Protein AF-A0A1I0X326-F1 (afdb_monomer_lite)

Organism: NCBI:txid1120918

pLDDT: mean 77.6, std 15.36, range [25.84, 96.75]

Secondary structure (DSSP, 8-state):
---TTSEEEEEEE--TT----SSSS-HHHHHHHHHHHHHHHHTT--SEEEEEE-S--TT-S--HHHHHHHHHHHTT-EEEEEES-GGGT-S-HHHHHHHHHHHHHTT-EEEETTTTEETTSGGGTTTHHHHHHHHHHHHHHHHHHHHHHHHHHHHTT----SSPPTTEEE-SS-TTSEEE-HHHHHHHHHHHHHHHTT--HHHHHHHHHHTTPPPHHHHHHHTT-STTTTS---GGGTT---HHHHHHHHT-GGGGT-EEE--EEE-TT-SSEEE--GGG-EEE-S-S--SS-HHHHHHHHHHHHHS-S--TTTTPPPPTTTTTEEETTT-PBEEEEEEEETTEEEEEEEETTGGG---SS-S--S--EEEHHHHHHHHHHHHHHHHHHHHH-HHHHHHHHHHHHHHT--HHHHHHHHHHHHHHHHHHHHHHHHHHHHHHHHTT-S-HHHHHHHHHHHHHHHHHHHHHHHHHHHHHHHHHTHHHHHHHHHHHHHH--S-SS--HHHHHHHEEEEEEEEESSTT-SS--EEEEEEETTTEE---GGGPPPPPPHHHHHHHHHHHHHHHHHHHHHHHHHHHHHHHHHHHTTSSSTTPPPGGG--EEEEEEEETTEEEEEEE-SS--EEEE--TTS-IIIIIIHHHHHHHHHHT-EEEEEESSSHHHHHHHHHHHHHH--EEEEEESSSGGGS----TTHHHHHHHHHHHH-TT-HHHHHHHHHHHHHHHHHHHT-S---GGGTHHHHHHHHHHHHHHHHHHHHH-PPEEETTEEE---SHHHHHHHHHHHHSPPSSTT--HHHHHHHTS-TT-HHHHHTHHHHTS-HHHHHHHHHHHHHHHGGG--HHHHHHHTS--S--HHHHHHS-EEEEEE--TT-GGGHHHHHHHHHHHHHHHHHHHHHTTSS-SS-EEEEETTGGGSPP-TTHHHHHHHHGGGTEEEEEEES-HHHHHHHHHHHHHHHHHHT-SEEEE----TT-HHHHHHHHHH-EEEEEEEEEEE-SS-EEEEEEEEEEESS-HHHHHTPPTTEEEEEETTS--EEEEPPPGGGGT----SPP-----TTPPP----HHHHHHHHHHHH-S-----TTT----PPPP-------------------------

Structure (mmCIF, N/CA/C/O backbone):
data_AF-A0A1I0X326-F1
#
_entry.id   AF-A0A1I0X326-F1
#
loop_
_atom_site.group_PDB
_atom_site.id
_atom_site.type_symbol
_atom_site.label_atom_id
_atom_site.label_alt_id
_atom_site.label_comp_id
_atom_site.label_asym_id
_atom_site.label_entity_id
_atom_site.label_seq_id
_atom_site.pdbx_PDB_ins_code
_atom_site.Cartn_x
_atom_site.Cartn_y
_atom_site.Cartn_z
_atom_site.occupancy
_atom_site.B_iso_or_equiv
_atom_site.auth_seq_id
_atom_site.auth_comp_id
_atom_site.auth_asym_id
_atom_site.auth_atom_id
_atom_site.pdbx_PDB_model_num
ATOM 1 N N . MET A 1 1 ? 82.361 0.884 -19.776 1.00 36.78 1 MET A N 1
ATOM 2 C CA . MET A 1 1 ? 82.632 -0.419 -19.132 1.00 36.78 1 MET A CA 1
ATOM 3 C C . MET A 1 1 ? 81.420 -1.298 -19.372 1.00 36.78 1 MET A C 1
ATOM 5 O O . MET A 1 1 ? 80.363 -1.007 -18.834 1.00 36.78 1 MET A O 1
ATOM 9 N N . THR A 1 2 ? 81.538 -2.273 -20.271 1.00 43.03 2 THR A N 1
ATOM 10 C CA . THR A 1 2 ? 80.467 -3.207 -20.634 1.00 43.03 2 THR A CA 1
ATOM 11 C C . THR A 1 2 ? 80.210 -4.143 -19.460 1.00 43.03 2 THR A C 1
ATOM 13 O O . THR A 1 2 ? 81.100 -4.872 -19.031 1.00 43.03 2 THR A O 1
ATOM 16 N N . ASP A 1 3 ? 79.006 -4.078 -18.906 1.00 50.25 3 ASP A N 1
ATOM 17 C CA . ASP A 1 3 ? 78.553 -4.979 -17.856 1.00 50.25 3 ASP A CA 1
ATOM 18 C C . ASP A 1 3 ? 78.318 -6.365 -18.479 1.00 50.25 3 ASP A C 1
ATOM 20 O O . ASP A 1 3 ? 77.284 -6.616 -19.099 1.00 50.25 3 ASP A O 1
ATOM 24 N N . TYR A 1 4 ? 79.314 -7.251 -18.374 1.00 53.97 4 TYR A N 1
ATOM 25 C CA . TYR A 1 4 ? 79.309 -8.607 -18.946 1.00 53.97 4 TYR A CA 1
ATOM 26 C C . TYR A 1 4 ? 78.201 -9.518 -18.373 1.00 53.97 4 TYR A C 1
ATOM 28 O O . TYR A 1 4 ? 78.057 -10.662 -18.803 1.00 53.97 4 TYR A O 1
ATOM 36 N N . SER A 1 5 ? 77.403 -9.026 -17.419 1.00 63.00 5 SER A N 1
ATOM 37 C CA . SER A 1 5 ? 76.226 -9.717 -16.889 1.00 63.00 5 SER A CA 1
ATOM 38 C C . SER A 1 5 ? 74.963 -9.542 -17.752 1.00 63.00 5 SER A C 1
ATOM 40 O O . SER A 1 5 ? 74.049 -10.367 -17.670 1.00 63.00 5 SER A O 1
ATOM 42 N N . LYS A 1 6 ? 74.897 -8.510 -18.608 1.00 78.38 6 LYS A N 1
ATOM 43 C CA . LYS A 1 6 ? 73.678 -8.144 -19.354 1.00 78.38 6 LYS A CA 1
ATOM 44 C C . LYS A 1 6 ? 73.535 -8.881 -20.686 1.00 78.38 6 LYS A C 1
ATOM 46 O O . LYS A 1 6 ? 74.512 -9.281 -21.309 1.00 78.38 6 LYS A O 1
ATOM 51 N N . ILE A 1 7 ? 72.290 -9.069 -21.123 1.00 87.81 7 ILE A N 1
ATOM 52 C CA . ILE A 1 7 ? 71.940 -9.835 -22.327 1.00 87.81 7 ILE A CA 1
ATOM 53 C C . ILE A 1 7 ? 72.279 -9.042 -23.598 1.00 87.81 7 ILE A C 1
ATOM 55 O O . ILE A 1 7 ? 71.947 -7.857 -23.707 1.00 87.81 7 ILE A O 1
ATOM 59 N N . THR A 1 8 ? 72.863 -9.729 -24.583 1.00 89.50 8 THR A N 1
ATOM 60 C CA . THR A 1 8 ? 72.956 -9.286 -25.981 1.00 89.50 8 THR A CA 1
ATOM 61 C C . THR A 1 8 ? 71.781 -9.876 -26.765 1.00 89.50 8 THR A C 1
ATOM 63 O O . THR A 1 8 ? 71.771 -11.063 -27.096 1.00 89.50 8 THR A O 1
ATOM 66 N N . ALA A 1 9 ? 70.762 -9.065 -27.041 1.00 89.88 9 ALA A N 1
ATOM 67 C CA . ALA A 1 9 ? 69.547 -9.475 -27.737 1.00 89.88 9 ALA A CA 1
ATOM 68 C C . ALA A 1 9 ? 69.731 -9.418 -29.263 1.00 89.88 9 ALA A C 1
ATOM 70 O O . ALA A 1 9 ? 70.051 -8.366 -29.814 1.00 89.88 9 ALA A O 1
ATOM 71 N N . LEU A 1 10 ? 69.503 -10.536 -29.956 1.00 90.62 10 LEU A N 1
ATOM 72 C CA . LEU A 1 10 ? 69.490 -10.621 -31.419 1.00 90.62 10 LEU A CA 1
ATOM 73 C C . LEU A 1 10 ? 68.046 -10.744 -31.904 1.00 90.62 10 LEU A C 1
ATOM 75 O O . LEU A 1 10 ? 67.382 -11.742 -31.617 1.00 90.62 10 LEU A O 1
ATOM 79 N N . TYR A 1 11 ? 67.559 -9.743 -32.638 1.00 86.88 11 TYR A N 1
ATOM 80 C CA . TYR A 1 11 ? 66.182 -9.721 -33.136 1.00 86.88 11 TYR A CA 1
ATOM 81 C C . TYR A 1 11 ? 66.104 -10.115 -34.615 1.00 86.88 11 TYR A C 1
ATOM 83 O O . TYR A 1 11 ? 66.736 -9.490 -35.472 1.00 86.88 11 TYR A O 1
ATOM 91 N N . SER A 1 12 ? 65.298 -11.138 -34.922 1.00 83.25 12 SER A N 1
ATOM 92 C CA . SER A 1 12 ? 65.099 -11.666 -36.282 1.00 83.25 12 SER A CA 1
ATOM 93 C C . SER A 1 12 ? 63.618 -11.749 -36.654 1.00 83.25 12 SER A C 1
ATOM 95 O O . SER A 1 12 ? 62.780 -12.103 -35.825 1.00 83.25 12 SER A O 1
ATOM 97 N N . ARG A 1 13 ? 63.292 -11.454 -37.924 1.00 76.25 13 ARG A N 1
ATOM 98 C CA . ARG A 1 13 ? 61.908 -11.494 -38.435 1.00 76.25 13 ARG A CA 1
ATOM 99 C C . ARG A 1 13 ? 61.830 -11.883 -39.910 1.00 76.25 13 ARG A C 1
ATOM 101 O O . ARG A 1 13 ? 62.612 -11.394 -40.735 1.00 76.25 13 ARG A O 1
ATOM 108 N N . LEU A 1 14 ? 60.803 -12.658 -40.264 1.00 66.12 14 LEU A N 1
ATOM 109 C CA . LEU A 1 14 ? 60.465 -12.967 -41.655 1.00 66.12 14 LEU A CA 1
ATOM 110 C C . LEU A 1 14 ? 59.907 -11.737 -42.409 1.00 66.12 14 LEU A C 1
ATOM 112 O O . LEU A 1 14 ? 59.060 -10.979 -41.912 1.00 66.12 14 LEU A O 1
ATOM 116 N N . SER A 1 15 ? 60.379 -11.514 -43.635 1.00 54.72 15 SER A N 1
ATOM 117 C CA . SER A 1 15 ? 59.809 -10.522 -44.561 1.00 54.72 15 SER A CA 1
ATOM 118 C C . SER A 1 15 ? 58.549 -11.092 -45.219 1.00 54.72 15 SER A C 1
ATOM 120 O O . SER A 1 15 ? 58.527 -12.254 -45.598 1.00 54.72 15 SER A O 1
ATOM 122 N N . VAL A 1 16 ? 57.497 -10.281 -45.381 1.00 48.09 16 VAL A N 1
ATOM 123 C CA . VAL A 1 16 ? 56.296 -10.706 -46.124 1.00 48.09 16 VAL A CA 1
ATOM 124 C C . VAL A 1 16 ? 56.674 -10.809 -47.605 1.00 48.09 16 VAL A C 1
ATOM 126 O O . VAL A 1 16 ? 56.856 -9.767 -48.239 1.00 48.09 16 VAL A O 1
ATOM 129 N N . GLY A 1 17 ? 56.834 -12.031 -48.118 1.00 45.66 17 GLY A N 1
ATOM 130 C CA . GLY A 1 17 ? 57.225 -12.298 -49.508 1.00 45.66 17 GLY A CA 1
ATOM 131 C C . GLY A 1 17 ? 57.889 -13.656 -49.772 1.00 45.66 17 GLY A C 1
ATOM 132 O O . GLY A 1 17 ? 57.870 -14.082 -50.919 1.00 45.66 17 GLY A O 1
ATOM 133 N N . ASP A 1 18 ? 58.409 -14.343 -48.751 1.00 41.31 18 ASP A N 1
ATOM 134 C CA . ASP A 1 18 ? 59.034 -15.665 -48.917 1.00 41.31 18 ASP A CA 1
ATOM 135 C C . ASP A 1 18 ? 58.025 -16.762 -48.515 1.00 41.31 18 ASP A C 1
ATOM 137 O O . ASP A 1 18 ? 57.882 -17.082 -47.335 1.00 41.31 18 ASP A O 1
ATOM 141 N N . GLU A 1 19 ? 57.272 -17.291 -49.485 1.00 41.19 19 GLU A N 1
ATOM 142 C CA . GLU A 1 19 ? 56.301 -18.394 -49.313 1.00 41.19 19 GLU A CA 1
ATOM 143 C C . GLU A 1 19 ? 56.924 -19.788 -49.544 1.00 41.19 19 GLU A C 1
ATOM 145 O O . GLU A 1 19 ? 56.236 -20.710 -49.969 1.00 41.19 19 GLU A O 1
ATOM 150 N N . ASP A 1 20 ? 58.204 -19.991 -49.229 1.00 41.31 20 ASP A N 1
ATOM 151 C CA . ASP A 1 20 ? 58.789 -21.339 -49.240 1.00 41.31 20 ASP A CA 1
ATOM 152 C C . ASP A 1 20 ? 58.601 -21.987 -47.859 1.00 41.31 20 ASP A C 1
ATOM 154 O O . ASP A 1 20 ? 59.402 -21.797 -46.937 1.00 41.31 20 ASP A O 1
ATOM 158 N N . ARG A 1 21 ? 57.493 -22.724 -47.695 1.00 44.50 21 ARG A N 1
ATOM 159 C CA . ARG A 1 21 ? 57.202 -23.544 -46.507 1.00 44.50 21 ARG A CA 1
ATOM 160 C C . ARG A 1 21 ? 57.093 -25.024 -46.857 1.00 44.50 21 ARG A C 1
ATOM 162 O O . ARG A 1 21 ? 55.999 -25.509 -47.127 1.00 44.50 21 ARG A O 1
ATOM 169 N N . ASP A 1 22 ? 58.197 -25.739 -46.677 1.00 40.81 22 ASP A N 1
ATOM 170 C CA . ASP A 1 22 ? 58.198 -27.181 -46.422 1.00 40.81 22 ASP A CA 1
ATOM 171 C C . ASP A 1 22 ? 58.458 -27.421 -44.926 1.00 40.81 22 ASP A C 1
ATOM 173 O O . ASP A 1 22 ? 59.591 -27.582 -44.489 1.00 40.81 22 ASP A O 1
ATOM 177 N N . GLY A 1 23 ? 57.399 -27.381 -44.111 1.00 46.28 23 GLY A N 1
ATOM 178 C CA . GLY A 1 23 ? 57.314 -28.084 -42.817 1.00 46.28 23 GLY A CA 1
ATOM 179 C C . GLY A 1 23 ? 58.351 -27.834 -41.697 1.00 46.28 23 GLY A C 1
ATOM 180 O O . GLY A 1 23 ? 58.271 -28.539 -40.693 1.00 46.28 23 GLY A O 1
ATOM 181 N N . GLY A 1 24 ? 59.278 -26.870 -41.804 1.00 49.47 24 GLY A N 1
ATOM 182 C CA . GLY A 1 24 ? 60.291 -26.526 -40.782 1.00 49.47 24 GLY A CA 1
ATOM 183 C C . GLY A 1 24 ? 60.597 -25.016 -40.673 1.00 49.47 24 GLY A C 1
ATOM 184 O O . GLY A 1 24 ? 60.049 -24.229 -41.445 1.00 49.47 24 GLY A O 1
ATOM 185 N N . GLU A 1 25 ? 61.443 -24.597 -39.706 1.00 47.72 25 GLU A N 1
ATOM 186 C CA . GLU A 1 25 ? 61.897 -23.189 -39.553 1.00 47.72 25 GLU A CA 1
ATOM 187 C C . GLU A 1 25 ? 62.391 -22.645 -40.909 1.00 47.72 25 GLU A C 1
ATOM 189 O O . GLU A 1 25 ? 63.242 -23.261 -41.546 1.00 47.72 25 GLU A O 1
ATOM 194 N N . SER A 1 26 ? 61.891 -21.483 -41.353 1.00 57.56 26 SER A N 1
ATOM 195 C CA . SER A 1 26 ? 62.271 -20.914 -42.655 1.00 57.56 26 SER A CA 1
ATOM 196 C C . SER A 1 26 ? 63.789 -20.699 -42.762 1.00 57.56 26 SER A C 1
ATOM 198 O O . SER A 1 26 ? 64.387 -20.023 -41.915 1.00 57.56 26 SER A O 1
ATOM 200 N N . ASN A 1 27 ? 64.402 -21.181 -43.853 1.00 57.19 27 ASN A N 1
ATOM 201 C CA . ASN A 1 27 ? 65.829 -20.996 -44.175 1.00 57.19 27 ASN A CA 1
ATOM 202 C C . ASN A 1 27 ? 66.277 -19.519 -44.069 1.00 57.19 27 ASN A C 1
ATOM 204 O O . ASN A 1 27 ? 67.419 -19.220 -43.718 1.00 57.19 27 ASN A O 1
ATOM 208 N N . SER A 1 28 ? 65.365 -18.569 -44.314 1.00 62.12 28 SER A N 1
ATOM 209 C CA . SER A 1 28 ? 65.616 -17.123 -44.222 1.00 62.12 28 SER A CA 1
ATOM 210 C C . SER A 1 28 ? 65.823 -16.628 -42.779 1.00 62.12 28 SER A C 1
ATOM 212 O O . SER A 1 28 ? 66.631 -15.723 -42.551 1.00 62.12 28 SER A O 1
ATOM 214 N N . ILE A 1 29 ? 65.149 -17.220 -41.782 1.00 71.19 29 ILE A N 1
ATOM 215 C CA . ILE A 1 29 ? 65.366 -16.909 -40.356 1.00 71.19 29 ILE A CA 1
ATOM 216 C C . ILE A 1 29 ? 66.651 -17.564 -39.852 1.00 71.19 29 ILE A C 1
ATOM 218 O O . ILE A 1 29 ? 67.417 -16.908 -39.148 1.00 71.19 29 ILE A O 1
ATOM 222 N N . GLN A 1 30 ? 66.934 -18.810 -40.243 1.00 72.50 30 GLN A N 1
ATOM 223 C CA . GLN A 1 30 ? 68.184 -19.479 -39.864 1.00 72.50 30 GLN A CA 1
ATOM 224 C C . GLN A 1 30 ? 69.412 -18.706 -40.361 1.00 72.50 30 GLN A C 1
ATOM 226 O O . GLN A 1 30 ? 70.320 -18.421 -39.579 1.00 72.50 30 GLN A O 1
ATOM 231 N N . ASN A 1 31 ? 69.389 -18.240 -41.612 1.00 76.06 31 ASN A N 1
ATOM 232 C CA . ASN A 1 31 ? 70.455 -17.399 -42.159 1.00 76.06 31 ASN A CA 1
ATOM 233 C C . ASN A 1 31 ? 70.602 -16.060 -41.412 1.00 76.06 31 ASN A C 1
ATOM 235 O O . ASN A 1 31 ? 71.717 -15.573 -41.231 1.00 76.06 31 ASN A O 1
ATOM 239 N N . GLN A 1 32 ? 69.500 -15.462 -40.946 1.00 73.75 32 GLN A N 1
ATOM 240 C CA . GLN A 1 32 ? 69.538 -14.239 -40.134 1.00 73.75 32 GLN A CA 1
ATOM 241 C C . GLN A 1 32 ? 70.131 -14.479 -38.742 1.00 73.75 32 GLN A C 1
ATOM 243 O O . GLN A 1 32 ? 70.965 -13.685 -38.307 1.00 73.75 32 GLN A O 1
ATOM 248 N N . LYS A 1 33 ? 69.761 -15.578 -38.071 1.00 80.75 33 LYS A N 1
ATOM 249 C CA . LYS A 1 33 ? 70.334 -15.962 -36.772 1.00 80.75 33 LYS A CA 1
ATOM 250 C C . LYS A 1 33 ? 71.849 -16.124 -36.878 1.00 80.75 33 LYS A C 1
ATOM 252 O O . LYS A 1 33 ? 72.575 -15.510 -36.103 1.00 80.75 33 LYS A O 1
ATOM 257 N N . ILE A 1 34 ? 72.316 -16.881 -37.875 1.00 82.94 34 ILE A N 1
ATOM 258 C CA . ILE A 1 34 ? 73.748 -17.121 -38.114 1.00 82.94 34 ILE A CA 1
ATOM 259 C C . ILE A 1 34 ? 74.474 -15.801 -38.403 1.00 82.94 34 ILE A C 1
ATOM 261 O O . ILE A 1 34 ? 75.522 -15.528 -37.821 1.00 82.94 34 ILE A O 1
ATOM 265 N N . PHE A 1 35 ? 73.901 -14.949 -39.258 1.00 84.69 35 PHE A N 1
ATOM 266 C CA . PHE A 1 35 ? 74.476 -13.645 -39.594 1.00 84.69 35 PHE A CA 1
ATOM 267 C C . PHE A 1 35 ? 74.655 -12.743 -38.362 1.00 84.69 35 PHE A C 1
ATOM 269 O O . PHE A 1 35 ? 75.729 -12.174 -38.163 1.00 84.69 35 PHE A O 1
ATOM 276 N N . LEU A 1 36 ? 73.626 -12.637 -37.517 1.00 87.19 36 LEU A N 1
ATOM 277 C CA . LEU A 1 36 ? 73.661 -11.788 -36.325 1.00 87.19 36 LEU A CA 1
ATOM 278 C C . LEU A 1 36 ? 74.536 -12.371 -35.212 1.00 87.19 36 LEU A C 1
ATOM 280 O O . LEU A 1 36 ? 75.233 -11.611 -34.542 1.00 87.19 36 LEU A O 1
ATOM 284 N N . GLU A 1 37 ? 74.557 -13.695 -35.037 1.00 85.62 37 GLU A N 1
ATOM 285 C CA . GLU A 1 37 ? 75.471 -14.348 -34.093 1.00 85.62 37 GLU A CA 1
ATOM 286 C C . GLU A 1 37 ? 76.933 -14.137 -34.478 1.00 85.62 37 GLU A C 1
ATOM 288 O O . GLU A 1 37 ? 77.745 -13.793 -33.619 1.00 85.62 37 GLU A O 1
ATOM 293 N N . ASN A 1 38 ? 77.269 -14.316 -35.759 1.00 85.69 38 ASN A N 1
ATOM 294 C CA . ASN A 1 38 ? 78.629 -14.114 -36.252 1.00 85.69 38 ASN A CA 1
ATOM 295 C C . ASN A 1 38 ? 79.082 -12.668 -36.033 1.00 85.69 38 ASN A C 1
ATOM 297 O O . ASN A 1 38 ? 80.202 -12.438 -35.578 1.00 85.69 38 ASN A O 1
ATOM 301 N N . TYR A 1 39 ? 78.197 -11.698 -36.281 1.00 85.75 39 TYR A N 1
ATOM 302 C CA . TYR A 1 39 ? 78.474 -10.291 -36.007 1.00 85.75 39 TYR A CA 1
ATOM 303 C C . TYR A 1 39 ? 78.679 -10.022 -34.506 1.00 85.75 39 TYR A C 1
ATOM 305 O O . TYR A 1 39 ? 79.666 -9.397 -34.121 1.00 85.75 39 TYR A O 1
ATOM 313 N N . ALA A 1 40 ? 77.790 -10.528 -33.644 1.00 85.00 40 ALA A N 1
ATOM 314 C CA . ALA A 1 40 ? 77.873 -10.332 -32.196 1.00 85.00 40 ALA A CA 1
ATOM 315 C C . ALA A 1 40 ? 79.155 -10.934 -31.597 1.00 85.00 40 ALA A C 1
ATOM 317 O O . ALA A 1 40 ? 79.862 -10.263 -30.842 1.00 85.00 40 ALA A O 1
ATOM 318 N N . ARG A 1 41 ? 79.500 -12.171 -31.984 1.00 84.12 41 ARG A N 1
ATOM 319 C CA . ARG A 1 41 ? 80.738 -12.839 -31.549 1.00 84.12 41 ARG A CA 1
ATOM 320 C C . ARG A 1 41 ? 81.984 -12.136 -32.089 1.00 84.12 41 ARG A C 1
ATOM 322 O O . ARG A 1 41 ? 82.956 -12.001 -31.352 1.00 84.12 41 ARG A O 1
ATOM 329 N N . GLY A 1 42 ? 81.940 -11.642 -33.329 1.00 82.38 42 GLY A N 1
ATOM 330 C CA . GLY A 1 42 ? 83.019 -10.853 -33.933 1.00 82.38 42 GLY A CA 1
ATOM 331 C C . GLY A 1 42 ? 83.286 -9.515 -33.232 1.00 82.38 42 GLY A C 1
ATOM 332 O O . GLY A 1 42 ? 84.398 -9.009 -33.302 1.00 82.38 42 GLY A O 1
ATOM 333 N N . GLN A 1 43 ? 82.298 -8.964 -32.518 1.00 81.00 43 GLN A N 1
ATOM 334 C CA . GLN A 1 43 ? 82.427 -7.761 -31.681 1.00 81.00 43 GLN A CA 1
ATOM 335 C C . GLN A 1 43 ? 82.683 -8.083 -30.194 1.00 81.00 43 GLN A C 1
ATOM 337 O O . GLN A 1 43 ? 82.553 -7.208 -29.341 1.00 81.00 43 GLN A O 1
ATOM 342 N N . HIS A 1 44 ? 83.024 -9.337 -29.867 1.00 80.06 44 HIS A N 1
ATOM 343 C CA . HIS A 1 44 ? 83.250 -9.830 -28.501 1.00 80.06 44 HIS A CA 1
ATOM 344 C C . HIS A 1 44 ? 82.059 -9.637 -27.537 1.00 80.06 44 HIS A C 1
ATOM 346 O O . HIS A 1 44 ? 82.240 -9.553 -26.321 1.00 80.06 44 HIS A O 1
ATOM 352 N N . LEU A 1 45 ? 80.827 -9.600 -28.057 1.00 83.19 45 LEU A N 1
ATOM 353 C CA . LEU A 1 45 ? 79.616 -9.505 -27.241 1.00 83.19 45 LEU A CA 1
ATOM 354 C C . LEU A 1 45 ? 79.227 -10.886 -26.695 1.00 83.19 45 LEU A C 1
ATOM 356 O O . LEU A 1 45 ? 79.173 -11.875 -27.429 1.00 83.19 45 LEU A O 1
ATOM 360 N N . THR A 1 46 ? 78.959 -10.955 -25.391 1.00 75.94 46 THR A N 1
ATOM 361 C CA . THR A 1 46 ? 78.663 -12.197 -24.657 1.00 75.94 46 THR A CA 1
ATOM 362 C C . THR A 1 46 ? 77.199 -12.225 -24.186 1.00 75.94 46 THR A C 1
ATOM 364 O O . THR A 1 46 ? 76.474 -11.243 -24.344 1.00 75.94 46 THR A O 1
ATOM 367 N N . ASN A 1 47 ? 76.725 -13.369 -23.671 1.00 83.62 47 ASN A N 1
ATOM 368 C CA . ASN A 1 47 ? 75.335 -13.569 -23.217 1.00 83.62 47 ASN A CA 1
ATOM 369 C C . ASN A 1 47 ? 74.273 -13.325 -24.320 1.00 83.62 47 ASN A C 1
ATOM 371 O O . ASN A 1 47 ? 73.364 -12.506 -24.177 1.00 83.62 47 ASN A O 1
ATOM 375 N N . ILE A 1 48 ? 74.418 -14.025 -25.453 1.00 86.00 48 ILE A N 1
ATOM 376 C CA . ILE A 1 48 ? 73.554 -13.889 -26.637 1.00 86.00 48 ILE A CA 1
ATOM 377 C C . ILE A 1 48 ? 72.191 -14.563 -26.412 1.00 86.00 48 ILE A C 1
ATOM 379 O O . ILE A 1 48 ? 72.131 -15.740 -26.054 1.00 86.00 48 ILE A O 1
ATOM 383 N N . ARG A 1 49 ? 71.092 -13.850 -26.697 1.00 87.81 49 ARG A N 1
ATOM 384 C CA . ARG A 1 49 ? 69.730 -14.411 -26.751 1.00 87.81 49 ARG A CA 1
ATOM 385 C C . ARG A 1 49 ? 69.000 -14.007 -28.024 1.00 87.81 49 ARG A C 1
ATOM 387 O O . ARG A 1 49 ? 69.040 -12.847 -28.420 1.00 87.81 49 ARG A O 1
ATOM 394 N N . HIS A 1 50 ? 68.280 -14.953 -28.622 1.00 86.12 50 HIS A N 1
ATOM 395 C CA . HIS A 1 50 ? 67.475 -14.714 -29.821 1.00 86.12 50 HIS A CA 1
ATOM 396 C C . HIS A 1 50 ? 66.029 -14.381 -29.483 1.00 86.12 50 HIS A C 1
ATOM 398 O O . HIS A 1 50 ? 65.362 -15.129 -28.768 1.00 86.12 50 HIS A O 1
ATOM 404 N N . TYR A 1 51 ? 65.534 -13.300 -30.074 1.00 85.56 51 TYR A N 1
ATOM 405 C CA . TYR A 1 51 ? 64.132 -12.901 -30.061 1.00 85.56 51 TYR A CA 1
ATOM 406 C C . TYR A 1 51 ? 63.615 -12.979 -31.503 1.00 85.56 51 TYR A C 1
ATOM 408 O O . TYR A 1 51 ? 64.080 -12.252 -32.381 1.00 85.56 51 TYR A O 1
ATOM 416 N N . ILE A 1 52 ? 62.706 -13.919 -31.770 1.00 79.81 52 ILE A N 1
ATOM 417 C CA . ILE A 1 52 ? 62.282 -14.285 -33.129 1.00 79.81 52 ILE A CA 1
ATOM 418 C C . ILE A 1 52 ? 60.766 -14.152 -33.226 1.00 79.81 52 ILE A C 1
ATOM 420 O O .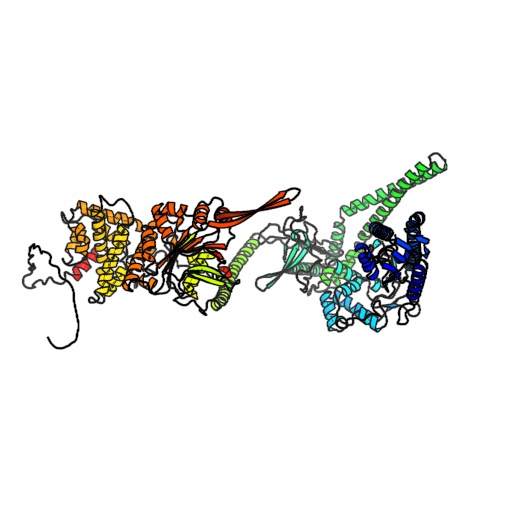 ILE A 1 52 ? 60.054 -14.819 -32.478 1.00 79.81 52 ILE A O 1
ATOM 424 N N . ASP A 1 53 ? 60.294 -13.332 -34.162 1.00 74.69 53 ASP A N 1
ATOM 425 C CA . ASP A 1 53 ? 58.879 -13.274 -34.541 1.00 74.69 53 ASP A CA 1
ATOM 426 C C . ASP A 1 53 ? 58.696 -13.994 -35.888 1.00 74.69 53 ASP A C 1
ATOM 428 O O . ASP A 1 53 ? 59.091 -13.477 -36.943 1.00 74.69 53 ASP A O 1
ATOM 432 N N . ASP A 1 54 ? 58.114 -15.195 -35.840 1.00 61.28 54 ASP A N 1
ATOM 433 C CA . ASP A 1 54 ? 57.710 -15.968 -37.017 1.00 61.28 54 ASP A CA 1
ATOM 434 C C . ASP A 1 54 ? 56.224 -15.705 -37.322 1.00 61.28 54 ASP A C 1
ATOM 436 O O . ASP A 1 54 ? 55.391 -15.639 -36.423 1.00 61.28 54 ASP A O 1
ATOM 440 N N . ASP A 1 55 ? 55.895 -15.511 -38.596 1.00 53.88 55 ASP A N 1
ATOM 441 C CA . ASP A 1 55 ? 54.528 -15.313 -39.112 1.00 53.88 55 ASP A CA 1
ATOM 442 C C . ASP A 1 55 ? 53.724 -14.049 -38.702 1.00 53.88 55 ASP A C 1
ATOM 444 O O . ASP A 1 55 ? 52.535 -13.932 -39.016 1.00 53.88 55 ASP A O 1
ATOM 448 N N . GLU A 1 56 ? 54.340 -13.033 -38.086 1.00 52.31 56 GLU A N 1
ATOM 449 C CA . GLU A 1 56 ? 53.639 -11.793 -37.702 1.00 52.31 56 GLU A CA 1
ATOM 450 C C . GLU A 1 56 ? 53.877 -10.615 -38.681 1.00 52.31 56 GLU A C 1
ATOM 452 O O . GLU A 1 56 ? 55.001 -10.171 -38.957 1.00 52.31 56 GLU A O 1
ATOM 457 N N . SER A 1 57 ? 52.782 -10.074 -39.247 1.00 47.59 57 SER A N 1
ATOM 458 C CA . SER A 1 57 ? 52.835 -9.035 -40.291 1.00 47.59 57 SER A CA 1
ATOM 459 C C . SER A 1 57 ? 53.461 -7.724 -39.779 1.00 47.59 57 SER A C 1
ATOM 461 O O . SER A 1 57 ? 52.935 -7.096 -38.862 1.00 47.59 57 SER A O 1
ATOM 463 N N . GLY A 1 58 ? 54.530 -7.246 -40.431 1.00 49.91 58 GLY A N 1
ATOM 464 C CA . GLY A 1 58 ? 55.333 -6.076 -40.023 1.00 49.91 58 GLY A CA 1
ATOM 465 C C . GLY A 1 58 ? 54.674 -4.686 -40.108 1.00 49.91 58 GLY A C 1
ATOM 466 O O . GLY A 1 58 ? 55.371 -3.696 -40.324 1.00 49.91 58 GLY A O 1
ATOM 467 N N . ARG A 1 59 ? 53.341 -4.590 -40.009 1.00 47.94 59 ARG A N 1
ATOM 468 C CA . ARG A 1 59 ? 52.594 -3.316 -40.028 1.00 47.94 59 ARG A CA 1
ATOM 469 C C . ARG A 1 59 ? 52.178 -2.809 -38.640 1.00 47.94 59 ARG A C 1
ATOM 471 O O . ARG A 1 59 ? 51.745 -1.669 -38.571 1.00 47.94 59 ARG A O 1
ATOM 478 N N . PHE A 1 60 ? 52.325 -3.605 -37.576 1.00 49.84 60 PHE A N 1
ATOM 479 C CA . PHE A 1 60 ? 52.041 -3.205 -36.186 1.00 49.84 60 PHE A CA 1
ATOM 480 C C . PHE A 1 60 ? 53.077 -3.820 -35.216 1.00 49.84 60 PHE A C 1
ATOM 482 O O . PHE A 1 60 ? 53.746 -4.793 -35.582 1.00 49.84 60 PHE A O 1
ATOM 489 N N . PHE A 1 61 ? 53.254 -3.212 -34.036 1.00 50.12 61 PHE A N 1
ATOM 490 C CA . PHE A 1 61 ? 54.293 -3.524 -33.030 1.00 50.12 61 PHE A CA 1
ATOM 491 C C . PHE A 1 61 ? 53.825 -4.451 -31.890 1.00 50.12 61 PHE A C 1
ATOM 493 O O . PHE A 1 61 ? 54.582 -4.698 -30.960 1.00 50.12 61 PHE A O 1
ATOM 500 N N . ASP A 1 62 ? 52.606 -4.986 -31.965 1.00 51.91 62 ASP A N 1
ATOM 501 C CA . ASP A 1 62 ? 52.039 -5.881 -30.948 1.00 51.91 62 ASP A CA 1
ATOM 502 C C . ASP A 1 62 ? 52.505 -7.324 -31.204 1.00 51.91 62 ASP A C 1
ATOM 504 O O . ASP A 1 62 ? 51.747 -8.158 -31.699 1.00 51.91 62 ASP A O 1
ATOM 508 N N . ARG A 1 63 ? 53.811 -7.559 -31.020 1.00 70.38 63 ARG A N 1
ATOM 509 C CA . ARG A 1 63 ? 54.485 -8.808 -31.399 1.00 70.38 63 ARG A CA 1
ATOM 510 C C . ARG A 1 63 ? 55.093 -9.507 -30.204 1.00 70.38 63 ARG A C 1
ATOM 512 O O . ARG A 1 63 ? 55.739 -8.877 -29.370 1.00 70.38 63 ARG A O 1
ATOM 519 N N . SER A 1 64 ? 54.910 -10.817 -30.130 1.00 71.31 64 SER A N 1
ATOM 520 C CA . SER A 1 64 ? 55.174 -11.568 -28.901 1.00 71.31 64 SER A CA 1
ATOM 521 C C . SER A 1 64 ? 56.660 -11.653 -28.516 1.00 71.31 64 SER A C 1
ATOM 523 O O . SER A 1 64 ? 56.981 -11.606 -27.326 1.00 71.31 64 SER A O 1
ATOM 525 N N . ALA A 1 65 ? 57.597 -11.763 -29.466 1.00 77.38 65 ALA A N 1
ATOM 526 C CA . ALA A 1 65 ? 59.028 -11.755 -29.152 1.00 77.38 65 ALA A CA 1
ATOM 527 C C . ALA A 1 65 ? 59.577 -10.335 -29.007 1.00 77.38 65 ALA A C 1
ATOM 529 O O . ALA A 1 65 ? 60.421 -10.101 -28.143 1.00 77.38 65 ALA A O 1
ATOM 530 N N . TYR A 1 66 ? 59.065 -9.387 -29.791 1.00 79.25 66 TYR A N 1
ATOM 531 C CA . TYR A 1 66 ? 59.415 -7.979 -29.649 1.00 79.25 66 TYR A CA 1
ATOM 532 C C . TYR A 1 66 ? 59.008 -7.399 -28.286 1.00 79.25 66 TYR A C 1
ATOM 534 O O . TYR A 1 66 ? 59.841 -6.798 -27.614 1.00 79.25 66 TYR A O 1
ATOM 542 N N . SER A 1 67 ? 57.766 -7.616 -27.841 1.00 80.00 67 SER A N 1
ATOM 543 C CA . SER A 1 67 ? 57.288 -7.123 -26.544 1.00 80.00 67 SER A CA 1
ATOM 544 C C . SER A 1 67 ? 58.091 -7.725 -25.392 1.00 80.00 67 SER A C 1
ATOM 546 O O . SER A 1 67 ? 58.541 -6.989 -24.524 1.00 80.00 67 SER A O 1
ATOM 548 N N . ARG A 1 68 ? 58.403 -9.030 -25.442 1.00 83.06 68 ARG A N 1
ATOM 549 C CA . ARG A 1 68 ? 59.292 -9.663 -24.450 1.00 83.06 68 ARG A CA 1
ATOM 550 C C . ARG A 1 68 ? 60.691 -9.047 -24.426 1.00 83.06 68 ARG A C 1
ATOM 552 O O . ARG A 1 68 ? 61.274 -8.904 -23.357 1.00 83.06 68 ARG A O 1
ATOM 559 N N . MET A 1 69 ? 61.236 -8.695 -25.590 1.00 86.88 69 MET A N 1
ATOM 560 C CA . MET A 1 69 ? 62.530 -8.018 -25.677 1.00 86.88 69 MET A CA 1
ATOM 561 C C . MET A 1 69 ? 62.465 -6.619 -25.052 1.00 86.88 69 MET A C 1
ATOM 563 O O . MET A 1 69 ? 63.358 -6.255 -24.296 1.00 86.88 69 MET A O 1
ATOM 567 N N . MET A 1 70 ? 61.412 -5.848 -25.334 1.00 84.00 70 MET A N 1
ATOM 568 C CA . MET A 1 70 ? 61.229 -4.513 -24.755 1.00 84.00 70 MET A CA 1
ATOM 569 C C . MET A 1 70 ? 61.014 -4.570 -23.237 1.00 84.00 70 MET A C 1
ATOM 571 O O . MET A 1 70 ? 61.637 -3.792 -22.521 1.00 84.00 70 MET A O 1
ATOM 575 N N . ASP A 1 71 ? 60.242 -5.536 -22.734 1.00 85.06 71 ASP A N 1
ATOM 576 C CA . ASP A 1 71 ? 60.069 -5.761 -21.294 1.00 85.06 71 ASP A CA 1
ATOM 577 C C . ASP A 1 71 ? 61.406 -6.096 -20.616 1.00 85.06 71 ASP A C 1
ATOM 579 O O . ASP A 1 71 ? 61.713 -5.601 -19.531 1.00 85.06 71 ASP A O 1
ATOM 583 N N . ASP A 1 72 ? 62.242 -6.933 -21.238 1.00 84.75 72 ASP A N 1
ATOM 584 C CA . ASP A 1 72 ? 63.573 -7.247 -20.710 1.00 84.75 72 ASP A CA 1
ATOM 585 C C . ASP A 1 72 ? 64.523 -6.031 -20.759 1.00 84.75 72 ASP A C 1
ATOM 587 O O . ASP A 1 72 ? 65.412 -5.920 -19.907 1.00 84.75 72 ASP A O 1
ATOM 591 N N . VAL A 1 73 ? 64.326 -5.099 -21.701 1.00 85.38 73 VAL A N 1
ATOM 592 C CA . VAL A 1 73 ? 65.034 -3.809 -21.738 1.00 85.38 73 VAL A CA 1
ATOM 593 C C . VAL A 1 73 ? 64.586 -2.894 -20.599 1.00 85.38 73 VAL A C 1
ATOM 595 O O . VAL A 1 73 ? 65.437 -2.366 -19.888 1.00 85.38 73 VAL A O 1
ATOM 598 N N . GLU A 1 74 ? 63.281 -2.730 -20.385 1.00 82.75 74 GLU A N 1
ATOM 599 C CA . GLU A 1 74 ? 62.743 -1.876 -19.315 1.00 82.75 74 GLU A CA 1
ATOM 600 C C . GLU A 1 74 ? 63.065 -2.419 -17.915 1.00 82.75 74 GLU A C 1
ATOM 602 O O . GLU A 1 74 ? 63.304 -1.654 -16.985 1.00 82.75 74 GLU A O 1
ATOM 607 N N . ASN A 1 75 ? 63.173 -3.743 -17.771 1.00 83.62 75 ASN A N 1
ATOM 608 C CA . ASN A 1 75 ? 63.646 -4.390 -16.544 1.00 83.62 75 ASN A CA 1
ATOM 609 C C . ASN A 1 75 ? 65.184 -4.372 -16.387 1.00 83.62 75 ASN A C 1
ATOM 611 O O . ASN A 1 75 ? 65.716 -5.003 -15.472 1.00 83.62 75 ASN A O 1
ATOM 615 N N . GLY A 1 76 ? 65.915 -3.698 -17.284 1.00 82.44 76 GLY A N 1
ATOM 616 C CA . GLY A 1 76 ? 67.364 -3.488 -17.196 1.00 82.44 76 GLY A CA 1
ATOM 617 C C . GLY A 1 76 ? 68.233 -4.723 -17.463 1.00 82.44 76 GLY A C 1
ATOM 618 O O . GLY A 1 76 ? 69.428 -4.703 -17.152 1.00 82.44 76 GLY A O 1
ATOM 619 N N . LYS A 1 77 ? 67.663 -5.798 -18.029 1.00 84.38 77 LYS A N 1
ATOM 620 C CA . LYS A 1 77 ? 68.350 -7.085 -18.251 1.00 84.38 77 LYS A CA 1
ATOM 621 C C . LYS A 1 77 ? 69.168 -7.119 -19.543 1.00 84.38 77 LYS A C 1
ATOM 623 O O . LYS A 1 77 ? 70.110 -7.905 -19.647 1.00 84.38 77 LYS A O 1
ATOM 628 N N . ILE A 1 78 ? 68.800 -6.310 -20.534 1.00 87.75 78 ILE A N 1
ATOM 629 C CA . ILE A 1 78 ? 69.475 -6.226 -21.837 1.00 87.75 78 ILE A CA 1
ATOM 630 C C . ILE A 1 78 ? 70.455 -5.052 -21.831 1.00 87.75 78 ILE A C 1
ATOM 632 O O . ILE A 1 78 ? 70.131 -3.970 -21.356 1.00 87.75 78 ILE A O 1
ATOM 636 N N . GLY A 1 79 ? 71.662 -5.278 -22.352 1.00 82.19 79 GLY A N 1
ATOM 637 C CA . GLY A 1 79 ? 72.694 -4.248 -22.509 1.00 82.19 79 GLY A CA 1
ATOM 638 C C . GLY A 1 79 ? 72.934 -3.854 -23.967 1.00 82.19 79 GLY A C 1
ATOM 639 O O . GLY A 1 79 ? 73.263 -2.702 -24.246 1.00 82.19 79 GLY A O 1
ATOM 640 N N . VAL A 1 80 ? 72.737 -4.788 -24.905 1.00 88.00 80 VAL A N 1
ATOM 641 C CA . VAL A 1 80 ? 72.933 -4.560 -26.346 1.00 88.00 80 VAL A CA 1
ATOM 642 C C . VAL A 1 80 ? 71.813 -5.228 -27.141 1.00 88.00 80 VAL A C 1
ATOM 644 O O . VAL A 1 80 ? 71.455 -6.368 -26.858 1.00 88.00 80 VAL A O 1
ATOM 647 N N . CYS A 1 81 ? 71.284 -4.546 -28.154 1.00 87.75 81 CYS A N 1
ATOM 648 C CA . CYS A 1 81 ? 70.284 -5.062 -29.084 1.00 87.75 81 CYS A CA 1
ATOM 649 C C . CYS A 1 81 ? 70.795 -4.959 -30.529 1.00 87.75 81 CYS A C 1
ATOM 651 O O . CYS A 1 81 ? 71.154 -3.873 -30.985 1.00 87.75 81 CYS A O 1
ATOM 653 N N . ILE A 1 82 ? 70.804 -6.075 -31.263 1.00 88.25 82 ILE A N 1
ATOM 654 C CA . ILE A 1 82 ? 71.344 -6.173 -32.627 1.00 88.25 82 ILE A CA 1
ATOM 655 C C . ILE A 1 82 ? 70.290 -6.735 -33.580 1.00 88.25 82 ILE A C 1
ATOM 657 O O . ILE A 1 82 ? 69.607 -7.716 -33.279 1.00 88.25 82 ILE A O 1
ATOM 661 N N . MET A 1 83 ? 70.192 -6.143 -34.768 1.00 85.38 83 MET A N 1
ATOM 662 C CA . MET A 1 83 ? 69.333 -6.620 -35.848 1.00 85.38 83 MET A CA 1
ATOM 663 C C . MET A 1 83 ? 69.974 -6.452 -37.225 1.00 85.38 83 MET A C 1
ATOM 665 O O . MET A 1 83 ? 70.926 -5.693 -37.411 1.00 85.38 83 MET A O 1
ATOM 669 N N . LYS A 1 84 ? 69.423 -7.158 -38.217 1.00 81.56 84 LYS A N 1
ATOM 670 C CA . LYS A 1 84 ? 69.941 -7.134 -39.591 1.00 81.56 84 LYS A CA 1
ATOM 671 C C . LYS A 1 84 ? 69.669 -5.799 -40.278 1.00 81.56 84 LYS A C 1
ATOM 673 O O . LYS A 1 84 ? 70.587 -5.217 -40.841 1.00 81.56 84 LYS A O 1
ATOM 678 N N . ASP A 1 85 ? 68.426 -5.322 -40.234 1.00 73.38 85 ASP A N 1
ATOM 679 C CA . ASP A 1 85 ? 68.001 -4.065 -40.849 1.00 73.38 85 ASP A CA 1
ATOM 680 C C . ASP A 1 85 ? 66.839 -3.409 -40.065 1.00 73.38 85 ASP A C 1
ATOM 682 O O . ASP A 1 85 ? 66.033 -4.097 -39.437 1.00 73.38 85 ASP A O 1
ATOM 686 N N . LEU A 1 86 ? 66.718 -2.075 -40.109 1.00 68.12 86 LEU A N 1
ATOM 687 C CA . LEU A 1 86 ? 65.651 -1.302 -39.446 1.00 68.12 86 LEU A CA 1
ATOM 688 C C . LEU A 1 86 ? 64.249 -1.686 -39.940 1.00 68.12 86 LEU A C 1
ATOM 690 O O . LEU A 1 86 ? 63.255 -1.518 -39.231 1.00 68.12 86 LEU A O 1
ATOM 694 N N . THR A 1 87 ? 64.153 -2.247 -41.148 1.00 62.62 87 THR A N 1
ATOM 695 C CA . THR A 1 87 ? 62.878 -2.693 -41.721 1.00 62.62 87 THR A CA 1
ATOM 696 C C . THR A 1 87 ? 62.289 -3.910 -41.000 1.00 62.62 87 THR A C 1
ATOM 698 O O . THR A 1 87 ? 61.099 -4.209 -41.168 1.00 62.62 87 THR A O 1
ATOM 701 N N . ARG A 1 88 ? 63.074 -4.595 -40.147 1.00 65.75 88 ARG A N 1
ATOM 702 C CA . ARG A 1 88 ? 62.564 -5.652 -39.257 1.00 65.75 88 ARG A CA 1
ATOM 703 C C . ARG A 1 88 ? 61.639 -5.102 -38.177 1.00 65.75 88 ARG A C 1
ATOM 705 O O . ARG A 1 88 ? 60.694 -5.796 -37.798 1.00 65.75 88 ARG A O 1
ATOM 712 N N . TRP A 1 89 ? 61.849 -3.859 -37.750 1.00 61.91 89 TRP A N 1
ATOM 713 C CA . TRP A 1 89 ? 61.118 -3.251 -36.645 1.00 61.91 89 TRP A CA 1
ATOM 714 C C . TRP A 1 89 ? 59.695 -2.843 -37.054 1.00 61.91 89 TRP A C 1
ATOM 716 O O . TRP A 1 89 ? 58.710 -3.264 -36.447 1.00 61.91 89 TRP A O 1
ATOM 726 N N . GLY A 1 90 ? 59.558 -2.149 -38.182 1.00 58.06 90 GLY A N 1
ATOM 727 C CA . GLY A 1 90 ? 58.275 -1.721 -38.737 1.00 58.06 90 GLY A CA 1
ATOM 728 C C . GLY A 1 90 ? 58.452 -0.550 -39.701 1.00 58.06 90 GLY A C 1
ATOM 729 O O . GLY A 1 90 ? 59.532 0.020 -39.795 1.00 58.06 90 GLY A O 1
ATOM 730 N N . ARG A 1 91 ? 57.392 -0.196 -40.437 1.00 57.84 91 ARG A N 1
ATOM 731 C CA . ARG A 1 91 ? 57.398 0.915 -41.418 1.00 57.84 91 ARG A CA 1
ATOM 732 C C . ARG A 1 91 ? 56.807 2.224 -40.869 1.00 57.84 91 ARG A C 1
ATOM 734 O O . ARG A 1 91 ? 56.514 3.127 -41.642 1.00 57.84 91 ARG A O 1
ATOM 741 N N . ASP A 1 92 ? 56.561 2.293 -39.560 1.00 56.41 92 ASP A N 1
ATOM 742 C CA . ASP A 1 92 ? 55.993 3.466 -38.888 1.00 56.41 92 ASP A CA 1
ATOM 743 C C . ASP A 1 92 ? 57.113 4.284 -38.236 1.00 56.41 92 ASP A C 1
ATOM 745 O O . ASP A 1 92 ? 57.775 3.832 -37.298 1.00 56.41 92 ASP A O 1
ATOM 749 N N . TYR A 1 93 ? 57.335 5.483 -38.772 1.00 58.53 93 TYR A N 1
ATOM 750 C CA . TYR A 1 93 ? 58.373 6.415 -38.339 1.00 58.53 93 TYR A CA 1
ATOM 751 C C . TYR A 1 93 ? 58.262 6.800 -36.860 1.00 58.53 93 TYR A C 1
ATOM 753 O O . TYR A 1 93 ? 59.279 6.849 -36.168 1.00 58.53 93 TYR A O 1
ATOM 761 N N . LEU A 1 94 ? 57.044 7.014 -36.354 1.00 57.72 94 LEU A N 1
ATOM 762 C CA . LEU A 1 94 ? 56.846 7.471 -34.977 1.00 57.72 94 LEU A CA 1
ATOM 763 C C . LEU A 1 94 ? 57.210 6.376 -33.964 1.00 57.72 94 LEU A C 1
ATOM 765 O O . LEU A 1 94 ? 57.771 6.649 -32.905 1.00 57.72 94 LEU A O 1
ATOM 769 N N . GLN A 1 95 ? 56.898 5.124 -34.300 1.00 59.41 95 GLN A N 1
ATOM 770 C CA . GLN A 1 95 ? 57.075 3.988 -33.394 1.00 59.41 95 GLN A CA 1
ATOM 771 C C . GLN A 1 95 ? 58.535 3.529 -33.310 1.00 59.41 95 GLN A C 1
ATOM 773 O O . GLN A 1 95 ? 59.006 3.219 -32.218 1.00 59.41 95 GLN A O 1
ATOM 778 N N . VAL A 1 96 ? 59.278 3.569 -34.424 1.00 65.94 96 VAL A N 1
ATOM 779 C CA . VAL A 1 96 ? 60.736 3.340 -34.414 1.00 65.94 96 VAL A CA 1
ATOM 780 C C . VAL A 1 96 ? 61.450 4.430 -33.604 1.00 65.94 96 VAL A C 1
ATOM 782 O O . VAL A 1 96 ? 62.345 4.119 -32.822 1.00 65.94 96 VAL A O 1
ATOM 785 N N . GLY A 1 97 ? 61.012 5.692 -33.722 1.00 65.50 97 GLY A N 1
ATOM 786 C CA . GLY A 1 97 ? 61.531 6.798 -32.910 1.00 65.50 97 GLY A CA 1
ATOM 787 C C . GLY A 1 97 ? 61.323 6.589 -31.405 1.00 65.50 97 GLY A C 1
ATOM 788 O O . GLY A 1 97 ? 62.268 6.722 -30.630 1.00 65.50 97 GLY A O 1
ATOM 789 N N . ASN A 1 98 ? 60.119 6.181 -30.989 1.00 68.94 98 ASN A N 1
ATOM 790 C CA . ASN A 1 98 ? 59.824 5.890 -29.580 1.00 68.94 98 ASN A CA 1
ATOM 791 C C . ASN A 1 98 ? 60.678 4.747 -29.018 1.00 68.94 98 ASN A C 1
ATOM 793 O O . ASN A 1 98 ? 61.158 4.832 -27.892 1.00 68.94 98 ASN A O 1
ATOM 797 N N . ALA A 1 99 ? 60.885 3.679 -29.786 1.00 69.38 99 ALA A N 1
ATOM 798 C CA . ALA A 1 99 ? 61.658 2.538 -29.313 1.00 69.38 99 ALA A CA 1
ATOM 799 C C . ALA A 1 99 ? 63.159 2.862 -29.175 1.00 69.38 99 ALA A C 1
ATOM 801 O O . ALA A 1 99 ? 63.795 2.451 -28.204 1.00 69.38 99 ALA A O 1
ATOM 802 N N . MET A 1 100 ? 63.704 3.687 -30.076 1.00 72.19 100 MET A N 1
ATOM 803 C CA . MET A 1 100 ? 65.058 4.242 -29.944 1.00 72.19 100 MET A CA 1
ATOM 804 C C . MET A 1 100 ? 65.213 5.115 -28.688 1.00 72.19 100 MET A C 1
ATOM 806 O O . MET A 1 100 ? 66.241 5.051 -28.013 1.00 72.19 100 MET A O 1
ATOM 810 N N . GLU A 1 101 ? 64.189 5.900 -28.338 1.00 72.81 101 GLU A N 1
ATOM 811 C CA . GLU A 1 101 ? 64.170 6.694 -27.102 1.00 72.81 101 GLU A CA 1
ATOM 812 C C . GLU A 1 101 ? 64.200 5.802 -25.851 1.00 72.81 101 GLU A C 1
ATOM 814 O O . GLU A 1 101 ? 64.929 6.087 -24.901 1.00 72.81 101 GLU A O 1
ATOM 819 N N . ILE A 1 102 ? 63.451 4.693 -25.863 1.00 79.50 102 ILE A N 1
ATOM 820 C CA . ILE A 1 102 ? 63.420 3.713 -24.767 1.00 79.50 102 ILE A CA 1
ATOM 821 C C . ILE A 1 102 ? 64.794 3.060 -24.580 1.00 79.50 102 ILE A C 1
ATOM 823 O O . ILE A 1 102 ? 65.261 2.943 -23.446 1.00 79.50 102 ILE A O 1
ATOM 827 N N . PHE A 1 103 ? 65.478 2.687 -25.664 1.00 81.44 103 PHE A N 1
ATOM 828 C CA . PHE A 1 103 ? 66.833 2.128 -25.590 1.00 81.44 103 PHE A CA 1
ATOM 829 C C . PHE A 1 103 ? 67.840 3.129 -25.032 1.00 81.44 103 PHE A C 1
ATOM 831 O O . PHE A 1 103 ? 68.620 2.774 -24.148 1.00 81.44 103 PHE A O 1
ATOM 838 N N . ARG A 1 104 ? 67.763 4.399 -25.449 1.00 76.81 104 ARG A N 1
ATOM 839 C CA . ARG A 1 104 ? 68.613 5.458 -24.892 1.00 76.81 104 ARG A CA 1
ATOM 840 C C . ARG A 1 104 ? 68.366 5.659 -23.395 1.00 76.81 104 ARG A C 1
ATOM 842 O O . ARG A 1 104 ? 69.321 5.694 -22.628 1.00 76.81 104 ARG A O 1
ATOM 849 N N . ARG A 1 105 ? 67.099 5.752 -22.968 1.00 79.62 105 ARG A N 1
ATOM 850 C CA . ARG A 1 105 ? 66.726 5.944 -21.551 1.00 79.62 105 ARG A CA 1
ATOM 851 C C . ARG A 1 105 ? 67.193 4.805 -20.648 1.00 79.62 105 ARG A C 1
ATOM 853 O O . ARG A 1 105 ? 67.547 5.058 -19.503 1.00 79.62 105 ARG A O 1
ATOM 860 N N . ASN A 1 106 ? 67.210 3.578 -21.163 1.00 81.31 106 ASN A N 1
ATOM 861 C CA . ASN A 1 106 ? 67.627 2.389 -20.419 1.00 81.31 106 ASN A CA 1
ATOM 862 C C . ASN A 1 106 ? 69.116 2.033 -20.613 1.00 81.31 106 ASN A C 1
ATOM 864 O O . ASN A 1 106 ? 69.543 0.962 -20.185 1.00 81.31 106 ASN A O 1
ATOM 868 N N . ASN A 1 107 ? 69.920 2.918 -21.224 1.00 81.94 107 ASN A N 1
ATOM 869 C CA . ASN A 1 107 ? 71.345 2.702 -21.516 1.00 81.94 107 ASN A CA 1
ATOM 870 C C . ASN A 1 107 ? 71.629 1.402 -22.300 1.00 81.94 107 ASN A C 1
ATOM 872 O O . ASN A 1 107 ? 72.595 0.692 -22.016 1.00 81.94 107 ASN A O 1
ATOM 876 N N . VAL A 1 108 ? 70.789 1.089 -23.290 1.00 85.38 108 VAL A N 1
ATOM 877 C CA . VAL A 1 108 ? 70.948 -0.067 -24.184 1.00 85.38 108 VAL A CA 1
ATOM 878 C C . VAL A 1 108 ? 71.578 0.373 -25.502 1.00 85.38 108 VAL A C 1
ATOM 880 O O . VAL A 1 108 ? 71.056 1.261 -26.177 1.00 85.38 108 VAL A O 1
ATOM 883 N N . ARG A 1 109 ? 72.678 -0.276 -25.907 1.00 87.06 109 ARG A N 1
ATOM 884 C CA . ARG A 1 109 ? 73.304 -0.044 -27.219 1.00 87.06 109 ARG A CA 1
ATOM 885 C C . ARG A 1 109 ? 72.499 -0.726 -28.321 1.00 87.06 109 ARG A C 1
ATOM 887 O O . ARG A 1 109 ? 72.189 -1.910 -28.220 1.00 87.06 109 ARG A O 1
ATOM 894 N N . PHE A 1 110 ? 72.211 -0.009 -29.397 1.00 84.69 110 PHE A N 1
ATOM 895 C CA . PHE A 1 110 ? 71.443 -0.491 -30.536 1.00 84.69 110 PHE A CA 1
ATOM 896 C C . PHE A 1 110 ? 72.296 -0.563 -31.804 1.00 84.69 110 PHE A C 1
ATOM 898 O O . PHE A 1 110 ? 72.952 0.413 -32.160 1.00 84.69 110 PHE A O 1
ATOM 905 N N . ILE A 1 111 ? 72.245 -1.694 -32.514 1.00 85.31 111 ILE A N 1
ATOM 906 C CA . ILE A 1 111 ? 73.008 -1.918 -33.747 1.00 85.31 111 ILE A CA 1
ATOM 907 C C . ILE A 1 111 ? 72.096 -2.483 -34.848 1.00 85.31 111 ILE A C 1
ATOM 909 O O . ILE A 1 111 ? 71.503 -3.551 -34.688 1.00 85.31 111 ILE A O 1
ATOM 913 N N . ALA A 1 112 ? 72.029 -1.807 -36.000 1.00 83.38 112 ALA A N 1
ATOM 914 C CA . ALA A 1 112 ? 71.409 -2.326 -37.222 1.00 83.38 112 ALA A CA 1
ATOM 915 C C . ALA A 1 112 ? 72.473 -2.510 -38.316 1.00 83.38 112 ALA A C 1
ATOM 917 O O . ALA A 1 112 ? 72.906 -1.549 -38.956 1.00 83.38 112 ALA A O 1
ATOM 918 N N . VAL A 1 113 ? 72.878 -3.765 -38.530 1.00 82.31 113 VAL A N 1
ATOM 919 C CA . VAL A 1 113 ? 74.113 -4.132 -39.246 1.00 82.31 113 VAL A CA 1
ATOM 920 C C . VAL A 1 113 ? 74.117 -3.657 -40.702 1.00 82.31 113 VAL A C 1
ATOM 922 O O . VAL A 1 113 ? 75.026 -2.942 -41.111 1.00 82.31 113 VAL A O 1
ATOM 925 N N . ASN A 1 114 ? 73.088 -3.984 -41.491 1.00 76.62 114 ASN A N 1
ATOM 926 C CA . ASN A 1 114 ? 73.052 -3.629 -42.917 1.00 76.62 114 ASN A CA 1
ATOM 927 C C . ASN A 1 114 ? 72.760 -2.148 -43.162 1.00 76.62 114 ASN A C 1
ATOM 929 O O . ASN A 1 114 ? 73.028 -1.641 -44.247 1.00 76.62 114 ASN A O 1
ATOM 933 N N . ASN A 1 115 ? 72.180 -1.460 -42.178 1.00 70.25 115 ASN A N 1
ATOM 934 C CA . ASN A 1 115 ? 71.963 -0.020 -42.261 1.00 70.25 115 ASN A CA 1
ATOM 935 C C . ASN A 1 115 ? 73.198 0.777 -41.824 1.00 70.25 115 ASN A C 1
ATOM 937 O O . ASN A 1 115 ? 73.182 1.995 -41.963 1.00 70.25 115 ASN A O 1
ATOM 941 N N . GLY A 1 116 ? 74.241 0.114 -41.306 1.00 71.25 116 GLY A N 1
ATOM 942 C CA . GLY A 1 116 ? 75.440 0.770 -40.789 1.00 71.25 116 GLY A CA 1
ATOM 943 C C . GLY A 1 116 ? 75.181 1.618 -39.540 1.00 71.25 116 GLY A C 1
ATOM 944 O O . GLY A 1 116 ? 75.942 2.544 -39.279 1.00 71.25 116 GLY A O 1
ATOM 945 N N . ILE A 1 117 ? 74.107 1.333 -38.793 1.00 74.00 117 ILE A N 1
ATOM 946 C CA . ILE A 1 117 ? 73.678 2.134 -37.638 1.00 74.00 117 ILE A CA 1
ATOM 947 C C . ILE A 1 117 ? 74.188 1.492 -36.358 1.00 74.00 117 ILE A C 1
ATOM 949 O O . ILE A 1 117 ? 73.937 0.312 -36.110 1.00 74.00 117 ILE A O 1
ATOM 953 N N . ASP A 1 118 ? 74.844 2.291 -35.527 1.00 79.88 118 ASP A N 1
ATOM 954 C CA . ASP A 1 118 ? 75.313 1.904 -34.201 1.00 79.88 118 ASP A CA 1
ATOM 955 C C . ASP A 1 118 ? 75.106 3.078 -33.246 1.00 79.88 118 ASP A C 1
ATOM 957 O O . ASP A 1 118 ? 75.626 4.167 -33.477 1.00 79.88 118 ASP A O 1
ATOM 961 N N . SER A 1 119 ? 74.344 2.877 -32.173 1.00 74.25 119 SER A N 1
ATOM 962 C CA . SER A 1 119 ? 73.972 3.959 -31.261 1.00 74.25 119 SER A CA 1
ATOM 963 C C . SER A 1 119 ? 75.121 4.531 -30.441 1.00 74.25 119 SER A C 1
ATOM 965 O O . SER A 1 119 ? 74.945 5.574 -29.821 1.00 74.25 119 SER A O 1
ATOM 967 N N . GLU A 1 120 ? 76.285 3.880 -30.430 1.00 75.00 120 GLU A N 1
ATOM 968 C CA . GLU A 1 120 ? 77.518 4.460 -29.885 1.00 75.00 120 GLU A CA 1
ATOM 969 C C . GLU A 1 120 ? 78.206 5.438 -30.856 1.00 75.00 120 GLU A C 1
ATOM 971 O O . GLU A 1 120 ? 79.094 6.178 -30.439 1.00 75.00 120 GLU A O 1
ATOM 976 N N . LYS A 1 121 ? 77.801 5.473 -32.134 1.00 72.94 121 LYS A N 1
ATOM 977 C CA . LYS A 1 121 ? 78.339 6.364 -33.174 1.00 72.94 121 LYS A CA 1
ATOM 978 C C . LYS A 1 121 ? 77.287 7.423 -33.553 1.00 72.94 121 LYS A C 1
ATOM 980 O O . LYS A 1 121 ? 76.390 7.110 -34.346 1.00 72.94 121 LYS A O 1
ATOM 985 N N . PRO A 1 122 ? 77.386 8.662 -33.027 1.00 57.59 122 PRO A N 1
ATOM 986 C CA . PRO A 1 122 ? 76.355 9.699 -33.166 1.00 57.59 122 PRO A CA 1
ATOM 987 C C . PRO A 1 122 ? 75.923 9.972 -34.617 1.00 57.59 122 PRO A C 1
ATOM 989 O O . PRO A 1 122 ? 74.728 10.055 -34.889 1.00 57.59 122 PRO A O 1
ATOM 992 N N . ASP A 1 123 ? 76.876 9.989 -35.553 1.00 59.31 123 ASP A N 1
ATOM 993 C CA . ASP A 1 123 ? 76.663 10.346 -36.967 1.00 59.31 123 ASP A CA 1
ATOM 994 C C . ASP A 1 123 ? 75.754 9.367 -37.736 1.00 59.31 123 ASP A C 1
ATOM 996 O O . ASP A 1 123 ? 75.208 9.698 -38.787 1.00 59.31 123 ASP A O 1
ATOM 1000 N N . THR A 1 124 ? 75.569 8.142 -37.231 1.00 63.03 124 THR A N 1
ATOM 1001 C CA . THR A 1 124 ? 74.804 7.097 -37.938 1.00 63.03 124 THR A CA 1
ATOM 1002 C C . THR A 1 124 ? 73.305 7.115 -37.622 1.00 63.03 124 THR A C 1
ATOM 1004 O O . THR A 1 124 ? 72.506 6.577 -38.391 1.00 63.03 124 THR A O 1
ATOM 1007 N N . LEU A 1 125 ? 72.887 7.759 -36.523 1.00 59.38 125 LEU A N 1
ATOM 1008 C CA . LEU A 1 125 ? 71.479 7.796 -36.108 1.00 59.38 125 LEU A CA 1
ATOM 1009 C C . LEU A 1 125 ? 70.630 8.805 -36.895 1.00 59.38 125 LEU A C 1
ATOM 1011 O O . LEU A 1 125 ? 69.423 8.596 -37.040 1.00 59.38 125 LEU A O 1
ATOM 1015 N N . GLU A 1 126 ? 71.234 9.872 -37.420 1.00 57.97 126 GLU A N 1
ATOM 1016 C CA . GLU A 1 126 ? 70.518 10.978 -38.077 1.00 57.97 126 GLU A CA 1
ATOM 1017 C C . GLU A 1 126 ? 69.868 10.580 -39.417 1.00 57.97 126 GLU A C 1
ATOM 1019 O O . GLU A 1 126 ? 68.890 11.193 -39.844 1.00 57.97 126 GLU A O 1
ATOM 1024 N N . PHE A 1 127 ? 70.348 9.507 -40.061 1.00 57.84 127 PHE A N 1
ATOM 1025 C CA . PHE A 1 127 ? 69.857 9.036 -41.367 1.00 57.84 127 PHE A CA 1
ATOM 1026 C C . PHE A 1 127 ? 68.697 8.025 -41.301 1.00 57.84 127 PHE A C 1
ATOM 1028 O O . PHE A 1 127 ? 68.029 7.778 -42.312 1.00 57.84 127 PHE A O 1
ATOM 1035 N N . ALA A 1 128 ? 68.403 7.461 -40.125 1.00 59.03 128 ALA A N 1
ATOM 1036 C CA . ALA A 1 128 ? 67.321 6.488 -39.934 1.00 59.03 128 ALA A CA 1
ATOM 1037 C C . ALA A 1 128 ? 65.914 6.979 -40.376 1.00 59.03 128 ALA A C 1
ATOM 1039 O O . ALA A 1 128 ? 65.172 6.187 -40.972 1.00 59.03 128 ALA A O 1
ATOM 1040 N N . PRO A 1 129 ? 65.528 8.260 -40.175 1.00 58.34 129 PRO A N 1
ATOM 1041 C CA . PRO A 1 129 ? 64.260 8.815 -40.664 1.00 58.34 129 PRO A CA 1
ATOM 1042 C C . PRO A 1 129 ? 64.073 8.718 -42.187 1.00 58.34 129 PRO A C 1
ATOM 1044 O O . PRO A 1 129 ? 62.993 8.358 -42.662 1.00 58.34 129 PRO A O 1
ATOM 1047 N N . PHE A 1 130 ? 65.123 8.995 -42.966 1.00 59.31 130 PHE A N 1
ATOM 1048 C CA . PHE A 1 130 ? 65.052 9.083 -44.430 1.00 59.31 130 PHE A CA 1
ATOM 1049 C C . PHE A 1 130 ? 64.819 7.722 -45.094 1.00 59.31 130 PHE A C 1
ATOM 1051 O O . PHE A 1 130 ? 64.011 7.604 -46.020 1.00 59.31 130 PHE A O 1
ATOM 1058 N N . ILE A 1 131 ? 65.462 6.670 -44.580 1.00 60.66 131 ILE A N 1
ATOM 1059 C CA . ILE A 1 131 ? 65.295 5.291 -45.071 1.00 60.66 131 ILE A CA 1
ATOM 1060 C C . ILE A 1 131 ? 63.843 4.813 -44.886 1.00 60.66 131 ILE A C 1
ATOM 1062 O O . ILE A 1 131 ? 63.285 4.108 -45.738 1.00 60.66 131 ILE A O 1
ATOM 1066 N N . ASN A 1 132 ? 63.196 5.238 -43.798 1.00 57.38 132 ASN A N 1
ATOM 1067 C CA . ASN A 1 132 ? 61.817 4.862 -43.501 1.00 57.38 132 ASN A CA 1
ATOM 1068 C C . ASN A 1 132 ? 60.809 5.583 -44.423 1.00 57.38 132 ASN A C 1
ATOM 1070 O O . ASN A 1 132 ? 59.882 4.957 -44.940 1.00 57.38 132 ASN A O 1
ATOM 1074 N N . ILE A 1 133 ? 61.044 6.866 -44.728 1.00 62.47 133 ILE A N 1
ATOM 1075 C CA . ILE A 1 133 ? 60.222 7.657 -45.666 1.00 62.47 133 ILE A CA 1
ATOM 1076 C C . ILE A 1 133 ? 60.249 7.059 -47.081 1.00 62.47 133 ILE A C 1
ATOM 1078 O O . ILE A 1 133 ? 59.199 6.896 -47.710 1.00 62.47 133 ILE A O 1
ATOM 1082 N N . MET A 1 134 ? 61.430 6.669 -47.570 1.00 61.22 134 MET A N 1
ATOM 1083 C CA . MET A 1 134 ? 61.591 6.053 -48.896 1.00 61.22 134 MET A CA 1
ATOM 1084 C C . MET A 1 134 ? 60.806 4.739 -49.030 1.00 61.22 134 MET A C 1
ATOM 1086 O O . MET A 1 134 ? 60.175 4.470 -50.057 1.00 61.22 134 MET A O 1
ATOM 1090 N N . SER A 1 135 ? 60.780 3.945 -47.960 1.00 56.88 135 SER A N 1
ATOM 1091 C CA . SER A 1 135 ? 60.040 2.680 -47.905 1.00 56.88 135 SER A CA 1
ATOM 1092 C C . SER A 1 135 ? 58.519 2.884 -47.928 1.00 56.88 135 SER A C 1
ATOM 1094 O O . SER A 1 135 ? 57.784 2.083 -48.519 1.00 56.88 135 SER A O 1
ATOM 1096 N N . GLU A 1 136 ? 58.023 3.963 -47.317 1.00 60.91 136 GLU A N 1
ATOM 1097 C CA . GLU A 1 136 ? 56.607 4.327 -47.376 1.00 60.91 136 GLU A CA 1
ATOM 1098 C C . GLU A 1 136 ? 56.196 4.832 -48.770 1.00 60.91 136 GLU A C 1
ATOM 1100 O O . GLU A 1 136 ? 55.139 4.450 -49.289 1.00 60.91 136 GLU A O 1
ATOM 1105 N N . TRP A 1 137 ? 57.052 5.634 -49.408 1.00 64.56 137 TRP A N 1
ATOM 1106 C CA . TRP A 1 137 ? 56.844 6.120 -50.773 1.00 64.56 137 TRP A CA 1
ATOM 1107 C C . TRP A 1 137 ? 56.667 4.978 -51.778 1.00 64.56 137 TRP A C 1
ATOM 1109 O O . TRP A 1 137 ? 55.716 4.988 -52.565 1.00 64.56 137 TRP A O 1
ATOM 1119 N N . TYR A 1 138 ? 57.507 3.946 -51.696 1.00 62.00 138 TYR A N 1
ATOM 1120 C CA . TYR A 1 138 ? 57.432 2.785 -52.585 1.00 62.00 138 TYR A CA 1
ATOM 1121 C C . TYR A 1 138 ? 56.105 2.012 -52.443 1.00 62.00 138 TYR A C 1
ATOM 1123 O O . TYR A 1 138 ? 55.478 1.621 -53.430 1.00 62.00 138 TYR A O 1
ATOM 1131 N N . ALA A 1 139 ? 55.603 1.856 -51.212 1.00 59.34 139 ALA A N 1
ATOM 1132 C CA . ALA A 1 139 ? 54.313 1.209 -50.960 1.00 59.34 139 ALA A CA 1
ATOM 1133 C C . ALA A 1 139 ? 53.122 2.019 -51.514 1.00 59.34 139 ALA A C 1
ATOM 1135 O O . ALA A 1 139 ? 52.130 1.442 -51.979 1.00 59.34 139 ALA A O 1
ATOM 1136 N N . LYS A 1 140 ? 53.214 3.354 -51.480 1.00 67.94 140 LYS A N 1
ATOM 1137 C CA . LYS A 1 140 ? 52.203 4.258 -52.044 1.00 67.94 140 LYS A CA 1
ATOM 1138 C C . LYS A 1 140 ? 52.161 4.176 -53.574 1.00 67.94 140 LYS A C 1
ATOM 1140 O O . LYS A 1 140 ? 51.064 4.146 -54.136 1.00 67.94 140 LYS A O 1
ATOM 1145 N N . ASP A 1 141 ? 53.315 4.082 -54.236 1.00 71.19 141 ASP A N 1
ATOM 1146 C CA . ASP A 1 141 ? 53.401 3.983 -55.700 1.00 71.19 141 ASP A CA 1
ATOM 1147 C C . ASP A 1 141 ? 52.802 2.673 -56.244 1.00 71.19 141 ASP A C 1
ATOM 1149 O O . ASP A 1 141 ? 51.949 2.700 -57.136 1.00 71.19 141 ASP A O 1
ATOM 1153 N N . ILE A 1 142 ? 53.131 1.524 -55.637 1.00 66.62 142 ILE A N 1
ATOM 1154 C CA . ILE A 1 142 ? 52.539 0.223 -56.011 1.00 66.62 142 ILE A CA 1
ATOM 1155 C C . ILE A 1 142 ? 51.009 0.259 -55.882 1.00 66.62 142 ILE A C 1
ATOM 1157 O O . ILE A 1 142 ? 50.285 -0.169 -56.784 1.00 66.62 142 ILE A O 1
ATOM 1161 N N . SER A 1 143 ? 50.499 0.822 -54.781 1.00 67.38 143 SER A N 1
ATOM 1162 C CA . SER A 1 143 ? 49.057 0.972 -54.555 1.00 67.38 143 SER A CA 1
ATOM 1163 C C . SER A 1 143 ? 48.387 1.823 -55.642 1.00 67.38 143 SER A C 1
ATOM 1165 O O . SER A 1 143 ? 47.280 1.506 -56.082 1.00 67.38 143 SER A O 1
ATOM 1167 N N . LYS A 1 144 ? 49.064 2.876 -56.122 1.00 72.56 144 LYS A N 1
ATOM 1168 C CA . LYS A 1 144 ? 48.568 3.741 -57.201 1.00 72.56 144 LYS A CA 1
ATOM 1169 C C . LYS A 1 144 ? 48.473 2.981 -58.529 1.00 72.56 144 LYS A C 1
ATOM 1171 O O . LYS A 1 144 ? 47.422 3.025 -59.161 1.00 72.56 144 LYS A O 1
ATOM 1176 N N . LYS A 1 145 ? 49.511 2.229 -58.912 1.00 73.38 145 LYS A N 1
ATOM 1177 C CA . LYS A 1 145 ? 49.545 1.451 -60.168 1.00 73.38 145 LYS A CA 1
ATOM 1178 C C . LYS A 1 145 ? 48.451 0.381 -60.232 1.00 73.38 145 LYS A C 1
ATOM 1180 O O . LYS A 1 145 ? 47.727 0.302 -61.223 1.00 73.38 145 LYS A O 1
ATOM 1185 N N . VAL A 1 146 ? 48.259 -0.379 -59.150 1.00 73.12 146 VAL A N 1
ATOM 1186 C CA . VAL A 1 146 ? 47.200 -1.404 -59.065 1.00 73.12 146 VAL A CA 1
ATOM 1187 C C . VAL A 1 146 ? 45.804 -0.779 -59.172 1.00 73.12 146 VAL A C 1
ATOM 1189 O O . VAL A 1 146 ? 44.948 -1.289 -59.897 1.00 73.12 146 VAL A O 1
ATOM 1192 N N . LYS A 1 147 ? 45.566 0.356 -58.498 1.00 72.94 147 LYS A N 1
ATOM 1193 C CA . LYS A 1 147 ? 44.284 1.076 -58.579 1.00 72.94 147 LYS A CA 1
ATOM 1194 C C . LYS A 1 147 ? 43.977 1.565 -59.989 1.00 72.94 147 LYS A C 1
ATOM 1196 O O . LYS A 1 147 ? 42.830 1.455 -60.412 1.00 72.94 147 LYS A O 1
ATOM 1201 N N . THR A 1 148 ? 44.975 2.073 -60.711 1.00 76.38 148 THR A N 1
ATOM 1202 C CA . THR A 1 148 ? 44.797 2.527 -62.096 1.00 76.38 148 THR A CA 1
ATOM 1203 C C . THR A 1 148 ? 44.356 1.376 -63.001 1.00 76.38 148 THR A C 1
ATOM 1205 O O . THR A 1 148 ? 43.363 1.524 -63.703 1.00 76.38 148 THR A O 1
ATOM 1208 N N . GLY A 1 149 ? 44.999 0.204 -62.919 1.00 77.00 149 GLY A N 1
ATOM 1209 C CA . GLY A 1 149 ? 44.607 -0.967 -63.718 1.00 77.00 149 GLY A CA 1
ATOM 1210 C C . GLY A 1 149 ? 43.179 -1.455 -63.432 1.00 77.00 149 GLY A C 1
ATOM 1211 O O . GLY A 1 149 ? 42.413 -1.730 -64.356 1.00 77.00 149 GLY A O 1
ATOM 1212 N N . ILE A 1 150 ? 42.783 -1.489 -62.154 1.00 80.00 150 ILE A N 1
ATOM 1213 C CA . ILE A 1 150 ? 41.411 -1.833 -61.746 1.00 80.00 150 ILE A CA 1
ATOM 1214 C C . ILE A 1 150 ? 40.405 -0.796 -62.265 1.00 80.00 150 ILE A C 1
ATOM 1216 O O . ILE A 1 150 ? 39.339 -1.168 -62.757 1.00 80.00 150 ILE A O 1
ATOM 1220 N N . LYS A 1 151 ? 40.743 0.497 -62.182 1.00 81.06 151 LYS A N 1
ATOM 1221 C CA . LYS A 1 151 ? 39.883 1.587 -62.654 1.00 81.06 151 LYS A CA 1
ATOM 1222 C C . LYS A 1 151 ? 39.643 1.496 -64.161 1.00 81.06 151 LYS A C 1
ATOM 1224 O O . LYS A 1 151 ? 38.493 1.562 -64.579 1.00 81.06 151 LYS A O 1
ATOM 1229 N N . THR A 1 152 ? 40.683 1.259 -64.959 1.00 80.75 152 THR A N 1
ATOM 1230 C CA . THR A 1 152 ? 40.549 1.085 -66.414 1.00 80.75 152 THR A CA 1
ATOM 1231 C C . THR A 1 152 ? 39.629 -0.085 -66.762 1.00 80.75 152 THR A C 1
ATOM 1233 O O . THR A 1 152 ? 38.719 0.070 -67.574 1.00 80.75 152 THR A O 1
ATOM 1236 N N . LYS A 1 153 ? 39.791 -1.236 -66.092 1.00 81.38 153 LYS A N 1
ATOM 1237 C CA . LYS A 1 153 ? 38.919 -2.401 -66.308 1.00 81.38 153 LYS A CA 1
ATOM 1238 C C . LYS A 1 153 ? 37.460 -2.105 -65.943 1.00 81.38 153 LYS A C 1
ATOM 1240 O O . LYS A 1 153 ? 36.570 -2.396 -66.734 1.00 81.38 153 LYS A O 1
ATOM 1245 N N . GLY A 1 154 ? 37.207 -1.493 -64.786 1.00 81.94 154 GLY A N 1
ATOM 1246 C CA . GLY A 1 154 ? 35.841 -1.207 -64.336 1.00 81.94 154 GLY A CA 1
ATOM 1247 C C . GLY A 1 154 ? 35.098 -0.155 -65.159 1.00 81.94 154 GLY A C 1
ATOM 1248 O O . GLY A 1 154 ? 33.887 -0.271 -65.328 1.00 81.94 154 GLY A O 1
ATOM 1249 N N . MET A 1 155 ? 35.815 0.843 -65.691 1.00 81.69 155 MET A N 1
ATOM 1250 C CA . MET A 1 155 ? 35.246 1.872 -66.575 1.00 81.69 155 MET A CA 1
ATOM 1251 C C . MET A 1 155 ? 34.817 1.299 -67.933 1.00 81.69 155 MET A C 1
ATOM 1253 O O . MET A 1 155 ? 33.907 1.832 -68.551 1.00 81.69 155 MET A O 1
ATOM 1257 N N . SER A 1 156 ? 35.423 0.192 -68.376 1.00 80.25 156 SER A N 1
ATOM 1258 C CA . SER A 1 156 ? 35.054 -0.503 -69.622 1.00 80.25 156 SER A CA 1
ATOM 1259 C C . SER A 1 156 ? 33.790 -1.377 -69.518 1.00 80.25 156 SER A C 1
ATOM 1261 O O . SER A 1 156 ? 33.541 -2.195 -70.396 1.00 80.25 156 SER A O 1
ATOM 1263 N N . GLY A 1 157 ? 33.024 -1.269 -68.425 1.00 77.94 157 GLY A N 1
ATOM 1264 C CA . GLY A 1 157 ? 31.800 -2.051 -68.188 1.00 77.94 157 GLY A CA 1
ATOM 1265 C C . GLY A 1 157 ? 32.030 -3.504 -67.757 1.00 77.94 157 GLY A C 1
ATOM 1266 O O . GLY A 1 157 ? 31.084 -4.218 -67.440 1.00 77.94 157 GLY A O 1
ATOM 1267 N N . LYS A 1 158 ? 33.290 -3.946 -67.680 1.00 84.94 158 LYS A N 1
ATOM 1268 C CA . LYS A 1 158 ? 33.659 -5.305 -67.264 1.00 84.94 158 LYS A CA 1
ATOM 1269 C C . LYS A 1 158 ? 33.621 -5.466 -65.738 1.00 84.94 158 LYS A C 1
ATOM 1271 O O . LYS A 1 158 ? 34.094 -4.579 -65.019 1.00 84.94 158 LYS A O 1
ATOM 1276 N N . PRO A 1 159 ? 33.151 -6.605 -65.203 1.00 83.88 159 PRO A N 1
ATOM 1277 C CA . PRO A 1 159 ? 33.102 -6.853 -63.770 1.00 83.88 159 PRO A CA 1
ATOM 1278 C C . PRO A 1 159 ? 34.509 -6.922 -63.159 1.00 83.88 159 PRO A C 1
ATOM 1280 O O . PRO A 1 159 ? 35.372 -7.699 -63.576 1.00 83.88 159 PRO A O 1
ATOM 1283 N N . ILE A 1 160 ? 34.736 -6.130 -62.107 1.00 84.00 160 ILE A N 1
ATOM 1284 C CA . ILE A 1 160 ? 35.975 -6.175 -61.305 1.00 84.00 160 ILE A CA 1
ATOM 1285 C C . ILE A 1 160 ? 35.924 -7.306 -60.258 1.00 84.00 160 ILE A C 1
ATOM 1287 O O . ILE A 1 160 ? 36.953 -7.711 -59.712 1.00 84.00 160 ILE A O 1
ATOM 1291 N N . ALA A 1 161 ? 34.732 -7.830 -59.959 1.00 76.50 161 ALA A N 1
ATOM 1292 C CA . ALA A 1 161 ? 34.533 -8.787 -58.879 1.00 76.50 161 ALA A CA 1
ATOM 1293 C C . ALA A 1 161 ? 35.348 -10.080 -59.076 1.00 76.50 161 ALA A C 1
ATOM 1295 O O . ALA A 1 161 ? 35.357 -10.710 -60.141 1.00 76.50 161 ALA A O 1
ATOM 1296 N N . THR A 1 162 ? 36.022 -10.506 -58.005 1.00 76.88 162 THR A N 1
ATOM 1297 C CA . THR A 1 162 ? 36.819 -11.740 -57.992 1.00 76.88 162 THR A CA 1
ATOM 1298 C C . THR A 1 162 ? 35.948 -12.977 -58.231 1.00 76.88 162 THR A C 1
ATOM 1300 O O . THR A 1 162 ? 36.371 -13.873 -58.957 1.00 76.88 162 THR A O 1
ATOM 1303 N N . GLU A 1 163 ? 34.712 -12.979 -57.728 1.00 83.38 163 GLU A N 1
ATOM 1304 C CA . GLU A 1 163 ? 33.725 -14.059 -57.858 1.00 83.38 163 GLU A CA 1
ATOM 1305 C C . GLU A 1 163 ? 32.390 -13.504 -58.388 1.00 83.38 163 GLU A C 1
ATOM 1307 O O . GLU A 1 163 ? 32.047 -12.357 -58.090 1.00 83.38 163 GLU A O 1
ATOM 1312 N N . ALA A 1 164 ? 31.652 -14.302 -59.170 1.00 87.25 164 ALA A N 1
ATOM 1313 C CA . ALA A 1 164 ? 30.322 -13.926 -59.661 1.00 87.25 164 ALA A CA 1
ATOM 1314 C C . ALA A 1 164 ? 29.262 -13.964 -58.530 1.00 87.25 164 ALA A C 1
ATOM 1316 O O . ALA A 1 164 ? 29.417 -14.723 -57.567 1.00 87.25 164 ALA A O 1
ATOM 1317 N N . PRO A 1 165 ? 28.189 -13.150 -58.599 1.00 89.19 165 PRO A N 1
ATOM 1318 C CA . PRO A 1 165 ? 27.069 -13.222 -57.659 1.00 89.19 165 PRO A CA 1
ATOM 1319 C C . PRO A 1 165 ? 26.412 -14.614 -57.615 1.00 89.19 165 PRO A C 1
ATOM 1321 O O . PRO A 1 165 ? 26.452 -15.357 -58.587 1.00 89.19 165 PRO A O 1
ATOM 1324 N N . TYR A 1 166 ? 25.775 -14.962 -56.492 1.00 92.12 166 TYR A N 1
ATOM 1325 C CA . TYR A 1 166 ? 24.985 -16.197 -56.378 1.00 92.12 166 TYR A CA 1
ATOM 1326 C C . TYR A 1 166 ? 23.848 -16.197 -57.407 1.00 92.12 166 TYR A C 1
ATOM 1328 O O . TYR A 1 166 ? 23.147 -15.203 -57.483 1.00 92.12 166 TYR A O 1
ATOM 1336 N N . GLY A 1 167 ? 23.679 -17.263 -58.192 1.00 90.50 167 GLY A N 1
ATOM 1337 C CA . GLY A 1 167 ? 22.796 -17.279 -59.371 1.00 90.50 167 GLY A CA 1
ATOM 1338 C C . GLY A 1 167 ? 23.542 -17.105 -60.697 1.00 90.50 167 GLY A C 1
ATOM 1339 O O . GLY A 1 167 ? 22.990 -17.420 -61.744 1.00 90.50 167 GLY A O 1
ATOM 1340 N N . TYR A 1 168 ? 24.813 -16.691 -60.653 1.00 91.88 168 TYR A N 1
ATOM 1341 C CA . TYR A 1 168 ? 25.679 -16.587 -61.824 1.00 91.88 168 TYR A CA 1
ATOM 1342 C C . TYR A 1 168 ? 27.014 -17.328 -61.636 1.00 91.88 168 TYR A C 1
ATOM 1344 O O . TYR A 1 168 ? 27.560 -17.474 -60.530 1.00 91.88 168 TYR A O 1
ATOM 1352 N N . VAL A 1 169 ? 27.605 -17.749 -62.752 1.00 90.31 169 VAL A N 1
ATOM 1353 C CA . VAL A 1 169 ? 28.979 -18.260 -62.833 1.00 90.31 169 VAL A CA 1
ATOM 1354 C C . VAL A 1 169 ? 29.779 -17.443 -63.846 1.00 90.31 169 VAL A C 1
ATOM 1356 O O . VAL A 1 169 ? 29.217 -16.882 -64.782 1.00 90.31 169 VAL A O 1
ATOM 1359 N N . LYS A 1 170 ? 31.101 -17.337 -63.667 1.00 87.44 170 LYS A N 1
ATOM 1360 C CA . LYS A 1 170 ? 31.955 -16.750 -64.712 1.00 87.44 170 LYS A CA 1
ATOM 1361 C C . LYS A 1 170 ? 31.967 -17.681 -65.919 1.00 87.44 170 LYS A C 1
ATOM 1363 O O . LYS A 1 170 ? 32.107 -18.887 -65.729 1.00 87.44 170 LYS A O 1
ATOM 1368 N N . SER A 1 171 ? 31.850 -17.123 -67.122 1.00 83.44 171 SER A N 1
ATOM 1369 C CA . SER A 1 171 ? 31.956 -17.917 -68.346 1.00 83.44 171 SER A CA 1
ATOM 1370 C C . SER A 1 171 ? 33.322 -18.632 -68.387 1.00 83.44 171 SER A C 1
ATOM 1372 O O . SER A 1 171 ? 34.347 -17.992 -68.106 1.00 83.44 171 SER A O 1
ATOM 1374 N N . PRO A 1 172 ? 33.357 -19.942 -68.702 1.00 78.88 172 PRO A N 1
ATOM 1375 C CA . PRO A 1 172 ? 34.602 -20.683 -68.905 1.00 78.88 172 PRO A CA 1
ATOM 1376 C C . PRO A 1 172 ? 35.473 -20.081 -70.015 1.00 78.88 172 PRO A C 1
ATOM 1378 O O . PRO A 1 172 ? 36.695 -20.032 -69.868 1.00 78.88 172 PRO A O 1
ATOM 1381 N N . ASP A 1 173 ? 34.834 -19.562 -71.067 1.00 79.31 173 ASP A N 1
ATOM 1382 C CA . ASP A 1 173 ? 35.488 -19.015 -72.259 1.00 79.31 173 ASP A CA 1
ATOM 1383 C C . ASP A 1 173 ? 35.964 -17.577 -72.043 1.00 79.31 173 ASP A C 1
ATOM 1385 O O . ASP A 1 173 ? 37.011 -17.167 -72.545 1.00 79.31 173 ASP A O 1
ATOM 1389 N N . ASN A 1 174 ? 35.216 -16.795 -71.256 1.00 80.94 174 ASN A N 1
ATOM 1390 C CA . ASN A 1 174 ? 35.580 -15.422 -70.945 1.00 80.94 174 ASN A CA 1
ATOM 1391 C C . ASN A 1 174 ? 35.274 -15.047 -69.491 1.00 80.94 174 ASN A C 1
ATOM 1393 O O . ASN A 1 174 ? 34.148 -14.726 -69.113 1.00 80.94 174 ASN A O 1
ATOM 1397 N N . LYS A 1 175 ? 36.333 -14.974 -68.678 1.00 75.75 175 LYS A N 1
ATOM 1398 C CA . LYS A 1 175 ? 36.249 -14.631 -67.247 1.00 75.75 175 LYS A CA 1
ATOM 1399 C C . LYS A 1 175 ? 35.743 -13.207 -66.967 1.00 75.75 175 LYS A C 1
ATOM 1401 O O . LYS A 1 175 ? 35.491 -12.895 -65.798 1.00 75.75 175 LYS A O 1
ATOM 1406 N N . ASP A 1 176 ? 35.617 -12.362 -67.994 1.00 81.25 176 ASP A N 1
ATOM 1407 C CA . ASP A 1 176 ? 35.019 -11.027 -67.911 1.00 81.25 176 ASP A CA 1
ATOM 1408 C C . ASP A 1 176 ? 33.483 -11.033 -68.064 1.00 81.25 176 ASP A C 1
ATOM 1410 O O . ASP A 1 176 ? 32.881 -9.979 -67.909 1.00 81.25 176 ASP A O 1
ATOM 1414 N N . PHE A 1 177 ? 32.830 -12.177 -68.308 1.00 84.06 177 PHE A N 1
ATOM 1415 C CA . PHE A 1 177 ? 31.366 -12.271 -68.423 1.00 84.06 177 PHE A CA 1
ATOM 1416 C C . PHE A 1 177 ? 30.764 -13.286 -67.447 1.00 84.06 177 PHE A C 1
ATOM 1418 O O . PHE A 1 177 ? 31.432 -14.222 -66.993 1.00 84.06 177 PHE A O 1
ATOM 1425 N N . TRP A 1 178 ? 29.489 -13.087 -67.115 1.00 90.25 178 TRP A N 1
ATOM 1426 C CA . TRP A 1 178 ? 28.706 -13.962 -66.246 1.00 90.25 178 TRP A CA 1
ATOM 1427 C C . TRP A 1 178 ? 27.596 -14.652 -67.041 1.00 90.25 178 TRP A C 1
ATOM 1429 O O . TRP A 1 178 ? 26.952 -14.022 -67.872 1.00 90.25 178 TRP A O 1
ATOM 1439 N N . ILE A 1 179 ? 27.381 -15.936 -66.766 1.00 90.69 179 ILE A N 1
ATOM 1440 C CA . ILE A 1 179 ? 26.292 -16.754 -67.315 1.00 90.69 179 ILE A CA 1
ATOM 1441 C C . ILE A 1 179 ? 25.432 -17.284 -66.163 1.00 90.69 179 ILE A C 1
ATOM 1443 O O . ILE A 1 179 ? 25.906 -17.367 -65.023 1.00 90.69 179 ILE A O 1
ATOM 1447 N N . ILE A 1 180 ? 24.172 -17.610 -66.442 1.00 92.75 180 ILE A N 1
ATOM 1448 C CA . ILE A 1 180 ? 23.210 -18.061 -65.430 1.00 92.75 180 ILE A CA 1
ATOM 1449 C C . ILE A 1 180 ? 23.603 -19.448 -64.893 1.00 92.75 180 ILE A C 1
ATOM 1451 O O . ILE A 1 180 ? 23.898 -20.372 -65.647 1.00 92.75 180 ILE A O 1
ATOM 1455 N N . ASP A 1 181 ? 23.608 -19.583 -63.567 1.00 92.75 181 ASP A N 1
ATOM 1456 C CA . ASP A 1 181 ? 23.682 -20.863 -62.856 1.00 92.75 181 ASP A CA 1
ATOM 1457 C C . ASP A 1 181 ? 22.252 -21.287 -62.513 1.00 92.75 181 ASP A C 1
ATOM 1459 O O . ASP A 1 181 ? 21.711 -20.819 -61.513 1.00 92.75 181 ASP A O 1
ATOM 1463 N N . GLU A 1 182 ? 21.616 -22.107 -63.353 1.00 91.94 182 GLU A N 1
ATOM 1464 C CA . GLU A 1 182 ? 20.157 -22.307 -63.310 1.00 91.94 182 GLU A CA 1
ATOM 1465 C C . GLU A 1 182 ? 19.644 -22.822 -61.952 1.00 91.94 182 GLU A C 1
ATOM 1467 O O . GLU A 1 182 ? 18.587 -22.402 -61.481 1.00 91.94 182 GLU A O 1
ATOM 1472 N N . GLU A 1 183 ? 20.422 -23.653 -61.255 1.00 90.44 183 GLU A N 1
ATOM 1473 C CA . GLU A 1 183 ? 20.063 -24.151 -59.923 1.00 90.44 183 GLU A CA 1
ATOM 1474 C C . GLU A 1 183 ? 20.058 -23.025 -58.873 1.00 90.44 183 GLU A C 1
ATOM 1476 O O . GLU A 1 183 ? 19.089 -22.859 -58.127 1.00 90.44 183 GLU A O 1
ATOM 1481 N N . ALA A 1 184 ? 21.097 -22.185 -58.846 1.00 91.25 184 ALA A N 1
ATOM 1482 C CA . ALA A 1 184 ? 21.141 -21.034 -57.943 1.00 91.25 184 ALA A CA 1
ATOM 1483 C C . ALA A 1 184 ? 20.167 -19.922 -58.370 1.00 91.25 184 ALA A C 1
ATOM 1485 O O . ALA A 1 184 ? 19.585 -19.248 -57.516 1.00 91.25 184 ALA A O 1
ATOM 1486 N N . ALA A 1 185 ? 19.960 -19.731 -59.673 1.00 93.12 185 ALA A N 1
ATOM 1487 C CA . ALA A 1 185 ? 19.020 -18.763 -60.225 1.00 93.12 185 ALA A CA 1
ATOM 1488 C C . ALA A 1 185 ? 17.571 -19.128 -59.878 1.00 93.12 185 ALA A C 1
ATOM 1490 O O . ALA A 1 185 ? 16.796 -18.243 -59.513 1.00 93.12 185 ALA A O 1
ATOM 1491 N N . GLY A 1 186 ? 17.224 -20.421 -59.870 1.00 93.50 186 GLY A N 1
ATOM 1492 C CA . GLY A 1 186 ? 15.934 -20.914 -59.383 1.00 93.50 186 GLY A CA 1
ATOM 1493 C C . GLY A 1 186 ? 15.647 -20.495 -57.936 1.00 93.50 186 GLY A C 1
ATOM 1494 O O . GLY A 1 186 ? 14.545 -20.035 -57.626 1.00 93.50 186 GLY A O 1
ATOM 1495 N N . VAL A 1 187 ? 16.658 -20.546 -57.060 1.00 94.75 187 VAL A N 1
ATOM 1496 C CA . VAL A 1 187 ? 16.551 -20.069 -55.668 1.00 94.75 187 VAL A CA 1
ATOM 1497 C C . VAL A 1 187 ? 16.389 -18.547 -55.607 1.00 94.75 187 VAL A C 1
ATOM 1499 O O . VAL A 1 187 ? 15.582 -18.048 -54.822 1.00 94.75 187 VAL A O 1
ATOM 1502 N N . VAL A 1 188 ? 17.110 -17.790 -56.442 1.00 95.00 188 VAL A N 1
ATOM 1503 C CA . VAL A 1 188 ? 16.956 -16.326 -56.521 1.00 95.00 188 VAL A CA 1
ATOM 1504 C C . VAL A 1 188 ? 15.537 -15.953 -56.966 1.00 95.00 188 VAL A C 1
ATOM 1506 O O . VAL A 1 188 ? 14.884 -15.172 -56.275 1.00 95.00 188 VAL A O 1
ATOM 1509 N N . ARG A 1 189 ? 15.003 -16.564 -58.033 1.00 95.50 189 ARG A N 1
ATOM 1510 C CA . ARG A 1 189 ? 13.615 -16.348 -58.491 1.00 95.50 189 ARG A CA 1
ATOM 1511 C C . ARG A 1 189 ? 12.591 -16.680 -57.402 1.00 95.50 189 ARG A C 1
ATOM 1513 O O . ARG A 1 189 ? 11.653 -15.915 -57.182 1.00 95.50 189 ARG A O 1
ATOM 1520 N N . LEU A 1 190 ? 12.795 -17.776 -56.667 1.00 93.81 190 LEU A N 1
ATOM 1521 C CA . LEU A 1 190 ? 11.947 -18.156 -55.535 1.00 93.81 190 LEU A CA 1
ATOM 1522 C C . LEU A 1 190 ? 11.960 -17.104 -54.414 1.00 93.81 190 LEU A C 1
ATOM 1524 O O . LEU A 1 190 ? 10.904 -16.775 -53.876 1.00 93.81 190 LEU A O 1
ATOM 1528 N N . ILE A 1 191 ? 13.131 -16.557 -54.069 1.00 94.62 191 ILE A N 1
ATOM 1529 C CA . ILE A 1 191 ? 13.264 -15.511 -53.043 1.00 94.62 191 ILE A CA 1
ATOM 1530 C C . ILE A 1 191 ? 12.475 -14.256 -53.429 1.00 94.62 191 ILE A C 1
ATOM 1532 O O . ILE A 1 191 ? 11.768 -13.706 -52.582 1.00 94.62 191 ILE A O 1
ATOM 1536 N N . PHE A 1 192 ? 12.580 -13.814 -54.685 1.00 92.69 192 PHE A N 1
ATOM 1537 C CA . PHE A 1 192 ? 11.850 -12.645 -55.183 1.00 92.69 192 PHE A CA 1
ATOM 1538 C C . PHE A 1 192 ? 10.336 -12.883 -55.185 1.00 92.69 192 PHE A C 1
ATOM 1540 O O . PHE A 1 192 ? 9.600 -12.055 -54.652 1.00 92.69 192 PHE A O 1
ATOM 1547 N N . ARG A 1 193 ? 9.878 -14.047 -55.665 1.00 91.00 193 ARG A N 1
ATOM 1548 C CA . ARG A 1 193 ? 8.455 -14.421 -55.657 1.00 91.00 193 ARG A CA 1
ATOM 1549 C C . ARG A 1 193 ? 7.863 -14.428 -54.248 1.00 91.00 193 ARG A C 1
ATOM 1551 O O . ARG A 1 193 ? 6.897 -13.724 -53.992 1.00 91.00 193 ARG A O 1
ATOM 1558 N N . LEU A 1 194 ? 8.491 -15.138 -53.303 1.00 86.81 194 LEU A N 1
ATOM 1559 C CA . LEU A 1 194 ? 8.000 -15.205 -51.919 1.00 86.81 194 LEU A CA 1
ATOM 1560 C C . LEU A 1 194 ? 7.940 -13.824 -51.249 1.00 86.81 194 LEU A C 1
ATOM 1562 O O . LEU A 1 194 ? 7.105 -13.602 -50.374 1.00 86.81 194 LEU A O 1
ATOM 1566 N N . PHE A 1 195 ? 8.839 -12.912 -51.623 1.00 84.62 195 PHE A N 1
ATOM 1567 C CA . PHE A 1 195 ? 8.830 -11.548 -51.107 1.00 84.62 195 PHE A CA 1
ATOM 1568 C C . PHE A 1 195 ? 7.696 -10.705 -51.709 1.00 84.62 195 PHE A C 1
ATOM 1570 O O . PHE A 1 195 ? 7.052 -9.960 -50.970 1.00 84.62 195 PHE A O 1
ATOM 1577 N N . LEU A 1 196 ? 7.422 -10.850 -53.010 1.00 79.06 196 LEU A N 1
ATOM 1578 C CA . LEU A 1 196 ? 6.289 -10.210 -53.692 1.00 79.06 196 LEU A CA 1
ATOM 1579 C C . LEU A 1 196 ? 4.936 -10.732 -53.182 1.00 79.06 196 LEU A C 1
ATOM 1581 O O . LEU A 1 196 ? 4.022 -9.937 -52.984 1.00 79.06 196 LEU A O 1
ATOM 1585 N N . ASP A 1 197 ? 4.855 -12.015 -52.819 1.00 76.00 197 ASP A N 1
ATOM 1586 C CA . ASP A 1 197 ? 3.690 -12.631 -52.158 1.00 76.00 197 ASP A CA 1
ATOM 1587 C C . ASP A 1 197 ? 3.471 -12.129 -50.710 1.00 76.00 197 ASP A C 1
ATOM 1589 O O . ASP A 1 197 ? 2.596 -12.606 -49.986 1.00 76.00 197 ASP A O 1
ATOM 1593 N N . GLY A 1 198 ? 4.290 -11.184 -50.237 1.00 68.38 198 GLY A N 1
ATOM 1594 C CA . GLY A 1 198 ? 4.145 -10.545 -48.930 1.00 68.38 198 GLY A CA 1
ATOM 1595 C C . GLY A 1 198 ? 4.850 -11.264 -47.777 1.00 68.38 198 GLY A C 1
ATOM 1596 O O . GLY A 1 198 ? 4.754 -10.807 -46.631 1.00 68.38 198 GLY A O 1
ATOM 1597 N N . LYS A 1 199 ? 5.609 -12.346 -48.026 1.00 77.75 199 LYS A N 1
ATOM 1598 C CA . LYS A 1 199 ? 6.409 -12.974 -46.961 1.00 77.75 199 LYS A CA 1
ATOM 1599 C C . LYS A 1 199 ? 7.576 -12.082 -46.573 1.00 77.75 199 LYS A C 1
ATOM 1601 O O . LYS A 1 199 ? 8.306 -11.528 -47.393 1.00 77.75 199 LYS A O 1
ATOM 1606 N N . ASN A 1 200 ? 7.824 -11.987 -45.273 1.00 72.94 200 ASN A N 1
ATOM 1607 C CA . ASN A 1 200 ? 8.952 -11.216 -44.785 1.00 72.94 200 ASN A CA 1
ATOM 1608 C C . ASN A 1 200 ? 10.284 -11.983 -44.875 1.00 72.94 200 ASN A C 1
ATOM 1610 O O . ASN A 1 200 ? 10.328 -13.208 -44.871 1.00 72.94 200 ASN A O 1
ATOM 1614 N N . ARG A 1 201 ? 11.404 -11.248 -44.856 1.00 84.31 201 ARG A N 1
ATOM 1615 C CA . ARG A 1 201 ? 12.766 -11.817 -44.921 1.00 84.31 201 ARG A CA 1
ATOM 1616 C C . ARG A 1 201 ? 13.046 -12.921 -43.885 1.00 84.31 201 ARG A C 1
ATOM 1618 O O . ARG A 1 201 ? 13.802 -13.829 -44.194 1.00 84.31 201 ARG A O 1
ATOM 1625 N N . ASN A 1 202 ? 12.467 -12.873 -42.681 1.00 79.19 202 ASN A N 1
ATOM 1626 C CA . ASN A 1 202 ? 12.651 -13.945 -41.692 1.00 79.19 202 ASN A CA 1
ATOM 1627 C C . ASN A 1 202 ? 11.841 -15.191 -42.068 1.00 79.19 202 ASN A C 1
ATOM 1629 O O . ASN A 1 202 ? 12.380 -16.287 -42.019 1.00 79.19 202 ASN A O 1
ATOM 1633 N N . GLN A 1 203 ? 10.587 -15.026 -42.493 1.00 80.38 203 GLN A N 1
ATOM 1634 C CA . GLN A 1 203 ? 9.743 -16.122 -42.978 1.00 80.38 203 GLN A CA 1
ATOM 1635 C C . GLN A 1 203 ? 10.365 -16.804 -44.200 1.00 80.38 203 GLN A C 1
ATOM 1637 O O . GLN A 1 203 ? 10.368 -18.027 -44.272 1.00 80.38 203 GLN A O 1
ATOM 1642 N N . ILE A 1 204 ? 10.952 -16.031 -45.119 1.00 88.25 204 ILE A N 1
ATOM 1643 C CA . ILE A 1 204 ? 11.702 -16.567 -46.262 1.00 88.25 204 ILE A CA 1
ATOM 1644 C C . ILE A 1 204 ? 12.929 -17.347 -45.771 1.00 88.25 204 ILE A C 1
ATOM 1646 O O . ILE A 1 204 ? 13.148 -18.469 -46.209 1.00 88.25 204 ILE A O 1
ATOM 1650 N N . ALA A 1 205 ? 13.701 -16.813 -44.818 1.00 87.88 205 ALA A N 1
ATOM 1651 C CA . ALA A 1 205 ? 14.840 -17.533 -44.240 1.00 87.88 205 ALA A CA 1
ATOM 1652 C C . ALA A 1 205 ? 14.423 -18.853 -43.571 1.00 87.88 205 ALA A C 1
ATOM 1654 O O . ALA A 1 205 ? 15.075 -19.872 -43.791 1.00 87.88 205 ALA A O 1
ATOM 1655 N N . VAL A 1 206 ? 13.335 -18.854 -42.796 1.00 86.25 206 VAL A N 1
ATOM 1656 C CA . VAL A 1 206 ? 12.783 -20.066 -42.169 1.00 86.25 206 VAL A CA 1
ATOM 1657 C C . VAL A 1 206 ? 12.340 -21.064 -43.234 1.00 86.25 206 VAL A C 1
ATOM 1659 O O . VAL A 1 206 ? 12.720 -22.227 -43.152 1.00 86.25 206 VAL A O 1
ATOM 1662 N N . TYR A 1 207 ? 11.623 -20.606 -44.262 1.00 91.25 207 TYR A N 1
ATOM 1663 C CA . TYR A 1 207 ? 11.173 -21.447 -45.369 1.00 91.25 207 TYR A CA 1
ATOM 1664 C C . TYR A 1 207 ? 12.347 -22.116 -46.096 1.00 91.25 207 TYR A C 1
ATOM 1666 O O . TYR A 1 207 ? 12.359 -23.332 -46.249 1.00 91.25 207 TYR A O 1
ATOM 1674 N N . LEU A 1 208 ? 13.375 -21.350 -46.480 1.00 92.12 208 LEU A N 1
ATOM 1675 C CA . LEU A 1 208 ? 14.562 -21.889 -47.156 1.00 92.12 208 LEU A CA 1
ATOM 1676 C C . LEU A 1 208 ? 15.360 -22.847 -46.257 1.00 92.12 208 LEU A C 1
ATOM 1678 O O . LEU A 1 208 ? 15.923 -23.824 -46.745 1.00 92.12 208 LEU A O 1
ATOM 1682 N N . THR A 1 209 ? 15.385 -22.585 -44.945 1.00 89.75 209 THR A N 1
ATOM 1683 C CA . THR A 1 209 ? 16.027 -23.467 -43.957 1.00 89.75 209 THR A CA 1
ATOM 1684 C C . THR A 1 209 ? 15.269 -24.791 -43.821 1.00 89.75 209 THR A C 1
ATOM 1686 O O . THR A 1 209 ? 15.892 -25.848 -43.790 1.00 89.75 209 THR A O 1
ATOM 1689 N N . GLN A 1 210 ? 13.932 -24.754 -43.774 1.00 89.00 210 GLN A N 1
ATOM 1690 C CA . GLN A 1 210 ? 13.073 -25.944 -43.711 1.00 89.00 210 GLN A CA 1
ATOM 1691 C C . GLN A 1 210 ? 13.116 -26.760 -45.005 1.00 89.00 210 GLN A C 1
ATOM 1693 O O . GLN A 1 210 ? 13.153 -27.984 -44.950 1.00 89.00 210 GLN A O 1
ATOM 1698 N N . ALA A 1 211 ? 13.181 -26.086 -46.155 1.00 89.75 211 ALA A N 1
ATOM 1699 C CA . ALA A 1 211 ? 13.349 -26.707 -47.466 1.00 89.75 211 ALA A CA 1
ATOM 1700 C C . ALA A 1 211 ? 14.767 -27.265 -47.705 1.00 89.75 211 ALA A C 1
ATOM 1702 O O . ALA A 1 211 ? 15.044 -27.751 -48.796 1.00 89.75 211 ALA A O 1
ATOM 1703 N N . GLN A 1 212 ? 15.666 -27.171 -46.713 1.00 90.50 212 GLN A N 1
ATOM 1704 C CA . GLN A 1 212 ? 17.057 -27.633 -46.779 1.00 90.50 212 GLN A CA 1
ATOM 1705 C C . GLN A 1 212 ? 17.822 -27.100 -48.002 1.00 90.50 212 GLN A C 1
ATOM 1707 O O . GLN A 1 212 ? 18.660 -27.784 -48.584 1.00 90.50 212 GLN A O 1
ATOM 1712 N N . ILE A 1 213 ? 17.570 -25.844 -48.380 1.00 93.12 213 ILE A N 1
ATOM 1713 C CA . ILE A 1 213 ? 18.284 -25.199 -49.486 1.00 93.12 213 ILE A CA 1
ATOM 1714 C C . ILE A 1 213 ? 19.631 -24.682 -48.959 1.00 93.12 213 ILE A C 1
ATOM 1716 O O . ILE A 1 213 ? 19.642 -23.882 -48.011 1.00 93.12 213 ILE A O 1
ATOM 1720 N N . PRO A 1 214 ? 20.779 -25.101 -49.525 1.00 90.94 214 PRO A N 1
ATOM 1721 C CA . PRO A 1 214 ? 22.090 -24.687 -49.038 1.00 90.94 214 PRO A CA 1
ATOM 1722 C C . PRO A 1 214 ? 22.280 -23.175 -49.185 1.00 90.94 214 PRO A C 1
ATOM 1724 O O . PRO A 1 214 ? 21.879 -22.555 -50.170 1.00 90.94 214 PRO A O 1
ATOM 1727 N N . THR A 1 215 ? 22.907 -22.552 -48.188 1.00 91.56 215 THR A N 1
ATOM 1728 C CA . THR A 1 215 ? 23.226 -21.120 -48.242 1.00 91.56 215 THR A CA 1
ATOM 1729 C C . THR A 1 215 ? 24.264 -20.828 -49.336 1.00 91.56 215 THR A C 1
ATOM 1731 O O . THR A 1 215 ? 25.093 -21.693 -49.640 1.00 91.56 215 THR A O 1
ATOM 1734 N N . PRO A 1 216 ? 24.318 -19.595 -49.886 1.00 90.56 216 PRO A N 1
ATOM 1735 C CA . PRO A 1 216 ? 25.212 -19.264 -50.999 1.00 90.56 216 PRO A CA 1
ATOM 1736 C C . PRO A 1 216 ? 26.685 -19.606 -50.744 1.00 90.56 216 PRO A C 1
ATOM 1738 O O . PRO A 1 216 ? 27.388 -20.045 -51.648 1.00 90.56 216 PRO A O 1
ATOM 1741 N N . THR A 1 217 ? 27.153 -19.450 -49.501 1.00 88.25 217 THR A N 1
ATOM 1742 C CA . THR A 1 217 ? 28.532 -19.769 -49.104 1.00 88.25 217 THR A CA 1
ATOM 1743 C C . THR A 1 217 ? 28.840 -21.263 -49.201 1.00 88.25 217 THR A C 1
ATOM 1745 O O . THR A 1 217 ? 29.920 -21.625 -49.663 1.00 88.25 217 THR A O 1
ATOM 1748 N N . PHE A 1 218 ? 27.916 -22.125 -48.763 1.00 89.06 218 PHE A N 1
ATOM 1749 C CA . PHE A 1 218 ? 28.088 -23.579 -48.823 1.00 89.06 218 PHE A CA 1
ATOM 1750 C C . PHE A 1 218 ? 27.970 -24.086 -50.257 1.00 89.06 218 PHE A C 1
ATOM 1752 O O . PHE A 1 218 ? 28.864 -24.790 -50.718 1.00 89.06 218 PHE A O 1
ATOM 1759 N N . TYR A 1 219 ? 26.957 -23.613 -50.985 1.00 90.75 219 TYR A N 1
ATOM 1760 C CA . TYR A 1 219 ? 26.763 -23.927 -52.400 1.00 90.75 219 TYR A CA 1
ATOM 1761 C C . TYR A 1 219 ? 27.998 -23.590 -53.250 1.00 90.75 219 TYR A C 1
ATOM 1763 O O . TYR A 1 219 ? 28.461 -24.394 -54.055 1.00 90.75 219 TYR A O 1
ATOM 1771 N N . MET A 1 220 ? 28.590 -22.406 -53.045 1.00 87.94 220 MET A N 1
ATOM 1772 C CA . MET A 1 220 ? 29.814 -22.022 -53.754 1.00 87.94 220 MET A CA 1
ATOM 1773 C C . MET A 1 220 ? 31.012 -22.891 -53.349 1.00 87.94 220 MET A C 1
ATOM 1775 O O . MET A 1 220 ? 31.788 -23.284 -54.219 1.00 87.94 220 MET A O 1
ATOM 1779 N N . LYS A 1 221 ? 31.160 -23.226 -52.059 1.00 86.69 221 LYS A N 1
ATOM 1780 C CA . LYS A 1 221 ? 32.277 -24.048 -51.565 1.00 86.69 221 LYS A CA 1
ATOM 1781 C C . LYS A 1 221 ? 32.259 -25.462 -52.146 1.00 86.69 221 LYS A C 1
ATOM 1783 O O . LYS A 1 221 ? 33.312 -25.944 -52.551 1.00 86.69 221 LYS A O 1
ATOM 1788 N N . GLU A 1 222 ? 31.094 -26.100 -52.210 1.00 85.94 222 GLU A N 1
ATOM 1789 C CA . GLU A 1 222 ? 30.922 -27.447 -52.782 1.00 85.94 222 GLU A CA 1
ATOM 1790 C C . GLU A 1 222 ? 31.371 -27.519 -54.250 1.00 85.94 222 GLU A C 1
ATOM 1792 O O . GLU A 1 222 ? 31.798 -28.567 -54.722 1.00 85.94 222 GLU A O 1
ATOM 1797 N N . ARG A 1 223 ? 31.370 -26.376 -54.944 1.00 85.94 223 ARG A N 1
ATOM 1798 C CA . ARG A 1 223 ? 31.822 -26.218 -56.332 1.00 85.94 223 ARG A CA 1
ATOM 1799 C C . ARG A 1 223 ? 33.228 -25.620 -56.455 1.00 85.94 223 ARG A C 1
ATOM 1801 O O . ARG A 1 223 ? 33.597 -25.137 -57.521 1.00 85.94 223 ARG A O 1
ATOM 1808 N N . GLY A 1 224 ? 34.002 -25.580 -55.365 1.00 81.62 224 GLY A N 1
ATOM 1809 C CA . GLY A 1 224 ? 35.369 -25.041 -55.343 1.00 81.62 224 GLY A CA 1
ATOM 1810 C C . GLY A 1 224 ? 35.469 -23.516 -55.512 1.00 81.62 224 GLY A C 1
ATOM 1811 O O . GLY A 1 224 ? 36.539 -22.994 -55.837 1.00 81.62 224 GLY A O 1
ATOM 1812 N N . ARG A 1 225 ? 34.370 -22.785 -55.296 1.00 82.25 225 ARG A N 1
ATOM 1813 C CA . ARG A 1 225 ? 34.230 -21.341 -55.549 1.00 82.25 225 ARG A CA 1
ATOM 1814 C C . ARG A 1 225 ? 34.041 -20.530 -54.263 1.00 82.25 225 ARG A C 1
ATOM 1816 O O . ARG A 1 225 ? 33.756 -21.059 -53.189 1.00 82.25 225 ARG A O 1
ATOM 1823 N N . GLY A 1 226 ? 34.181 -19.207 -54.378 1.00 78.19 226 GLY A N 1
ATOM 1824 C CA . GLY A 1 226 ? 33.931 -18.270 -53.282 1.00 78.19 226 GLY A CA 1
ATOM 1825 C C . GLY A 1 226 ? 35.099 -18.076 -52.309 1.00 78.19 226 GLY A C 1
ATOM 1826 O O . GLY A 1 226 ? 36.100 -18.792 -52.300 1.00 78.19 226 GLY A O 1
ATOM 1827 N N . THR A 1 227 ? 34.972 -17.063 -51.451 1.00 74.06 227 THR A N 1
ATOM 1828 C CA . THR A 1 227 ? 36.046 -16.605 -50.546 1.00 74.06 227 THR A CA 1
ATOM 1829 C C . THR A 1 227 ? 36.378 -17.590 -49.424 1.00 74.06 227 THR A C 1
ATOM 1831 O O . THR A 1 227 ? 37.416 -17.460 -48.783 1.00 74.06 227 THR A O 1
ATOM 1834 N N . CYS A 1 228 ? 35.513 -18.577 -49.179 1.00 76.38 228 CYS A N 1
ATOM 1835 C CA . CYS A 1 228 ? 35.668 -19.580 -48.125 1.00 76.38 228 CYS A CA 1
ATOM 1836 C C . CYS A 1 228 ? 36.047 -20.976 -48.652 1.00 76.38 228 CYS A C 1
ATOM 1838 O O . CYS A 1 228 ? 35.987 -21.931 -47.880 1.00 76.38 228 CYS A O 1
ATOM 1840 N N . LYS A 1 229 ? 36.460 -21.107 -49.923 1.00 77.00 229 LYS A N 1
ATOM 1841 C CA . LYS A 1 229 ? 36.802 -22.401 -50.546 1.00 77.00 229 LYS A CA 1
ATOM 1842 C C . LYS A 1 229 ? 37.823 -23.233 -49.750 1.00 77.00 229 LYS A C 1
ATOM 1844 O O . LYS A 1 229 ? 37.631 -24.430 -49.588 1.00 77.00 229 LYS A O 1
ATOM 1849 N N . ASN A 1 230 ? 38.825 -22.580 -49.152 1.00 75.75 230 ASN A N 1
ATOM 1850 C CA . ASN A 1 230 ? 39.898 -23.232 -48.384 1.00 75.75 230 ASN A CA 1
ATOM 1851 C C . ASN A 1 230 ? 39.666 -23.199 -46.859 1.00 75.75 230 ASN A C 1
ATOM 1853 O O . ASN A 1 230 ? 40.564 -23.523 -46.090 1.00 75.75 230 ASN A O 1
ATOM 1857 N N . ARG A 1 231 ? 38.489 -22.755 -46.393 1.00 78.56 231 ARG A N 1
ATOM 1858 C CA . ARG A 1 231 ? 38.201 -22.573 -44.962 1.00 78.56 231 ARG A CA 1
ATOM 1859 C C . ARG A 1 231 ? 37.286 -23.680 -44.439 1.00 78.56 231 ARG A C 1
ATOM 1861 O O . ARG A 1 231 ? 36.273 -24.010 -45.063 1.00 78.56 231 ARG A O 1
ATOM 1868 N N . ALA A 1 232 ? 37.588 -24.208 -43.253 1.00 78.19 232 ALA A N 1
ATOM 1869 C CA . ALA A 1 232 ? 36.654 -25.053 -42.511 1.00 78.19 232 ALA A CA 1
ATOM 1870 C C . ALA A 1 232 ? 35.388 -24.242 -42.161 1.00 78.19 232 ALA A C 1
ATOM 1872 O O . ALA A 1 232 ? 35.477 -23.169 -41.560 1.00 78.19 232 ALA A O 1
ATOM 1873 N N . LEU A 1 233 ? 34.217 -24.721 -42.594 1.00 82.56 233 LEU A N 1
ATOM 1874 C CA . LEU A 1 233 ? 32.925 -24.091 -42.312 1.00 82.56 233 LEU A CA 1
ATOM 1875 C C . LEU A 1 233 ? 32.210 -24.886 -41.222 1.00 82.56 233 LEU A C 1
ATOM 1877 O O . LEU A 1 233 ? 32.352 -26.101 -41.149 1.00 82.56 233 LEU A O 1
ATOM 1881 N N . ASN A 1 234 ? 31.441 -24.196 -40.382 1.00 86.00 234 ASN A N 1
ATOM 1882 C CA . ASN A 1 234 ? 30.611 -24.854 -39.379 1.00 86.00 234 ASN A CA 1
ATOM 1883 C C . ASN A 1 234 ? 29.363 -25.440 -40.050 1.00 86.00 234 ASN A C 1
ATOM 1885 O O . ASN A 1 234 ? 28.487 -24.682 -40.472 1.00 86.00 234 ASN A O 1
ATOM 1889 N N . GLU A 1 235 ? 29.290 -26.767 -40.104 1.00 85.62 235 GLU A N 1
ATOM 1890 C CA . GLU A 1 235 ? 28.244 -27.538 -40.782 1.00 85.62 235 GLU A CA 1
ATOM 1891 C C . GLU A 1 235 ? 26.822 -27.193 -40.313 1.00 85.62 235 GLU A C 1
ATOM 1893 O O . GLU A 1 235 ? 25.888 -27.173 -41.113 1.00 85.62 235 GLU A O 1
ATOM 1898 N N . ALA A 1 236 ? 26.654 -26.777 -39.052 1.00 81.88 236 ALA A N 1
ATOM 1899 C CA . ALA A 1 236 ? 25.363 -26.344 -38.512 1.00 81.88 236 ALA A CA 1
ATOM 1900 C C . ALA A 1 236 ? 24.758 -25.124 -39.244 1.00 81.88 236 ALA A C 1
ATOM 1902 O O . ALA A 1 236 ? 23.572 -24.831 -39.096 1.00 81.88 236 ALA A O 1
ATOM 1903 N N . ASN A 1 237 ? 25.556 -24.394 -40.033 1.00 84.94 237 ASN A N 1
ATOM 1904 C CA . ASN A 1 237 ? 25.105 -23.235 -40.801 1.00 84.94 237 ASN A CA 1
ATOM 1905 C C . ASN A 1 237 ? 24.778 -23.548 -42.271 1.00 84.94 237 ASN A C 1
ATOM 1907 O O . ASN A 1 237 ? 24.417 -22.619 -42.994 1.00 84.94 237 ASN A O 1
ATOM 1911 N N . ARG A 1 238 ? 24.873 -24.810 -42.721 1.00 88.00 238 ARG A N 1
ATOM 1912 C CA . ARG A 1 238 ? 24.693 -25.191 -44.135 1.00 88.00 238 ARG A CA 1
ATOM 1913 C C . ARG A 1 238 ? 23.393 -24.665 -44.734 1.00 88.00 238 ARG A C 1
ATOM 1915 O O . ARG A 1 238 ? 23.422 -24.007 -45.774 1.00 88.00 238 ARG A O 1
ATOM 1922 N N . TYR A 1 239 ? 22.291 -24.858 -44.014 1.00 91.19 239 TYR A N 1
ATOM 1923 C CA . TYR A 1 239 ? 20.940 -24.455 -44.417 1.00 91.19 239 TYR A CA 1
ATOM 1924 C C . TYR A 1 239 ? 20.430 -23.210 -43.683 1.00 91.19 239 TYR A C 1
ATOM 1926 O O . TYR A 1 239 ? 19.284 -22.814 -43.857 1.00 91.19 239 TYR A O 1
ATOM 1934 N N . LYS A 1 240 ? 21.253 -22.570 -42.843 1.00 88.88 240 LYS A N 1
ATOM 1935 C CA . LYS A 1 240 ? 20.804 -21.485 -41.962 1.00 88.88 240 LYS A CA 1
ATOM 1936 C C . LYS A 1 240 ? 20.785 -20.142 -42.690 1.00 88.88 240 LYS A C 1
ATOM 1938 O O . LYS A 1 240 ? 21.719 -19.340 -42.588 1.00 88.88 240 LYS A O 1
ATOM 1943 N N . TRP A 1 241 ? 19.698 -19.873 -43.407 1.00 91.94 241 TRP A N 1
ATOM 1944 C CA . TRP A 1 241 ? 19.489 -18.588 -44.070 1.00 91.94 241 TRP A CA 1
ATOM 1945 C C . TRP A 1 241 ? 19.252 -17.472 -43.054 1.00 91.94 241 TRP A C 1
ATOM 1947 O O . TRP A 1 241 ? 18.559 -17.639 -42.053 1.00 91.94 241 TRP A O 1
ATOM 1957 N N . ASN A 1 242 ? 19.832 -16.301 -43.311 1.00 85.44 242 ASN A N 1
ATOM 1958 C CA . ASN A 1 242 ? 19.683 -15.141 -42.443 1.00 85.44 242 ASN A CA 1
ATOM 1959 C C . ASN A 1 242 ? 19.155 -13.926 -43.218 1.00 85.44 242 ASN A C 1
ATOM 1961 O O . ASN A 1 242 ? 19.284 -13.814 -44.440 1.00 85.44 242 ASN A O 1
ATOM 1965 N N . LYS A 1 243 ? 18.576 -12.980 -42.473 1.00 82.56 243 LYS A N 1
ATOM 1966 C CA . LYS A 1 243 ? 17.982 -11.754 -43.018 1.00 82.56 243 LYS A CA 1
ATOM 1967 C C . LYS A 1 243 ? 18.979 -10.895 -43.804 1.00 82.56 243 LYS A C 1
ATOM 1969 O O . LYS A 1 243 ? 18.568 -10.221 -44.748 1.00 82.56 243 LYS A O 1
ATOM 1974 N N . ALA A 1 244 ? 20.256 -10.880 -43.416 1.00 82.81 244 ALA A N 1
ATOM 1975 C CA . ALA A 1 244 ? 21.277 -10.070 -44.077 1.00 82.81 244 ALA A CA 1
ATOM 1976 C C . ALA A 1 244 ? 21.583 -10.607 -45.482 1.00 82.81 244 ALA A C 1
ATOM 1978 O O . ALA A 1 244 ? 21.564 -9.834 -46.436 1.00 82.81 244 ALA A O 1
ATOM 1979 N N . THR A 1 245 ? 21.746 -11.925 -45.626 1.00 88.19 245 THR A N 1
ATOM 1980 C CA . THR A 1 245 ? 21.931 -12.598 -46.918 1.00 88.19 245 THR A CA 1
ATOM 1981 C C . THR A 1 245 ? 20.746 -12.351 -47.847 1.00 88.19 245 THR A C 1
ATOM 1983 O O . THR A 1 245 ? 20.941 -11.982 -49.000 1.00 88.19 245 THR A O 1
ATOM 1986 N N . LEU A 1 246 ? 19.516 -12.472 -47.341 1.00 91.06 246 LEU A N 1
ATOM 1987 C CA . LEU A 1 246 ? 18.312 -12.217 -48.138 1.00 91.06 246 LEU A CA 1
ATOM 1988 C C . LEU A 1 246 ? 18.169 -10.749 -48.538 1.00 91.06 246 LEU A C 1
ATOM 1990 O O . LEU A 1 246 ? 17.815 -10.461 -49.674 1.00 91.06 246 LEU A O 1
ATOM 1994 N N . THR A 1 247 ? 18.480 -9.817 -47.632 1.00 87.44 247 THR A N 1
ATOM 1995 C CA . THR A 1 247 ? 18.481 -8.382 -47.961 1.00 87.44 247 THR A CA 1
ATOM 1996 C C . THR A 1 247 ? 19.477 -8.101 -49.080 1.00 87.44 247 THR A C 1
ATOM 1998 O O . THR A 1 247 ? 19.124 -7.442 -50.044 1.00 87.44 247 THR A O 1
ATOM 2001 N N . HIS A 1 248 ? 20.682 -8.666 -48.993 1.00 87.88 248 HIS A N 1
ATOM 2002 C CA . HIS A 1 248 ? 21.716 -8.499 -50.011 1.00 87.88 248 HIS A CA 1
ATOM 2003 C C . HIS A 1 248 ? 21.316 -9.058 -51.378 1.00 87.88 248 HIS A C 1
ATOM 2005 O O . HIS A 1 248 ? 21.674 -8.473 -52.393 1.00 87.88 248 HIS A O 1
ATOM 2011 N N . ILE A 1 249 ? 20.576 -10.171 -51.419 1.00 93.44 249 ILE A N 1
ATOM 2012 C CA . ILE A 1 249 ? 20.040 -10.718 -52.673 1.00 93.44 249 ILE A CA 1
ATOM 2013 C C . ILE A 1 249 ? 18.952 -9.792 -53.234 1.00 93.44 249 ILE A C 1
ATOM 2015 O O . ILE A 1 249 ? 19.034 -9.393 -54.389 1.00 93.44 249 ILE A O 1
ATOM 2019 N N . LEU A 1 250 ? 17.983 -9.381 -52.414 1.00 92.25 250 LEU A N 1
ATOM 2020 C CA . LEU A 1 250 ? 16.865 -8.545 -52.862 1.00 92.25 250 LEU A CA 1
ATOM 2021 C C . LEU A 1 250 ? 17.292 -7.136 -53.316 1.00 92.25 250 LEU A C 1
ATOM 2023 O O . LEU A 1 250 ? 16.583 -6.522 -54.100 1.00 92.25 250 LEU A O 1
ATOM 2027 N N . THR A 1 251 ? 18.428 -6.603 -52.849 1.00 90.06 251 THR A N 1
ATOM 2028 C CA . THR A 1 251 ? 18.915 -5.253 -53.214 1.00 90.06 251 THR A CA 1
ATOM 2029 C C . THR A 1 251 ? 19.955 -5.240 -54.339 1.00 90.06 251 THR A C 1
ATOM 2031 O O . THR A 1 251 ? 20.482 -4.182 -54.679 1.00 90.06 251 THR A O 1
ATOM 2034 N N . ARG A 1 252 ? 20.338 -6.399 -54.882 1.00 91.19 252 ARG A N 1
ATOM 2035 C CA . ARG A 1 252 ? 21.371 -6.489 -55.925 1.00 91.19 252 ARG A CA 1
ATOM 2036 C C . ARG A 1 252 ? 20.773 -6.256 -57.308 1.00 91.19 252 ARG A C 1
ATOM 2038 O O . ARG A 1 252 ? 20.127 -7.140 -57.857 1.00 91.19 252 ARG A O 1
ATOM 2045 N N . GLN A 1 253 ? 21.056 -5.086 -57.876 1.00 90.69 253 GLN A N 1
ATOM 2046 C CA . GLN A 1 253 ? 20.656 -4.708 -59.236 1.00 90.69 253 GLN A CA 1
ATOM 2047 C C . GLN A 1 253 ? 21.286 -5.617 -60.310 1.00 90.69 253 GLN A C 1
ATOM 2049 O O . GLN A 1 253 ? 20.737 -5.764 -61.394 1.00 90.69 253 GLN A O 1
ATOM 2054 N N . GLU A 1 254 ? 22.385 -6.314 -59.994 1.00 92.19 254 GLU A N 1
ATOM 2055 C CA . GLU A 1 254 ? 23.020 -7.266 -60.915 1.00 92.19 254 GLU A CA 1
ATOM 2056 C C . GLU A 1 254 ? 22.118 -8.447 -61.330 1.00 92.19 254 GLU A C 1
ATOM 2058 O O . GLU A 1 254 ? 22.406 -9.142 -62.304 1.00 92.19 254 GLU A O 1
ATOM 2063 N N . TYR A 1 255 ? 21.006 -8.692 -60.628 1.00 94.50 255 TYR A N 1
ATOM 2064 C CA . TYR A 1 255 ? 20.013 -9.687 -61.050 1.00 94.50 255 TYR A CA 1
ATOM 2065 C C . TYR A 1 255 ? 19.159 -9.249 -62.246 1.00 94.50 255 TYR A C 1
ATOM 2067 O O . TYR A 1 255 ? 18.583 -10.117 -62.895 1.00 94.50 255 TYR A O 1
ATOM 2075 N N . CYS A 1 256 ? 19.150 -7.956 -62.579 1.00 91.81 256 CYS A N 1
ATOM 2076 C CA . CYS A 1 256 ? 18.457 -7.387 -63.739 1.00 91.81 256 CYS A CA 1
ATOM 2077 C C . CYS A 1 256 ? 19.338 -7.317 -64.999 1.00 91.81 256 CYS A C 1
ATOM 2079 O O . CYS A 1 256 ? 18.969 -6.643 -65.955 1.00 91.81 256 CYS A O 1
ATOM 2081 N N . GLY A 1 257 ? 20.510 -7.964 -64.990 1.00 87.62 257 GLY A N 1
ATOM 2082 C CA . GLY A 1 257 ? 21.449 -7.966 -66.119 1.00 87.62 257 GLY A CA 1
ATOM 2083 C C . GLY A 1 257 ? 22.527 -6.877 -66.073 1.00 87.62 257 GLY A C 1
ATOM 2084 O O . GLY A 1 257 ? 23.311 -6.756 -67.008 1.00 87.62 257 GLY A O 1
ATOM 2085 N N . ASP A 1 258 ? 22.609 -6.090 -64.997 1.00 91.12 258 ASP A N 1
ATOM 2086 C CA . ASP A 1 258 ? 23.530 -4.947 -64.905 1.00 91.12 258 ASP A CA 1
ATOM 2087 C C . ASP A 1 258 ? 24.872 -5.308 -64.232 1.00 91.12 258 ASP A C 1
ATOM 2089 O O . ASP A 1 258 ? 24.929 -6.105 -63.293 1.00 91.12 258 ASP A O 1
ATOM 2093 N N . VAL A 1 259 ? 25.968 -4.654 -64.628 1.00 89.69 259 VAL A N 1
ATOM 2094 C CA . VAL A 1 259 ? 27.264 -4.719 -63.926 1.00 89.69 259 VAL A CA 1
ATOM 2095 C C . VAL A 1 259 ? 27.481 -3.445 -63.119 1.00 89.69 259 VAL A C 1
ATOM 2097 O O . VAL A 1 259 ? 27.468 -2.339 -63.655 1.00 89.69 259 VAL A O 1
ATOM 2100 N N . VAL A 1 260 ? 27.732 -3.600 -61.815 1.00 89.44 260 VAL A N 1
ATOM 2101 C CA . VAL A 1 260 ? 27.934 -2.475 -60.891 1.00 89.44 260 VAL A CA 1
ATOM 2102 C C . VAL A 1 260 ? 29.339 -2.502 -60.289 1.00 89.44 260 VAL A C 1
ATOM 2104 O O . VAL A 1 260 ? 29.660 -3.336 -59.437 1.00 89.44 260 VAL A O 1
ATOM 2107 N N . ASN A 1 261 ? 30.169 -1.545 -60.696 1.00 88.56 261 ASN A N 1
ATOM 2108 C CA . ASN A 1 261 ? 31.565 -1.403 -60.296 1.00 88.56 261 ASN A CA 1
ATOM 2109 C C . ASN A 1 261 ? 31.778 -0.262 -59.281 1.00 88.56 261 ASN A C 1
ATOM 2111 O O . ASN A 1 261 ? 30.952 0.632 -59.120 1.00 88.56 261 ASN A O 1
ATOM 2115 N N . PHE A 1 262 ? 32.925 -0.299 -58.591 1.00 87.25 262 PHE A N 1
ATOM 2116 C CA . PHE A 1 262 ? 33.388 0.729 -57.641 1.00 87.25 262 PHE A CA 1
ATOM 2117 C C . PHE A 1 262 ? 32.523 0.953 -56.387 1.00 87.25 262 PHE A C 1
ATOM 2119 O O . PHE A 1 262 ? 32.594 2.011 -55.778 1.00 87.25 262 PHE A O 1
ATOM 2126 N N . LYS A 1 263 ? 31.806 -0.074 -55.906 1.00 82.12 263 LYS A N 1
ATOM 2127 C CA . LYS A 1 263 ? 31.011 -0.011 -54.656 1.00 82.12 263 LYS A CA 1
ATOM 2128 C C . LYS A 1 263 ? 31.821 0.330 -53.392 1.00 82.12 263 LYS A C 1
ATOM 2130 O O . LYS A 1 263 ? 31.250 0.742 -52.384 1.00 82.12 263 LYS A O 1
ATOM 2135 N N . THR A 1 264 ? 33.141 0.127 -53.413 1.00 79.88 264 THR A N 1
ATOM 2136 C CA . THR A 1 264 ? 34.031 0.370 -52.268 1.00 79.88 264 THR A CA 1
ATOM 2137 C C . THR A 1 264 ? 35.361 0.992 -52.684 1.00 79.88 264 THR A C 1
ATOM 2139 O O . THR A 1 264 ? 35.919 0.618 -53.716 1.00 79.88 264 THR A O 1
ATOM 2142 N N . THR A 1 265 ? 35.932 1.835 -51.822 1.00 75.50 265 THR A N 1
ATOM 2143 C CA . THR A 1 265 ? 37.292 2.378 -51.921 1.00 75.50 265 THR A CA 1
ATOM 2144 C C . THR A 1 265 ? 38.184 1.861 -50.789 1.00 75.50 265 THR A C 1
ATOM 2146 O O . THR A 1 265 ? 37.712 1.533 -49.700 1.00 75.50 265 THR A O 1
ATOM 2149 N N . LYS A 1 266 ? 39.495 1.775 -51.032 1.00 68.31 266 LYS A N 1
ATOM 2150 C CA . LYS A 1 266 ? 40.483 1.307 -50.048 1.00 68.31 266 LYS A CA 1
ATOM 2151 C C . LYS A 1 266 ? 41.634 2.298 -49.922 1.00 68.31 266 LYS A C 1
ATOM 2153 O O . LYS A 1 266 ? 42.266 2.657 -50.922 1.00 68.31 266 LYS A O 1
ATOM 2158 N N . HIS A 1 267 ? 41.944 2.720 -48.699 1.00 66.75 267 HIS A N 1
ATOM 2159 C CA . HIS A 1 267 ? 43.113 3.555 -48.422 1.00 66.75 267 HIS A CA 1
ATOM 2160 C C . HIS A 1 267 ? 44.387 2.693 -48.335 1.00 66.75 267 HIS A C 1
ATOM 2162 O O . HIS A 1 267 ? 44.331 1.554 -47.887 1.00 66.75 267 HIS A O 1
ATOM 2168 N N . PHE A 1 268 ? 45.555 3.202 -48.754 1.00 60.84 268 PHE A N 1
ATOM 2169 C CA . PHE A 1 268 ? 46.788 2.388 -48.781 1.00 60.84 268 PHE A CA 1
ATOM 2170 C C . PHE A 1 268 ? 47.286 1.993 -47.376 1.00 60.84 268 PHE A C 1
ATOM 2172 O O . PHE A 1 268 ? 47.926 0.953 -47.225 1.00 60.84 268 PHE A O 1
ATOM 2179 N N . ARG A 1 269 ? 46.943 2.798 -46.358 1.00 53.84 269 ARG A N 1
ATOM 2180 C CA . ARG A 1 269 ? 47.237 2.543 -44.935 1.00 53.84 269 ARG A CA 1
ATOM 2181 C C . ARG A 1 269 ? 46.151 1.744 -44.198 1.00 53.84 269 ARG A C 1
ATOM 2183 O O . ARG A 1 269 ? 46.422 1.238 -43.119 1.00 53.84 269 ARG A O 1
ATOM 2190 N N . ASP A 1 270 ? 44.949 1.603 -44.763 1.00 59.22 270 ASP A N 1
ATOM 2191 C CA . ASP A 1 270 ? 43.825 0.932 -44.096 1.00 59.22 270 ASP A CA 1
ATOM 2192 C C . ASP A 1 270 ? 43.583 -0.466 -44.691 1.00 59.22 270 ASP A C 1
ATOM 2194 O O . ASP A 1 270 ? 43.614 -0.676 -45.908 1.00 59.22 270 ASP A O 1
ATOM 2198 N N . LYS A 1 271 ? 43.350 -1.458 -43.826 1.00 52.22 271 LYS A N 1
ATOM 2199 C CA . LYS A 1 271 ? 42.986 -2.818 -44.251 1.00 52.22 271 LYS A CA 1
ATOM 2200 C C . LYS A 1 271 ? 41.500 -2.924 -44.607 1.00 52.22 271 LYS A C 1
ATOM 2202 O O . LYS A 1 271 ? 41.136 -3.869 -45.307 1.00 52.22 271 LYS A O 1
ATOM 2207 N N . ARG A 1 272 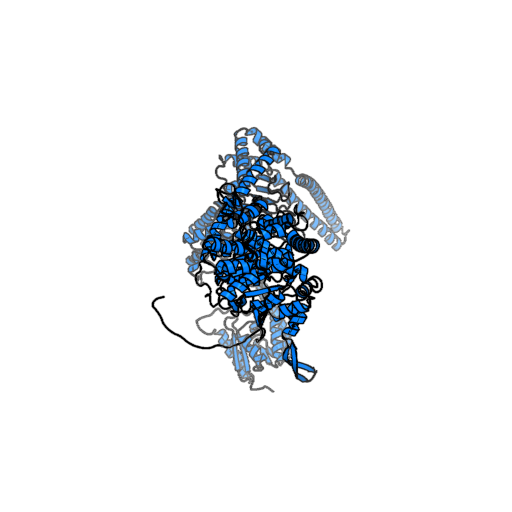? 40.661 -1.987 -44.155 1.00 56.47 272 ARG A N 1
ATOM 2208 C CA . ARG A 1 272 ? 39.208 -2.010 -44.343 1.00 56.47 272 ARG A CA 1
ATOM 2209 C C . ARG A 1 272 ? 38.806 -1.356 -45.667 1.00 56.47 272 ARG A C 1
ATOM 2211 O O . ARG A 1 272 ? 39.402 -0.376 -46.110 1.00 56.47 272 ARG A O 1
ATOM 2218 N N . ASN A 1 273 ? 37.790 -1.933 -46.303 1.00 69.19 273 ASN A N 1
ATOM 2219 C CA . ASN A 1 273 ? 37.124 -1.330 -47.452 1.00 69.19 273 ASN A CA 1
ATOM 2220 C C . ASN A 1 273 ? 36.054 -0.363 -46.940 1.00 69.19 273 ASN A C 1
ATOM 2222 O O . ASN A 1 273 ? 35.293 -0.713 -46.038 1.00 69.19 273 ASN A O 1
ATOM 2226 N N . HIS A 1 274 ? 35.978 0.816 -47.546 1.00 72.88 274 HIS A N 1
ATOM 2227 C CA . HIS A 1 274 ? 34.964 1.826 -47.259 1.00 72.88 274 HIS A CA 1
ATOM 2228 C C . HIS A 1 274 ? 33.950 1.836 -48.394 1.00 72.88 274 HIS A C 1
ATOM 2230 O O . HIS A 1 274 ? 34.340 1.949 -49.555 1.00 72.88 274 HIS A O 1
ATOM 2236 N N . TYR A 1 275 ? 32.663 1.685 -48.086 1.00 77.31 275 TYR A N 1
ATOM 2237 C CA . TYR A 1 275 ? 31.609 1.829 -49.091 1.00 77.31 275 TYR A CA 1
ATOM 2238 C C . TYR A 1 275 ? 31.499 3.290 -49.525 1.00 77.31 275 TYR A C 1
ATOM 2240 O O . TYR A 1 275 ? 31.612 4.190 -48.694 1.00 77.31 275 TYR A O 1
ATOM 2248 N N . VAL A 1 276 ? 31.303 3.509 -50.824 1.00 79.38 276 VAL A N 1
ATOM 2249 C CA . VAL A 1 276 ? 31.127 4.848 -51.400 1.00 79.38 276 VAL A CA 1
ATOM 2250 C C . VAL A 1 276 ? 29.675 5.073 -51.795 1.00 79.38 276 VAL A C 1
ATOM 2252 O O . VAL A 1 276 ? 28.934 4.116 -52.043 1.00 79.38 276 VAL A O 1
ATOM 2255 N N . ASP A 1 277 ? 29.287 6.345 -51.834 1.00 76.00 277 ASP A N 1
ATOM 2256 C CA . ASP A 1 277 ? 27.949 6.769 -52.232 1.00 76.00 277 ASP A CA 1
ATOM 2257 C C . ASP A 1 277 ? 27.573 6.244 -53.629 1.00 76.00 277 ASP A C 1
ATOM 2259 O O . ASP A 1 277 ? 28.440 6.070 -54.492 1.00 76.00 277 ASP A O 1
ATOM 2263 N N . ARG A 1 278 ? 26.277 5.992 -53.856 1.00 76.69 278 ARG A N 1
ATOM 2264 C CA . ARG A 1 278 ? 25.768 5.421 -55.113 1.00 76.69 278 ARG A CA 1
ATOM 2265 C C . ARG A 1 278 ? 26.071 6.305 -56.329 1.00 76.69 278 ARG A C 1
ATOM 2267 O O . ARG A 1 278 ? 26.258 5.763 -57.411 1.00 76.69 278 ARG A O 1
ATOM 2274 N N . SER A 1 279 ? 26.202 7.624 -56.152 1.00 75.69 279 SER A N 1
ATOM 2275 C CA . SER A 1 279 ? 26.623 8.568 -57.207 1.00 75.69 279 SER A CA 1
ATOM 2276 C C . SER A 1 279 ? 28.021 8.287 -57.774 1.00 75.69 279 SER A C 1
ATOM 2278 O O . SER A 1 279 ? 28.335 8.711 -58.880 1.00 75.69 279 SER A O 1
ATOM 2280 N N . GLN A 1 280 ? 28.865 7.560 -57.034 1.00 76.62 280 GLN A N 1
ATOM 2281 C CA . GLN A 1 280 ? 30.218 7.189 -57.456 1.00 76.62 280 GLN A CA 1
ATOM 2282 C C . GLN A 1 280 ? 30.292 5.779 -58.058 1.00 76.62 280 GLN A C 1
ATOM 2284 O O . GLN A 1 280 ? 31.382 5.306 -58.388 1.00 76.62 280 GLN A O 1
ATOM 2289 N N . TRP A 1 281 ? 29.163 5.070 -58.156 1.00 86.00 281 TRP A N 1
ATOM 2290 C CA . TRP A 1 281 ? 29.123 3.733 -58.739 1.00 86.00 281 TRP A CA 1
ATOM 2291 C C . TRP A 1 281 ? 29.112 3.836 -60.258 1.00 86.00 281 TRP A C 1
ATOM 2293 O O . TRP A 1 281 ? 28.356 4.614 -60.831 1.00 86.00 281 TRP A O 1
ATOM 2303 N N . GLN A 1 282 ? 29.902 2.991 -60.914 1.00 86.00 282 GLN A N 1
ATOM 2304 C CA . GLN A 1 282 ? 29.801 2.827 -62.359 1.00 86.00 282 GLN A CA 1
ATOM 2305 C C . GLN A 1 282 ? 28.825 1.687 -62.634 1.00 86.00 282 GLN A C 1
ATOM 2307 O O . GLN A 1 282 ? 29.143 0.529 -62.350 1.00 86.00 282 GLN A O 1
ATOM 2312 N N . ILE A 1 283 ? 27.649 2.015 -63.163 1.00 87.69 283 ILE A N 1
ATOM 2313 C CA . ILE A 1 283 ? 26.619 1.046 -63.545 1.00 87.69 283 ILE A CA 1
ATOM 2314 C C . ILE A 1 283 ? 26.638 0.928 -65.066 1.00 87.69 283 ILE A C 1
ATOM 2316 O O . ILE A 1 283 ? 26.570 1.929 -65.770 1.00 87.69 283 IL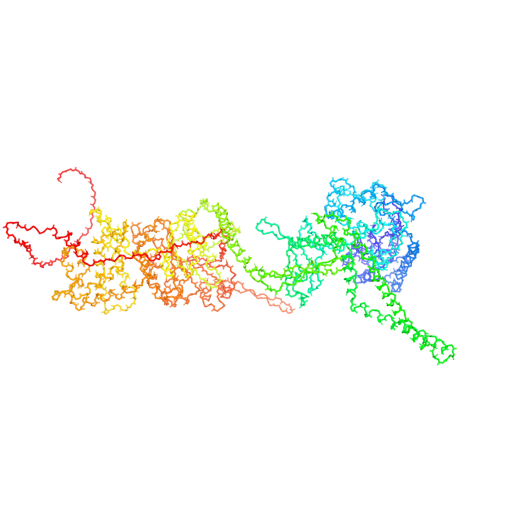E A O 1
ATOM 2320 N N . THR A 1 284 ? 26.789 -0.291 -65.572 1.00 87.00 284 THR A N 1
ATOM 2321 C CA . THR A 1 284 ? 26.644 -0.607 -66.997 1.00 87.00 284 THR A CA 1
ATOM 2322 C C . THR A 1 284 ? 25.451 -1.533 -67.133 1.00 87.00 284 THR A C 1
ATOM 2324 O O . THR A 1 284 ? 25.450 -2.610 -66.538 1.00 87.00 284 THR A O 1
ATOM 2327 N N . GLU A 1 285 ? 24.419 -1.083 -67.837 1.00 86.44 285 GLU A N 1
ATOM 2328 C CA . GLU A 1 285 ? 23.153 -1.809 -67.914 1.00 86.44 285 GLU A CA 1
ATOM 2329 C C . GLU A 1 285 ? 23.187 -2.926 -68.964 1.00 86.44 285 GLU A C 1
ATOM 2331 O O . GLU A 1 285 ? 23.865 -2.793 -69.982 1.00 86.44 285 GLU A O 1
ATOM 2336 N N . ASN A 1 286 ? 22.426 -3.998 -68.726 1.00 85.69 286 ASN A N 1
ATOM 2337 C CA . ASN A 1 286 ? 22.165 -5.082 -69.689 1.00 85.69 286 ASN A CA 1
ATOM 2338 C C . ASN A 1 286 ? 23.432 -5.746 -70.282 1.00 85.69 286 ASN A C 1
ATOM 2340 O O . ASN A 1 286 ? 23.537 -5.964 -71.488 1.00 85.69 286 ASN A O 1
ATOM 2344 N N . VAL A 1 287 ? 24.409 -6.064 -69.432 1.00 84.88 287 VAL A N 1
ATOM 2345 C CA . VAL A 1 287 ? 25.678 -6.717 -69.804 1.00 84.88 287 VAL A CA 1
ATOM 2346 C C . VAL A 1 287 ? 25.558 -8.246 -69.838 1.00 84.88 287 VAL A C 1
ATOM 2348 O O . VAL A 1 287 ? 26.263 -8.900 -70.607 1.00 84.88 287 VAL A O 1
ATOM 2351 N N . HIS A 1 288 ? 24.685 -8.828 -69.014 1.00 87.38 288 HIS A N 1
ATOM 2352 C CA . HIS A 1 288 ? 24.430 -10.272 -68.961 1.00 87.38 288 HIS A CA 1
ATOM 2353 C C . HIS A 1 288 ? 22.932 -10.570 -68.860 1.00 87.38 288 HIS A C 1
ATOM 2355 O O . HIS A 1 288 ? 22.124 -9.682 -68.601 1.00 87.38 288 HIS A O 1
ATOM 2361 N N . GLU A 1 289 ? 22.562 -11.830 -69.081 1.00 90.12 289 GLU A N 1
ATOM 2362 C CA . GLU A 1 289 ? 21.163 -12.264 -69.081 1.00 90.12 289 GLU A CA 1
ATOM 2363 C C . GLU A 1 289 ? 20.507 -12.074 -67.694 1.00 90.12 289 GLU A C 1
ATOM 2365 O O . GLU A 1 289 ? 21.085 -12.503 -66.690 1.00 90.12 289 GLU A O 1
ATOM 2370 N N . PRO A 1 290 ? 19.329 -11.426 -67.600 1.00 92.44 290 PRO A N 1
ATOM 2371 C CA . PRO A 1 290 ? 18.670 -11.149 -66.326 1.00 92.44 290 PRO A CA 1
ATOM 2372 C C . PRO A 1 290 ? 18.038 -12.404 -65.700 1.00 92.44 290 PRO A C 1
ATOM 2374 O O . PRO A 1 290 ? 17.376 -13.195 -66.367 1.00 92.44 290 PRO A O 1
ATOM 2377 N N . ILE A 1 291 ? 18.168 -12.553 -64.377 1.00 94.06 291 ILE A N 1
ATOM 2378 C CA . ILE A 1 291 ? 17.469 -13.593 -63.595 1.00 94.06 291 ILE A CA 1
ATOM 2379 C C . ILE A 1 291 ? 16.066 -13.126 -63.180 1.00 94.06 291 ILE A C 1
ATOM 2381 O O . ILE A 1 291 ? 15.161 -13.956 -63.066 1.00 94.06 291 ILE A O 1
ATOM 2385 N N . ILE A 1 292 ? 15.906 -11.820 -62.930 1.00 93.25 292 ILE A N 1
ATOM 2386 C CA . ILE A 1 292 ? 14.675 -11.165 -62.462 1.00 93.25 292 ILE A CA 1
ATOM 2387 C C . ILE A 1 292 ? 14.325 -10.019 -63.413 1.00 93.25 292 ILE A C 1
ATOM 2389 O O . ILE A 1 292 ? 15.221 -9.300 -63.859 1.00 93.25 292 ILE A O 1
ATOM 2393 N N . ASP A 1 293 ? 13.034 -9.827 -63.684 1.00 89.31 293 ASP A N 1
ATOM 2394 C CA . ASP A 1 293 ? 12.571 -8.702 -64.492 1.00 89.31 293 ASP A CA 1
ATOM 2395 C C . ASP A 1 293 ? 12.771 -7.354 -63.778 1.00 89.31 293 ASP A C 1
ATOM 2397 O O . ASP A 1 293 ? 12.671 -7.237 -62.550 1.00 89.31 293 ASP A O 1
ATOM 2401 N N . ARG A 1 294 ? 13.029 -6.299 -64.557 1.00 85.12 294 ARG A N 1
ATOM 2402 C CA . ARG A 1 294 ? 13.283 -4.956 -64.023 1.00 85.12 294 ARG A CA 1
ATOM 2403 C C . ARG A 1 294 ? 12.070 -4.432 -63.245 1.00 85.12 294 ARG A C 1
ATOM 2405 O O . ARG A 1 294 ? 12.253 -3.822 -62.191 1.00 85.12 294 ARG A O 1
ATOM 2412 N N . THR A 1 295 ? 10.846 -4.734 -63.690 1.00 81.25 295 THR A N 1
ATOM 2413 C CA . THR A 1 295 ? 9.617 -4.273 -63.017 1.00 81.25 295 THR A CA 1
ATOM 2414 C C . THR A 1 295 ? 9.405 -4.934 -61.649 1.00 81.25 295 THR A C 1
ATOM 2416 O O . THR A 1 295 ? 9.058 -4.257 -60.671 1.00 81.25 295 THR A O 1
ATOM 2419 N N . ASP A 1 296 ? 9.702 -6.231 -61.540 1.00 84.81 296 ASP A N 1
ATOM 2420 C CA . ASP A 1 296 ? 9.670 -6.976 -60.280 1.00 84.81 296 ASP A CA 1
ATOM 2421 C C . ASP A 1 296 ? 10.717 -6.434 -59.303 1.00 84.81 296 ASP A C 1
ATOM 2423 O O . ASP A 1 296 ? 10.414 -6.163 -58.137 1.00 84.81 296 ASP A O 1
ATOM 2427 N N . PHE A 1 297 ? 11.944 -6.199 -59.779 1.00 89.25 297 PHE A N 1
ATOM 2428 C CA . PHE A 1 297 ? 13.017 -5.647 -58.954 1.00 89.25 297 PHE A CA 1
ATOM 2429 C C . PHE A 1 297 ? 12.677 -4.257 -58.399 1.00 89.25 297 PHE A C 1
ATOM 2431 O O . PHE A 1 297 ? 12.870 -4.007 -57.206 1.00 89.25 297 PHE A O 1
ATOM 2438 N N . GLU A 1 298 ? 12.138 -3.361 -59.228 1.00 83.38 298 GLU A N 1
ATOM 2439 C CA . GLU A 1 298 ? 11.712 -2.017 -58.815 1.00 83.38 298 GLU A CA 1
ATOM 2440 C C . GLU A 1 298 ? 10.565 -2.053 -57.799 1.00 83.38 298 GLU A C 1
ATOM 2442 O O . GLU A 1 298 ? 10.530 -1.259 -56.854 1.00 83.38 298 GLU A O 1
ATOM 2447 N N . THR A 1 299 ? 9.629 -2.990 -57.953 1.00 75.88 299 THR A N 1
ATOM 2448 C CA . THR A 1 299 ? 8.543 -3.211 -56.988 1.00 75.88 299 THR A CA 1
ATOM 2449 C C . THR A 1 299 ? 9.098 -3.689 -55.647 1.00 75.88 299 THR A C 1
ATOM 2451 O O . THR A 1 299 ? 8.748 -3.139 -54.600 1.00 75.88 299 THR A O 1
ATOM 2454 N N . VAL A 1 300 ? 10.053 -4.623 -55.664 1.00 83.19 300 VAL A N 1
ATOM 2455 C CA . VAL A 1 300 ? 10.774 -5.065 -54.463 1.00 83.19 300 VAL A CA 1
ATOM 2456 C C . VAL A 1 300 ? 11.542 -3.913 -53.802 1.00 83.19 300 VAL A C 1
ATOM 2458 O O . VAL A 1 300 ? 11.462 -3.776 -52.578 1.00 83.19 300 VAL A O 1
ATOM 2461 N N . GLN A 1 301 ? 12.235 -3.053 -54.563 1.00 83.44 301 GLN A N 1
ATOM 2462 C CA . GLN A 1 301 ? 12.931 -1.888 -53.994 1.00 83.44 301 GLN A CA 1
ATOM 2463 C C . GLN A 1 301 ? 11.950 -0.921 -53.324 1.00 83.44 301 GLN A C 1
ATOM 2465 O O . GLN A 1 301 ? 12.180 -0.530 -52.179 1.00 83.44 301 GLN A O 1
ATOM 2470 N N . ARG A 1 302 ? 10.812 -0.614 -53.964 1.00 74.12 302 ARG A N 1
ATOM 2471 C CA . ARG A 1 302 ? 9.757 0.231 -53.373 1.00 74.12 302 ARG A CA 1
ATOM 2472 C C . ARG A 1 302 ? 9.219 -0.352 -52.067 1.00 74.12 302 ARG A C 1
ATOM 2474 O O . ARG A 1 302 ? 9.073 0.375 -51.084 1.00 74.12 302 ARG A O 1
ATOM 2481 N N . ILE A 1 303 ? 8.969 -1.663 -52.017 1.00 74.06 303 ILE A N 1
ATOM 2482 C CA . ILE A 1 303 ? 8.530 -2.350 -50.790 1.00 74.06 303 ILE A CA 1
ATOM 2483 C C . ILE A 1 303 ? 9.613 -2.266 -49.700 1.00 74.06 303 ILE A C 1
ATOM 2485 O O . ILE A 1 303 ? 9.295 -2.048 -48.529 1.00 74.06 303 ILE A O 1
ATOM 2489 N N . LEU A 1 304 ? 10.895 -2.411 -50.052 1.00 76.56 304 LEU A N 1
ATOM 2490 C CA . LEU A 1 304 ? 12.013 -2.326 -49.105 1.00 76.56 304 LEU A CA 1
ATOM 2491 C C . LEU A 1 304 ? 12.245 -0.905 -48.569 1.00 76.56 304 LEU A C 1
ATOM 2493 O O . LEU A 1 304 ? 12.513 -0.761 -47.376 1.00 76.56 304 LEU A O 1
ATOM 2497 N N . GLU A 1 305 ? 12.108 0.125 -49.405 1.00 69.69 305 GLU A N 1
ATOM 2498 C CA . GLU A 1 305 ? 12.195 1.541 -49.015 1.00 69.69 305 GLU A CA 1
ATOM 2499 C C . GLU A 1 305 ? 11.007 1.977 -48.144 1.00 69.69 305 GLU A C 1
ATOM 2501 O O . GLU A 1 305 ? 11.153 2.771 -47.206 1.00 69.69 305 GLU A O 1
ATOM 2506 N N . ASN A 1 306 ? 9.821 1.422 -48.412 1.00 62.00 306 ASN A N 1
ATOM 2507 C CA . ASN A 1 306 ? 8.613 1.691 -47.637 1.00 62.00 306 ASN A CA 1
ATOM 2508 C C . ASN A 1 306 ? 8.452 0.800 -46.398 1.00 62.00 306 ASN A C 1
ATOM 2510 O O . ASN A 1 306 ? 7.592 1.079 -45.556 1.00 62.00 306 ASN A O 1
ATOM 2514 N N . ALA A 1 307 ? 9.311 -0.208 -46.220 1.00 59.22 307 ALA A N 1
ATOM 2515 C CA . ALA A 1 307 ? 9.287 -1.085 -45.058 1.00 59.22 307 ALA A CA 1
ATOM 2516 C C . ALA A 1 307 ? 9.614 -0.322 -43.751 1.00 59.22 307 ALA A C 1
ATOM 2518 O O . ALA A 1 307 ? 10.566 0.461 -43.693 1.00 59.22 307 ALA A O 1
ATOM 2519 N N . PRO A 1 308 ? 8.883 -0.567 -42.647 1.00 54.00 308 PRO A N 1
ATOM 2520 C CA . PRO A 1 308 ? 9.106 0.136 -41.385 1.00 54.00 308 PRO A CA 1
ATOM 2521 C C . PRO A 1 308 ? 10.494 -0.155 -40.777 1.00 54.00 308 PRO A C 1
ATOM 2523 O O . PRO A 1 308 ? 10.934 -1.305 -40.700 1.00 54.00 308 PRO A O 1
ATOM 2526 N N . VAL A 1 309 ? 11.155 0.902 -40.277 1.00 51.06 309 VAL A N 1
ATOM 2527 C CA . VAL A 1 309 ? 12.547 0.901 -39.766 1.00 51.06 309 VAL A CA 1
ATOM 2528 C C . VAL A 1 309 ? 12.737 0.037 -38.505 1.00 51.06 309 VAL A C 1
ATOM 2530 O O . VAL A 1 309 ? 13.826 -0.492 -38.282 1.00 51.06 309 VAL A O 1
ATOM 2533 N N . LYS A 1 310 ? 11.696 -0.176 -37.687 1.00 50.28 310 LYS A N 1
ATOM 2534 C CA . LYS A 1 310 ? 11.727 -1.088 -36.527 1.00 50.28 310 LYS A CA 1
ATOM 2535 C C . LYS A 1 310 ? 10.389 -1.807 -36.354 1.00 50.28 310 LYS A C 1
ATOM 2537 O O . LYS A 1 310 ? 9.341 -1.172 -36.338 1.00 50.28 310 LYS A O 1
ATOM 2542 N N . ARG A 1 311 ? 10.446 -3.134 -36.193 1.00 53.28 311 ARG A N 1
ATOM 2543 C CA . ARG A 1 311 ? 9.294 -3.982 -35.846 1.00 53.28 311 ARG A CA 1
ATOM 2544 C C . ARG A 1 311 ? 9.158 -4.025 -34.323 1.00 53.28 311 ARG A C 1
ATOM 2546 O O . ARG A 1 311 ? 10.146 -4.380 -33.683 1.00 53.28 311 ARG A O 1
ATOM 2553 N N . PRO A 1 312 ? 7.992 -3.708 -33.739 1.00 43.88 312 PRO A N 1
ATOM 2554 C CA . PRO A 1 312 ? 7.826 -3.731 -32.288 1.00 43.88 312 PRO A CA 1
ATOM 2555 C C . PRO A 1 312 ? 8.055 -5.115 -31.665 1.00 43.88 312 PRO A C 1
ATOM 2557 O O . PRO A 1 312 ? 8.631 -5.171 -30.592 1.00 43.88 312 PRO A O 1
ATOM 2560 N N . ASN A 1 313 ? 7.695 -6.215 -32.346 1.00 43.84 313 ASN A N 1
ATOM 2561 C CA . ASN A 1 313 ? 7.743 -7.573 -31.782 1.00 43.84 313 ASN A CA 1
ATOM 2562 C C . ASN A 1 313 ? 8.133 -8.648 -32.822 1.00 43.84 313 ASN A C 1
ATOM 2564 O O . ASN A 1 313 ? 7.306 -9.506 -33.098 1.00 43.84 313 ASN A O 1
ATOM 2568 N N . GLY A 1 314 ? 9.332 -8.594 -33.421 1.00 43.75 314 GLY A N 1
ATOM 2569 C CA . GLY A 1 314 ? 9.990 -9.734 -34.111 1.00 43.75 314 GLY A CA 1
ATOM 2570 C C . GLY A 1 314 ? 9.299 -10.368 -35.337 1.00 43.75 314 GLY A C 1
ATOM 2571 O O . GLY A 1 314 ? 9.856 -10.319 -36.437 1.00 43.75 314 GLY A O 1
ATOM 2572 N N . ASP A 1 315 ? 8.085 -10.898 -35.169 1.00 46.38 315 ASP A N 1
ATOM 2573 C CA . ASP A 1 315 ? 7.496 -11.992 -35.950 1.00 46.38 315 ASP A CA 1
ATOM 2574 C C . ASP A 1 315 ? 5.999 -11.796 -36.301 1.00 46.38 315 ASP A C 1
ATOM 2576 O O . ASP A 1 315 ? 5.396 -12.676 -36.907 1.00 46.38 315 ASP A O 1
ATOM 2580 N N . GLY A 1 316 ? 5.380 -10.661 -35.948 1.00 52.28 316 GLY A N 1
ATOM 2581 C CA . GLY A 1 316 ? 3.950 -10.409 -36.212 1.00 52.28 316 GLY A CA 1
ATOM 2582 C C . GLY A 1 316 ? 3.592 -10.134 -37.683 1.00 52.28 316 GLY A C 1
ATOM 2583 O O . GLY A 1 316 ? 4.406 -9.588 -38.435 1.00 52.28 316 GLY A O 1
ATOM 2584 N N . GLU A 1 317 ? 2.354 -10.481 -38.063 1.00 55.88 317 GLU A N 1
ATOM 2585 C CA . GLU A 1 317 ? 1.722 -10.114 -39.340 1.00 55.88 317 GLU A CA 1
ATOM 2586 C C . GLU A 1 317 ? 1.777 -8.595 -39.563 1.00 55.88 317 GLU A C 1
ATOM 2588 O O . GLU A 1 317 ? 1.593 -7.795 -38.641 1.00 55.88 317 GLU A O 1
ATOM 2593 N N . ILE A 1 318 ? 2.094 -8.192 -40.794 1.00 63.03 318 ILE A N 1
ATOM 2594 C CA . ILE A 1 318 ? 2.163 -6.784 -41.179 1.00 63.03 318 ILE A CA 1
ATOM 2595 C C . ILE A 1 318 ? 0.773 -6.380 -41.644 1.00 63.03 318 ILE A C 1
ATOM 2597 O O . ILE A 1 318 ? 0.257 -6.946 -42.602 1.00 63.03 318 ILE A O 1
ATOM 2601 N N . HIS A 1 319 ? 0.192 -5.377 -40.989 1.00 74.12 319 HIS A N 1
ATOM 2602 C CA . HIS A 1 319 ? -1.066 -4.810 -41.452 1.00 74.12 319 HIS A CA 1
ATOM 2603 C C . HIS A 1 319 ? -0.884 -4.233 -42.876 1.00 74.12 319 HIS A C 1
ATOM 2605 O O . HIS A 1 319 ? 0.094 -3.505 -43.082 1.00 74.12 319 HIS A O 1
ATOM 2611 N N . PRO A 1 320 ? -1.790 -4.488 -43.842 1.00 74.81 320 PRO A N 1
ATOM 2612 C CA . PRO A 1 320 ? -1.618 -4.091 -45.248 1.00 74.81 320 PRO A CA 1
ATOM 2613 C C . PRO A 1 320 ? -1.354 -2.593 -45.477 1.00 74.81 320 PRO A C 1
ATOM 2615 O O . PRO A 1 320 ? -0.616 -2.220 -46.382 1.00 74.81 320 PRO A O 1
ATOM 2618 N N . LEU A 1 321 ? -1.880 -1.731 -44.599 1.00 78.06 321 LEU A N 1
ATOM 2619 C CA . LEU A 1 321 ? -1.652 -0.274 -44.622 1.00 78.06 321 LEU A CA 1
ATOM 2620 C C . LEU A 1 321 ? -0.260 0.172 -44.122 1.00 78.06 321 LEU A C 1
ATOM 2622 O O . LEU A 1 321 ? 0.054 1.365 -44.101 1.00 78.06 321 LEU A O 1
ATOM 2626 N N . SER A 1 322 ? 0.588 -0.751 -43.667 1.00 75.38 322 SER A N 1
ATOM 2627 C CA . SER A 1 322 ? 1.910 -0.421 -43.134 1.00 75.38 322 SER A CA 1
ATOM 2628 C C . SER A 1 322 ? 2.812 0.172 -44.218 1.00 75.38 322 SER A C 1
ATOM 2630 O O . SER A 1 322 ? 3.129 -0.487 -45.200 1.00 75.38 322 SER A O 1
ATOM 2632 N N . GLY A 1 323 ? 3.308 1.391 -43.989 1.00 72.50 323 GLY A N 1
ATOM 2633 C CA . GLY A 1 323 ? 4.169 2.113 -44.935 1.00 72.50 323 GLY A CA 1
ATOM 2634 C C . GLY A 1 323 ? 3.423 3.107 -45.830 1.00 72.50 323 GLY A C 1
ATOM 2635 O O . GLY A 1 323 ? 4.076 3.978 -46.399 1.00 72.50 323 GLY A O 1
ATOM 2636 N N . LEU A 1 324 ? 2.085 3.041 -45.869 1.00 80.25 324 LEU A N 1
ATOM 2637 C CA . LEU A 1 324 ? 1.222 3.936 -46.652 1.00 80.25 324 LEU A CA 1
ATOM 2638 C C . LEU A 1 324 ? 0.661 5.117 -45.840 1.00 80.25 324 LEU A C 1
ATOM 2640 O O . LEU A 1 324 ? 0.197 6.088 -46.428 1.00 80.25 324 LEU A O 1
ATOM 2644 N N . LEU A 1 325 ? 0.699 5.059 -44.504 1.00 85.25 325 LEU A N 1
ATOM 2645 C CA . LEU A 1 325 ? 0.111 6.072 -43.617 1.00 85.25 325 LEU A CA 1
ATOM 2646 C C . LEU A 1 325 ? 1.094 7.204 -43.278 1.00 85.25 325 LEU A C 1
ATOM 2648 O O . LEU A 1 325 ? 2.223 6.952 -42.846 1.00 85.25 325 LEU A O 1
ATOM 2652 N N . PHE A 1 326 ? 0.637 8.452 -43.379 1.00 86.62 326 PHE A N 1
ATOM 2653 C CA . PHE A 1 326 ? 1.394 9.668 -43.079 1.00 86.62 326 PHE A CA 1
ATOM 2654 C C . PHE A 1 326 ? 0.573 10.622 -42.207 1.00 86.62 326 PHE A C 1
ATOM 2656 O O . PHE A 1 326 ? -0.628 10.786 -42.389 1.00 86.62 326 PHE A O 1
ATOM 2663 N N . CYS A 1 327 ? 1.235 11.282 -41.262 1.00 85.31 327 CYS A N 1
ATOM 2664 C CA . CYS A 1 327 ? 0.642 12.352 -40.469 1.00 85.31 327 CYS A CA 1
ATOM 2665 C C . CYS A 1 327 ? 0.541 13.620 -41.321 1.00 85.31 327 CYS A C 1
ATOM 2667 O O . CYS A 1 327 ? 1.560 14.062 -41.860 1.00 85.31 327 CYS A O 1
ATOM 2669 N N . LYS A 1 328 ? -0.650 14.224 -41.418 1.00 84.62 328 LYS A N 1
ATOM 2670 C CA . LYS A 1 328 ? -0.831 15.457 -42.193 1.00 84.62 328 LYS A CA 1
ATOM 2671 C C . LYS A 1 328 ? -0.035 16.627 -41.616 1.00 84.62 328 LYS A C 1
ATOM 2673 O O . LYS A 1 328 ? 0.647 17.321 -42.366 1.00 84.62 328 LYS A O 1
ATOM 2678 N N . ASP A 1 329 ? -0.084 16.805 -40.299 1.00 79.88 329 ASP A N 1
ATOM 2679 C CA . ASP A 1 329 ? 0.458 17.992 -39.633 1.00 79.88 329 ASP A CA 1
ATOM 2680 C C . ASP A 1 329 ? 1.988 18.047 -39.662 1.00 79.88 329 ASP A C 1
ATOM 2682 O O . ASP A 1 329 ? 2.574 19.115 -39.817 1.00 79.88 329 ASP A O 1
ATOM 2686 N N . CYS A 1 330 ? 2.660 16.898 -39.526 1.00 77.12 330 CYS A N 1
ATOM 2687 C CA . CYS A 1 330 ? 4.125 16.849 -39.464 1.00 77.12 330 CYS A CA 1
ATOM 2688 C C . CYS A 1 330 ? 4.790 16.168 -40.667 1.00 77.12 330 CYS A C 1
ATOM 2690 O O . CYS A 1 330 ? 6.020 16.100 -40.721 1.00 77.12 330 CYS A O 1
ATOM 2692 N N . GLY A 1 331 ? 4.005 15.610 -41.595 1.00 77.44 331 GLY A N 1
ATOM 2693 C CA . GLY A 1 331 ? 4.480 14.903 -42.790 1.00 77.44 331 GLY A CA 1
ATOM 2694 C C . GLY A 1 331 ? 5.219 13.585 -42.521 1.00 77.44 331 GLY A C 1
ATOM 2695 O O . GLY A 1 331 ? 5.726 12.960 -43.450 1.00 77.44 331 GLY A O 1
ATOM 2696 N N . ALA A 1 332 ? 5.322 13.150 -41.262 1.00 79.06 332 ALA A N 1
ATOM 2697 C CA . ALA A 1 332 ? 6.054 11.941 -40.892 1.00 79.06 332 ALA A CA 1
ATOM 2698 C C . ALA A 1 332 ? 5.217 10.675 -41.140 1.00 79.06 332 ALA A C 1
ATOM 2700 O O . ALA A 1 332 ? 4.000 10.683 -40.956 1.00 79.06 332 ALA A O 1
ATOM 2701 N N . LYS A 1 333 ? 5.877 9.559 -41.482 1.00 80.00 333 LYS A N 1
ATOM 2702 C CA . LYS A 1 333 ? 5.229 8.238 -41.597 1.00 80.00 333 LYS A CA 1
ATOM 2703 C C . LYS A 1 333 ? 4.569 7.840 -40.271 1.00 80.00 333 LYS A C 1
ATOM 2705 O O . LYS A 1 333 ? 5.121 8.103 -39.199 1.00 80.00 333 LYS A O 1
ATOM 2710 N N . MET A 1 334 ? 3.419 7.182 -40.326 1.00 82.75 334 MET A N 1
ATOM 2711 C CA . MET A 1 334 ? 2.769 6.588 -39.158 1.00 82.75 334 MET A CA 1
ATOM 2712 C C . MET A 1 334 ? 3.142 5.108 -39.035 1.00 82.75 334 MET A C 1
ATOM 2714 O O . MET A 1 334 ? 3.318 4.404 -40.028 1.00 82.75 334 MET A O 1
ATOM 2718 N N . HIS A 1 335 ? 3.288 4.631 -37.804 1.00 78.88 335 HIS A N 1
ATOM 2719 C CA . HIS A 1 335 ? 3.595 3.237 -37.499 1.00 78.88 335 HIS A CA 1
ATOM 2720 C C . HIS A 1 335 ? 2.358 2.530 -36.958 1.00 78.88 335 HIS A C 1
ATOM 2722 O O . HIS A 1 335 ? 1.620 3.112 -36.172 1.00 78.88 335 HIS A O 1
ATOM 2728 N N . ILE A 1 336 ? 2.147 1.275 -37.355 1.00 78.69 336 ILE A N 1
ATOM 2729 C CA . ILE A 1 336 ? 1.035 0.449 -36.876 1.00 78.69 336 ILE A CA 1
ATOM 2730 C C . ILE A 1 336 ? 1.552 -0.479 -35.777 1.00 78.69 336 ILE A C 1
ATOM 2732 O O . ILE A 1 336 ? 2.571 -1.152 -35.945 1.00 78.69 336 ILE A O 1
ATOM 2736 N N . ARG A 1 337 ? 0.855 -0.514 -34.643 1.00 74.75 337 ARG A N 1
ATOM 2737 C CA . ARG A 1 337 ? 1.120 -1.420 -33.522 1.00 74.75 337 ARG A CA 1
ATOM 2738 C C . ARG A 1 337 ? -0.120 -2.249 -33.219 1.00 74.75 337 ARG A C 1
ATOM 2740 O O . ARG A 1 337 ? -1.235 -1.745 -33.292 1.00 74.75 337 ARG A O 1
ATOM 2747 N N . ILE A 1 338 ? 0.106 -3.499 -32.825 1.00 73.25 338 ILE A N 1
ATOM 2748 C CA . ILE A 1 338 ? -0.937 -4.370 -32.284 1.00 73.25 338 ILE A CA 1
ATOM 2749 C C . ILE A 1 338 ? -1.113 -4.038 -30.799 1.00 73.25 338 ILE A C 1
ATOM 2751 O O . ILE A 1 338 ? -0.156 -4.143 -30.023 1.00 73.25 338 ILE A O 1
ATOM 2755 N N . ASP A 1 339 ? -2.314 -3.616 -30.417 1.00 70.19 339 ASP A N 1
ATOM 2756 C CA . ASP A 1 339 ? -2.731 -3.472 -29.025 1.00 70.19 339 ASP A CA 1
ATOM 2757 C C . ASP A 1 339 ? -3.498 -4.738 -28.610 1.00 70.19 339 ASP A C 1
ATOM 2759 O O . ASP A 1 339 ? -4.460 -5.144 -29.267 1.00 70.19 339 ASP A O 1
ATOM 2763 N N . TYR A 1 340 ? -3.036 -5.379 -27.536 1.00 66.19 340 TYR A N 1
ATOM 2764 C CA . TYR A 1 340 ? -3.632 -6.591 -26.975 1.00 66.19 340 TYR A CA 1
ATOM 2765 C C . TYR A 1 340 ? -4.395 -6.193 -25.713 1.00 66.19 340 TYR A C 1
ATOM 2767 O O . TYR A 1 340 ? -3.822 -6.122 -24.625 1.00 66.19 340 TYR A O 1
ATOM 2775 N N . ARG A 1 341 ? -5.690 -5.900 -25.852 1.00 57.19 341 ARG A N 1
ATOM 2776 C CA . ARG A 1 341 ? -6.574 -5.576 -24.720 1.00 57.19 341 ARG A CA 1
ATOM 2777 C C . ARG A 1 341 ? -7.779 -6.507 -24.717 1.00 57.19 341 ARG A C 1
ATOM 2779 O O . ARG A 1 341 ? -8.363 -6.764 -25.763 1.00 57.19 341 ARG A O 1
ATOM 2786 N N . ASN A 1 342 ? -8.166 -6.984 -23.533 1.00 45.41 342 ASN A N 1
ATOM 2787 C CA . ASN A 1 342 ? -9.370 -7.797 -23.301 1.00 45.41 342 ASN A CA 1
ATOM 2788 C C . ASN A 1 342 ? -9.491 -9.048 -24.199 1.00 45.41 342 ASN A C 1
ATOM 2790 O O . ASN A 1 342 ? -10.585 -9.378 -24.645 1.00 45.41 342 ASN A O 1
ATOM 2794 N N . GLY A 1 343 ? -8.377 -9.722 -24.504 1.00 53.41 343 GLY A N 1
ATOM 2795 C CA . GLY A 1 343 ? -8.372 -10.938 -25.333 1.00 53.41 343 GLY A CA 1
ATOM 2796 C C . GLY A 1 343 ? -8.563 -10.712 -26.841 1.00 53.41 343 GLY A C 1
ATOM 2797 O O . GLY A 1 343 ? -8.484 -11.675 -27.597 1.00 53.41 343 GLY A O 1
ATOM 2798 N N . GLY A 1 344 ? -8.759 -9.465 -27.292 1.00 59.03 344 GLY A N 1
ATOM 2799 C CA . GLY A 1 344 ? -8.842 -9.091 -28.707 1.00 59.03 344 GLY A CA 1
ATOM 2800 C C . GLY A 1 344 ? -7.539 -8.487 -29.243 1.00 59.03 344 GLY A C 1
ATOM 2801 O O . GLY A 1 344 ? -6.783 -7.851 -28.502 1.00 59.03 344 GLY A O 1
ATOM 2802 N N . LYS A 1 345 ? -7.282 -8.676 -30.542 1.00 71.44 345 LYS A N 1
ATOM 2803 C CA . LYS A 1 345 ? -6.188 -8.026 -31.282 1.00 71.44 345 LYS A CA 1
ATOM 2804 C C . LYS A 1 345 ? -6.753 -6.808 -32.019 1.00 71.44 345 LYS A C 1
ATOM 2806 O O . LYS A 1 345 ? -7.733 -6.958 -32.738 1.00 71.44 345 LYS A O 1
ATOM 2811 N N . ARG A 1 346 ? -6.151 -5.628 -31.840 1.00 76.31 346 ARG A N 1
ATOM 2812 C CA . ARG A 1 346 ? -6.515 -4.395 -32.564 1.00 76.31 346 ARG A CA 1
ATOM 2813 C C . ARG A 1 346 ? -5.278 -3.738 -33.165 1.00 76.31 346 ARG A C 1
ATOM 2815 O O . ARG A 1 346 ? -4.271 -3.607 -32.464 1.00 76.31 346 ARG A O 1
ATOM 2822 N N . HIS A 1 347 ? -5.356 -3.265 -34.406 1.00 81.25 347 HIS A N 1
ATOM 2823 C CA . HIS A 1 347 ? -4.273 -2.533 -35.060 1.00 81.25 347 HIS A CA 1
ATOM 2824 C C . HIS A 1 347 ? -4.466 -1.019 -34.929 1.00 81.25 347 HIS A C 1
ATOM 2826 O O . HIS A 1 347 ? -5.480 -0.455 -35.329 1.00 81.25 347 HIS A O 1
ATOM 2832 N N . VAL A 1 348 ? -3.474 -0.329 -34.366 1.00 82.75 348 VAL A N 1
ATOM 2833 C CA . VAL A 1 348 ? -3.529 1.119 -34.126 1.00 82.75 348 VAL A CA 1
ATOM 2834 C C . VAL A 1 348 ? -2.343 1.804 -34.793 1.00 82.75 348 VAL A C 1
ATOM 2836 O O . VAL A 1 348 ? -1.190 1.465 -34.518 1.00 82.75 348 VAL A O 1
ATOM 2839 N N . ALA A 1 349 ? -2.620 2.791 -35.644 1.00 84.75 349 ALA A N 1
ATOM 2840 C CA . ALA A 1 349 ? -1.617 3.620 -36.299 1.00 84.75 349 ALA A CA 1
ATOM 2841 C C . ALA A 1 349 ? -1.316 4.881 -35.477 1.00 84.75 349 ALA A C 1
ATOM 2843 O O . ALA A 1 349 ? -2.233 5.560 -35.023 1.00 84.75 349 ALA A O 1
ATOM 2844 N N . TYR A 1 350 ? -0.037 5.221 -35.309 1.00 83.50 350 TYR A N 1
ATOM 2845 C CA . TYR A 1 350 ? 0.423 6.386 -34.547 1.00 83.50 350 TYR A CA 1
ATOM 2846 C C . TYR A 1 350 ? 1.514 7.170 -35.282 1.00 83.50 350 TYR A C 1
ATOM 2848 O O . TYR A 1 350 ? 2.347 6.601 -35.990 1.00 83.50 350 TYR A O 1
ATOM 2856 N N . CYS A 1 351 ? 1.553 8.489 -35.079 1.00 83.88 351 CYS A N 1
ATOM 2857 C CA . CYS A 1 351 ? 2.602 9.346 -35.632 1.00 83.88 351 CYS A CA 1
ATOM 2858 C C . CYS A 1 351 ? 3.993 9.000 -35.068 1.00 83.88 351 CYS A C 1
ATOM 2860 O O . CYS A 1 351 ? 4.220 9.022 -33.853 1.00 83.88 351 CYS A O 1
ATOM 2862 N N . SER A 1 352 ? 4.946 8.712 -35.963 1.00 75.00 352 SER A N 1
ATOM 2863 C CA . SER A 1 352 ? 6.312 8.319 -35.594 1.00 75.00 352 SER A CA 1
ATOM 2864 C C . SER A 1 352 ? 7.100 9.424 -34.890 1.00 75.00 352 SER A C 1
ATOM 2866 O O . SER A 1 352 ? 7.908 9.121 -34.016 1.00 75.00 352 SER A O 1
ATOM 2868 N N . GLU A 1 353 ? 6.867 10.692 -35.231 1.00 71.50 353 GLU A N 1
ATOM 2869 C CA . GLU A 1 353 ? 7.606 11.824 -34.663 1.00 71.50 353 GLU A CA 1
ATOM 2870 C C . GLU A 1 353 ? 7.116 12.178 -33.254 1.00 71.50 353 GLU A C 1
ATOM 2872 O O . GLU A 1 353 ? 7.925 12.408 -32.359 1.00 71.50 353 GLU A O 1
ATOM 2877 N N . TYR A 1 354 ? 5.801 12.117 -33.021 1.00 70.44 354 TYR A N 1
ATOM 2878 C CA . TYR A 1 354 ? 5.218 12.294 -31.688 1.00 70.44 354 TYR A CA 1
ATOM 2879 C C . TYR A 1 354 ? 5.705 11.210 -30.709 1.00 70.44 354 TYR A C 1
ATOM 2881 O O . TYR A 1 354 ? 6.082 11.496 -29.573 1.00 70.44 354 TYR A O 1
ATOM 2889 N N . HIS A 1 355 ? 5.770 9.955 -31.166 1.00 64.31 355 HIS A N 1
ATOM 2890 C CA . HIS A 1 355 ? 6.163 8.818 -30.329 1.00 64.31 355 HIS A CA 1
ATOM 2891 C C . HIS A 1 355 ? 7.668 8.793 -29.981 1.00 64.31 355 HIS A C 1
ATOM 2893 O O . HIS A 1 355 ? 8.078 8.056 -29.081 1.00 64.31 355 HIS A O 1
ATOM 2899 N N . LYS A 1 356 ? 8.518 9.589 -30.647 1.00 64.44 356 LYS A N 1
ATOM 2900 C CA . LYS A 1 356 ? 9.951 9.664 -30.308 1.00 64.44 356 LYS A CA 1
ATOM 2901 C C . LYS A 1 356 ? 10.219 10.326 -28.956 1.00 64.44 356 LYS A C 1
ATOM 2903 O O . LYS A 1 356 ? 11.248 10.010 -28.377 1.00 64.44 356 LYS A O 1
ATOM 2908 N N . GLY A 1 357 ? 9.292 11.145 -28.442 1.00 52.94 357 GLY A N 1
ATOM 2909 C CA . GLY A 1 357 ? 9.331 11.734 -27.098 1.00 52.94 357 GLY A CA 1
ATOM 2910 C C . GLY A 1 357 ? 10.532 12.660 -26.823 1.00 52.94 357 GLY A C 1
ATOM 2911 O O . GLY A 1 357 ? 11.683 12.310 -27.042 1.00 52.94 357 GLY A O 1
ATOM 2912 N N . LYS A 1 358 ? 10.282 13.846 -26.252 1.00 51.59 358 LYS A N 1
ATOM 2913 C CA . LYS A 1 358 ? 11.319 14.780 -25.748 1.00 51.59 358 LYS A CA 1
ATOM 2914 C C . LYS A 1 358 ? 12.300 15.359 -26.790 1.00 51.59 358 LYS A C 1
ATOM 2916 O O . LYS A 1 358 ? 13.455 15.626 -26.463 1.00 51.59 358 LYS A O 1
ATOM 2921 N N . ALA A 1 359 ? 11.862 15.635 -28.017 1.00 54.34 359 ALA A N 1
ATOM 2922 C CA . ALA A 1 359 ? 12.595 16.580 -28.865 1.00 54.34 359 ALA A CA 1
ATOM 2923 C C . ALA A 1 359 ? 12.362 18.014 -28.350 1.00 54.34 359 ALA A C 1
ATOM 2925 O O . ALA A 1 359 ? 11.231 18.358 -28.018 1.00 54.34 359 ALA A O 1
ATOM 2926 N N . LYS A 1 360 ? 13.410 18.854 -28.300 1.00 50.62 360 LYS A N 1
ATOM 2927 C CA . LYS A 1 360 ? 13.323 20.267 -27.860 1.00 50.62 360 LYS A CA 1
ATOM 2928 C C . LYS A 1 360 ? 12.279 21.076 -28.653 1.00 50.62 360 LYS A C 1
ATOM 2930 O O . LYS A 1 360 ? 11.703 21.993 -28.092 1.00 50.62 360 LYS A O 1
ATOM 2935 N N . ASN A 1 361 ? 12.018 20.680 -29.906 1.00 58.53 361 ASN A N 1
ATOM 2936 C CA . ASN A 1 361 ? 10.976 21.204 -30.795 1.00 58.53 361 ASN A CA 1
ATOM 2937 C C . ASN A 1 361 ? 10.264 20.029 -31.501 1.00 58.53 361 ASN A C 1
ATOM 2939 O O . ASN A 1 361 ? 10.749 19.568 -32.539 1.00 58.53 361 ASN A O 1
ATOM 2943 N N . PRO A 1 362 ? 9.166 19.478 -30.959 1.00 63.72 362 PRO A N 1
ATOM 2944 C CA . PRO A 1 362 ? 8.436 18.413 -31.638 1.00 63.72 362 PRO A CA 1
ATOM 2945 C C . PRO A 1 362 ? 7.745 18.969 -32.891 1.00 63.72 362 PRO A C 1
ATOM 2947 O O . PRO A 1 362 ? 7.030 19.962 -32.824 1.00 63.72 362 PRO A O 1
ATOM 2950 N N . LYS A 1 363 ? 7.915 18.314 -34.049 1.00 68.69 363 LYS A N 1
ATOM 2951 C CA . LYS A 1 363 ? 7.201 18.695 -35.288 1.00 68.69 363 LYS A CA 1
ATOM 2952 C C . LYS A 1 363 ? 5.693 18.401 -35.231 1.00 68.69 363 LYS A C 1
ATOM 2954 O O . LYS A 1 363 ? 4.971 18.753 -36.153 1.00 68.69 363 LYS A O 1
ATOM 2959 N N . CYS A 1 364 ? 5.227 17.707 -34.191 1.00 71.12 364 CYS A N 1
ATOM 2960 C CA . CYS A 1 364 ? 3.836 17.318 -33.995 1.00 71.12 364 CYS A CA 1
ATOM 2961 C C . CYS A 1 364 ? 3.466 17.478 -32.514 1.00 71.12 364 CYS A C 1
ATOM 2963 O O . CYS A 1 364 ? 4.108 16.876 -31.652 1.00 71.12 364 CYS A O 1
ATOM 2965 N N . ASN A 1 365 ? 2.436 18.275 -32.223 1.00 68.88 365 ASN A N 1
ATOM 2966 C CA . ASN A 1 365 ? 2.078 18.675 -30.854 1.00 68.88 365 ASN A CA 1
ATOM 2967 C C . ASN A 1 365 ? 0.997 17.793 -30.211 1.00 68.88 365 ASN A C 1
ATOM 2969 O O . ASN A 1 365 ? 0.645 17.989 -29.046 1.00 68.88 365 ASN A O 1
ATOM 2973 N N . SER A 1 366 ? 0.464 16.821 -30.948 1.00 71.69 366 SER A N 1
ATOM 2974 C CA . SER A 1 366 ? -0.666 16.003 -30.517 1.00 71.69 366 SER A CA 1
ATOM 2975 C C . SER A 1 366 ? -0.582 14.568 -31.053 1.00 71.69 366 SER A C 1
ATOM 2977 O O . SER A 1 366 ? 0.039 14.317 -32.092 1.00 71.69 366 SER A O 1
ATOM 2979 N N . PRO A 1 367 ? -1.150 13.594 -30.314 1.00 69.31 367 PRO A N 1
ATOM 2980 C CA . PRO A 1 367 ? -1.093 12.187 -30.675 1.00 69.31 367 PRO A CA 1
ATOM 2981 C C . PRO A 1 367 ? -2.047 11.891 -31.840 1.00 69.31 367 PRO A C 1
ATOM 2983 O O . PRO A 1 367 ? -3.164 11.421 -31.627 1.00 69.31 367 PRO A O 1
ATOM 2986 N N . HIS A 1 368 ? -1.584 12.104 -33.073 1.00 80.19 368 HIS A N 1
ATOM 2987 C CA . HIS A 1 368 ? -2.266 11.605 -34.268 1.00 80.19 368 HIS A CA 1
ATOM 2988 C C . HIS A 1 368 ? -2.331 10.077 -34.198 1.00 80.19 368 HIS A C 1
ATOM 2990 O O . HIS A 1 368 ? -1.308 9.394 -34.341 1.00 80.19 368 HIS A O 1
ATOM 2996 N N . ILE A 1 369 ? -3.529 9.557 -33.922 1.00 81.69 369 ILE A N 1
ATOM 2997 C CA . ILE A 1 369 ? -3.797 8.133 -33.726 1.00 81.69 369 ILE A CA 1
ATOM 2998 C C . ILE A 1 369 ? -5.107 7.762 -34.418 1.00 81.69 369 ILE A C 1
ATOM 3000 O O . ILE A 1 369 ? -6.142 8.375 -34.134 1.00 81.69 369 ILE A O 1
ATOM 3004 N N . ILE A 1 370 ? -5.071 6.712 -35.238 1.00 85.25 370 ILE A N 1
ATOM 3005 C CA . ILE A 1 370 ? -6.240 6.152 -35.926 1.00 85.25 370 ILE A CA 1
ATOM 3006 C C . ILE A 1 370 ? -6.250 4.620 -35.829 1.00 85.25 370 ILE A C 1
ATOM 3008 O O . ILE A 1 370 ? -5.203 3.983 -35.696 1.00 85.25 370 ILE A O 1
ATOM 3012 N N . ASP A 1 371 ? -7.444 4.036 -35.842 1.00 84.19 371 ASP A N 1
ATOM 3013 C CA . ASP A 1 371 ? -7.642 2.589 -35.930 1.00 84.19 371 ASP A CA 1
ATOM 3014 C C . ASP A 1 371 ? -7.345 2.119 -37.360 1.00 84.19 371 ASP A C 1
ATOM 3016 O O . ASP A 1 371 ? -7.949 2.616 -38.309 1.00 84.19 371 ASP A O 1
ATOM 3020 N N . ALA A 1 372 ? -6.382 1.211 -37.516 1.00 83.06 372 ALA A N 1
ATOM 3021 C CA . ALA A 1 372 ? -5.946 0.755 -38.831 1.00 83.06 372 ALA A CA 1
ATOM 3022 C C . ALA A 1 372 ? -6.918 -0.260 -39.453 1.00 83.06 372 ALA A C 1
ATOM 3024 O O . ALA A 1 372 ? -7.044 -0.270 -40.676 1.00 83.06 372 ALA A O 1
ATOM 3025 N N . ASP A 1 373 ? -7.619 -1.052 -38.634 1.00 81.62 373 ASP A N 1
ATOM 3026 C CA . ASP A 1 373 ? -8.605 -2.032 -39.099 1.00 81.62 373 ASP A CA 1
ATOM 3027 C C . ASP A 1 373 ? -9.851 -1.305 -39.634 1.00 81.62 373 ASP A C 1
ATOM 3029 O O . ASP A 1 373 ? -10.328 -1.591 -40.731 1.00 81.62 373 ASP A O 1
ATOM 3033 N N . LEU A 1 374 ? -10.324 -0.285 -38.906 1.00 81.62 374 LEU A N 1
ATOM 3034 C CA . LEU A 1 374 ? -11.426 0.576 -39.354 1.00 81.62 374 LEU A CA 1
ATOM 3035 C C . LEU A 1 374 ? -11.060 1.343 -40.632 1.00 81.62 374 LEU A C 1
ATOM 3037 O O . LEU A 1 374 ? -11.845 1.403 -41.572 1.00 81.62 374 LEU A O 1
ATOM 3041 N N . LEU A 1 375 ? -9.848 1.904 -40.686 1.00 83.00 375 LEU A N 1
ATOM 3042 C CA . LEU A 1 375 ? -9.370 2.628 -41.863 1.00 83.00 375 LEU A CA 1
ATOM 3043 C C . LEU A 1 375 ? -9.304 1.723 -43.103 1.00 83.00 375 LEU A C 1
ATOM 3045 O O . LEU A 1 375 ? -9.617 2.168 -44.204 1.00 83.00 375 LEU A O 1
ATOM 3049 N N . MET A 1 376 ? -8.924 0.456 -42.928 1.00 80.94 376 MET A N 1
ATOM 3050 C CA . MET A 1 376 ? -8.895 -0.536 -44.002 1.00 80.94 376 MET A CA 1
ATOM 3051 C C . MET A 1 376 ? -10.294 -0.804 -44.569 1.00 80.94 376 MET A C 1
ATOM 3053 O O . MET A 1 376 ? -10.456 -0.852 -45.787 1.00 80.94 376 MET A O 1
ATOM 3057 N N . GLN A 1 377 ? -11.305 -0.916 -43.701 1.00 79.62 377 GLN A N 1
ATOM 3058 C CA . GLN A 1 377 ? -12.706 -1.064 -44.114 1.00 79.62 377 GLN A CA 1
ATOM 3059 C C . GLN A 1 377 ? -13.187 0.159 -44.902 1.00 79.62 377 GLN A C 1
ATOM 3061 O O . GLN A 1 377 ? -13.745 0.010 -45.985 1.00 79.62 377 GLN A O 1
ATOM 3066 N N . THR A 1 378 ? -12.885 1.371 -44.428 1.00 78.69 378 THR A N 1
ATOM 3067 C CA . THR A 1 378 ? -13.242 2.605 -45.145 1.00 78.69 378 THR A CA 1
ATOM 3068 C C . THR A 1 378 ? -12.575 2.685 -46.521 1.00 78.69 378 THR A C 1
ATOM 3070 O O . THR A 1 378 ? -13.204 3.096 -47.491 1.00 78.69 378 THR A O 1
ATOM 3073 N N . ILE A 1 379 ? -11.309 2.271 -46.639 1.00 78.50 379 ILE A N 1
ATOM 3074 C CA . ILE A 1 379 ? -10.602 2.240 -47.928 1.00 78.50 379 ILE A CA 1
ATOM 3075 C C . ILE A 1 379 ? -11.247 1.229 -48.879 1.00 78.50 379 ILE A C 1
ATOM 3077 O O . ILE A 1 379 ? -11.423 1.546 -50.052 1.00 78.50 379 ILE A O 1
ATOM 3081 N N . ALA A 1 380 ? -11.632 0.050 -48.383 1.00 76.19 380 ALA A N 1
ATOM 3082 C CA . ALA A 1 380 ? -12.350 -0.943 -49.177 1.00 76.19 380 ALA A CA 1
ATOM 3083 C C . ALA A 1 380 ? -13.671 -0.395 -49.726 1.00 76.19 380 ALA A C 1
ATOM 3085 O O . ALA A 1 380 ? -13.949 -0.534 -50.915 1.00 76.19 380 ALA A O 1
ATOM 3086 N N . GLU A 1 381 ? -14.452 0.287 -48.890 1.00 75.31 381 GLU A N 1
ATOM 3087 C CA . GLU A 1 381 ? -15.705 0.920 -49.307 1.00 75.31 381 GLU A CA 1
ATOM 3088 C C . GLU A 1 381 ? -15.484 2.017 -50.354 1.00 75.31 381 GLU A C 1
ATOM 3090 O O . GLU A 1 381 ? -16.230 2.095 -51.329 1.00 75.31 381 GLU A O 1
ATOM 3095 N N . VAL A 1 382 ? -14.454 2.854 -50.191 1.00 75.81 382 VAL A N 1
ATOM 3096 C CA . VAL A 1 382 ? -14.121 3.907 -51.164 1.00 75.81 382 VAL A CA 1
ATOM 3097 C C . VAL A 1 382 ? -13.678 3.308 -52.498 1.00 75.81 382 VAL A C 1
ATOM 3099 O O . VAL A 1 382 ? -14.139 3.763 -53.542 1.00 75.81 382 VAL A O 1
ATOM 3102 N N . LEU A 1 383 ? -12.824 2.281 -52.483 1.00 75.25 383 LEU A N 1
ATOM 3103 C CA . LEU A 1 383 ? -12.389 1.588 -53.700 1.00 75.25 383 LEU A CA 1
ATOM 3104 C C . LEU A 1 383 ? -13.567 0.932 -54.423 1.00 75.25 383 LEU A C 1
ATOM 3106 O O . LEU A 1 383 ? -13.685 1.078 -55.635 1.00 75.25 383 LEU A O 1
ATOM 3110 N N . LYS A 1 384 ? -14.483 0.306 -53.677 1.00 74.25 384 LYS A N 1
ATOM 3111 C CA . LYS A 1 384 ? -15.708 -0.274 -54.234 1.00 74.25 384 LYS A CA 1
ATOM 3112 C C . LYS A 1 384 ? -16.619 0.785 -54.857 1.00 74.25 384 LYS A C 1
ATOM 3114 O O . LYS A 1 384 ? -17.103 0.596 -55.962 1.00 74.25 384 LYS A O 1
ATOM 3119 N N . LYS A 1 385 ? -16.791 1.943 -54.211 1.00 73.56 385 LYS A N 1
ATOM 3120 C CA . LYS A 1 385 ? -17.549 3.067 -54.792 1.00 73.56 385 LYS A CA 1
ATOM 3121 C C . LYS A 1 385 ? -16.912 3.602 -56.077 1.00 73.56 385 LYS A C 1
ATOM 3123 O O . LYS A 1 385 ? -17.631 3.995 -56.990 1.00 73.56 385 LYS A O 1
ATOM 3128 N N . ILE A 1 386 ? -15.579 3.636 -56.153 1.00 72.44 386 ILE A N 1
ATOM 3129 C CA . ILE A 1 386 ? -14.856 4.025 -57.374 1.00 72.44 386 ILE A CA 1
ATOM 3130 C C . ILE A 1 386 ? -15.076 2.983 -58.479 1.00 72.44 386 ILE A C 1
ATOM 3132 O O . ILE A 1 386 ? -15.307 3.368 -59.623 1.00 72.44 386 ILE A O 1
ATOM 3136 N N . GLU A 1 387 ? -15.053 1.692 -58.140 1.00 69.12 387 GLU A N 1
ATOM 3137 C CA . GLU A 1 387 ? -15.348 0.587 -59.060 1.00 69.12 387 GLU A CA 1
ATOM 3138 C C . GLU A 1 387 ? -16.778 0.690 -59.608 1.00 69.12 387 GLU A C 1
ATOM 3140 O O . GLU A 1 387 ? -16.962 0.808 -60.820 1.00 69.12 387 GLU A O 1
ATOM 3145 N N . ASP A 1 388 ? -17.774 0.762 -58.722 1.00 69.94 388 ASP A N 1
ATOM 3146 C CA . ASP A 1 388 ? -19.194 0.874 -59.068 1.00 69.94 388 ASP A CA 1
ATOM 3147 C C . ASP A 1 388 ? -19.456 2.097 -59.969 1.00 69.94 388 ASP A C 1
ATOM 3149 O O . ASP A 1 388 ? -20.203 2.022 -60.950 1.00 69.94 388 ASP A O 1
ATOM 3153 N N . TYR A 1 389 ? -18.797 3.229 -59.688 1.00 70.00 389 TYR A N 1
ATOM 3154 C CA . TYR A 1 389 ? -18.901 4.441 -60.503 1.00 70.00 389 TYR A CA 1
ATOM 3155 C C . TYR A 1 389 ? -18.202 4.309 -61.866 1.00 70.00 389 TYR A C 1
ATOM 3157 O O . TYR A 1 389 ? -18.716 4.785 -62.878 1.00 70.00 389 TYR A O 1
ATOM 3165 N N . SER A 1 390 ? -17.049 3.636 -61.916 1.00 67.00 390 SER A N 1
ATOM 3166 C CA . SER A 1 390 ? -16.324 3.393 -63.168 1.00 67.00 390 SER A CA 1
ATOM 3167 C C . SER A 1 390 ? -17.124 2.505 -64.127 1.00 67.00 390 SER A C 1
ATOM 3169 O O . SER A 1 390 ? -17.174 2.784 -65.323 1.00 67.00 390 SER A O 1
ATOM 3171 N N . ILE A 1 391 ? -17.816 1.491 -63.598 1.00 66.12 391 ILE A N 1
ATOM 3172 C CA . ILE A 1 391 ? -18.625 0.551 -64.382 1.00 66.12 391 ILE A CA 1
ATOM 3173 C C . ILE A 1 391 ? -19.919 1.218 -64.867 1.00 66.12 391 ILE A C 1
ATOM 3175 O O . ILE A 1 391 ? -20.341 0.986 -65.998 1.00 66.12 391 ILE A O 1
ATOM 3179 N N . SER A 1 392 ? -20.547 2.052 -64.032 1.00 66.50 392 SER A N 1
ATOM 3180 C CA . SER A 1 392 ? -21.841 2.670 -64.352 1.00 66.50 392 SER A CA 1
ATOM 3181 C C . SER A 1 392 ? -21.751 3.861 -65.313 1.00 66.50 392 SER A C 1
ATOM 3183 O O . SER A 1 392 ? -22.646 3.997 -66.142 1.00 66.50 392 SER A O 1
ATOM 3185 N N . ASN A 1 393 ? -20.689 4.683 -65.266 1.00 67.50 393 ASN A N 1
ATOM 3186 C CA . ASN A 1 393 ? -20.534 5.884 -66.108 1.00 67.50 393 ASN A CA 1
ATOM 3187 C C . ASN A 1 393 ? -19.071 6.108 -66.569 1.00 67.50 393 ASN A C 1
ATOM 3189 O O . ASN A 1 393 ? -18.411 7.090 -66.216 1.00 67.50 393 ASN A O 1
ATOM 3193 N N . TRP A 1 394 ? -18.555 5.213 -67.419 1.00 66.12 394 TRP A N 1
ATOM 3194 C CA . TRP A 1 394 ? -17.149 5.213 -67.864 1.00 66.12 394 TRP A CA 1
ATOM 3195 C C . TRP A 1 394 ? -16.672 6.524 -68.525 1.00 66.12 394 TRP A C 1
ATOM 3197 O O . TRP A 1 394 ? -15.607 7.043 -68.189 1.00 66.12 394 TRP A O 1
ATOM 3207 N N . ALA A 1 395 ? -17.464 7.100 -69.439 1.00 66.19 395 ALA A N 1
ATOM 3208 C CA . ALA A 1 395 ? -17.083 8.318 -70.167 1.00 66.19 395 ALA A CA 1
ATOM 3209 C C . ALA A 1 395 ? -16.990 9.556 -69.252 1.00 66.19 395 ALA A C 1
ATOM 3211 O O . ALA A 1 395 ? -16.120 10.414 -69.422 1.00 66.19 395 ALA A O 1
ATOM 3212 N N . GLU A 1 396 ? -17.868 9.633 -68.253 1.00 67.75 396 GLU A N 1
ATOM 3213 C CA . GLU A 1 396 ? -17.890 10.711 -67.265 1.00 67.75 396 GLU A CA 1
ATOM 3214 C C . GLU A 1 396 ? -16.753 10.552 -66.245 1.00 67.75 396 GLU A C 1
ATOM 3216 O O . GLU A 1 396 ? -16.094 11.530 -65.886 1.00 67.75 396 GLU A O 1
ATOM 3221 N N . PHE A 1 397 ? -16.450 9.312 -65.848 1.00 66.50 397 PHE A N 1
ATOM 3222 C CA . PHE A 1 397 ? -15.302 8.987 -65.004 1.00 66.50 397 PHE A CA 1
ATOM 3223 C C . PHE A 1 397 ? -13.967 9.343 -65.675 1.00 66.50 397 PHE A C 1
ATOM 3225 O O . PHE A 1 397 ? -13.119 9.987 -65.054 1.00 66.50 397 PHE A O 1
ATOM 3232 N N . GLU A 1 398 ? -13.786 9.017 -66.958 1.00 67.12 398 GLU A N 1
ATOM 3233 C CA . GLU A 1 398 ? -12.581 9.386 -67.708 1.00 67.12 398 GLU A CA 1
ATOM 3234 C C . GLU A 1 398 ? -12.409 10.915 -67.800 1.00 67.12 398 GLU A C 1
ATOM 3236 O O . GLU A 1 398 ? -11.308 11.440 -67.584 1.00 67.12 398 GLU A O 1
ATOM 3241 N N . ALA A 1 399 ? -13.491 11.649 -68.075 1.00 67.56 399 ALA A N 1
ATOM 3242 C CA . ALA A 1 399 ? -13.477 13.111 -68.113 1.00 67.56 399 ALA A CA 1
ATOM 3243 C C . ALA A 1 399 ? -13.131 13.719 -66.743 1.00 67.56 399 ALA A C 1
ATOM 3245 O O . ALA A 1 399 ? -12.337 14.661 -66.654 1.00 67.56 399 ALA A O 1
ATOM 3246 N N . LEU A 1 400 ? -13.668 13.148 -65.665 1.00 68.12 400 LEU A N 1
ATOM 3247 C CA . LEU A 1 400 ? -13.408 13.563 -64.291 1.00 68.12 400 LEU A CA 1
ATOM 3248 C C . LEU A 1 400 ? -11.951 13.314 -63.875 1.00 68.12 400 LEU A C 1
ATOM 3250 O O . LEU A 1 400 ? -11.326 14.200 -63.291 1.00 68.12 400 LEU A O 1
ATOM 3254 N N . VAL A 1 401 ? -11.385 12.151 -64.211 1.00 66.56 401 VAL A N 1
ATOM 3255 C CA . VAL A 1 401 ? -9.971 11.828 -63.961 1.00 66.56 401 VAL A CA 1
ATOM 3256 C C . VAL A 1 401 ? -9.060 12.817 -64.694 1.00 66.56 401 VAL A C 1
ATOM 3258 O O . VAL A 1 401 ? -8.134 13.366 -64.091 1.00 66.56 401 VAL A O 1
ATOM 3261 N N . LYS A 1 402 ? -9.360 13.129 -65.964 1.00 67.50 402 LYS A N 1
ATOM 3262 C CA . LYS A 1 402 ? -8.628 14.143 -66.744 1.00 67.50 402 LYS A CA 1
ATOM 3263 C C . LYS A 1 402 ? -8.756 15.549 -66.139 1.00 67.50 402 LYS A C 1
ATOM 3265 O O . LYS A 1 402 ? -7.759 16.268 -66.064 1.00 67.50 402 LYS A O 1
ATOM 3270 N N . LYS A 1 403 ? -9.943 15.932 -65.655 1.00 68.06 403 LYS A N 1
ATOM 3271 C CA . LYS A 1 403 ? -10.200 17.229 -65.003 1.00 68.06 403 LYS A CA 1
ATOM 3272 C C . LYS A 1 403 ? -9.449 17.375 -63.672 1.00 68.06 403 LYS A C 1
ATOM 3274 O O . LYS A 1 403 ? -8.833 18.413 -63.439 1.00 68.06 403 LYS A O 1
ATOM 3279 N N . ASN A 1 404 ? -9.444 16.341 -62.828 1.00 65.12 404 ASN A N 1
ATOM 3280 C CA . ASN A 1 404 ? -8.722 16.340 -61.547 1.00 65.12 404 ASN A CA 1
ATOM 3281 C C . ASN A 1 404 ? -7.195 16.424 -61.751 1.00 65.12 404 ASN A C 1
ATOM 3283 O O . ASN A 1 404 ? -6.514 17.194 -61.073 1.00 65.12 404 ASN A O 1
ATOM 3287 N N . LEU A 1 405 ? -6.661 15.707 -62.748 1.00 63.34 405 LEU A N 1
ATOM 3288 C CA . LEU A 1 405 ? -5.255 15.808 -63.166 1.00 63.34 405 LEU A CA 1
ATOM 3289 C C . LEU A 1 405 ? -4.880 17.221 -63.646 1.00 63.34 405 LEU A C 1
ATOM 3291 O O . LEU A 1 405 ? -3.783 17.693 -63.346 1.00 63.34 405 LEU A O 1
ATOM 3295 N N . ALA A 1 406 ? -5.781 17.907 -64.359 1.00 60.09 406 ALA A N 1
ATOM 3296 C CA . ALA A 1 406 ? -5.574 19.286 -64.802 1.00 60.09 406 ALA A CA 1
ATOM 3297 C C . ALA A 1 406 ? -5.610 20.295 -63.635 1.00 60.09 406 ALA A C 1
ATOM 3299 O O . ALA A 1 406 ? -4.810 21.230 -63.605 1.00 60.09 406 ALA A O 1
ATOM 3300 N N . MET A 1 407 ? -6.491 20.089 -62.648 1.00 56.34 407 MET A N 1
ATOM 3301 C CA . MET A 1 407 ? -6.599 20.940 -61.452 1.00 56.34 407 MET A CA 1
ATOM 3302 C C . MET A 1 407 ? -5.413 20.802 -60.481 1.00 56.34 407 MET A C 1
ATOM 3304 O O . MET A 1 407 ? -5.107 21.752 -59.765 1.00 56.34 407 MET A O 1
ATOM 3308 N N . GLN A 1 408 ? -4.699 19.671 -60.472 1.00 53.97 408 GLN A N 1
ATOM 3309 C CA . GLN A 1 408 ? -3.528 19.443 -59.607 1.00 53.97 408 GLN A CA 1
ATOM 3310 C C . GLN A 1 408 ? -2.226 20.143 -60.059 1.00 53.97 408 GLN A C 1
ATOM 3312 O O . GLN A 1 408 ? -1.169 19.915 -59.460 1.00 53.97 408 GLN A O 1
ATOM 3317 N N . GLN A 1 409 ? -2.250 21.018 -61.072 1.00 55.88 409 GLN A N 1
ATOM 3318 C CA . GLN A 1 409 ? -1.090 21.857 -61.402 1.00 55.88 409 GLN A CA 1
ATOM 3319 C C . GLN A 1 409 ? -0.768 22.822 -60.248 1.00 55.88 409 GLN A C 1
ATOM 3321 O O . GLN A 1 409 ? -1.364 23.887 -60.102 1.00 55.88 409 GLN A O 1
ATOM 3326 N N . THR A 1 410 ? 0.197 22.441 -59.412 1.00 57.59 410 THR A N 1
ATOM 3327 C CA . THR A 1 410 ? 0.619 23.234 -58.251 1.00 57.59 410 THR A CA 1
ATOM 3328 C C . THR A 1 410 ? 1.258 24.572 -58.649 1.00 57.59 410 THR A C 1
ATOM 3330 O O . THR A 1 410 ? 1.932 24.677 -59.676 1.00 57.59 410 THR A O 1
ATOM 3333 N N . ASP A 1 411 ? 1.165 25.584 -57.775 1.00 55.84 411 ASP A N 1
ATOM 3334 C CA . ASP A 1 411 ? 1.911 26.856 -57.887 1.00 55.84 411 ASP A CA 1
ATOM 3335 C C . ASP A 1 411 ? 3.422 26.656 -58.101 1.00 55.84 411 ASP A C 1
ATOM 3337 O O . ASP A 1 411 ? 4.106 27.500 -58.684 1.00 55.84 411 ASP A O 1
ATOM 3341 N N . LYS A 1 412 ? 3.952 25.517 -57.640 1.00 58.47 412 LYS A N 1
ATOM 3342 C CA . LYS A 1 412 ? 5.350 25.116 -57.806 1.00 58.47 412 LYS A CA 1
ATOM 3343 C C . LYS A 1 412 ? 5.693 24.864 -59.280 1.00 58.47 412 LYS A C 1
ATOM 3345 O O . LYS A 1 412 ? 6.702 25.382 -59.749 1.00 58.47 412 LYS A O 1
ATOM 3350 N N . THR A 1 413 ? 4.818 24.186 -60.023 1.00 62.91 413 THR A N 1
ATOM 3351 C CA . THR A 1 413 ? 4.977 23.917 -61.464 1.00 62.91 413 THR A CA 1
ATOM 3352 C C . THR A 1 413 ? 4.911 25.213 -62.283 1.00 62.91 413 THR A C 1
ATOM 3354 O O . THR A 1 413 ? 5.750 25.439 -63.153 1.00 62.91 413 THR A O 1
ATOM 3357 N N . LYS A 1 414 ? 3.999 26.138 -61.935 1.00 66.44 414 LYS A N 1
ATOM 3358 C CA . LYS A 1 414 ? 3.929 27.479 -62.555 1.00 66.44 414 LYS A CA 1
ATOM 3359 C C . LYS A 1 414 ? 5.177 28.326 -62.279 1.00 66.44 414 LYS A C 1
ATOM 3361 O O . LYS A 1 414 ? 5.634 29.058 -63.157 1.00 66.44 414 LYS A O 1
ATOM 3366 N N . LYS A 1 415 ? 5.754 28.238 -61.073 1.00 67.69 415 LYS A N 1
ATOM 3367 C CA . LYS A 1 415 ? 7.027 28.903 -60.735 1.00 67.69 415 LYS A CA 1
ATOM 3368 C C . LYS A 1 415 ? 8.203 28.324 -61.524 1.00 67.69 415 LYS A C 1
ATOM 3370 O O . LYS A 1 415 ? 9.015 29.099 -62.020 1.00 67.69 415 LYS A O 1
ATOM 3375 N N . GLN A 1 416 ? 8.267 27.001 -61.681 1.00 71.44 416 GLN A N 1
ATOM 3376 C CA . GLN A 1 416 ? 9.306 26.328 -62.470 1.00 71.44 416 GLN A CA 1
ATOM 3377 C C . GLN A 1 416 ? 9.222 26.702 -63.960 1.00 71.44 416 GLN A C 1
ATOM 3379 O O . GLN A 1 416 ? 10.234 27.087 -64.540 1.00 71.44 416 GLN A O 1
ATOM 3384 N N . GLN A 1 417 ? 8.018 26.740 -64.547 1.00 70.81 417 GLN A N 1
ATOM 3385 C CA . GLN A 1 417 ? 7.811 27.204 -65.929 1.00 70.81 417 GLN A CA 1
ATOM 3386 C C . GLN A 1 417 ? 8.228 28.665 -66.155 1.00 70.81 417 GLN A C 1
ATOM 3388 O O . GLN A 1 417 ? 8.735 28.994 -67.221 1.00 70.81 417 GLN A O 1
ATOM 3393 N N . LYS A 1 418 ? 8.068 29.548 -65.158 1.00 78.69 418 LYS A N 1
ATOM 3394 C CA . LYS A 1 418 ? 8.567 30.936 -65.234 1.00 78.69 418 LYS A CA 1
ATOM 3395 C C . LYS A 1 418 ? 10.083 31.050 -65.047 1.00 78.69 418 LYS A C 1
ATOM 3397 O O . LYS A 1 418 ? 10.671 32.020 -65.518 1.00 78.69 418 LYS A O 1
ATOM 3402 N N . ARG A 1 419 ? 10.714 30.102 -64.346 1.00 83.06 419 ARG A N 1
ATOM 3403 C CA . ARG A 1 419 ? 12.149 30.130 -64.025 1.00 83.06 419 ARG A CA 1
ATOM 3404 C C . ARG A 1 419 ? 13.024 29.710 -65.206 1.00 83.06 419 ARG A C 1
ATOM 3406 O O . ARG A 1 419 ? 14.067 30.321 -65.403 1.00 83.06 419 ARG A O 1
ATOM 3413 N N . ILE A 1 420 ? 12.577 28.747 -66.013 1.00 83.31 420 ILE A N 1
ATOM 3414 C CA . ILE A 1 420 ? 13.291 28.289 -67.219 1.00 83.31 420 ILE A CA 1
ATOM 3415 C C . ILE A 1 420 ? 13.676 29.452 -68.149 1.00 83.31 420 ILE A C 1
ATOM 3417 O O . ILE A 1 420 ? 14.872 29.642 -68.352 1.00 83.31 420 ILE A O 1
ATOM 3421 N N . PRO A 1 421 ? 12.745 30.297 -68.639 1.00 85.19 421 PRO A N 1
ATOM 3422 C CA . PRO A 1 421 ? 13.108 31.387 -69.543 1.00 85.19 421 PRO A CA 1
ATOM 3423 C C . PRO A 1 421 ? 14.038 32.422 -68.892 1.00 85.19 421 PRO A C 1
ATOM 3425 O O . PRO A 1 421 ? 14.858 33.013 -69.581 1.00 85.19 421 PRO A O 1
ATOM 3428 N N . GLN A 1 422 ? 13.987 32.619 -67.567 1.00 86.00 422 GLN A N 1
ATOM 3429 C CA . GLN A 1 422 ? 14.931 33.506 -66.869 1.00 86.00 422 GLN A CA 1
ATOM 3430 C C . GLN A 1 422 ? 16.362 32.956 -66.892 1.00 86.00 422 GLN A C 1
ATOM 3432 O O . GLN A 1 422 ? 17.306 33.715 -67.107 1.00 86.00 422 GLN A O 1
ATOM 3437 N N . ILE A 1 423 ? 16.516 31.646 -66.666 1.00 87.12 423 ILE A N 1
ATOM 3438 C CA . ILE A 1 423 ? 17.814 30.965 -66.709 1.00 87.12 423 ILE A CA 1
ATOM 3439 C C . ILE A 1 423 ? 18.349 30.955 -68.143 1.00 87.12 423 ILE A C 1
ATOM 3441 O O . ILE A 1 423 ? 19.511 31.292 -68.351 1.00 87.12 423 ILE A O 1
ATOM 3445 N N . THR A 1 424 ? 17.507 30.652 -69.136 1.00 86.31 424 THR A N 1
ATOM 3446 C CA . THR A 1 424 ? 17.899 30.654 -70.553 1.00 86.31 424 THR A CA 1
ATOM 3447 C C . THR A 1 424 ? 18.409 32.027 -70.995 1.00 86.31 424 THR A C 1
ATOM 3449 O O . THR A 1 424 ? 19.515 32.120 -71.522 1.00 86.31 424 THR A O 1
ATOM 3452 N N . THR A 1 425 ? 17.689 33.110 -70.679 1.00 89.62 425 THR A N 1
ATOM 3453 C CA . THR A 1 425 ? 18.141 34.478 -70.991 1.00 89.62 425 THR A CA 1
ATOM 3454 C C . THR A 1 425 ? 19.450 34.831 -70.279 1.00 89.62 425 THR A C 1
ATOM 3456 O O . THR A 1 425 ? 20.297 35.523 -70.842 1.00 89.62 425 THR A O 1
ATOM 3459 N N . ARG A 1 426 ? 19.654 34.361 -69.038 1.00 89.12 426 ARG A N 1
ATOM 3460 C CA . ARG A 1 426 ? 20.902 34.597 -68.297 1.00 89.12 426 ARG A CA 1
ATOM 3461 C C . ARG A 1 426 ? 22.084 33.844 -68.909 1.00 89.12 426 ARG A C 1
ATOM 3463 O O . ARG A 1 426 ? 23.164 34.421 -68.997 1.00 89.12 426 ARG A O 1
ATOM 3470 N N . LEU A 1 427 ? 21.880 32.608 -69.366 1.00 88.56 427 LEU A N 1
ATOM 3471 C CA . LEU A 1 427 ? 22.901 31.830 -70.074 1.00 88.56 427 LEU A CA 1
ATOM 3472 C C . LEU A 1 427 ? 23.332 32.529 -71.372 1.00 88.56 427 LEU A C 1
ATOM 3474 O O . LEU A 1 427 ? 24.527 32.689 -71.598 1.00 88.56 427 LEU A O 1
ATOM 3478 N N . GLU A 1 428 ? 22.385 33.045 -72.163 1.00 88.31 428 GLU A N 1
ATOM 3479 C CA . GLU A 1 428 ? 22.696 33.815 -73.379 1.00 88.31 428 GLU A CA 1
ATOM 3480 C C . GLU A 1 428 ? 23.477 35.108 -73.087 1.00 88.31 428 GLU A C 1
ATOM 3482 O O . GLU A 1 428 ? 24.363 35.500 -73.849 1.00 88.31 428 GLU A O 1
ATOM 3487 N N . GLN A 1 429 ? 23.161 35.795 -71.984 1.00 87.56 429 GLN A N 1
ATOM 3488 C CA . GLN A 1 429 ? 23.911 36.977 -71.551 1.00 87.56 429 GLN A CA 1
ATOM 3489 C C . GLN A 1 429 ? 25.344 36.624 -71.144 1.00 87.56 429 GLN A C 1
ATOM 3491 O O . GLN A 1 429 ? 26.266 37.357 -71.500 1.00 87.56 429 GLN A O 1
ATOM 3496 N N . ILE A 1 430 ? 25.532 35.523 -70.410 1.00 86.06 430 ILE A N 1
ATOM 3497 C CA . ILE A 1 430 ? 26.857 35.057 -69.989 1.00 86.06 430 ILE A CA 1
ATOM 3498 C C . ILE A 1 430 ? 27.701 34.671 -71.207 1.00 86.06 430 ILE A C 1
ATOM 3500 O O . ILE A 1 430 ? 28.847 35.100 -71.277 1.00 86.06 430 ILE A O 1
ATOM 3504 N N . ASP A 1 431 ? 27.138 33.971 -72.197 1.00 82.81 431 ASP A N 1
ATOM 3505 C CA . ASP A 1 431 ? 27.853 33.634 -73.439 1.00 82.81 431 ASP A CA 1
ATOM 3506 C C . ASP A 1 431 ? 28.323 34.889 -74.189 1.00 82.81 431 ASP A C 1
ATOM 3508 O O . ASP A 1 431 ? 29.472 34.968 -74.625 1.00 82.81 431 ASP A O 1
ATOM 3512 N N . LYS A 1 432 ? 27.478 35.926 -74.284 1.00 85.69 432 LYS A N 1
ATOM 3513 C CA . LYS A 1 432 ? 27.879 37.213 -74.883 1.00 85.69 432 LYS A CA 1
ATOM 3514 C C . LYS A 1 432 ? 29.020 37.882 -74.115 1.00 85.69 432 LYS A C 1
ATOM 3516 O O . LYS A 1 432 ? 29.920 38.448 -74.731 1.00 85.69 432 LYS A O 1
ATOM 3521 N N . VAL A 1 433 ? 28.986 37.829 -72.783 1.00 84.19 433 VAL A N 1
ATOM 3522 C CA . VAL A 1 433 ? 30.032 38.403 -71.923 1.00 84.19 433 VAL A CA 1
ATOM 3523 C C . VAL A 1 433 ? 31.334 37.608 -72.025 1.00 84.19 433 VAL A C 1
ATOM 3525 O O . VAL A 1 433 ? 32.393 38.221 -72.107 1.00 84.19 433 VAL A O 1
ATOM 3528 N N . LEU A 1 434 ? 31.275 36.274 -72.071 1.00 80.88 434 LEU A N 1
ATOM 3529 C CA . LEU A 1 434 ? 32.444 35.407 -72.240 1.00 80.88 434 LEU A CA 1
ATOM 3530 C C . LEU A 1 434 ? 33.113 35.613 -73.602 1.00 80.88 434 LEU A C 1
ATOM 3532 O O . LEU A 1 434 ? 34.332 35.752 -73.654 1.00 80.88 434 LEU A O 1
ATOM 3536 N N . ASN A 1 435 ? 32.329 35.718 -74.679 1.00 80.50 435 ASN A N 1
ATOM 3537 C CA . ASN A 1 435 ? 32.863 36.005 -76.013 1.00 80.50 435 ASN A CA 1
ATOM 3538 C C . ASN A 1 435 ? 33.555 37.374 -76.058 1.00 80.50 435 ASN A C 1
ATOM 3540 O O . ASN A 1 435 ? 34.674 37.479 -76.552 1.00 80.50 435 ASN A O 1
ATOM 3544 N N . LYS A 1 436 ? 32.948 38.403 -75.455 1.00 81.06 436 LYS A N 1
ATOM 3545 C CA . LYS A 1 436 ? 33.557 39.737 -75.378 1.00 81.06 436 LYS A CA 1
ATOM 3546 C C . LYS A 1 436 ? 34.816 39.768 -74.500 1.00 81.06 436 LYS A C 1
ATOM 3548 O O . LYS A 1 436 ? 35.802 40.386 -74.873 1.00 81.06 436 LYS A O 1
ATOM 3553 N N . LEU A 1 437 ? 34.816 39.071 -73.360 1.00 79.00 437 LEU A N 1
ATOM 3554 C CA . LEU A 1 437 ? 35.999 38.922 -72.500 1.00 79.00 437 LEU A CA 1
ATOM 3555 C C . LEU A 1 437 ? 37.151 38.222 -73.227 1.00 79.00 437 LEU A C 1
ATOM 3557 O O . LEU A 1 437 ? 38.310 38.563 -73.004 1.00 79.00 437 LEU A O 1
ATOM 3561 N N . TYR A 1 438 ? 36.839 37.244 -74.079 1.00 75.06 438 TYR A N 1
ATOM 3562 C CA . TYR A 1 438 ? 37.829 36.569 -74.909 1.00 75.06 438 TYR A CA 1
ATOM 3563 C C . TYR A 1 438 ? 38.412 37.512 -75.973 1.00 75.06 438 TYR A C 1
ATOM 3565 O O . TYR A 1 438 ? 39.631 37.564 -76.130 1.00 75.06 438 TYR A O 1
ATOM 3573 N N . GLU A 1 439 ? 37.567 38.302 -76.645 1.00 76.19 439 GLU A N 1
ATOM 3574 C CA . GLU A 1 439 ? 37.995 39.339 -77.597 1.00 76.19 439 GLU A CA 1
ATOM 3575 C C . GLU A 1 439 ? 38.879 40.408 -76.928 1.00 76.19 439 GLU A C 1
ATOM 3577 O O . GLU A 1 439 ? 39.977 40.684 -77.411 1.00 76.19 439 GLU A O 1
ATOM 3582 N N . ASP A 1 440 ? 38.460 40.948 -75.779 1.00 76.75 440 ASP A N 1
ATOM 3583 C CA . ASP A 1 440 ? 39.205 41.969 -75.026 1.00 76.75 440 ASP A CA 1
ATOM 3584 C C . ASP A 1 440 ? 40.557 41.431 -74.499 1.00 76.75 440 ASP A C 1
ATOM 3586 O O . ASP A 1 440 ? 41.538 42.175 -74.405 1.00 76.75 440 ASP A O 1
ATOM 3590 N N . ASN A 1 441 ? 40.647 40.130 -74.186 1.00 75.50 441 ASN A N 1
ATOM 3591 C CA . ASN A 1 441 ? 41.909 39.474 -73.827 1.00 75.50 441 ASN A CA 1
ATOM 3592 C C . ASN A 1 441 ? 42.826 39.283 -75.046 1.00 75.50 441 ASN A C 1
ATOM 3594 O O . ASN A 1 441 ? 44.023 39.555 -74.970 1.00 75.50 441 ASN A O 1
ATOM 3598 N N . ALA A 1 442 ? 42.275 38.858 -76.187 1.00 70.69 442 ALA A N 1
ATOM 3599 C CA . ALA A 1 442 ? 43.031 38.692 -77.430 1.00 70.69 442 ALA A CA 1
ATOM 3600 C C . ALA A 1 442 ? 43.587 40.029 -77.962 1.00 70.69 442 ALA A C 1
ATOM 3602 O O . ALA A 1 442 ? 44.666 40.058 -78.551 1.00 70.69 442 ALA A O 1
ATOM 3603 N N . LEU A 1 443 ? 42.883 41.137 -77.705 1.00 76.31 443 LEU A N 1
ATOM 3604 C CA . LEU A 1 443 ? 43.307 42.506 -78.018 1.00 76.31 443 LEU A CA 1
ATOM 3605 C C . LEU A 1 443 ? 44.248 43.117 -76.957 1.00 76.31 443 LEU A C 1
ATOM 3607 O O . LEU A 1 443 ? 44.641 44.278 -77.084 1.00 76.31 443 LEU A O 1
ATOM 3611 N N . GLY A 1 444 ? 44.608 42.369 -75.905 1.00 67.06 444 GLY A N 1
ATOM 3612 C CA . GLY A 1 444 ? 45.528 42.801 -74.844 1.00 67.06 444 GLY A CA 1
ATOM 3613 C C . GLY A 1 444 ? 44.984 43.917 -73.945 1.00 67.06 444 GLY A C 1
ATOM 3614 O O . GLY A 1 444 ? 45.750 44.598 -73.265 1.00 67.06 444 GLY A O 1
ATOM 3615 N N . THR A 1 445 ? 43.669 44.142 -73.953 1.00 74.62 445 THR A N 1
ATOM 3616 C CA . THR A 1 445 ? 43.016 45.262 -73.256 1.00 74.62 445 THR A CA 1
ATOM 3617 C C . THR A 1 445 ? 42.821 44.983 -71.761 1.00 74.62 445 THR A C 1
ATOM 3619 O O . THR A 1 445 ? 42.635 45.910 -70.971 1.00 74.62 445 THR A O 1
ATOM 3622 N N . ILE A 1 446 ? 42.896 43.711 -71.355 1.00 77.50 446 ILE A N 1
ATOM 3623 C CA . ILE A 1 446 ? 42.798 43.258 -69.964 1.00 77.50 446 ILE A CA 1
ATOM 3624 C C . ILE A 1 446 ? 44.015 42.400 -69.567 1.00 77.50 446 ILE A C 1
ATOM 3626 O O . ILE A 1 446 ? 44.483 41.599 -70.370 1.00 77.50 446 ILE A O 1
ATOM 3630 N N . PRO A 1 447 ? 44.539 42.533 -68.332 1.00 77.06 447 PRO A N 1
ATOM 3631 C CA . PRO A 1 447 ? 45.611 41.670 -67.831 1.00 77.06 447 PRO A CA 1
ATOM 3632 C C . PRO A 1 447 ? 45.169 40.205 -67.687 1.00 77.06 447 PRO A C 1
ATOM 3634 O O . PRO A 1 447 ? 44.062 39.946 -67.204 1.00 77.06 447 PRO A O 1
ATOM 3637 N N . GLN A 1 448 ? 46.067 39.269 -68.012 1.00 73.62 448 GLN A N 1
ATOM 3638 C CA . GLN A 1 448 ? 45.833 37.816 -68.017 1.00 73.62 448 GLN A CA 1
ATOM 3639 C C . GLN A 1 448 ? 45.213 37.301 -66.704 1.00 73.62 448 GLN A C 1
ATOM 3641 O O . GLN A 1 448 ? 44.179 36.636 -66.724 1.00 73.62 448 GLN A O 1
ATOM 3646 N N . ASP A 1 449 ? 45.768 37.696 -65.556 1.00 74.31 449 ASP A N 1
ATOM 3647 C CA . ASP A 1 449 ? 45.293 37.278 -64.229 1.00 74.31 449 ASP A CA 1
ATOM 3648 C C . ASP A 1 449 ? 43.830 37.695 -63.978 1.00 74.31 449 ASP A C 1
ATOM 3650 O O . ASP A 1 449 ? 43.050 36.996 -63.325 1.00 74.31 449 ASP A O 1
ATOM 3654 N N . ARG A 1 450 ? 43.429 38.854 -64.523 1.00 75.38 450 ARG A N 1
ATOM 3655 C CA . ARG A 1 450 ? 42.073 39.399 -64.377 1.00 75.38 450 ARG A CA 1
ATOM 3656 C C . ARG A 1 450 ? 41.090 38.731 -65.336 1.00 75.38 450 ARG A C 1
ATOM 3658 O O . ARG A 1 450 ? 39.934 38.530 -64.958 1.00 75.38 450 ARG A O 1
ATOM 3665 N N . TYR A 1 451 ? 41.544 38.353 -66.532 1.00 80.44 451 TYR A N 1
ATOM 3666 C CA . TYR A 1 451 ? 40.781 37.515 -67.456 1.00 80.44 451 TYR A CA 1
ATOM 3667 C C . TYR A 1 451 ? 40.510 36.133 -66.851 1.00 80.44 451 TYR A C 1
ATOM 3669 O O . TYR A 1 451 ? 39.357 35.708 -66.820 1.00 80.44 451 TYR A O 1
ATOM 3677 N N . GLU A 1 452 ? 41.529 35.467 -66.299 1.00 76.31 452 GLU A N 1
ATOM 3678 C CA . GLU A 1 452 ? 41.387 34.139 -65.686 1.00 76.31 452 GLU A CA 1
ATOM 3679 C C . GLU A 1 452 ? 40.376 34.158 -64.534 1.00 76.31 452 GLU A C 1
ATOM 3681 O O . GLU A 1 452 ? 39.459 33.335 -64.498 1.00 76.31 452 GLU A O 1
ATOM 3686 N N . GLN A 1 453 ? 40.452 35.165 -63.658 1.00 79.06 453 GLN A N 1
ATOM 3687 C CA . GLN A 1 453 ? 39.523 35.306 -62.539 1.00 79.06 453 GLN A CA 1
ATOM 3688 C C . GLN A 1 453 ? 38.067 35.545 -62.987 1.00 79.06 453 GLN A C 1
ATOM 3690 O O . GLN A 1 453 ? 37.137 34.966 -62.419 1.00 79.06 453 GLN A O 1
ATOM 3695 N N . MET A 1 454 ? 37.838 36.404 -63.990 1.00 77.81 454 MET A N 1
ATOM 3696 C CA . MET A 1 454 ? 36.483 36.691 -64.485 1.00 77.81 454 MET A CA 1
ATOM 3697 C C . MET A 1 454 ? 35.915 35.543 -65.328 1.00 77.81 454 MET A C 1
ATOM 3699 O O . MET A 1 454 ? 34.750 35.185 -65.155 1.00 77.81 454 MET A O 1
ATOM 3703 N N . SER A 1 455 ? 36.734 34.941 -66.193 1.00 79.25 455 SER A N 1
ATOM 3704 C CA . SER A 1 455 ? 36.363 33.800 -67.035 1.00 79.25 455 SER A CA 1
ATOM 3705 C C . SER A 1 455 ? 35.986 32.586 -66.188 1.00 79.25 455 SER A C 1
ATOM 3707 O O . SER A 1 455 ? 34.946 31.966 -66.425 1.00 79.25 455 SER A O 1
ATOM 3709 N N . GLN A 1 456 ? 36.753 32.308 -65.128 1.00 79.19 456 GLN A N 1
ATOM 3710 C CA . GLN A 1 456 ? 36.435 31.237 -64.189 1.00 79.19 456 GLN A CA 1
ATOM 3711 C C . GLN A 1 456 ? 35.093 31.483 -63.488 1.00 79.19 456 GLN A C 1
ATOM 3713 O O . GLN A 1 456 ? 34.239 30.599 -63.472 1.00 79.19 456 GLN A O 1
ATOM 3718 N N . LYS A 1 457 ? 34.856 32.702 -62.988 1.00 83.38 457 LYS A N 1
ATOM 3719 C CA . LYS A 1 457 ? 33.609 33.052 -62.294 1.00 83.38 457 LYS A CA 1
ATOM 3720 C C . LYS A 1 457 ? 32.370 32.899 -63.186 1.00 83.38 457 LYS A C 1
ATOM 3722 O O . LYS A 1 457 ? 31.369 32.335 -62.749 1.00 83.38 457 LYS A O 1
ATOM 3727 N N . TYR A 1 458 ? 32.427 33.384 -64.427 1.00 83.94 458 TYR A N 1
ATOM 3728 C CA . TYR A 1 458 ? 31.310 33.253 -65.369 1.00 83.94 458 TYR A CA 1
ATOM 3729 C C . TYR A 1 458 ? 31.127 31.816 -65.869 1.00 83.94 458 TYR A C 1
ATOM 3731 O O . TYR A 1 458 ? 29.992 31.391 -66.071 1.00 83.94 458 TYR A O 1
ATOM 3739 N N . SER A 1 459 ? 32.210 31.045 -66.003 1.00 78.81 459 SER A N 1
ATOM 3740 C CA . SER A 1 459 ? 32.137 29.621 -66.353 1.00 78.81 459 SER A CA 1
ATOM 3741 C C . SER A 1 459 ? 31.479 28.796 -65.244 1.00 78.81 459 SER A C 1
ATOM 3743 O O . SER A 1 459 ? 30.630 27.953 -65.525 1.00 78.81 459 SER A O 1
ATOM 3745 N N . GLU A 1 460 ? 31.816 29.058 -63.980 1.00 82.12 460 GLU A N 1
ATOM 3746 C CA . GLU A 1 460 ? 31.173 28.416 -62.827 1.00 82.12 460 GLU A CA 1
ATOM 3747 C C . GLU A 1 460 ? 29.669 28.736 -62.771 1.00 82.12 460 GLU A C 1
ATOM 3749 O O . GLU A 1 460 ? 28.854 27.824 -62.612 1.00 82.12 460 GLU A O 1
ATOM 3754 N N . GLU A 1 461 ? 29.284 30.002 -62.986 1.00 87.44 461 GLU A N 1
ATOM 3755 C CA . GLU A 1 461 ? 27.872 30.413 -63.073 1.00 87.44 461 GLU A CA 1
ATOM 3756 C C . GLU A 1 461 ? 27.157 29.732 -64.257 1.00 87.44 461 GLU A C 1
ATOM 3758 O O . GLU A 1 461 ? 26.043 29.230 -64.093 1.00 87.44 461 GLU A O 1
ATOM 3763 N N . TYR A 1 462 ? 27.805 29.642 -65.425 1.00 85.94 462 TYR A N 1
ATOM 3764 C CA . TYR A 1 462 ? 27.260 28.995 -66.622 1.00 85.94 462 TYR A CA 1
ATOM 3765 C C . TYR A 1 462 ? 26.954 27.512 -66.388 1.00 85.94 462 TYR A C 1
ATOM 3767 O O . TYR A 1 462 ? 25.837 27.062 -66.648 1.00 85.94 462 TYR A O 1
ATOM 3775 N N . TYR A 1 463 ? 27.913 26.739 -65.868 1.00 82.88 463 TYR A N 1
ATOM 3776 C CA . TYR A 1 463 ? 27.708 25.305 -65.643 1.00 82.88 463 TYR A CA 1
ATOM 3777 C C . TYR A 1 463 ? 26.703 25.027 -64.522 1.00 82.88 463 TYR A C 1
ATOM 3779 O O . TYR A 1 463 ? 25.924 24.080 -64.640 1.00 82.88 463 TYR A O 1
ATOM 3787 N N . ALA A 1 464 ? 26.659 25.868 -63.484 1.00 83.94 464 ALA A N 1
ATOM 3788 C CA . ALA A 1 464 ? 25.658 25.759 -62.426 1.00 83.94 464 ALA A CA 1
ATOM 3789 C C . ALA A 1 464 ? 24.235 25.999 -62.961 1.00 83.94 464 ALA A C 1
ATOM 3791 O O . ALA A 1 464 ? 23.350 25.169 -62.758 1.00 83.94 464 ALA A O 1
ATOM 3792 N N . LEU A 1 465 ? 24.027 27.088 -63.709 1.00 88.25 465 LEU A N 1
ATOM 3793 C CA . LEU A 1 465 ? 22.729 27.418 -64.304 1.00 88.25 465 LEU A CA 1
ATOM 3794 C C . LEU A 1 465 ? 22.301 26.408 -65.378 1.00 88.25 465 LEU A C 1
ATOM 3796 O O . LEU A 1 465 ? 21.116 26.106 -65.501 1.00 88.25 465 LEU A O 1
ATOM 3800 N N . LYS A 1 466 ? 23.248 25.850 -66.140 1.00 86.62 466 LYS A N 1
ATOM 3801 C CA . LYS A 1 466 ? 22.976 24.814 -67.147 1.00 86.62 466 LYS A CA 1
ATOM 3802 C C . LYS A 1 466 ? 22.562 23.484 -66.514 1.00 86.62 466 LYS A C 1
ATOM 3804 O O . LYS A 1 466 ? 21.663 22.828 -67.036 1.00 86.62 466 LYS A O 1
ATOM 3809 N N . ALA A 1 467 ? 23.172 23.108 -65.389 1.00 80.94 467 ALA A N 1
ATOM 3810 C CA . ALA A 1 467 ? 22.748 21.949 -64.607 1.00 80.94 467 ALA A CA 1
ATOM 3811 C C . ALA A 1 467 ? 21.348 22.158 -64.001 1.00 80.94 467 ALA A C 1
ATOM 3813 O O . ALA A 1 467 ? 20.498 21.279 -64.129 1.00 80.94 467 ALA A O 1
ATOM 3814 N N . GLU A 1 468 ? 21.075 23.343 -63.435 1.00 84.56 468 GLU A N 1
ATOM 3815 C CA . GLU A 1 468 ? 19.745 23.709 -62.918 1.00 84.56 468 GLU A CA 1
ATOM 3816 C C . GLU A 1 468 ? 18.677 23.677 -64.028 1.00 84.56 468 GLU A C 1
ATOM 3818 O O . GLU A 1 468 ? 17.576 23.171 -63.816 1.00 84.56 468 GLU A O 1
ATOM 3823 N N . LEU A 1 469 ? 18.995 24.165 -65.236 1.00 85.75 469 LEU A N 1
ATOM 3824 C CA . LEU A 1 469 ? 18.092 24.119 -66.391 1.00 85.75 469 LEU A CA 1
ATOM 3825 C C . LEU A 1 469 ? 17.751 22.676 -66.790 1.00 85.75 469 LEU A C 1
ATOM 3827 O O . LEU A 1 469 ? 16.576 22.369 -66.985 1.00 85.75 469 LEU A O 1
ATOM 3831 N N . ALA A 1 470 ? 18.759 21.804 -66.896 1.00 78.50 470 ALA A N 1
ATOM 3832 C CA . ALA A 1 470 ? 18.565 20.402 -67.260 1.00 78.50 470 ALA A CA 1
ATOM 3833 C C . ALA A 1 470 ? 17.680 19.676 -66.234 1.00 78.50 470 ALA A C 1
ATOM 3835 O O . ALA A 1 470 ? 16.730 18.993 -66.612 1.00 78.50 470 ALA A O 1
ATOM 3836 N N . GLU A 1 471 ? 17.925 19.905 -64.942 1.00 79.00 471 GLU A N 1
ATOM 3837 C CA . GLU A 1 471 ? 17.128 19.329 -63.858 1.00 79.00 471 GLU A CA 1
ATOM 3838 C C . GLU A 1 471 ? 15.674 19.836 -63.881 1.00 79.00 471 GLU A C 1
ATOM 3840 O O . GLU A 1 471 ? 14.730 19.053 -63.758 1.00 79.00 471 GLU A O 1
ATOM 3845 N N . LEU A 1 472 ? 15.460 21.141 -64.089 1.00 79.44 472 LEU A N 1
ATOM 3846 C CA . LEU A 1 472 ? 14.115 21.720 -64.179 1.00 79.44 472 LEU A CA 1
ATOM 3847 C C . LEU A 1 472 ? 13.344 21.234 -65.417 1.00 79.44 472 LEU A C 1
ATOM 3849 O O . LEU A 1 472 ? 12.131 21.029 -65.331 1.00 79.44 472 LEU A O 1
ATOM 3853 N N . GLN A 1 473 ? 14.021 21.040 -66.551 1.00 74.75 473 GLN A N 1
ATOM 3854 C CA . GLN A 1 473 ? 13.418 20.507 -67.778 1.00 74.75 473 GLN A CA 1
ATOM 3855 C C . GLN A 1 473 ? 13.048 19.025 -67.641 1.00 74.75 473 GLN A C 1
ATOM 3857 O O . GLN A 1 473 ? 11.961 18.628 -68.060 1.00 74.75 473 GLN A O 1
ATOM 3862 N N . GLU A 1 474 ? 13.900 18.220 -67.006 1.00 69.38 474 GLU A N 1
ATOM 3863 C CA . GLU A 1 474 ? 13.621 16.811 -66.710 1.00 69.38 474 GLU A CA 1
ATOM 3864 C C . GLU A 1 474 ? 12.443 16.656 -65.734 1.00 69.38 474 GLU A C 1
ATOM 3866 O O . GLU A 1 474 ? 11.552 15.828 -65.931 1.00 69.38 474 GLU A O 1
ATOM 3871 N N . GLN A 1 475 ? 12.366 17.518 -64.716 1.00 65.94 475 GLN A N 1
ATOM 3872 C CA . GLN A 1 475 ? 11.225 17.545 -63.802 1.00 65.94 475 GLN A CA 1
ATOM 3873 C C . GLN A 1 475 ? 9.918 17.908 -64.522 1.00 65.94 475 GLN A C 1
ATOM 3875 O O . GLN A 1 475 ? 8.881 17.328 -64.214 1.00 65.94 475 GLN A O 1
ATOM 3880 N N . LEU A 1 476 ? 9.936 18.834 -65.487 1.00 67.25 476 LEU A N 1
ATOM 3881 C CA . LEU A 1 476 ? 8.741 19.239 -66.240 1.00 67.25 476 LEU A CA 1
ATOM 3882 C C . LEU A 1 476 ? 8.267 18.178 -67.242 1.00 67.25 476 LEU A C 1
ATOM 3884 O O . LEU A 1 476 ? 7.062 17.922 -67.320 1.00 67.25 476 LEU A O 1
ATOM 3888 N N . SER A 1 477 ? 9.184 17.502 -67.937 1.00 59.91 477 SER A N 1
ATOM 3889 C CA . SER A 1 477 ? 8.837 16.423 -68.873 1.00 59.91 477 SER A CA 1
ATOM 3890 C C . SER A 1 477 ? 8.206 15.214 -68.163 1.00 59.91 477 SER A C 1
ATOM 3892 O O . SER A 1 477 ? 7.284 14.585 -68.690 1.00 59.91 477 SER A O 1
ATOM 3894 N N . ALA A 1 478 ? 8.596 14.947 -66.911 1.00 55.28 478 ALA A N 1
ATOM 3895 C CA . ALA A 1 478 ? 7.944 13.954 -66.055 1.00 55.28 478 ALA A CA 1
ATOM 3896 C C . ALA A 1 478 ? 6.478 14.312 -65.713 1.00 55.28 478 ALA A C 1
ATOM 3898 O O . ALA A 1 478 ? 5.654 13.417 -65.492 1.00 55.28 478 ALA A O 1
ATOM 3899 N N . PHE A 1 479 ? 6.117 15.603 -65.704 1.00 54.03 479 PHE A N 1
ATOM 3900 C CA . PHE A 1 479 ? 4.750 16.077 -65.454 1.00 54.03 479 PHE A CA 1
ATOM 3901 C C . PHE A 1 479 ? 3.865 16.103 -66.718 1.00 54.03 479 PHE A C 1
ATOM 3903 O O . PHE A 1 479 ? 2.663 15.850 -66.604 1.00 54.03 479 PHE A O 1
ATOM 3910 N N . GLU A 1 480 ? 4.405 16.348 -67.915 1.00 53.69 480 GLU A N 1
ATOM 3911 C CA . GLU A 1 480 ? 3.614 16.512 -69.154 1.00 53.69 480 GLU A CA 1
ATOM 3912 C C . GLU A 1 480 ? 2.955 15.220 -69.685 1.00 53.69 480 GLU A C 1
ATOM 3914 O O . GLU A 1 480 ? 1.952 15.282 -70.394 1.00 53.69 480 GLU A O 1
ATOM 3919 N N . ASN A 1 481 ? 3.388 14.034 -69.241 1.00 55.34 481 ASN A N 1
ATOM 3920 C CA . ASN A 1 481 ? 2.758 12.740 -69.565 1.00 55.34 481 ASN A CA 1
ATOM 3921 C C . ASN A 1 481 ? 1.422 12.480 -68.817 1.00 55.34 481 ASN A C 1
ATOM 3923 O O . ASN A 1 481 ? 1.162 11.383 -68.318 1.00 55.34 481 ASN A O 1
ATOM 3927 N N . ALA A 1 482 ? 0.553 13.486 -68.689 1.00 52.84 482 ALA A N 1
ATOM 3928 C CA . ALA A 1 482 ? -0.730 13.384 -67.981 1.00 52.84 482 ALA A CA 1
ATOM 3929 C C . ALA A 1 482 ? -1.726 12.429 -68.673 1.00 52.84 482 ALA A C 1
ATOM 3931 O O . ALA A 1 482 ? -2.394 11.644 -67.999 1.00 52.84 482 ALA A O 1
ATOM 3932 N N . GLY A 1 483 ? -1.769 12.427 -70.013 1.00 54.91 483 GLY A N 1
ATOM 3933 C CA . GLY A 1 483 ? -2.634 11.529 -70.794 1.00 54.91 483 GLY A CA 1
ATOM 3934 C C . GLY A 1 483 ? -2.269 10.047 -70.633 1.00 54.91 483 GLY A C 1
ATOM 3935 O O . GLY A 1 483 ? -3.145 9.208 -70.430 1.00 54.91 483 GLY A O 1
ATOM 3936 N N . GLY A 1 484 ? -0.968 9.732 -70.614 1.00 58.16 484 GLY A N 1
ATOM 3937 C CA . GLY A 1 484 ? -0.479 8.371 -70.370 1.00 58.16 484 GLY A CA 1
ATOM 3938 C C . GLY A 1 484 ? -0.691 7.894 -68.929 1.00 58.16 484 GLY A C 1
ATOM 3939 O O . GLY A 1 484 ? -0.894 6.704 -68.697 1.00 58.16 484 GLY A O 1
ATOM 3940 N N . ARG A 1 485 ? -0.687 8.807 -67.946 1.00 61.62 485 ARG A N 1
ATOM 3941 C CA . ARG A 1 485 ? -0.982 8.490 -66.536 1.00 61.62 485 ARG A CA 1
ATOM 3942 C C . ARG A 1 485 ? -2.456 8.161 -66.309 1.00 61.62 485 ARG A C 1
ATOM 3944 O O . ARG A 1 485 ? -2.740 7.181 -65.627 1.00 61.62 485 ARG A O 1
ATOM 3951 N N . ALA A 1 486 ? -3.368 8.913 -66.928 1.00 62.09 486 ALA A N 1
ATOM 3952 C CA . ALA A 1 486 ? -4.799 8.610 -66.895 1.00 62.09 486 ALA A CA 1
ATOM 3953 C C . ALA A 1 486 ? -5.092 7.227 -67.504 1.00 62.09 486 ALA A C 1
ATOM 3955 O O . ALA A 1 486 ? -5.753 6.411 -66.872 1.00 62.09 486 ALA A O 1
ATOM 3956 N N . GLN A 1 487 ? -4.513 6.911 -68.670 1.00 64.50 487 GLN A N 1
ATOM 3957 C CA . GLN A 1 487 ? -4.662 5.587 -69.291 1.00 64.50 487 GLN A CA 1
ATOM 3958 C C . GLN A 1 487 ? -4.098 4.446 -68.434 1.00 64.50 487 GLN A C 1
AT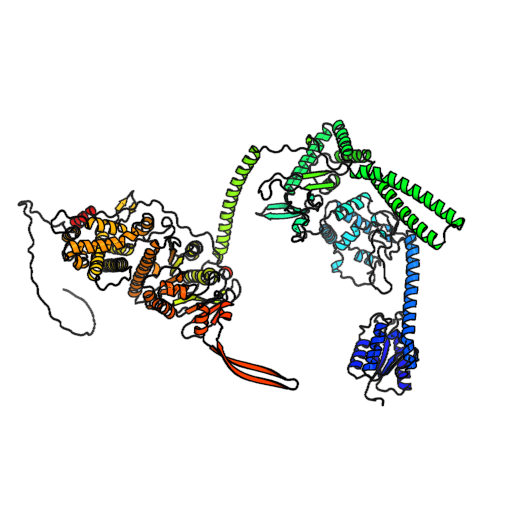OM 3960 O O . GLN A 1 487 ? -4.693 3.373 -68.375 1.00 64.50 487 GLN A O 1
ATOM 3965 N N . LYS A 1 488 ? -2.961 4.653 -67.757 1.00 68.00 488 LYS A N 1
ATOM 3966 C CA . LYS A 1 488 ? -2.395 3.651 -66.838 1.00 68.00 488 LYS A CA 1
ATOM 3967 C C . LYS A 1 488 ? -3.295 3.407 -65.625 1.00 68.00 488 LYS A C 1
ATOM 3969 O O . LYS A 1 488 ? -3.436 2.259 -65.224 1.00 68.00 488 LYS A O 1
ATOM 3974 N N . PHE A 1 489 ? -3.920 4.454 -65.082 1.00 70.12 489 PHE A N 1
ATOM 3975 C CA . PHE A 1 489 ? -4.876 4.327 -63.980 1.00 70.12 489 PHE A CA 1
ATOM 3976 C C . PHE A 1 489 ? -6.152 3.581 -64.404 1.00 70.12 489 PHE A C 1
ATOM 3978 O O . PHE A 1 489 ? -6.594 2.691 -63.690 1.00 70.12 489 PHE A O 1
ATOM 3985 N N . LEU A 1 490 ? -6.681 3.869 -65.599 1.00 68.81 490 LEU A N 1
ATOM 3986 C CA . LEU A 1 490 ? -7.854 3.175 -66.153 1.00 68.81 490 LEU A CA 1
ATOM 3987 C C . LEU A 1 490 ? -7.582 1.681 -66.405 1.00 68.81 490 LEU A C 1
ATOM 3989 O O . LEU A 1 490 ? -8.378 0.825 -66.029 1.00 68.81 490 LEU A O 1
ATOM 3993 N N . LYS A 1 491 ? -6.405 1.341 -66.945 1.00 70.56 491 LYS A N 1
ATOM 3994 C CA . LYS A 1 491 ? -5.986 -0.065 -67.091 1.00 70.56 491 LYS A CA 1
ATOM 3995 C C . LYS A 1 491 ? -5.824 -0.783 -65.749 1.00 70.56 491 LYS A C 1
ATOM 3997 O O . LYS A 1 491 ? -5.996 -1.996 -65.678 1.00 70.56 491 LYS A O 1
ATOM 4002 N N . LEU A 1 492 ? -5.452 -0.052 -64.697 1.00 71.00 492 LEU A N 1
ATOM 4003 C CA . LEU A 1 492 ? -5.326 -0.600 -63.350 1.00 71.00 492 LEU A CA 1
ATOM 4004 C C . LEU A 1 492 ? -6.703 -0.966 -62.780 1.00 71.00 492 LEU A C 1
ATOM 4006 O O . LEU A 1 492 ? -6.856 -2.057 -62.239 1.00 71.00 492 LEU A O 1
ATOM 4010 N N . THR A 1 493 ? -7.703 -0.093 -62.948 1.00 67.56 493 THR A N 1
ATOM 4011 C CA . THR A 1 493 ? -9.087 -0.355 -62.518 1.00 67.56 493 THR A CA 1
ATOM 4012 C C . THR A 1 493 ? -9.730 -1.512 -63.285 1.00 67.56 493 THR A C 1
ATOM 4014 O O . THR A 1 493 ? -10.457 -2.291 -62.688 1.00 67.56 493 THR A O 1
ATOM 4017 N N . GLU A 1 494 ? -9.408 -1.692 -64.571 1.00 65.62 494 GLU A N 1
ATOM 4018 C CA . GLU A 1 494 ? -9.905 -2.818 -65.384 1.00 65.62 494 GLU A CA 1
ATOM 4019 C C . GLU A 1 494 ? -9.305 -4.179 -64.981 1.00 65.62 494 GLU A C 1
ATOM 4021 O O . GLU A 1 494 ? -9.955 -5.213 -65.120 1.00 65.62 494 GLU A O 1
ATOM 4026 N N . ARG A 1 495 ? -8.053 -4.204 -64.499 1.00 68.12 495 ARG A N 1
ATOM 4027 C CA . ARG A 1 495 ? -7.325 -5.445 -64.168 1.00 68.12 495 ARG A CA 1
ATOM 4028 C C . ARG A 1 495 ? -7.887 -6.162 -62.936 1.00 68.12 495 ARG A C 1
ATOM 4030 O O . ARG A 1 495 ? -7.763 -7.381 -62.845 1.00 68.12 495 ARG A O 1
ATOM 4037 N N . TYR A 1 496 ? -8.465 -5.422 -61.995 1.00 64.75 496 TYR A N 1
ATOM 4038 C CA . TYR A 1 496 ? -8.927 -5.937 -60.708 1.00 64.75 496 TYR A CA 1
ATOM 4039 C C . TYR A 1 496 ? -10.450 -5.799 -60.599 1.00 64.75 496 TYR A C 1
ATOM 4041 O O . TYR A 1 496 ? -10.944 -4.931 -59.890 1.00 64.75 496 TYR A O 1
ATOM 4049 N N . ALA A 1 497 ? -11.189 -6.645 -61.320 1.00 51.38 497 ALA A N 1
ATOM 4050 C CA . ALA A 1 497 ? -12.640 -6.740 -61.183 1.00 51.38 497 ALA A CA 1
ATOM 4051 C C . ALA A 1 497 ? -12.992 -7.519 -59.901 1.00 51.38 497 ALA A C 1
ATOM 4053 O O . ALA A 1 497 ? -12.561 -8.662 -59.740 1.00 51.38 497 ALA A O 1
ATOM 4054 N N . ALA A 1 498 ? -13.782 -6.896 -59.024 1.00 55.44 498 ALA A N 1
ATOM 4055 C CA . ALA A 1 498 ? -14.153 -7.312 -57.673 1.00 55.44 498 ALA A CA 1
ATOM 4056 C C . ALA A 1 498 ? -13.002 -7.246 -56.644 1.00 55.44 498 ALA A C 1
ATOM 4058 O O . ALA A 1 498 ? -12.274 -8.212 -56.416 1.00 55.44 498 ALA A O 1
ATOM 4059 N N . PHE A 1 499 ? -12.883 -6.110 -55.941 1.00 57.56 499 PHE A N 1
ATOM 4060 C CA . PHE A 1 499 ? -11.978 -5.908 -54.793 1.00 57.56 499 PHE A CA 1
ATOM 4061 C C . PHE A 1 499 ? -12.366 -6.736 -53.541 1.00 57.56 499 PHE A C 1
ATOM 4063 O O . PHE A 1 499 ? -12.530 -6.186 -52.450 1.00 57.56 499 PHE A O 1
ATOM 4070 N N . THR A 1 500 ? -12.544 -8.055 -53.656 1.00 52.72 500 THR A N 1
ATOM 4071 C CA . THR A 1 500 ? -12.967 -8.910 -52.531 1.00 52.72 500 THR A CA 1
ATOM 4072 C C . THR A 1 500 ? -11.854 -9.168 -51.512 1.00 52.72 500 THR A C 1
ATOM 4074 O O . THR A 1 500 ? -12.153 -9.230 -50.324 1.00 52.72 500 THR A O 1
ATOM 4077 N N . ASP A 1 501 ? -10.584 -9.231 -51.941 1.00 57.91 501 ASP A N 1
ATOM 4078 C CA . ASP A 1 501 ? -9.416 -9.425 -51.065 1.00 57.91 501 ASP A CA 1
ATOM 4079 C C . ASP A 1 501 ? -8.325 -8.370 -51.329 1.00 57.91 501 ASP A C 1
ATOM 4081 O O . ASP A 1 501 ? -7.499 -8.488 -52.237 1.00 57.91 501 ASP A O 1
ATOM 4085 N N . LEU A 1 502 ? -8.292 -7.313 -50.511 1.00 66.06 502 LEU A N 1
ATOM 4086 C CA . LEU A 1 502 ? -7.292 -6.244 -50.610 1.00 66.06 502 LEU A CA 1
ATOM 4087 C C . LEU A 1 502 ? -5.933 -6.687 -50.044 1.00 66.06 502 LEU A C 1
ATOM 4089 O O . LEU A 1 502 ? -5.605 -6.454 -48.877 1.00 66.06 502 LEU A O 1
ATOM 4093 N N . THR A 1 503 ? -5.114 -7.313 -50.887 1.00 67.06 503 THR A N 1
ATOM 4094 C CA . THR A 1 503 ? -3.737 -7.675 -50.527 1.00 67.06 503 THR A CA 1
ATOM 4095 C C . THR A 1 503 ? -2.821 -6.439 -50.443 1.00 67.06 503 THR A C 1
ATOM 4097 O O . THR A 1 503 ? -3.078 -5.414 -51.085 1.00 67.06 503 THR A O 1
ATOM 4100 N N . PRO A 1 504 ? -1.698 -6.505 -49.694 1.00 65.31 504 PRO A N 1
ATOM 4101 C CA . PRO A 1 504 ? -0.712 -5.423 -49.654 1.00 65.31 504 PRO A CA 1
ATOM 4102 C C . PRO A 1 504 ? -0.167 -5.033 -51.036 1.00 65.31 504 PRO A C 1
ATOM 4104 O O . PRO A 1 504 ? 0.158 -3.866 -51.246 1.00 65.31 504 PRO A O 1
ATOM 4107 N N . ALA A 1 505 ? -0.073 -5.981 -51.975 1.00 65.88 505 ALA A N 1
ATOM 4108 C CA . ALA A 1 505 ? 0.372 -5.721 -53.342 1.00 65.88 505 ALA A CA 1
ATOM 4109 C C . ALA A 1 505 ? -0.618 -4.810 -54.085 1.00 65.88 505 ALA A C 1
ATOM 4111 O O . ALA A 1 505 ? -0.213 -3.763 -54.586 1.00 65.88 505 ALA A O 1
ATOM 4112 N N . ILE A 1 506 ? -1.915 -5.143 -54.040 1.00 72.50 506 ILE A N 1
ATOM 4113 C CA . ILE A 1 506 ? -2.991 -4.354 -54.662 1.00 72.50 506 ILE A CA 1
ATOM 4114 C C . ILE A 1 506 ? -3.022 -2.938 -54.074 1.00 72.50 506 ILE A C 1
ATOM 4116 O O . ILE A 1 506 ? -3.033 -1.952 -54.809 1.00 72.50 506 ILE A O 1
ATOM 4120 N N . LEU A 1 507 ? -2.951 -2.808 -52.745 1.00 73.81 507 LEU A N 1
ATOM 4121 C CA . LEU A 1 507 ? -2.938 -1.495 -52.093 1.00 73.81 507 LEU A CA 1
ATOM 4122 C C . LEU A 1 507 ? -1.743 -0.630 -52.509 1.00 73.81 507 LEU A C 1
ATOM 4124 O O . LEU A 1 507 ? -1.923 0.561 -52.733 1.00 73.81 507 LEU A O 1
ATOM 4128 N N . ASN A 1 508 ? -0.538 -1.198 -52.618 1.00 72.19 508 ASN A N 1
ATOM 4129 C CA . ASN A 1 508 ? 0.645 -0.446 -53.055 1.00 72.19 508 ASN A CA 1
ATOM 4130 C C . ASN A 1 508 ? 0.612 -0.111 -54.557 1.00 72.19 508 ASN A C 1
ATOM 4132 O O . ASN A 1 508 ? 1.284 0.833 -54.978 1.00 72.19 508 ASN A O 1
ATOM 4136 N N . GLU A 1 509 ? -0.153 -0.854 -55.364 1.00 73.44 509 GLU A N 1
ATOM 4137 C CA . GLU A 1 509 ? -0.363 -0.567 -56.787 1.00 73.44 509 GLU A CA 1
ATOM 4138 C C . GLU A 1 509 ? -1.404 0.548 -57.002 1.00 73.44 509 GLU A C 1
ATOM 4140 O O . GLU A 1 509 ? -1.207 1.395 -57.873 1.00 73.44 509 GLU A O 1
ATOM 4145 N N . PHE A 1 510 ? -2.443 0.636 -56.158 1.00 72.81 510 PHE A N 1
ATOM 4146 C CA . PHE A 1 510 ? -3.489 1.670 -56.241 1.00 72.81 510 PHE A CA 1
ATOM 4147 C C . PHE A 1 510 ? -3.203 2.943 -55.436 1.00 72.81 510 PHE A C 1
ATOM 4149 O O . PHE A 1 510 ? -3.510 4.042 -55.899 1.00 72.81 510 PHE A O 1
ATOM 4156 N N . ILE A 1 511 ? -2.641 2.830 -54.232 1.00 80.00 511 ILE A N 1
ATOM 4157 C CA . ILE A 1 511 ? -2.501 3.933 -53.274 1.00 80.00 511 ILE A CA 1
ATOM 4158 C C . ILE A 1 511 ? -1.027 4.313 -53.131 1.00 80.00 511 ILE A C 1
ATOM 4160 O O . ILE A 1 511 ? -0.180 3.496 -52.785 1.00 80.00 511 ILE A O 1
ATOM 4164 N N . SER A 1 512 ? -0.737 5.598 -53.335 1.00 79.94 512 SER A N 1
ATOM 4165 C CA . SER A 1 512 ? 0.597 6.174 -53.128 1.00 79.94 512 SER A CA 1
ATOM 4166 C C . SER A 1 512 ? 0.855 6.517 -51.658 1.00 79.94 512 SER A C 1
ATOM 4168 O O . SER A 1 512 ? 1.938 6.261 -51.131 1.00 79.94 512 SER A O 1
ATOM 4170 N N . ARG A 1 513 ? -0.133 7.126 -50.987 1.00 83.88 513 ARG A N 1
ATOM 4171 C CA . ARG A 1 513 ? -0.076 7.522 -49.573 1.00 83.88 513 ARG A CA 1
ATOM 4172 C C . ARG A 1 513 ? -1.459 7.877 -49.027 1.00 83.88 513 ARG A C 1
ATOM 4174 O O . ARG A 1 513 ? -2.341 8.301 -49.769 1.00 83.88 513 ARG A O 1
ATOM 4181 N N . ILE A 1 514 ? -1.616 7.778 -47.713 1.00 86.44 514 ILE A N 1
ATOM 4182 C CA . ILE A 1 514 ? -2.816 8.165 -46.965 1.00 86.44 514 ILE A CA 1
ATOM 4183 C C . ILE A 1 514 ? -2.399 9.170 -45.892 1.00 86.44 514 ILE A C 1
ATOM 4185 O O . ILE A 1 514 ? -1.553 8.869 -45.051 1.00 86.44 514 ILE A O 1
ATOM 4189 N N . GLU A 1 515 ? -2.977 10.364 -45.921 1.00 86.62 515 GLU A N 1
ATOM 4190 C CA . GLU A 1 515 ? -2.765 11.414 -44.928 1.00 86.62 515 GLU A CA 1
ATOM 4191 C C . GLU A 1 515 ? -3.848 11.342 -43.848 1.00 86.62 515 GLU A C 1
ATOM 4193 O O . GLU A 1 515 ? -5.039 11.408 -44.139 1.00 86.62 515 GLU A O 1
ATOM 4198 N N . VAL A 1 516 ? -3.433 11.224 -42.591 1.00 85.50 516 VAL A N 1
ATOM 4199 C CA . VAL A 1 516 ? -4.322 11.207 -41.425 1.00 85.50 516 VAL A CA 1
ATOM 4200 C C . VAL A 1 516 ? -4.219 12.556 -40.724 1.00 85.50 516 VAL A C 1
ATOM 4202 O O . VAL A 1 516 ? -3.123 12.961 -40.322 1.00 85.50 516 VAL A O 1
ATOM 4205 N N . HIS A 1 517 ? -5.351 13.245 -40.582 1.00 84.31 517 HIS A N 1
ATOM 4206 C CA . HIS A 1 517 ? -5.441 14.513 -39.860 1.00 84.31 517 HIS A CA 1
ATOM 4207 C C . HIS A 1 517 ? -5.568 14.287 -38.348 1.00 84.31 517 HIS A C 1
ATOM 4209 O O . HIS A 1 517 ? -5.889 13.186 -37.887 1.00 84.31 517 HIS A O 1
ATOM 4215 N N . GLU A 1 518 ? -5.311 15.328 -37.557 1.00 78.56 518 GLU A N 1
ATOM 4216 C CA . GLU A 1 518 ? -5.673 15.348 -36.139 1.00 78.56 518 GLU A CA 1
ATOM 4217 C C . GLU A 1 518 ? -7.203 15.244 -35.988 1.00 78.56 518 GLU A C 1
ATOM 4219 O O . GLU A 1 518 ? -7.967 15.576 -36.892 1.00 78.56 518 GLU A O 1
ATOM 4224 N N . ARG A 1 519 ? -7.661 14.761 -34.833 1.00 78.62 519 ARG A N 1
ATOM 4225 C CA . ARG A 1 519 ? -9.089 14.743 -34.492 1.00 78.62 519 ARG A CA 1
ATOM 4226 C C . ARG A 1 519 ? -9.597 16.163 -34.256 1.00 78.62 519 ARG A C 1
ATOM 4228 O O . ARG A 1 519 ? -8.952 16.913 -33.522 1.00 78.62 519 ARG A O 1
ATOM 4235 N N . ASP A 1 520 ? -10.804 16.470 -34.722 1.00 72.25 520 ASP A N 1
ATOM 4236 C CA . ASP A 1 520 ? -11.382 17.819 -34.591 1.00 72.25 520 ASP A CA 1
ATOM 4237 C C . ASP A 1 520 ? -11.561 18.245 -33.125 1.00 72.25 520 ASP A C 1
ATOM 4239 O O . ASP A 1 520 ? -11.397 19.412 -32.768 1.00 72.25 520 ASP A O 1
ATOM 4243 N N . LYS A 1 521 ? -11.841 17.284 -32.231 1.00 69.81 521 LYS A N 1
ATOM 4244 C CA . LYS A 1 521 ? -11.891 17.498 -30.775 1.00 69.81 521 LYS A CA 1
ATOM 4245 C C . LYS A 1 521 ? -10.778 16.729 -30.064 1.00 69.81 521 LYS A C 1
ATOM 4247 O O . LYS A 1 521 ? -10.842 15.510 -29.883 1.00 69.81 521 LYS A O 1
ATOM 4252 N N . LYS A 1 522 ? -9.769 17.465 -29.587 1.00 61.06 522 LYS A N 1
ATOM 4253 C CA . LYS A 1 522 ? -8.635 16.925 -28.816 1.00 61.06 522 LYS A CA 1
ATOM 4254 C C . LYS A 1 522 ? -9.119 16.241 -27.531 1.00 61.06 522 LYS A C 1
ATOM 4256 O O . LYS A 1 522 ? -9.951 16.781 -26.810 1.00 61.06 522 LYS A O 1
ATOM 4261 N N . ARG A 1 523 ? -8.557 15.064 -27.218 1.00 54.62 523 ARG A N 1
ATOM 4262 C CA . ARG A 1 523 ? -8.855 14.234 -26.021 1.00 54.62 523 ARG A CA 1
ATOM 4263 C C . ARG A 1 523 ? -10.294 13.707 -25.901 1.00 54.62 523 ARG A C 1
ATOM 4265 O O . ARG A 1 523 ? -10.587 13.007 -24.933 1.00 54.62 523 ARG A O 1
ATOM 4272 N N . ALA A 1 524 ? -11.172 13.971 -26.867 1.00 58.12 524 ALA A N 1
ATOM 4273 C CA . ALA A 1 524 ? -12.492 13.361 -26.884 1.00 58.12 524 ALA A CA 1
ATOM 4274 C C . ALA A 1 524 ? -12.368 11.849 -27.139 1.00 58.12 524 ALA A C 1
ATOM 4276 O O . ALA A 1 524 ? -11.598 11.405 -27.997 1.00 58.12 524 ALA A O 1
ATOM 4277 N N . LYS A 1 525 ? -13.141 11.047 -26.393 1.00 51.69 525 LYS A N 1
ATOM 4278 C CA . LYS A 1 525 ? -13.215 9.590 -26.605 1.00 51.69 525 LYS A CA 1
ATOM 4279 C C . LYS A 1 525 ? -13.726 9.244 -28.011 1.00 51.69 525 LYS A C 1
ATOM 4281 O O . LYS A 1 525 ? -13.370 8.192 -28.530 1.00 51.69 525 LYS A O 1
ATOM 4286 N N . GLN A 1 526 ? -14.521 10.132 -28.610 1.00 58.25 526 GLN A N 1
ATOM 4287 C CA . GLN A 1 526 ? -15.069 10.034 -29.961 1.00 58.25 526 GLN A CA 1
ATOM 4288 C C . GLN A 1 526 ? -15.013 11.418 -30.625 1.00 58.25 526 GLN A C 1
ATOM 4290 O O . GLN A 1 526 ? -15.476 12.399 -30.038 1.00 58.25 526 GLN A O 1
ATOM 4295 N N . ALA A 1 527 ? -14.431 11.498 -31.818 1.00 65.19 527 ALA A N 1
ATOM 4296 C CA . ALA A 1 527 ? -14.281 12.723 -32.598 1.00 65.19 527 ALA A CA 1
ATOM 4297 C C . ALA A 1 527 ? -14.271 12.378 -34.090 1.00 65.19 527 ALA A C 1
ATOM 4299 O O . ALA A 1 527 ? -13.835 11.284 -34.451 1.00 65.19 527 ALA A O 1
ATOM 4300 N N . ILE A 1 528 ? -14.732 13.314 -34.920 1.00 72.50 528 ILE A N 1
ATOM 4301 C CA . ILE A 1 528 ? -14.558 13.244 -36.370 1.00 72.50 528 ILE A CA 1
ATOM 4302 C C . ILE A 1 528 ? -13.061 13.427 -36.664 1.00 72.50 528 ILE A C 1
ATOM 4304 O O . ILE A 1 528 ? -12.341 14.136 -35.947 1.00 72.50 528 ILE A O 1
ATOM 4308 N N . GLN A 1 529 ? -12.569 12.660 -37.632 1.00 77.25 529 GLN A N 1
ATOM 4309 C CA . GLN A 1 529 ? -11.174 12.667 -38.041 1.00 77.25 529 GLN A CA 1
ATOM 4310 C C . GLN A 1 529 ? -11.111 12.519 -39.555 1.00 77.25 529 GLN A C 1
ATOM 4312 O O . GLN A 1 529 ? -11.580 11.526 -40.108 1.00 77.25 529 GLN A O 1
ATOM 4317 N N . HIS A 1 530 ? -10.516 13.505 -40.216 1.00 79.62 530 HIS A N 1
ATOM 4318 C CA . HIS A 1 530 ? -10.414 13.528 -41.668 1.00 79.62 530 HIS A CA 1
ATOM 4319 C C . HIS A 1 530 ? -9.232 12.681 -42.166 1.00 79.62 530 HIS A C 1
ATOM 4321 O O . HIS A 1 530 ? -8.146 12.666 -41.573 1.00 79.62 530 HIS A O 1
ATOM 4327 N N . ILE A 1 531 ? -9.439 11.989 -43.286 1.00 82.19 531 ILE A N 1
ATOM 4328 C CA . ILE A 1 531 ? -8.412 11.210 -43.986 1.00 82.19 531 ILE A CA 1
ATOM 4329 C C . ILE A 1 531 ? -8.345 11.638 -45.453 1.00 82.19 531 ILE A C 1
ATOM 4331 O O . ILE A 1 531 ? -9.369 11.847 -46.094 1.00 82.19 531 ILE A O 1
ATOM 4335 N N . GLY A 1 532 ? -7.134 11.769 -45.988 1.00 81.12 532 GLY A N 1
ATOM 4336 C CA . GLY A 1 532 ? -6.886 12.057 -47.398 1.00 81.12 532 GLY A CA 1
ATOM 4337 C C . GLY A 1 532 ? -6.208 10.875 -48.078 1.00 81.12 532 GLY A C 1
ATOM 4338 O O . GLY A 1 532 ? -5.101 10.505 -47.695 1.00 81.12 532 GLY A O 1
ATOM 4339 N N . ILE A 1 533 ? -6.835 10.293 -49.098 1.00 81.69 533 ILE A N 1
ATOM 4340 C CA . ILE A 1 533 ? -6.280 9.162 -49.856 1.00 81.69 533 ILE A CA 1
ATOM 4341 C C . ILE A 1 533 ? -5.692 9.685 -51.172 1.00 81.69 533 ILE A C 1
ATOM 4343 O O . ILE A 1 533 ? -6.346 10.427 -51.903 1.00 81.69 533 ILE A O 1
ATOM 4347 N N . TYR A 1 534 ? -4.447 9.310 -51.469 1.00 79.44 534 TYR A N 1
ATOM 4348 C CA . TYR A 1 534 ? -3.752 9.683 -52.700 1.00 79.44 534 TYR A CA 1
ATOM 4349 C C . TYR A 1 534 ? -3.485 8.439 -53.534 1.00 79.44 534 TYR A C 1
ATOM 4351 O O . TYR A 1 534 ? -2.717 7.562 -53.129 1.00 79.44 534 TYR A O 1
ATOM 4359 N N . PHE A 1 535 ? -4.048 8.391 -54.730 1.00 77.94 535 PHE A N 1
ATOM 4360 C CA . PHE A 1 535 ? -3.897 7.275 -55.649 1.00 77.94 535 PHE A CA 1
ATOM 4361 C C . PHE A 1 535 ? -2.632 7.408 -56.498 1.00 77.94 535 PHE A C 1
ATOM 4363 O O . PHE A 1 535 ? -2.170 8.514 -56.804 1.00 77.94 535 PHE A O 1
ATOM 4370 N N . ASN A 1 536 ? -2.064 6.270 -56.889 1.00 71.31 536 ASN A N 1
ATOM 4371 C CA . ASN A 1 536 ? -0.986 6.231 -57.867 1.00 71.31 536 ASN A CA 1
ATOM 4372 C C . ASN A 1 536 ? -1.485 6.808 -59.204 1.00 71.31 536 ASN A C 1
ATOM 4374 O O . ASN A 1 536 ? -2.649 6.668 -59.566 1.00 71.31 536 ASN A O 1
ATOM 4378 N N . TYR A 1 537 ? -0.598 7.489 -59.934 1.00 69.69 537 TYR A N 1
ATOM 4379 C CA . TYR A 1 537 ? -0.845 8.135 -61.236 1.00 69.69 537 TYR A CA 1
ATOM 4380 C C . TYR A 1 537 ? -1.743 9.389 -61.244 1.00 69.69 537 TYR A C 1
ATOM 4382 O O . TYR A 1 537 ? -1.437 10.299 -62.019 1.00 69.69 537 TYR A O 1
ATOM 4390 N N . ILE A 1 538 ? -2.774 9.483 -60.390 1.00 68.69 538 ILE A N 1
ATOM 4391 C CA . ILE A 1 538 ? -3.764 10.588 -60.398 1.00 68.69 538 ILE A CA 1
ATOM 4392 C C . ILE A 1 538 ? -3.769 11.475 -59.134 1.00 68.69 538 ILE A C 1
ATOM 4394 O O . ILE A 1 538 ? -4.398 12.533 -59.121 1.00 68.69 538 ILE A O 1
ATOM 4398 N N . GLY A 1 539 ? -3.052 11.095 -58.071 1.00 67.88 539 GLY A N 1
ATOM 4399 C CA . GLY A 1 539 ? -2.934 11.900 -56.850 1.00 67.88 539 GLY A CA 1
ATOM 4400 C C . GLY A 1 539 ? -4.202 11.894 -55.985 1.00 67.88 539 GLY A C 1
ATOM 4401 O O . GLY A 1 539 ? -4.866 10.869 -55.852 1.00 67.88 539 GLY A O 1
ATOM 4402 N N . LYS A 1 540 ? -4.519 13.024 -55.338 1.00 70.19 540 LYS A N 1
ATOM 4403 C CA . LYS A 1 540 ? -5.730 13.171 -54.513 1.00 70.19 540 LYS A CA 1
ATOM 4404 C C . LYS A 1 540 ? -6.964 13.201 -55.420 1.00 70.19 540 LYS A C 1
ATOM 4406 O O . LYS A 1 540 ? -7.085 14.101 -56.248 1.00 70.19 540 LYS A O 1
ATOM 4411 N N . PHE A 1 541 ? -7.857 12.233 -55.264 1.00 65.75 541 PHE A N 1
ATOM 4412 C CA . PHE A 1 541 ? -9.090 12.146 -56.042 1.00 65.75 541 PHE A CA 1
ATOM 4413 C C . PHE A 1 541 ? -10.271 12.521 -55.144 1.00 65.75 541 PHE A C 1
ATOM 4415 O O . PHE A 1 541 ? -10.601 11.777 -54.225 1.00 65.75 541 PHE A O 1
ATOM 4422 N N . GLU A 1 542 ? -10.864 13.692 -55.379 1.00 60.75 542 GLU A N 1
ATOM 4423 C CA . GLU A 1 542 ? -12.065 14.163 -54.679 1.00 60.75 542 GLU A CA 1
ATOM 4424 C C . GLU A 1 542 ? -13.195 14.365 -55.695 1.00 60.75 542 GLU A C 1
ATOM 4426 O O . GLU A 1 542 ? -13.028 15.094 -56.676 1.00 60.75 542 GLU A O 1
ATOM 4431 N N . ASN A 1 543 ? -14.329 13.697 -55.466 1.00 64.31 543 ASN A N 1
ATOM 4432 C CA . ASN A 1 543 ? -15.578 13.877 -56.209 1.00 64.31 543 ASN A CA 1
ATOM 4433 C C . ASN A 1 543 ? -16.803 13.748 -55.278 1.00 64.31 543 ASN A C 1
ATOM 4435 O O . ASN A 1 543 ? -16.698 13.156 -54.200 1.00 64.31 543 ASN A O 1
ATOM 4439 N N . GLU A 1 544 ? -17.966 14.237 -55.714 1.00 57.25 544 GLU A N 1
ATOM 4440 C CA . GLU A 1 544 ? -19.256 14.193 -55.000 1.00 57.25 544 GLU A CA 1
ATOM 4441 C C . GLU A 1 544 ? -19.641 12.769 -54.555 1.00 57.25 544 GLU A C 1
ATOM 4443 O O . GLU A 1 544 ? -20.165 12.573 -53.465 1.00 57.25 544 GLU A O 1
ATOM 4448 N N . VAL A 1 545 ? -19.267 11.749 -55.333 1.00 53.94 545 VAL A N 1
ATOM 4449 C CA . VAL A 1 545 ? -19.535 10.322 -55.051 1.00 53.94 545 VAL A CA 1
ATOM 4450 C C . VAL A 1 545 ? -18.645 9.744 -53.933 1.00 53.94 545 VAL A C 1
ATOM 4452 O O . VAL A 1 545 ? -18.988 8.753 -53.288 1.00 53.94 545 VAL A O 1
ATOM 4455 N N . THR A 1 546 ? -17.492 10.370 -53.678 1.00 53.44 546 THR A N 1
ATOM 4456 C CA . THR A 1 546 ? -16.519 9.950 -52.647 1.00 53.44 546 THR A CA 1
ATOM 4457 C C . THR A 1 546 ? -16.647 10.725 -51.333 1.00 53.44 546 THR A C 1
ATOM 4459 O O . THR A 1 546 ? -15.985 10.371 -50.357 1.00 53.44 546 THR A O 1
ATOM 4462 N N . GLN A 1 547 ? -17.497 11.758 -51.277 1.00 56.16 547 GLN A N 1
ATOM 4463 C CA . GLN A 1 547 ? -17.790 12.477 -50.038 1.00 56.16 547 GLN A CA 1
ATOM 4464 C C . GLN A 1 547 ? -18.704 11.622 -49.153 1.00 56.16 547 GLN A C 1
ATOM 4466 O O . GLN A 1 547 ? -19.834 11.299 -49.512 1.00 56.16 547 GLN A O 1
ATOM 4471 N N . LEU A 1 548 ? -18.202 11.223 -47.986 1.00 56.19 548 LEU A N 1
ATOM 4472 C CA . LEU A 1 548 ? -19.037 10.643 -46.939 1.00 56.19 548 LEU A CA 1
ATOM 4473 C C . LEU A 1 548 ? -19.843 11.781 -46.302 1.00 56.19 548 LEU A C 1
ATOM 4475 O O . LEU A 1 548 ? -19.257 12.767 -45.859 1.00 56.19 548 LEU A O 1
ATOM 4479 N N . THR A 1 549 ? -21.170 11.658 -46.281 1.00 55.47 549 THR A N 1
ATOM 4480 C CA . THR A 1 549 ? -22.065 12.624 -45.633 1.00 55.47 549 THR A CA 1
ATOM 4481 C C . THR A 1 549 ? -21.718 12.711 -44.148 1.00 55.47 549 THR A C 1
ATOM 4483 O O . THR A 1 549 ? -21.618 11.684 -43.473 1.00 55.47 549 THR A O 1
ATOM 4486 N N . GLU A 1 550 ? -21.502 13.922 -43.632 1.00 53.03 550 GLU A N 1
ATOM 4487 C CA . GLU A 1 550 ? -21.232 14.106 -42.206 1.00 53.03 550 GLU A CA 1
ATOM 4488 C C . GLU A 1 550 ? -22.469 13.679 -41.392 1.00 53.03 550 GLU A C 1
ATOM 4490 O O . GLU A 1 550 ? -23.571 14.156 -41.676 1.00 53.03 550 GLU A O 1
ATOM 4495 N N . PRO A 1 551 ? -22.328 12.771 -40.406 1.00 59.00 551 PRO A N 1
ATOM 4496 C CA . PRO A 1 551 ? -23.457 12.335 -39.594 1.00 59.00 551 PRO A CA 1
ATOM 4497 C C . PRO A 1 551 ? -24.026 13.513 -38.804 1.00 59.00 551 PRO A C 1
ATOM 4499 O O . PRO A 1 551 ? -23.284 14.333 -38.254 1.00 59.00 551 PRO A O 1
ATOM 4502 N N . THR A 1 552 ? -25.352 13.585 -38.721 1.00 63.47 552 THR A N 1
ATOM 4503 C CA . THR A 1 552 ? -26.032 14.688 -38.035 1.00 63.47 552 THR A CA 1
ATOM 4504 C C . THR A 1 552 ? -25.760 14.667 -36.528 1.00 63.47 552 THR A C 1
ATOM 4506 O O . THR A 1 552 ? -25.487 13.630 -35.916 1.00 63.47 552 THR A O 1
ATOM 4509 N N . GLU A 1 553 ? -25.864 15.828 -35.877 1.00 60.56 553 GLU A N 1
ATOM 4510 C CA . GLU A 1 553 ? -25.570 15.973 -34.443 1.00 60.56 553 GLU A CA 1
ATOM 4511 C C . GLU A 1 553 ? -26.452 15.067 -33.551 1.00 60.56 553 GLU A C 1
ATOM 4513 O O . GLU A 1 553 ? -26.016 14.599 -32.494 1.00 60.56 553 GLU A O 1
ATOM 4518 N N . GLN A 1 554 ? -27.665 14.743 -34.013 1.00 64.06 554 GLN A N 1
ATOM 4519 C CA . GLN A 1 554 ? -28.592 13.820 -33.349 1.00 64.06 554 GLN A CA 1
ATOM 4520 C C . GLN A 1 554 ? -28.143 12.352 -33.441 1.00 64.06 554 GLN A C 1
ATOM 4522 O O . GLN A 1 554 ? -28.185 11.638 -32.436 1.00 64.06 554 GLN A O 1
ATOM 4527 N N . GLU A 1 555 ? -27.643 11.906 -34.594 1.00 63.94 555 GLU A N 1
ATOM 4528 C CA . GLU A 1 555 ? -27.114 10.547 -34.782 1.00 63.94 555 GLU A CA 1
ATOM 4529 C C . GLU A 1 555 ? -25.845 10.329 -33.947 1.00 63.94 555 GLU A C 1
ATOM 4531 O O . GLU A 1 555 ? -25.678 9.292 -33.295 1.00 63.94 555 GLU A O 1
ATOM 4536 N N . ILE A 1 556 ? -24.985 11.352 -33.874 1.00 60.41 556 ILE A N 1
ATOM 4537 C CA . ILE A 1 556 ? -23.790 11.359 -33.019 1.00 60.41 556 ILE A CA 1
ATOM 4538 C C . ILE A 1 556 ? -24.174 11.191 -31.540 1.00 60.41 556 ILE A C 1
ATOM 4540 O O . ILE A 1 556 ? -23.477 10.495 -30.793 1.00 60.41 556 ILE A O 1
ATOM 4544 N N . ARG A 1 557 ? -25.275 11.807 -31.093 1.00 63.59 557 ARG A N 1
ATOM 4545 C CA . ARG A 1 557 ? -25.753 11.708 -29.706 1.00 63.59 557 ARG A CA 1
ATOM 4546 C C . ARG A 1 557 ? -26.300 10.317 -29.377 1.00 63.59 557 ARG A C 1
ATOM 4548 O O . ARG A 1 557 ? -25.905 9.744 -28.365 1.00 63.59 557 ARG A O 1
ATOM 4555 N N . GLN A 1 558 ? -27.124 9.740 -30.249 1.00 68.56 558 GLN A N 1
ATOM 4556 C CA . GLN A 1 558 ? -27.698 8.405 -30.032 1.00 68.56 558 GLN A CA 1
ATOM 4557 C C . GLN A 1 558 ? -26.633 7.297 -30.033 1.00 68.56 558 GLN A C 1
ATOM 4559 O O . GLN A 1 558 ? -26.699 6.358 -29.235 1.00 68.56 558 GLN A O 1
ATOM 4564 N N . MET A 1 559 ? -25.610 7.413 -30.888 1.00 61.06 559 MET A N 1
ATOM 4565 C CA . MET A 1 559 ? -24.476 6.483 -30.887 1.00 61.06 559 MET A CA 1
ATOM 4566 C C . MET A 1 559 ? -23.643 6.576 -29.600 1.00 61.06 559 MET A C 1
ATOM 4568 O O . MET A 1 559 ? -23.157 5.555 -29.108 1.00 61.06 559 MET A O 1
ATOM 4572 N N . ARG A 1 560 ? -23.499 7.774 -29.015 1.00 60.47 560 ARG A N 1
ATOM 4573 C CA . ARG A 1 560 ? -22.788 7.973 -27.738 1.00 60.47 560 ARG A CA 1
ATOM 4574 C C . ARG A 1 560 ? -23.481 7.274 -26.575 1.00 60.47 560 ARG A C 1
ATOM 4576 O O . ARG A 1 560 ? -22.810 6.567 -25.826 1.00 60.47 560 ARG A O 1
ATOM 4583 N N . GLU A 1 561 ? -24.796 7.436 -26.460 1.00 69.50 561 GLU A N 1
ATOM 4584 C CA . GLU A 1 561 ? -25.589 6.885 -25.355 1.00 69.50 561 GLU A CA 1
ATOM 4585 C C . GLU A 1 561 ? -25.556 5.344 -25.353 1.00 69.50 561 GLU A C 1
ATOM 4587 O O . GLU A 1 561 ? -25.175 4.739 -24.349 1.00 69.50 561 GLU A O 1
ATOM 4592 N N . LYS A 1 562 ? -25.794 4.701 -26.508 1.00 68.50 562 LYS A N 1
ATOM 4593 C CA . LYS A 1 562 ? -25.746 3.229 -26.641 1.00 68.50 562 LYS A CA 1
ATOM 4594 C C . LYS A 1 562 ? -24.375 2.629 -26.308 1.00 68.50 562 LYS A C 1
ATOM 4596 O O . LYS A 1 562 ? -24.279 1.552 -25.720 1.00 68.50 562 LYS A O 1
ATOM 4601 N N . ILE A 1 563 ? -23.293 3.308 -26.693 1.00 57.12 563 ILE A N 1
ATOM 4602 C CA . ILE A 1 563 ? -21.925 2.825 -26.456 1.00 57.12 563 ILE A CA 1
ATOM 4603 C C . ILE A 1 563 ? -21.524 2.999 -24.985 1.00 57.12 563 ILE A C 1
ATOM 4605 O O . ILE A 1 563 ? -20.830 2.139 -24.437 1.00 57.12 563 ILE A O 1
ATOM 4609 N N . GLU A 1 564 ? -21.938 4.087 -24.335 1.00 62.72 564 GLU A N 1
ATOM 4610 C CA . GLU A 1 564 ? -21.629 4.332 -22.924 1.00 62.72 564 GLU A CA 1
ATOM 4611 C C . GLU A 1 564 ? -22.301 3.301 -22.006 1.00 62.72 564 GLU A C 1
ATOM 4613 O O . GLU A 1 564 ? -21.675 2.795 -21.069 1.00 62.72 564 GLU A O 1
ATOM 4618 N N . GLU A 1 565 ? -23.541 2.931 -22.313 1.00 68.19 565 GLU A N 1
ATOM 4619 C CA . GLU A 1 565 ? -24.296 1.914 -21.583 1.00 68.19 565 GLU A CA 1
ATOM 4620 C C . GLU A 1 565 ? -23.652 0.523 -21.716 1.00 68.19 565 GLU A C 1
ATOM 4622 O O . GLU A 1 565 ? -23.320 -0.115 -20.710 1.00 68.19 565 GLU A O 1
ATOM 4627 N N . ALA A 1 566 ? -23.293 0.124 -22.941 1.00 62.50 566 ALA A N 1
ATOM 4628 C CA . ALA A 1 566 ? -22.572 -1.124 -23.199 1.00 62.50 566 ALA A CA 1
ATOM 4629 C C . ALA A 1 566 ? -21.180 -1.173 -22.530 1.00 62.50 566 ALA A C 1
ATOM 4631 O O . ALA A 1 566 ? -20.717 -2.235 -22.100 1.00 62.50 566 ALA A O 1
ATOM 4632 N N . GLN A 1 567 ? -20.486 -0.032 -22.414 1.00 54.66 567 GLN A N 1
ATOM 4633 C CA . GLN A 1 567 ? -19.200 0.058 -21.710 1.00 54.66 567 GLN A CA 1
ATOM 4634 C C . GLN A 1 567 ? -19.351 -0.074 -20.193 1.00 54.66 567 GLN A C 1
ATOM 4636 O O . GLN A 1 567 ? -18.540 -0.762 -19.564 1.00 54.66 567 GLN A O 1
ATOM 4641 N N . LYS A 1 568 ? -20.378 0.548 -19.599 1.00 66.94 568 LYS A N 1
ATOM 4642 C CA . LYS A 1 568 ? -20.688 0.395 -18.169 1.00 66.94 568 LYS A CA 1
ATOM 4643 C C . LYS A 1 568 ? -20.977 -1.068 -17.840 1.00 66.94 568 LYS A C 1
ATOM 4645 O O . LYS A 1 568 ? -20.461 -1.586 -16.850 1.00 66.94 568 LYS A O 1
ATOM 4650 N N . GLU A 1 569 ? -21.717 -1.758 -18.698 1.00 68.81 569 GLU A N 1
ATOM 4651 C CA . GLU A 1 569 ? -22.071 -3.160 -18.498 1.00 68.81 569 GLU A CA 1
ATOM 4652 C C . GLU A 1 569 ? -20.883 -4.120 -18.673 1.00 68.81 569 GLU A C 1
ATOM 4654 O O . GLU A 1 569 ? -20.642 -4.965 -17.804 1.00 68.81 569 GLU A O 1
ATOM 4659 N N . LYS A 1 570 ? -20.051 -3.925 -19.707 1.00 60.19 570 LYS A N 1
ATOM 4660 C CA . LYS A 1 570 ? -18.795 -4.680 -19.878 1.00 60.19 570 LYS A CA 1
ATOM 4661 C C . LYS A 1 570 ? -17.813 -4.467 -18.728 1.00 60.19 570 LYS A C 1
ATOM 4663 O O . LYS A 1 570 ? -17.185 -5.427 -18.290 1.00 60.19 570 LYS A O 1
ATOM 4668 N N . SER A 1 571 ? -17.686 -3.238 -18.225 1.00 53.03 571 SER A N 1
ATOM 4669 C CA . SER A 1 571 ? -16.837 -2.935 -17.067 1.00 53.03 571 SER A CA 1
ATOM 4670 C C . SER A 1 571 ? -17.319 -3.681 -15.818 1.00 53.03 571 SER A C 1
ATOM 4672 O O . SER A 1 571 ? -16.542 -4.388 -15.176 1.00 53.03 571 SER A O 1
ATOM 4674 N N . ARG A 1 572 ? -18.628 -3.630 -15.528 1.00 68.44 572 ARG A N 1
ATOM 4675 C CA . ARG A 1 572 ? -19.245 -4.374 -14.416 1.00 68.44 572 ARG A CA 1
ATOM 4676 C C . ARG A 1 572 ? -19.022 -5.885 -14.545 1.00 68.44 572 ARG A C 1
ATOM 4678 O O . ARG A 1 572 ? -18.682 -6.538 -13.562 1.00 68.44 572 ARG A O 1
ATOM 4685 N N . ALA A 1 573 ? -19.176 -6.449 -15.743 1.00 64.25 573 ALA A N 1
ATOM 4686 C CA . ALA A 1 573 ? -18.946 -7.872 -15.996 1.00 64.25 573 ALA A CA 1
ATOM 4687 C C . ALA A 1 573 ? -17.470 -8.280 -15.828 1.00 64.25 573 ALA A C 1
ATOM 4689 O O . ALA A 1 573 ? -17.186 -9.272 -15.157 1.00 64.25 573 ALA A O 1
ATOM 4690 N N . TYR A 1 574 ? -16.537 -7.485 -16.360 1.00 60.00 574 TYR A N 1
ATOM 4691 C CA . TYR A 1 574 ? -15.098 -7.708 -16.209 1.00 60.00 574 TYR A CA 1
ATOM 4692 C C . TYR A 1 574 ? -14.662 -7.659 -14.742 1.00 60.00 574 TYR A C 1
ATOM 4694 O O . TYR A 1 574 ? -13.958 -8.557 -14.288 1.00 60.00 574 TYR A O 1
ATOM 4702 N N . HIS A 1 575 ? -15.119 -6.662 -13.975 1.00 52.59 575 HIS A N 1
ATOM 4703 C CA . HIS A 1 575 ? -14.801 -6.567 -12.549 1.00 52.59 575 HIS A CA 1
ATOM 4704 C C . HIS A 1 575 ? -15.335 -7.769 -11.759 1.00 52.59 575 HIS A C 1
ATOM 4706 O O . HIS A 1 575 ? -14.594 -8.336 -10.957 1.00 52.59 575 HIS A O 1
ATOM 4712 N N . ARG A 1 576 ? -16.557 -8.241 -12.055 1.00 63.84 576 ARG A N 1
ATOM 4713 C CA . ARG A 1 576 ? -17.114 -9.466 -11.450 1.00 63.84 576 ARG A CA 1
ATOM 4714 C C . ARG A 1 576 ? -16.260 -10.703 -11.739 1.00 63.84 576 ARG A C 1
ATOM 4716 O O . ARG A 1 576 ? -15.984 -11.477 -10.825 1.00 63.84 576 ARG A O 1
ATOM 4723 N N . GLN A 1 577 ? -15.825 -10.890 -12.985 1.00 54.66 577 GLN A N 1
ATOM 4724 C CA . GLN A 1 577 ? -15.038 -12.060 -13.381 1.00 54.66 577 GLN A CA 1
ATOM 4725 C C . GLN A 1 577 ? -13.593 -12.001 -12.859 1.00 54.66 577 GLN A C 1
ATOM 4727 O O . GLN A 1 577 ? -13.124 -12.966 -12.256 1.00 54.66 577 GLN A O 1
ATOM 4732 N N . TYR A 1 578 ? -12.918 -10.857 -13.007 1.00 52.16 578 TYR A N 1
ATOM 4733 C CA . TYR A 1 578 ? -11.567 -10.632 -12.486 1.00 52.16 578 TYR A CA 1
ATOM 4734 C C . TYR A 1 578 ? -11.510 -10.837 -10.968 1.00 52.16 578 TYR A C 1
ATOM 4736 O O . TYR A 1 578 ? -10.622 -11.525 -10.470 1.00 52.16 578 TYR A O 1
ATOM 4744 N N . SER A 1 579 ? -12.493 -10.308 -10.233 1.00 48.47 579 SER A N 1
ATOM 4745 C CA . SER A 1 579 ? -12.616 -10.495 -8.784 1.00 48.47 579 SER A CA 1
ATOM 4746 C C . SER A 1 579 ? -12.777 -11.971 -8.404 1.00 48.47 579 SER A C 1
ATOM 4748 O O . SER A 1 579 ? -12.146 -12.441 -7.459 1.00 48.47 579 SER A O 1
ATOM 4750 N N . ARG A 1 580 ? -13.543 -12.749 -9.182 1.00 53.19 580 ARG A N 1
ATOM 4751 C CA . ARG A 1 580 ? -13.753 -14.190 -8.957 1.00 53.19 580 ARG A CA 1
ATOM 4752 C C . ARG A 1 580 ? -12.477 -15.010 -9.185 1.00 53.19 580 ARG A C 1
ATOM 4754 O O . ARG A 1 580 ? -12.120 -15.830 -8.343 1.00 53.19 580 ARG A O 1
ATOM 4761 N N . GLU A 1 581 ? -11.756 -14.754 -10.275 1.00 53.22 581 GLU A N 1
ATOM 4762 C CA . GLU A 1 581 ? -10.494 -15.439 -10.605 1.00 53.22 581 GLU A CA 1
ATOM 4763 C C . GLU A 1 581 ? -9.334 -15.027 -9.681 1.00 53.22 581 GLU A C 1
ATOM 4765 O O . GLU A 1 581 ? -8.467 -15.840 -9.346 1.00 53.22 581 GLU A O 1
ATOM 4770 N N . TYR A 1 582 ? -9.315 -13.767 -9.240 1.00 49.62 582 TYR A N 1
ATOM 4771 C CA . TYR A 1 582 ? -8.358 -13.253 -8.263 1.00 49.62 582 TYR A CA 1
ATOM 4772 C C . TYR A 1 582 ? -8.622 -13.800 -6.855 1.00 49.62 582 TYR A C 1
ATOM 4774 O O . TYR A 1 582 ? -7.677 -14.198 -6.170 1.00 49.62 582 TYR A O 1
ATOM 4782 N N . ARG A 1 583 ? -9.897 -13.886 -6.440 1.00 49.06 583 ARG A N 1
ATOM 4783 C CA . ARG A 1 583 ? -10.315 -14.581 -5.213 1.00 49.06 583 ARG A CA 1
ATOM 4784 C C . ARG A 1 583 ? -9.863 -16.033 -5.240 1.00 49.06 583 ARG A C 1
ATOM 4786 O O . ARG A 1 583 ? -9.215 -16.446 -4.292 1.00 49.06 583 ARG A O 1
ATOM 4793 N N . ALA A 1 584 ? -10.091 -16.766 -6.333 1.00 51.09 584 ALA A N 1
ATOM 4794 C CA . ALA A 1 584 ? -9.676 -18.167 -6.457 1.00 51.09 584 ALA A CA 1
ATOM 4795 C C . ALA A 1 584 ? -8.153 -18.365 -6.287 1.00 51.09 584 ALA A C 1
ATOM 4797 O O . ALA A 1 584 ? -7.729 -19.237 -5.531 1.00 51.09 584 ALA A O 1
ATOM 4798 N N . ARG A 1 585 ? -7.326 -17.509 -6.911 1.00 50.84 585 ARG A N 1
ATOM 4799 C CA . ARG A 1 585 ? -5.852 -17.556 -6.789 1.00 50.84 585 ARG A CA 1
ATOM 4800 C C . ARG A 1 585 ? -5.320 -17.169 -5.406 1.00 50.84 585 ARG A C 1
ATOM 4802 O O . ARG A 1 585 ? -4.278 -17.675 -4.995 1.00 50.84 585 ARG A O 1
ATOM 4809 N N . ASN A 1 586 ? -5.985 -16.254 -4.699 1.00 48.56 586 ASN A N 1
ATOM 4810 C CA . ASN A 1 586 ? -5.598 -15.886 -3.332 1.00 48.56 586 ASN A CA 1
ATOM 4811 C C . ASN A 1 586 ? -6.150 -16.865 -2.284 1.00 48.56 586 ASN A C 1
ATOM 4813 O O . ASN A 1 586 ? -5.493 -17.070 -1.264 1.00 48.56 586 ASN A O 1
ATOM 4817 N N . LEU A 1 587 ? -7.286 -17.523 -2.557 1.00 51.34 587 LEU A N 1
ATOM 4818 C CA . LEU A 1 587 ? -7.852 -18.586 -1.721 1.00 51.34 587 LEU A CA 1
ATOM 4819 C C . LEU A 1 587 ? -6.836 -19.713 -1.513 1.00 51.34 587 LEU A C 1
ATOM 4821 O O . LEU A 1 587 ? -6.643 -20.155 -0.389 1.00 51.34 587 LEU A O 1
ATOM 4825 N N . GLU A 1 588 ? -6.131 -20.133 -2.571 1.00 51.66 588 GLU A N 1
ATOM 4826 C CA . GLU A 1 588 ? -5.104 -21.180 -2.476 1.00 51.66 588 GLU A CA 1
ATOM 4827 C C . GLU A 1 588 ? -3.937 -20.820 -1.548 1.00 51.66 588 GLU A C 1
ATOM 4829 O O . GLU A 1 588 ? -3.397 -21.705 -0.894 1.00 51.66 588 GLU A O 1
ATOM 4834 N N . LYS A 1 589 ? -3.566 -19.537 -1.443 1.00 52.34 589 LYS A N 1
ATOM 4835 C CA . LYS A 1 589 ? -2.438 -19.085 -0.606 1.00 52.34 589 LYS A CA 1
ATOM 4836 C C . LYS A 1 589 ? -2.798 -18.871 0.863 1.00 52.34 589 LYS A C 1
ATOM 4838 O O . LYS A 1 589 ? -1.909 -18.902 1.702 1.00 52.34 589 LYS A O 1
ATOM 4843 N N . ARG A 1 590 ? -4.078 -18.642 1.166 1.00 61.84 590 ARG A N 1
ATOM 4844 C CA . ARG A 1 590 ? -4.608 -18.392 2.521 1.00 61.84 590 ARG A CA 1
ATOM 4845 C C . ARG A 1 590 ? -5.406 -19.576 3.077 1.00 61.84 590 ARG A C 1
ATOM 4847 O O . ARG A 1 590 ? -6.137 -19.424 4.045 1.00 61.84 590 ARG A O 1
ATOM 4854 N N . ARG A 1 591 ? -5.262 -20.766 2.483 1.00 58.28 591 ARG A N 1
ATOM 4855 C CA . ARG A 1 591 ? -6.018 -22.000 2.788 1.00 58.28 591 ARG A CA 1
ATOM 4856 C C . ARG A 1 591 ? -5.733 -22.628 4.167 1.00 58.28 591 ARG A C 1
ATOM 4858 O O . ARG A 1 591 ? -5.985 -23.813 4.352 1.00 58.28 591 ARG A O 1
ATOM 4865 N N . GLY A 1 592 ? -5.184 -21.868 5.116 1.00 56.47 592 GLY A N 1
ATOM 4866 C CA . GLY A 1 592 ? -4.894 -22.338 6.474 1.00 56.47 592 GLY A CA 1
ATOM 4867 C C . GLY A 1 592 ? -3.799 -23.408 6.570 1.00 56.47 592 GLY A C 1
ATOM 4868 O O . GLY A 1 592 ? -3.663 -24.052 7.604 1.00 56.47 592 GLY A O 1
ATOM 4869 N N . GLN A 1 593 ? -3.023 -23.622 5.504 1.00 56.12 593 GLN A N 1
ATOM 4870 C CA . GLN A 1 593 ? -1.874 -24.524 5.531 1.00 56.12 593 GLN A CA 1
ATOM 4871 C C . GLN A 1 593 ? -0.706 -23.800 6.212 1.00 56.12 593 GLN A C 1
ATOM 4873 O O . GLN A 1 593 ? -0.289 -22.743 5.742 1.00 56.12 593 GLN A O 1
ATOM 4878 N N . SER A 1 594 ? -0.207 -24.360 7.316 1.00 65.19 594 SER A N 1
ATOM 4879 C CA . SER A 1 594 ? 0.893 -23.801 8.121 1.00 65.19 594 SER A CA 1
ATOM 4880 C C . SER A 1 594 ? 0.585 -22.441 8.768 1.00 65.19 594 SER A C 1
ATOM 4882 O O . SER A 1 594 ? 1.369 -21.499 8.649 1.00 65.19 594 SER A O 1
ATOM 4884 N N . LEU A 1 595 ? -0.566 -22.327 9.441 1.00 77.00 595 LEU A N 1
ATOM 4885 C CA . LEU A 1 595 ? -0.853 -21.179 10.310 1.00 77.00 595 LEU A CA 1
ATOM 4886 C C . LEU A 1 595 ? 0.044 -21.201 11.564 1.00 77.00 595 LEU A C 1
ATOM 4888 O O . LEU A 1 595 ? 0.392 -22.297 12.012 1.00 77.00 595 LEU A O 1
ATOM 4892 N N . PRO A 1 596 ? 0.390 -20.028 12.134 1.00 80.25 596 PRO A N 1
ATOM 4893 C CA . PRO A 1 596 ? 1.075 -19.949 13.421 1.00 80.25 596 PRO A CA 1
ATOM 4894 C C . PRO A 1 596 ? 0.283 -20.690 14.496 1.00 80.25 596 PRO A C 1
ATOM 4896 O O . PRO A 1 596 ? -0.953 -20.640 14.510 1.00 80.25 596 PRO A O 1
ATOM 4899 N N . ALA A 1 597 ? 0.986 -21.371 15.392 1.00 72.69 597 ALA A N 1
ATOM 4900 C CA . ALA A 1 597 ? 0.339 -22.055 16.499 1.00 72.69 597 ALA A CA 1
ATOM 4901 C C . ALA A 1 597 ? -0.208 -21.036 17.523 1.00 72.69 597 ALA A C 1
ATOM 4903 O O . ALA A 1 597 ? 0.202 -19.876 17.570 1.00 72.69 597 ALA A O 1
ATOM 4904 N N . THR A 1 598 ? -1.188 -21.436 18.338 1.00 68.62 598 THR A N 1
ATOM 4905 C CA . THR A 1 598 ? -1.855 -20.529 19.298 1.00 68.62 598 THR A CA 1
ATOM 4906 C C . THR A 1 598 ? -0.934 -20.023 20.417 1.00 68.62 598 THR A C 1
ATOM 4908 O O . THR A 1 598 ? -1.242 -19.031 21.076 1.00 68.62 598 THR A O 1
ATOM 4911 N N . ASP A 1 599 ? 0.185 -20.699 20.651 1.00 72.75 599 ASP A N 1
ATOM 4912 C CA . ASP A 1 599 ? 1.271 -20.299 21.549 1.00 72.75 599 ASP A CA 1
ATOM 4913 C C . ASP A 1 599 ? 2.235 -19.276 20.921 1.00 72.75 599 ASP A C 1
ATOM 4915 O O . ASP A 1 599 ? 2.971 -18.617 21.649 1.00 72.75 599 ASP A O 1
ATOM 4919 N N . GLU A 1 600 ? 2.168 -19.050 19.606 1.00 84.31 600 GLU A N 1
ATOM 4920 C CA . GLU A 1 600 ? 2.964 -18.045 18.882 1.00 84.31 600 GLU A CA 1
ATOM 4921 C C . GLU A 1 600 ? 2.239 -16.685 18.756 1.00 84.31 600 GLU A C 1
ATOM 4923 O O . GLU A 1 600 ? 2.651 -15.806 17.994 1.00 84.31 600 GLU A O 1
ATOM 4928 N N . GLN A 1 601 ? 1.140 -16.473 19.487 1.00 93.31 601 GLN A N 1
ATOM 4929 C CA . GLN A 1 601 ? 0.423 -15.192 19.510 1.00 93.31 601 GLN A CA 1
ATOM 4930 C C . GLN A 1 601 ? 1.322 -14.059 20.024 1.00 93.31 601 GLN A C 1
ATOM 4932 O O . GLN A 1 601 ? 1.997 -14.200 21.041 1.00 93.31 601 GLN A O 1
ATOM 4937 N N . GLY A 1 602 ? 1.320 -12.919 19.334 1.00 93.31 602 GLY A N 1
ATOM 4938 C CA . GLY A 1 602 ? 2.313 -11.877 19.573 1.00 93.31 602 GLY A CA 1
ATOM 4939 C C . GLY A 1 602 ? 2.221 -10.700 18.614 1.00 93.31 602 GLY A C 1
ATOM 4940 O O . GLY A 1 602 ? 1.231 -10.535 17.905 1.00 93.31 602 GLY A O 1
ATOM 4941 N N . ILE A 1 603 ? 3.267 -9.883 18.564 1.00 95.31 603 ILE A N 1
ATOM 4942 C CA . ILE A 1 603 ? 3.351 -8.742 17.651 1.00 95.31 603 ILE A CA 1
ATOM 4943 C C . ILE A 1 603 ? 4.578 -8.835 16.748 1.00 95.31 603 ILE A C 1
ATOM 4945 O O . ILE A 1 603 ? 5.671 -9.190 17.181 1.00 95.31 603 ILE A O 1
ATOM 4949 N N . ILE A 1 604 ? 4.413 -8.516 15.466 1.00 95.44 604 ILE A N 1
ATOM 4950 C CA . ILE A 1 604 ? 5.521 -8.479 14.514 1.00 95.44 604 ILE A CA 1
ATOM 4951 C C . ILE A 1 604 ? 6.356 -7.225 14.779 1.00 95.44 604 ILE A C 1
ATOM 4953 O O . ILE A 1 604 ? 5.935 -6.109 14.464 1.00 95.44 604 ILE A O 1
ATOM 4957 N N . LEU A 1 605 ? 7.579 -7.428 15.271 1.00 94.69 605 LEU A N 1
ATOM 4958 C CA . LEU A 1 605 ? 8.588 -6.382 15.457 1.00 94.69 605 LEU A CA 1
ATOM 4959 C C . LEU A 1 605 ? 9.538 -6.263 14.256 1.00 94.69 605 LEU A C 1
ATOM 4961 O O . LEU A 1 605 ? 10.279 -5.290 14.113 1.00 94.69 605 LEU A O 1
ATOM 4965 N N . GLY A 1 606 ? 9.560 -7.253 13.364 1.00 94.44 606 GLY A N 1
ATOM 4966 C CA . GLY A 1 606 ? 10.509 -7.272 12.259 1.00 94.44 606 GLY A CA 1
ATOM 4967 C C . GLY A 1 606 ? 10.257 -8.337 11.214 1.00 94.44 606 GLY A C 1
ATOM 4968 O O . GLY A 1 606 ? 9.349 -9.155 11.325 1.00 94.44 606 GLY A O 1
ATOM 4969 N N . SER A 1 607 ? 11.082 -8.333 10.169 1.00 93.62 607 SER A N 1
ATOM 4970 C CA . SER A 1 607 ? 11.026 -9.360 9.136 1.00 93.62 607 SER A CA 1
ATOM 4971 C C . SER A 1 607 ? 12.378 -9.633 8.482 1.00 93.62 607 SER A C 1
ATOM 4973 O O . SER A 1 607 ? 13.194 -8.731 8.278 1.00 93.62 607 SER A O 1
ATOM 4975 N N . THR A 1 608 ? 12.590 -10.890 8.102 1.00 92.12 608 THR A N 1
ATOM 4976 C CA . THR A 1 608 ? 13.755 -11.367 7.346 1.00 92.12 608 THR A CA 1
ATOM 4977 C C . THR A 1 608 ? 13.303 -12.171 6.114 1.00 92.12 608 THR A C 1
ATOM 4979 O O . THR A 1 608 ? 12.109 -12.262 5.820 1.00 92.12 608 THR A O 1
ATOM 4982 N N . GLY A 1 609 ? 14.241 -12.693 5.319 1.00 87.31 609 GLY A N 1
ATOM 4983 C CA . GLY A 1 609 ? 13.926 -13.508 4.136 1.00 87.31 609 GLY A CA 1
ATOM 4984 C C . GLY A 1 609 ? 13.680 -12.714 2.847 1.00 87.31 609 GLY A C 1
ATOM 4985 O O . GLY A 1 609 ? 13.879 -11.497 2.793 1.00 87.31 609 GLY A O 1
ATOM 4986 N N . ALA A 1 610 ? 13.303 -13.414 1.772 1.00 79.00 610 ALA A N 1
ATOM 4987 C CA . ALA A 1 610 ? 13.110 -12.862 0.426 1.00 79.00 610 ALA A CA 1
ATOM 4988 C C . ALA A 1 610 ? 11.653 -12.425 0.175 1.00 79.00 610 ALA A C 1
ATOM 4990 O O . ALA A 1 610 ? 10.744 -12.739 0.939 1.00 79.00 610 ALA A O 1
ATOM 4991 N N . LYS A 1 611 ? 11.402 -11.695 -0.920 1.00 71.06 611 LYS A N 1
ATOM 4992 C CA . LYS A 1 611 ? 10.037 -11.303 -1.317 1.00 71.06 611 LYS A CA 1
ATOM 4993 C C . LYS A 1 611 ? 9.164 -12.554 -1.519 1.00 71.06 611 LYS A C 1
ATOM 4995 O O . LYS A 1 611 ? 9.595 -13.472 -2.210 1.00 71.06 611 LYS A O 1
ATOM 5000 N N . ASN A 1 612 ? 7.959 -12.580 -0.939 1.00 67.06 612 ASN A N 1
ATOM 5001 C CA . ASN A 1 612 ? 7.037 -13.732 -0.899 1.00 67.06 612 ASN A CA 1
ATOM 5002 C C . ASN A 1 612 ? 7.541 -14.972 -0.123 1.00 67.06 612 ASN A C 1
ATOM 5004 O O . ASN A 1 612 ? 6.925 -16.031 -0.212 1.00 67.06 612 ASN A O 1
ATOM 5008 N N . LYS A 1 613 ? 8.648 -14.856 0.619 1.00 81.50 613 LYS A N 1
ATOM 5009 C CA . LYS A 1 613 ? 9.158 -15.840 1.590 1.00 81.50 613 LYS A CA 1
ATOM 5010 C C . LYS A 1 613 ? 9.676 -15.078 2.808 1.00 81.50 613 LYS A C 1
ATOM 5012 O O . LYS A 1 613 ? 10.871 -15.086 3.107 1.00 81.50 613 LYS A O 1
ATOM 5017 N N . VAL A 1 614 ? 8.775 -14.296 3.392 1.00 85.44 614 VAL A N 1
ATOM 5018 C CA . VAL A 1 614 ? 9.076 -13.403 4.507 1.00 85.44 614 VAL A CA 1
ATOM 5019 C C . VAL A 1 614 ? 8.937 -14.191 5.802 1.00 85.44 614 VAL A C 1
ATOM 5021 O O . VAL A 1 614 ? 7.914 -14.833 6.013 1.00 85.44 614 VAL A O 1
ATOM 5024 N N . THR A 1 615 ? 9.950 -14.120 6.656 1.00 89.62 615 THR A N 1
ATOM 5025 C CA . THR A 1 615 ? 9.903 -14.669 8.015 1.00 89.62 615 THR A CA 1
ATOM 5026 C C . THR A 1 615 ? 9.669 -13.516 8.979 1.00 89.62 615 THR A C 1
ATOM 5028 O O . THR A 1 615 ? 10.449 -12.559 8.979 1.00 89.62 615 THR A O 1
ATOM 5031 N N . ALA A 1 616 ? 8.597 -13.577 9.767 1.00 91.75 616 ALA A N 1
ATOM 5032 C CA . ALA A 1 616 ? 8.321 -12.589 10.804 1.00 91.75 616 ALA A CA 1
ATOM 5033 C C . ALA A 1 616 ? 9.269 -12.771 11.996 1.00 91.75 616 ALA A C 1
ATOM 5035 O O . ALA A 1 616 ? 9.596 -13.894 12.366 1.00 91.75 616 ALA A O 1
ATOM 5036 N N . LEU A 1 617 ? 9.686 -11.661 12.601 1.00 93.62 617 LEU A N 1
ATOM 5037 C CA . LEU A 1 617 ? 10.249 -11.634 13.947 1.00 93.62 617 LEU A CA 1
ATOM 5038 C C . LEU A 1 617 ? 9.123 -11.179 14.871 1.00 93.62 617 LEU A C 1
ATOM 5040 O O . LEU A 1 617 ? 8.648 -10.047 14.730 1.00 93.62 617 LEU A O 1
ATOM 5044 N N . VAL A 1 618 ? 8.669 -12.077 15.739 1.00 94.06 618 VAL A N 1
ATOM 5045 C CA . VAL A 1 618 ? 7.480 -11.887 16.573 1.00 94.06 618 VAL A CA 1
ATOM 5046 C C . VAL A 1 618 ? 7.897 -11.827 18.032 1.00 94.06 618 VAL A C 1
ATOM 5048 O O . VAL A 1 618 ? 8.684 -12.659 18.478 1.00 94.06 618 VAL A O 1
ATOM 5051 N N . ASP A 1 619 ? 7.358 -10.858 18.759 1.00 93.94 619 ASP A N 1
ATOM 5052 C CA . ASP A 1 619 ? 7.395 -10.848 20.214 1.00 93.94 619 ASP A CA 1
ATOM 5053 C C . ASP A 1 619 ? 6.130 -11.495 20.765 1.00 93.94 619 ASP A C 1
ATOM 5055 O O . ASP A 1 619 ? 5.022 -10.987 20.575 1.00 93.94 619 ASP A O 1
ATOM 5059 N N . THR A 1 620 ? 6.301 -12.650 21.395 1.00 93.69 620 THR A N 1
ATOM 5060 C CA . THR A 1 620 ? 5.216 -13.453 21.962 1.00 93.69 620 THR A CA 1
ATOM 5061 C C . THR A 1 620 ? 4.918 -13.095 23.414 1.00 93.69 620 THR A C 1
ATOM 5063 O O . THR A 1 620 ? 3.974 -13.636 23.990 1.00 93.69 620 THR A O 1
ATOM 5066 N N . ASP A 1 621 ? 5.672 -12.185 24.035 1.00 91.88 621 ASP A N 1
ATOM 5067 C CA . ASP A 1 621 ? 5.407 -11.776 25.412 1.00 91.88 621 ASP A CA 1
ATOM 5068 C C . ASP A 1 621 ? 4.075 -11.016 25.508 1.00 91.88 621 ASP A C 1
ATOM 5070 O O . ASP A 1 621 ? 3.597 -10.396 24.553 1.00 91.88 621 ASP A O 1
ATOM 5074 N N . ASP A 1 622 ? 3.435 -11.068 26.677 1.00 90.75 622 ASP A N 1
ATOM 5075 C CA . ASP A 1 622 ? 2.293 -10.207 26.990 1.00 90.75 622 ASP A CA 1
ATOM 5076 C C . ASP A 1 622 ? 2.841 -8.792 27.235 1.00 90.75 622 ASP A C 1
ATOM 5078 O O . ASP A 1 622 ? 3.138 -8.447 28.374 1.00 90.75 622 ASP A O 1
ATOM 5082 N N . VAL A 1 623 ? 3.082 -8.007 26.181 1.00 92.56 623 VAL A N 1
ATOM 5083 C CA . VAL A 1 623 ? 3.645 -6.641 26.242 1.00 92.56 623 VAL A CA 1
ATOM 5084 C C . VAL A 1 623 ? 2.833 -5.655 25.405 1.00 92.56 623 VAL A C 1
ATOM 5086 O O . VAL A 1 623 ? 2.024 -6.044 24.555 1.00 92.56 623 VAL A O 1
ATOM 5089 N N . HIS A 1 624 ? 3.019 -4.364 25.670 1.00 96.31 624 HIS A N 1
ATOM 5090 C CA . HIS A 1 624 ? 2.509 -3.284 24.825 1.00 96.31 624 HIS A CA 1
ATOM 5091 C C . HIS A 1 624 ? 3.593 -2.812 23.862 1.00 96.31 624 HIS A C 1
ATOM 5093 O O . HIS A 1 624 ? 4.777 -2.806 24.205 1.00 96.31 624 HIS A O 1
ATOM 5099 N N . CYS A 1 625 ? 3.179 -2.396 22.665 1.00 96.75 625 CYS A N 1
ATOM 5100 C CA . CYS A 1 625 ? 4.101 -1.992 21.611 1.00 96.75 625 CYS A CA 1
ATOM 5101 C C . CYS A 1 625 ? 3.720 -0.645 21.011 1.00 96.75 625 CYS A C 1
ATOM 5103 O O . CYS A 1 625 ? 2.661 -0.496 20.410 1.00 96.75 625 CYS A O 1
ATOM 5105 N N . MET A 1 626 ? 4.614 0.329 21.109 1.00 96.38 626 MET A N 1
ATOM 5106 C CA . MET A 1 626 ? 4.431 1.640 20.510 1.00 96.38 626 MET A CA 1
ATOM 5107 C C . MET A 1 626 ? 5.064 1.712 19.124 1.00 96.38 626 MET A C 1
ATOM 5109 O O . MET A 1 626 ? 6.240 1.397 18.957 1.00 96.38 626 MET A O 1
ATOM 5113 N N . MET A 1 627 ? 4.313 2.191 18.131 1.00 95.62 627 MET A N 1
ATOM 5114 C CA . MET A 1 627 ? 4.822 2.461 16.784 1.00 95.62 627 MET A CA 1
ATOM 5115 C C . MET A 1 627 ? 4.865 3.967 16.520 1.00 95.62 627 MET A C 1
ATOM 5117 O O . MET A 1 627 ? 3.826 4.626 16.470 1.00 95.62 627 MET A O 1
ATOM 5121 N N . ILE A 1 628 ? 6.060 4.509 16.280 1.00 94.50 628 ILE A N 1
ATOM 5122 C CA . ILE A 1 628 ? 6.301 5.945 16.092 1.00 94.50 628 ILE A CA 1
ATOM 5123 C C . ILE A 1 628 ? 6.862 6.218 14.695 1.00 94.50 628 ILE A C 1
ATOM 5125 O O . ILE A 1 628 ? 7.880 5.665 14.279 1.00 94.50 628 ILE A O 1
ATOM 5129 N N . GLY A 1 629 ? 6.246 7.135 13.956 1.00 91.75 629 GLY A N 1
ATOM 5130 C CA . GLY A 1 629 ? 6.826 7.604 12.698 1.00 91.75 629 GLY A CA 1
ATOM 5131 C C . GLY A 1 629 ? 6.005 8.688 12.022 1.00 91.75 629 GLY A C 1
ATOM 5132 O O . GLY A 1 629 ? 4.784 8.750 12.176 1.00 91.75 629 GLY A O 1
ATOM 5133 N N . ALA A 1 630 ? 6.650 9.532 11.221 1.00 89.19 630 ALA A N 1
ATOM 5134 C CA . ALA A 1 630 ? 5.983 10.657 10.576 1.00 89.19 630 ALA A CA 1
ATOM 5135 C C . ALA A 1 630 ? 4.873 10.211 9.600 1.00 89.19 630 ALA A C 1
ATOM 5137 O O . ALA A 1 630 ? 4.745 9.038 9.217 1.00 89.19 630 ALA A O 1
ATOM 5138 N N . SER A 1 631 ? 4.038 11.157 9.170 1.00 85.62 631 SER A N 1
ATOM 5139 C CA . SER A 1 631 ? 3.078 10.901 8.093 1.00 85.62 631 SER A CA 1
ATOM 5140 C C . SER A 1 631 ? 3.796 10.446 6.810 1.00 85.62 631 SER A C 1
ATOM 5142 O O . SER A 1 631 ? 4.884 10.916 6.477 1.00 85.62 631 SER A O 1
ATOM 5144 N N . GLY A 1 632 ? 3.222 9.472 6.098 1.00 82.69 632 GLY A N 1
ATOM 5145 C CA . GLY A 1 632 ? 3.777 8.968 4.835 1.00 82.69 632 GLY A CA 1
ATOM 5146 C C . GLY A 1 632 ? 5.014 8.057 4.937 1.00 82.69 632 GLY A C 1
ATOM 5147 O O . GLY A 1 632 ? 5.501 7.593 3.897 1.00 82.69 632 GLY A O 1
ATOM 5148 N N . VAL A 1 633 ? 5.509 7.733 6.144 1.00 86.38 633 VAL A N 1
ATOM 5149 C CA . VAL A 1 633 ? 6.542 6.686 6.333 1.00 86.38 633 VAL A CA 1
ATOM 5150 C C . VAL A 1 633 ? 5.999 5.278 6.049 1.00 86.38 633 VAL A C 1
ATOM 5152 O O . VAL A 1 633 ? 6.749 4.362 5.721 1.00 86.38 633 VAL A O 1
ATOM 5155 N N . GLY A 1 634 ? 4.670 5.135 6.100 1.00 86.31 634 GLY A N 1
ATOM 5156 C CA . GLY A 1 634 ? 3.948 3.900 5.822 1.00 86.31 634 GLY A CA 1
ATOM 5157 C C . GLY A 1 634 ? 3.710 3.029 7.057 1.00 86.31 634 GLY A C 1
ATOM 5158 O O . GLY A 1 634 ? 3.757 1.814 6.928 1.00 86.31 634 GLY A O 1
ATOM 5159 N N . LYS A 1 635 ? 3.420 3.625 8.226 1.00 91.19 635 LYS A N 1
ATOM 5160 C CA . LYS A 1 635 ? 3.027 2.901 9.456 1.00 91.19 635 LYS A CA 1
ATOM 5161 C C . LYS A 1 635 ? 1.962 1.837 9.168 1.00 91.19 635 LYS A C 1
ATOM 5163 O O . LYS A 1 635 ? 2.187 0.656 9.404 1.00 91.19 635 LYS A O 1
ATOM 5168 N N . THR A 1 636 ? 0.874 2.220 8.504 1.00 91.88 636 THR A N 1
ATOM 5169 C CA . THR A 1 636 ? -0.190 1.283 8.127 1.00 91.88 636 THR A CA 1
ATOM 5170 C C . THR A 1 636 ? 0.296 0.197 7.152 1.00 91.88 636 THR A C 1
ATOM 5172 O O . THR A 1 636 ? 0.031 -0.987 7.331 1.00 91.88 636 THR A O 1
ATOM 5175 N N . ALA A 1 637 ? 1.069 0.585 6.131 1.00 92.44 637 ALA A N 1
ATOM 5176 C CA . ALA A 1 637 ? 1.491 -0.293 5.035 1.00 92.44 637 ALA A CA 1
ATOM 5177 C C . ALA A 1 637 ? 2.620 -1.282 5.385 1.00 92.44 637 ALA A C 1
ATOM 5179 O O . ALA A 1 637 ? 2.691 -2.361 4.794 1.00 92.44 637 ALA A O 1
ATOM 5180 N N . PHE A 1 638 ? 3.526 -0.901 6.284 1.00 93.38 638 PHE A N 1
ATOM 5181 C CA . PHE A 1 638 ? 4.693 -1.692 6.682 1.00 93.38 638 PHE A CA 1
ATOM 5182 C C . PHE A 1 638 ? 4.507 -2.383 8.036 1.00 93.38 638 PHE A C 1
ATOM 5184 O O . PHE A 1 638 ? 5.123 -3.422 8.247 1.00 93.38 638 PHE A O 1
ATOM 5191 N N . PHE A 1 639 ? 3.682 -1.836 8.935 1.00 94.88 639 PHE A N 1
ATOM 5192 C CA . PHE A 1 639 ? 3.503 -2.355 10.294 1.00 94.88 639 PHE A CA 1
ATOM 5193 C C . PHE A 1 639 ? 2.078 -2.853 10.559 1.00 94.88 639 PHE A C 1
ATOM 5195 O O . PHE A 1 639 ? 1.916 -4.027 10.885 1.00 94.88 639 PHE A O 1
ATOM 5202 N N . LEU A 1 640 ? 1.046 -2.016 10.379 1.00 95.50 640 LEU A N 1
ATOM 5203 C CA . LEU A 1 640 ? -0.319 -2.385 10.785 1.00 95.50 640 LEU A CA 1
ATOM 5204 C C . LEU A 1 640 ? -0.901 -3.528 9.943 1.00 95.50 640 LEU A C 1
ATOM 5206 O O . LEU A 1 640 ? -1.300 -4.534 10.510 1.00 95.50 640 LEU A O 1
ATOM 5210 N N . TYR A 1 641 ? -0.901 -3.442 8.606 1.00 95.25 641 TYR A N 1
ATOM 5211 C CA . TYR A 1 641 ? -1.460 -4.516 7.766 1.00 95.25 641 TYR A CA 1
ATOM 5212 C C . TYR A 1 641 ? -0.781 -5.881 7.979 1.00 95.25 641 TYR A C 1
ATOM 5214 O O . TYR A 1 641 ? -1.503 -6.867 8.107 1.00 95.25 641 TYR A O 1
ATOM 5222 N N . PRO A 1 642 ? 0.564 -5.987 8.056 1.00 94.69 642 PRO A N 1
ATOM 5223 C CA . PRO A 1 642 ? 1.205 -7.247 8.432 1.00 94.69 642 PRO A CA 1
ATOM 5224 C C . PRO A 1 642 ? 0.768 -7.774 9.801 1.00 94.69 642 PRO A C 1
ATOM 5226 O O . PRO A 1 642 ? 0.518 -8.969 9.930 1.00 94.69 642 PRO A O 1
ATOM 5229 N N . ASN A 1 643 ? 0.624 -6.899 10.800 1.00 96.44 643 ASN A N 1
ATOM 5230 C CA . ASN A 1 643 ? 0.147 -7.297 12.123 1.00 96.44 643 ASN A CA 1
ATOM 5231 C C . ASN A 1 643 ? -1.332 -7.715 12.121 1.00 96.44 643 ASN A C 1
ATOM 5233 O O . ASN A 1 643 ? -1.673 -8.672 12.805 1.00 96.44 643 ASN A O 1
ATOM 5237 N N . LEU A 1 644 ? -2.191 -7.089 11.309 1.00 96.19 644 LEU A N 1
ATOM 5238 C CA . LEU A 1 644 ? -3.580 -7.529 11.126 1.00 96.19 644 LEU A CA 1
ATOM 5239 C C . LEU A 1 644 ? -3.658 -8.910 10.453 1.00 96.19 644 LEU A C 1
ATOM 5241 O O . LEU A 1 644 ? -4.443 -9.748 10.893 1.00 96.19 644 LEU A O 1
ATOM 5245 N N . GLU A 1 645 ? -2.831 -9.189 9.432 1.00 93.12 645 GLU A N 1
ATOM 5246 C CA . GLU A 1 645 ? -2.725 -10.547 8.863 1.00 93.12 645 GLU A CA 1
ATOM 5247 C C . GLU A 1 645 ? -2.288 -11.543 9.937 1.00 93.12 645 GLU A C 1
ATOM 5249 O O . GLU A 1 645 ? -2.872 -12.616 10.046 1.00 93.12 645 GLU A O 1
ATOM 5254 N N . TYR A 1 646 ? -1.276 -11.186 10.733 1.00 93.69 646 TYR A N 1
ATOM 5255 C CA . TYR A 1 646 ? -0.732 -12.058 11.770 1.00 93.69 646 TYR A CA 1
ATOM 5256 C C . TYR A 1 646 ? -1.738 -12.340 12.883 1.00 93.69 646 TYR A C 1
ATOM 5258 O O . TYR A 1 646 ? -1.876 -13.487 13.304 1.00 93.69 646 TYR A O 1
ATOM 5266 N N . ALA A 1 647 ? -2.493 -11.323 13.306 1.00 94.81 647 ALA A N 1
ATOM 5267 C CA . ALA A 1 647 ? -3.606 -11.475 14.231 1.00 94.81 647 ALA A CA 1
ATOM 5268 C C . ALA A 1 647 ? -4.636 -12.465 13.694 1.00 94.81 647 ALA A C 1
ATOM 5270 O O . ALA A 1 647 ? -4.955 -13.428 14.387 1.00 94.81 647 ALA A O 1
ATOM 5271 N N . CYS A 1 648 ? -5.054 -12.301 12.435 1.00 92.44 648 CYS A N 1
ATOM 5272 C CA . CYS A 1 648 ? -5.984 -13.223 11.785 1.00 92.44 648 CYS A CA 1
ATOM 5273 C C . CYS A 1 648 ? -5.431 -14.657 11.693 1.00 92.44 648 CYS A C 1
ATOM 5275 O O . CYS A 1 648 ? -6.141 -15.627 11.961 1.00 92.44 648 CYS A O 1
ATOM 5277 N N . ALA A 1 649 ? -4.158 -14.800 11.319 1.00 90.00 649 ALA A N 1
ATOM 5278 C CA . ALA A 1 649 ? -3.519 -16.095 11.114 1.00 90.00 649 ALA A CA 1
ATOM 5279 C C . ALA A 1 649 ? -3.311 -16.872 12.424 1.00 90.00 649 ALA A C 1
ATOM 5281 O O . ALA A 1 649 ? -3.521 -18.081 12.446 1.00 90.00 649 ALA A O 1
ATOM 5282 N N . SER A 1 650 ? -2.946 -16.181 13.507 1.00 91.00 650 SER A N 1
ATOM 5283 C CA . SER A 1 650 ? -2.712 -16.764 14.841 1.00 91.00 650 SER A CA 1
ATOM 5284 C C . SER A 1 650 ? -3.978 -16.872 15.706 1.00 91.00 650 SER A C 1
ATOM 5286 O O . SER A 1 650 ? -3.935 -17.386 16.826 1.00 91.00 650 SER A O 1
ATOM 5288 N N . GLY A 1 651 ? -5.124 -16.395 15.210 1.00 91.69 651 GLY A N 1
ATOM 5289 C CA . GLY A 1 651 ? -6.406 -16.503 15.905 1.00 91.69 651 GLY A CA 1
ATOM 5290 C C . GLY A 1 651 ? -6.647 -15.454 16.994 1.00 91.69 651 GLY A C 1
ATOM 5291 O O . GLY A 1 651 ? -7.640 -15.574 17.706 1.00 91.69 651 GLY A O 1
ATOM 5292 N N . MET A 1 652 ? -5.791 -14.433 17.126 1.00 94.88 652 MET A N 1
ATOM 5293 C CA . MET A 1 652 ? -5.984 -13.348 18.097 1.00 94.88 652 MET A CA 1
ATOM 5294 C C . MET A 1 652 ? -7.227 -12.530 17.756 1.00 94.88 652 MET A C 1
ATOM 5296 O O . MET A 1 652 ? -7.458 -12.214 16.585 1.00 94.88 652 MET A O 1
ATOM 5300 N N . SER A 1 653 ? -7.992 -12.142 18.772 1.00 96.00 653 SER A N 1
ATOM 5301 C CA . SER A 1 653 ? -9.061 -11.159 18.598 1.00 96.00 653 SER A CA 1
ATOM 5302 C C . SER A 1 653 ? -8.468 -9.761 18.590 1.00 96.00 653 SER A C 1
ATOM 5304 O O . SER A 1 653 ? -7.527 -9.480 19.336 1.00 96.00 653 SER A O 1
ATOM 5306 N N . PHE A 1 654 ? -8.991 -8.866 17.757 1.00 96.38 654 PHE A N 1
ATOM 5307 C CA . PHE A 1 654 ? -8.456 -7.513 17.690 1.00 96.38 654 PHE A CA 1
ATOM 5308 C C . PHE A 1 654 ? -9.520 -6.437 17.529 1.00 96.38 654 PHE A C 1
ATOM 5310 O O . PHE A 1 654 ? -10.558 -6.637 16.902 1.00 96.38 654 PHE A O 1
ATOM 5317 N N . LEU A 1 655 ? -9.211 -5.275 18.092 1.00 94.88 655 LEU A N 1
ATOM 5318 C CA . LEU A 1 655 ? -9.903 -4.015 17.876 1.00 94.88 655 LEU A CA 1
ATOM 5319 C C . LEU A 1 655 ? -8.954 -3.082 17.132 1.00 94.88 655 LEU A C 1
ATOM 5321 O O . LEU A 1 655 ? -7.773 -3.010 17.473 1.00 94.88 655 LEU A O 1
ATOM 5325 N N . THR A 1 656 ? -9.451 -2.353 16.136 1.00 94.06 656 THR A N 1
ATOM 5326 C CA . THR A 1 656 ? -8.677 -1.285 15.499 1.00 94.06 656 THR A CA 1
ATOM 5327 C C . THR A 1 656 ? -9.486 -0.006 15.325 1.00 94.06 656 THR A C 1
ATOM 5329 O O . THR A 1 656 ? -10.653 -0.045 14.929 1.00 94.06 656 THR A O 1
ATOM 5332 N N . THR A 1 657 ? -8.864 1.128 15.645 1.00 90.56 657 THR A N 1
ATOM 5333 C CA . THR A 1 657 ? -9.400 2.458 15.335 1.00 90.56 657 THR A CA 1
ATOM 5334 C C . THR A 1 657 ? -9.043 2.827 13.899 1.00 90.56 657 THR A C 1
ATOM 5336 O O . THR A 1 657 ? -7.918 2.598 13.463 1.00 90.56 657 THR A O 1
ATOM 5339 N N . ASP A 1 658 ? -9.994 3.385 13.153 1.00 86.88 658 ASP A N 1
ATOM 5340 C CA . ASP A 1 658 ? -9.848 3.677 11.725 1.00 86.88 658 ASP A CA 1
ATOM 5341 C C . ASP A 1 658 ? -10.436 5.057 11.395 1.00 86.88 658 ASP A C 1
ATOM 5343 O O . ASP A 1 658 ? -11.641 5.222 11.225 1.00 86.88 658 ASP A O 1
ATOM 5347 N N . THR A 1 659 ? -9.588 6.077 11.304 1.00 80.75 659 THR A N 1
ATOM 5348 C CA . THR A 1 659 ? -10.002 7.455 10.978 1.00 80.75 659 THR A CA 1
ATOM 5349 C C . THR A 1 659 ? -10.457 7.595 9.519 1.00 80.75 659 THR A C 1
ATOM 5351 O O . THR A 1 659 ? -11.405 8.314 9.202 1.00 80.75 659 THR A O 1
ATOM 5354 N N . LYS A 1 660 ? -9.848 6.825 8.609 1.00 79.94 660 LYS A N 1
ATOM 5355 C CA . LYS A 1 660 ? -10.080 6.930 7.154 1.00 79.94 660 LYS A CA 1
ATOM 5356 C C . LYS A 1 660 ? -11.135 5.959 6.633 1.00 79.94 660 LYS A C 1
ATOM 5358 O O . LYS A 1 660 ? -11.622 6.127 5.512 1.00 79.94 660 LYS A O 1
ATOM 5363 N N . GLY A 1 661 ? -11.487 4.949 7.425 1.00 83.12 661 GLY A N 1
ATOM 5364 C CA . GLY A 1 661 ? -12.353 3.843 7.027 1.00 83.12 661 GLY A CA 1
ATOM 5365 C C . GLY A 1 661 ? -11.669 2.851 6.078 1.00 83.12 661 GLY A C 1
ATOM 5366 O O . GLY A 1 661 ? -12.343 2.075 5.405 1.00 83.12 661 GLY A O 1
ATOM 5367 N N . ASP A 1 662 ? -10.345 2.900 5.926 1.00 89.12 662 ASP A N 1
ATOM 5368 C CA . ASP A 1 662 ? -9.620 2.043 4.980 1.00 89.12 662 ASP A CA 1
ATOM 5369 C C . ASP A 1 662 ? -9.330 0.653 5.550 1.00 89.12 662 ASP A C 1
ATOM 5371 O O . ASP A 1 662 ? -9.312 -0.324 4.799 1.00 89.12 662 ASP A O 1
ATOM 5375 N N . LEU A 1 663 ? -9.104 0.540 6.859 1.00 92.38 663 LEU A N 1
ATOM 5376 C CA . LEU A 1 663 ? -8.730 -0.715 7.505 1.00 92.38 663 LEU A CA 1
ATOM 5377 C C . LEU A 1 663 ? -9.874 -1.716 7.427 1.00 92.38 663 LEU A C 1
ATOM 5379 O O . LEU A 1 663 ? -9.670 -2.830 6.941 1.00 92.38 663 LEU A O 1
ATOM 5383 N N . TYR A 1 664 ? -11.083 -1.317 7.826 1.00 92.12 664 TYR A N 1
ATOM 5384 C CA . TYR A 1 664 ? -12.223 -2.234 7.795 1.00 92.12 664 TYR A CA 1
ATOM 5385 C C . TYR A 1 664 ? -12.595 -2.606 6.357 1.00 92.12 664 TYR A C 1
ATOM 5387 O O . TYR A 1 664 ? -12.809 -3.783 6.068 1.00 92.12 664 TYR A O 1
ATOM 5395 N N . ARG A 1 665 ? -12.577 -1.636 5.427 1.00 92.19 665 ARG A N 1
ATOM 5396 C CA . ARG A 1 665 ? -12.843 -1.884 4.002 1.00 92.19 665 ARG A CA 1
ATOM 5397 C C . ARG A 1 665 ? -11.844 -2.877 3.419 1.00 92.19 665 ARG A C 1
ATOM 5399 O O . ARG A 1 665 ? -12.240 -3.795 2.712 1.00 92.19 665 ARG A O 1
ATOM 5406 N N . ASN A 1 666 ? -10.559 -2.736 3.724 1.00 92.19 666 ASN A N 1
ATOM 5407 C CA . ASN A 1 666 ? -9.526 -3.588 3.137 1.00 92.19 666 ASN A CA 1
ATOM 5408 C C . ASN A 1 666 ? -9.405 -4.960 3.820 1.00 92.19 666 ASN A C 1
ATOM 5410 O O . ASN A 1 666 ? -9.092 -5.942 3.141 1.00 92.19 666 ASN A O 1
ATOM 5414 N N . TYR A 1 667 ? -9.632 -5.041 5.138 1.00 91.69 667 TYR A N 1
ATOM 5415 C CA . TYR A 1 667 ? -9.345 -6.235 5.946 1.00 91.69 667 TYR A CA 1
ATOM 5416 C C . TYR A 1 667 ? -10.568 -6.975 6.481 1.00 91.69 667 TYR A C 1
ATOM 5418 O O . TYR A 1 667 ? -10.454 -8.172 6.737 1.00 91.69 667 TYR A O 1
ATOM 5426 N N . GLY A 1 668 ? -11.738 -6.341 6.592 1.00 92.56 668 GLY A N 1
ATOM 5427 C CA . GLY A 1 668 ? -12.948 -7.001 7.094 1.00 92.56 668 GLY A CA 1
ATOM 5428 C C . GLY A 1 668 ? -13.317 -8.237 6.268 1.00 92.56 668 GLY A C 1
ATOM 5429 O O . GLY A 1 668 ? -13.539 -9.318 6.807 1.00 92.56 668 GLY A O 1
ATOM 5430 N N . ALA A 1 669 ? -13.261 -8.132 4.937 1.00 90.06 669 ALA A N 1
ATOM 5431 C CA . ALA A 1 669 ? -13.518 -9.262 4.046 1.00 90.06 669 ALA A CA 1
ATOM 5432 C C . ALA A 1 669 ? -12.428 -10.339 4.157 1.00 90.06 669 ALA A C 1
ATOM 5434 O O . ALA A 1 669 ? -12.718 -11.525 4.039 1.00 90.06 669 ALA A O 1
ATOM 5435 N N . ILE A 1 670 ? -11.177 -9.944 4.418 1.00 89.75 670 ILE A N 1
ATOM 5436 C CA . ILE A 1 670 ? -10.069 -10.889 4.596 1.00 89.75 670 ILE A CA 1
ATOM 5437 C C . ILE A 1 670 ? -10.276 -11.715 5.869 1.00 89.75 670 ILE A C 1
ATOM 5439 O O . ILE A 1 670 ? -10.231 -12.943 5.815 1.00 89.75 670 ILE A O 1
ATOM 5443 N N . ALA A 1 671 ? -10.530 -11.042 6.990 1.00 91.94 671 ALA A N 1
ATOM 5444 C CA . ALA A 1 671 ? -10.751 -11.674 8.282 1.00 91.94 671 ALA A CA 1
ATOM 5445 C C . ALA A 1 671 ? -11.939 -12.654 8.219 1.00 91.94 671 ALA A C 1
ATOM 5447 O O . ALA A 1 671 ? -11.799 -13.819 8.597 1.00 91.94 671 ALA A O 1
ATOM 5448 N N . ARG A 1 672 ? -13.079 -12.219 7.662 1.00 92.00 672 ARG A N 1
ATOM 5449 C CA . ARG A 1 672 ? -14.289 -13.045 7.537 1.00 92.00 672 ARG A CA 1
ATOM 5450 C C . ARG A 1 672 ? -14.113 -14.210 6.563 1.00 92.00 672 ARG A C 1
ATOM 5452 O O . ARG A 1 672 ? -14.297 -15.360 6.947 1.00 92.00 672 ARG A O 1
ATOM 5459 N N . ASP A 1 673 ? -13.756 -13.926 5.310 1.00 87.06 673 ASP A N 1
ATOM 5460 C CA . ASP A 1 673 ? -13.854 -14.910 4.224 1.00 87.06 673 ASP A CA 1
ATOM 5461 C C . ASP A 1 673 ? -12.702 -15.933 4.238 1.00 87.06 673 ASP A C 1
ATOM 5463 O O . ASP A 1 673 ? -12.871 -17.040 3.728 1.00 87.06 673 ASP A O 1
ATOM 5467 N N . TYR A 1 674 ? -11.530 -15.581 4.789 1.00 83.31 674 TYR A N 1
ATOM 5468 C CA . TYR A 1 674 ? -10.336 -16.443 4.748 1.00 83.31 674 TYR A CA 1
ATOM 5469 C C . TYR A 1 674 ? -9.941 -17.020 6.108 1.00 83.31 674 TYR A C 1
ATOM 5471 O O . TYR A 1 674 ? -9.392 -18.117 6.152 1.00 83.31 674 TYR A O 1
ATOM 5479 N N . TYR A 1 675 ? -10.212 -16.307 7.203 1.00 87.62 675 TYR A N 1
ATOM 5480 C CA . TYR A 1 675 ? -9.829 -16.734 8.553 1.00 87.62 675 TYR A CA 1
ATOM 5481 C C . TYR A 1 675 ? -11.030 -17.103 9.439 1.00 87.62 675 TYR A C 1
ATOM 5483 O O . TYR A 1 675 ? -10.832 -17.575 10.560 1.00 87.62 675 TYR A O 1
ATOM 5491 N N . GLY A 1 676 ? -12.260 -16.927 8.938 1.00 89.25 676 GLY A N 1
ATOM 5492 C CA . GLY A 1 676 ? -13.491 -17.271 9.650 1.00 89.25 676 GLY A CA 1
ATOM 5493 C C . GLY A 1 676 ? -13.781 -16.363 10.844 1.00 89.25 676 GLY A C 1
ATOM 5494 O O . GLY A 1 676 ? -14.390 -16.813 11.809 1.00 89.25 676 GLY A O 1
ATOM 5495 N N . TYR A 1 677 ? -13.309 -15.115 10.814 1.00 93.06 677 TYR A N 1
ATOM 5496 C CA . TYR A 1 677 ? -13.535 -14.169 11.905 1.00 93.06 677 TYR A CA 1
ATOM 5497 C C . TYR A 1 677 ? -14.965 -13.645 11.913 1.00 93.06 677 TYR A C 1
ATOM 5499 O O . TYR A 1 677 ? -15.534 -13.323 10.864 1.00 93.06 677 TYR A O 1
ATOM 5507 N N . ARG A 1 678 ? -15.493 -13.435 13.119 1.00 93.50 678 ARG A N 1
ATOM 5508 C CA . ARG A 1 678 ? -16.665 -12.590 13.325 1.00 93.50 678 ARG A CA 1
ATOM 5509 C C . ARG A 1 678 ? -16.232 -11.129 13.242 1.00 93.50 678 ARG A C 1
ATOM 5511 O O . ARG A 1 678 ? -15.506 -10.635 14.102 1.00 93.50 678 ARG A O 1
ATOM 5518 N N . VAL A 1 679 ? -16.646 -10.460 12.172 1.00 93.94 679 VAL A N 1
ATOM 5519 C CA . VAL A 1 679 ? -16.305 -9.060 11.902 1.00 93.94 679 VAL A CA 1
ATOM 5520 C C . VAL A 1 679 ? -17.485 -8.178 12.261 1.00 93.94 679 VAL A C 1
ATOM 5522 O O . VAL A 1 679 ? -18.605 -8.465 11.845 1.00 93.94 679 VAL A O 1
ATOM 5525 N N . ALA A 1 680 ? -17.220 -7.098 12.983 1.00 93.88 680 ALA A N 1
ATOM 5526 C CA . ALA A 1 680 ? -18.201 -6.062 13.258 1.00 93.88 680 ALA A CA 1
ATOM 5527 C C . ALA A 1 680 ? -17.571 -4.676 13.135 1.00 93.88 680 ALA A C 1
ATOM 5529 O O . ALA A 1 680 ? -16.387 -4.473 13.428 1.00 93.88 680 ALA A O 1
ATOM 5530 N N . VAL A 1 681 ? -18.373 -3.736 12.644 1.00 93.88 681 VAL A N 1
ATOM 5531 C CA . VAL A 1 681 ? -17.930 -2.384 12.310 1.00 93.88 681 VAL A CA 1
ATOM 5532 C C . VAL A 1 681 ? -18.837 -1.384 13.006 1.00 93.88 681 VAL A C 1
ATOM 5534 O O . VAL A 1 681 ? -20.032 -1.331 12.728 1.00 93.88 681 VAL A O 1
ATOM 5537 N N . ILE A 1 682 ? -18.260 -0.574 13.888 1.00 91.56 682 ILE A N 1
ATOM 5538 C CA . ILE A 1 682 ? -18.936 0.570 14.493 1.00 91.56 682 ILE A CA 1
ATOM 5539 C C . ILE A 1 682 ? -18.513 1.814 13.719 1.00 91.56 682 ILE A C 1
ATOM 5541 O O . ILE A 1 682 ? -17.402 2.310 13.906 1.00 91.56 682 ILE A O 1
ATOM 5545 N N . ASP A 1 683 ? -19.369 2.275 12.807 1.00 90.62 683 ASP A N 1
ATOM 5546 C CA . ASP A 1 683 ? -19.093 3.422 11.940 1.00 90.62 683 ASP A CA 1
ATOM 5547 C C . ASP A 1 683 ? -19.806 4.679 12.442 1.00 90.62 683 ASP A C 1
ATOM 5549 O O . ASP A 1 683 ? -20.958 4.936 12.107 1.00 90.62 683 ASP A O 1
ATOM 5553 N N . LEU A 1 684 ? -19.105 5.484 13.243 1.00 86.88 684 LEU A N 1
ATOM 5554 C CA . LEU A 1 684 ? -19.632 6.756 13.747 1.00 86.88 684 LEU A CA 1
ATOM 5555 C C . LEU A 1 684 ? -19.559 7.885 12.714 1.00 86.88 684 LEU A C 1
ATOM 5557 O O . LEU A 1 684 ? -20.157 8.941 12.916 1.00 86.88 684 LEU A O 1
ATOM 5561 N N . ARG A 1 685 ? -18.832 7.678 11.609 1.00 86.62 685 ARG A N 1
ATOM 5562 C CA . ARG A 1 685 ? -18.807 8.606 10.477 1.00 86.62 685 ARG A CA 1
ATOM 5563 C C . ARG A 1 685 ? -20.049 8.436 9.604 1.00 86.62 685 ARG A C 1
ATOM 5565 O O . ARG A 1 685 ? -20.547 9.428 9.088 1.00 86.62 685 ARG A O 1
ATOM 5572 N N . ASN A 1 686 ? -20.548 7.209 9.454 1.00 87.44 686 ASN A N 1
ATOM 5573 C CA . ASN A 1 686 ? -21.805 6.900 8.769 1.00 87.44 686 ASN A CA 1
ATOM 5574 C C . ASN A 1 686 ? -22.667 5.945 9.620 1.00 87.44 686 ASN A C 1
ATOM 5576 O O . ASN A 1 686 ? -22.724 4.749 9.317 1.00 87.44 686 ASN A O 1
ATOM 5580 N N . PRO A 1 687 ? -23.384 6.441 10.647 1.00 87.62 687 PRO A N 1
ATOM 5581 C CA . PRO A 1 687 ? -24.111 5.581 11.588 1.00 87.62 687 PRO A CA 1
ATOM 5582 C C . PRO A 1 687 ? -25.154 4.645 10.960 1.00 87.62 687 PRO A C 1
ATOM 5584 O O . PRO A 1 687 ? -25.389 3.542 11.453 1.00 87.62 687 PRO A O 1
ATOM 5587 N N . THR A 1 688 ? -25.742 5.021 9.820 1.00 86.56 688 THR A N 1
ATOM 5588 C CA . THR A 1 688 ? -26.677 4.166 9.065 1.00 86.56 688 THR A CA 1
ATOM 5589 C C . THR A 1 688 ? -26.012 2.939 8.432 1.00 86.56 688 THR A C 1
ATOM 5591 O O . THR A 1 688 ? -26.698 1.974 8.092 1.00 86.56 688 THR A O 1
ATOM 5594 N N . ARG A 1 689 ? -24.684 2.952 8.284 1.00 88.88 689 ARG A N 1
ATOM 5595 C CA . ARG A 1 689 ? -23.842 1.860 7.766 1.00 88.88 689 ARG A CA 1
ATOM 5596 C C . ARG A 1 689 ? -22.957 1.263 8.859 1.00 88.88 689 ARG A C 1
ATOM 5598 O O . ARG A 1 689 ? -21.870 0.761 8.586 1.00 88.88 689 ARG A O 1
ATOM 5605 N N . SER A 1 690 ? -23.437 1.314 10.093 1.00 90.38 690 SER A N 1
ATOM 5606 C CA . SER A 1 690 ? -22.802 0.706 11.251 1.00 90.38 690 SER A CA 1
ATOM 5607 C C . SER A 1 690 ? -23.555 -0.551 11.686 1.00 90.38 690 SER A C 1
ATOM 5609 O O . SER A 1 690 ? -24.766 -0.708 11.486 1.00 90.38 690 SER A O 1
ATOM 5611 N N . ASP A 1 691 ? -22.836 -1.459 12.330 1.00 91.25 691 ASP A N 1
ATOM 5612 C CA . ASP A 1 691 ? -23.452 -2.473 13.165 1.00 91.25 691 ASP A CA 1
ATOM 5613 C C . ASP A 1 691 ? -23.983 -1.863 14.470 1.00 91.25 691 ASP A C 1
ATOM 5615 O O . ASP A 1 691 ? -23.580 -0.769 14.878 1.00 91.25 691 ASP A O 1
ATOM 5619 N N . GLY A 1 692 ? -24.944 -2.556 15.087 1.00 89.19 692 GLY A N 1
ATOM 5620 C CA . GLY A 1 692 ? -25.537 -2.132 16.351 1.00 89.19 692 GLY A CA 1
ATOM 5621 C C . GLY A 1 692 ? -24.566 -2.318 17.515 1.00 89.19 692 GLY A C 1
ATOM 5622 O O . GLY A 1 692 ? -23.743 -3.238 17.521 1.00 89.19 692 GLY A O 1
ATOM 5623 N N . ASN A 1 693 ? -24.678 -1.438 18.502 1.00 89.25 693 ASN A N 1
ATOM 5624 C CA . ASN A 1 693 ? -23.979 -1.508 19.773 1.00 89.25 693 ASN A CA 1
ATOM 5625 C C . ASN A 1 693 ? -24.905 -1.031 20.898 1.00 89.25 693 ASN A C 1
ATOM 5627 O O . ASN A 1 693 ? -24.785 0.091 21.395 1.00 89.25 693 ASN A O 1
ATOM 5631 N N . ASN A 1 694 ? -25.857 -1.881 21.281 1.00 89.69 694 ASN A N 1
ATOM 5632 C CA . ASN A 1 694 ? -26.656 -1.660 22.473 1.00 89.69 694 ASN A CA 1
ATOM 5633 C C . ASN A 1 694 ? -25.794 -1.866 23.724 1.00 89.69 694 ASN A C 1
ATOM 5635 O O . ASN A 1 694 ? -25.453 -2.990 24.101 1.00 89.69 694 ASN A O 1
ATOM 5639 N N . MET A 1 695 ? -25.505 -0.766 24.416 1.00 86.50 695 MET A N 1
ATOM 5640 C CA . MET A 1 695 ? -24.732 -0.774 25.658 1.00 86.50 695 MET A CA 1
ATOM 5641 C C . MET A 1 695 ? -25.348 -1.664 26.747 1.00 86.50 695 MET A C 1
ATOM 5643 O O . MET A 1 695 ? -24.625 -2.121 27.624 1.00 86.50 695 MET A O 1
ATOM 5647 N N . LEU A 1 696 ? -26.658 -1.937 26.696 1.00 89.62 696 LEU A N 1
ATOM 5648 C CA . LEU A 1 696 ? -27.359 -2.794 27.657 1.00 89.62 696 LEU A CA 1
ATOM 5649 C C . LEU A 1 696 ? -27.382 -4.277 27.253 1.00 89.62 696 LEU A C 1
ATOM 5651 O O . LEU A 1 696 ? -27.984 -5.080 27.955 1.00 89.62 696 LEU A O 1
ATOM 5655 N N . HIS A 1 697 ? -26.732 -4.677 26.155 1.00 88.25 697 HIS A N 1
ATOM 5656 C CA . HIS A 1 697 ? -26.834 -6.038 25.615 1.00 88.25 697 HIS A CA 1
ATOM 5657 C C . HIS A 1 697 ? -26.484 -7.140 26.622 1.00 88.25 697 HIS A C 1
ATOM 5659 O O . HIS A 1 697 ? -27.254 -8.091 26.760 1.00 88.25 697 HIS A O 1
ATOM 5665 N N . LEU A 1 698 ? -25.366 -7.021 27.348 1.00 84.81 698 LEU A N 1
ATOM 5666 C CA . LEU A 1 698 ? -24.992 -8.023 28.352 1.00 84.81 698 LEU A CA 1
ATOM 5667 C C . LEU A 1 698 ? -25.963 -8.027 29.536 1.00 84.81 698 LEU A C 1
ATOM 5669 O O . LEU A 1 698 ? -26.331 -9.097 30.012 1.00 84.81 698 LEU A O 1
ATOM 5673 N N . VAL A 1 699 ? -26.431 -6.852 29.973 1.00 89.31 699 VAL A N 1
ATOM 5674 C CA . VAL A 1 699 ? -27.453 -6.740 31.026 1.00 89.31 699 VAL A CA 1
ATOM 5675 C C . VAL A 1 699 ? -28.725 -7.473 30.605 1.00 89.31 699 VAL A C 1
ATOM 5677 O O . VAL A 1 699 ? -29.209 -8.320 31.350 1.00 89.31 699 VAL A O 1
ATOM 5680 N N . ASN A 1 700 ? -29.221 -7.192 29.399 1.00 91.12 700 ASN A N 1
ATOM 5681 C CA . ASN A 1 700 ? -30.423 -7.808 28.846 1.00 91.12 700 ASN A CA 1
ATOM 5682 C C . ASN A 1 700 ? -30.248 -9.322 28.705 1.00 91.12 700 ASN A C 1
ATOM 5684 O O . ASN A 1 700 ? -31.089 -10.075 29.174 1.00 91.12 700 ASN A O 1
ATOM 5688 N N . THR A 1 701 ? -29.127 -9.771 28.134 1.00 88.06 701 THR A N 1
ATOM 5689 C CA . THR A 1 701 ? -28.842 -11.196 27.903 1.00 88.06 701 THR A CA 1
ATOM 5690 C C . THR A 1 701 ? -28.811 -11.982 29.210 1.00 88.06 701 THR A C 1
ATOM 5692 O O . THR A 1 701 ? -29.423 -13.043 29.316 1.00 88.06 701 THR A O 1
ATOM 5695 N N . TYR A 1 702 ? -28.123 -11.461 30.226 1.00 89.31 702 TYR A N 1
ATOM 5696 C CA . TYR A 1 702 ? -28.033 -12.120 31.524 1.00 89.31 702 TYR A CA 1
ATOM 5697 C C . TYR A 1 702 ? -29.330 -12.054 32.325 1.00 89.31 702 TYR A C 1
ATOM 5699 O O . TYR A 1 702 ? -29.663 -13.008 33.030 1.00 89.31 702 TYR A O 1
ATOM 5707 N N . MET A 1 703 ? -30.082 -10.962 32.193 1.00 92.06 703 MET A N 1
ATOM 5708 C CA . MET A 1 703 ? -31.402 -10.862 32.801 1.00 92.06 703 MET A CA 1
ATOM 5709 C C . MET A 1 703 ? -32.389 -11.828 32.139 1.00 92.06 703 MET A C 1
ATOM 5711 O O . MET A 1 703 ? -33.109 -12.519 32.846 1.00 92.06 703 MET A O 1
ATOM 5715 N N . ASP A 1 704 ? -32.361 -11.965 30.812 1.00 90.56 704 ASP A N 1
ATOM 5716 C CA . ASP A 1 704 ? -33.191 -12.923 30.074 1.00 90.56 704 ASP A CA 1
ATOM 5717 C C . ASP A 1 704 ? -32.883 -14.372 30.487 1.00 90.56 704 ASP A C 1
ATOM 5719 O O . ASP A 1 704 ? -33.800 -15.166 30.688 1.00 90.56 704 ASP A O 1
ATOM 5723 N N . GLN A 1 705 ? -31.603 -14.715 30.685 1.00 89.06 705 GLN A N 1
ATOM 5724 C CA . GLN A 1 705 ? -31.201 -16.028 31.210 1.00 89.06 705 GLN A CA 1
ATOM 5725 C C . GLN A 1 705 ? -31.733 -16.283 32.626 1.00 89.06 705 GLN A C 1
ATOM 5727 O O . GLN A 1 705 ? -32.157 -17.396 32.925 1.00 89.06 705 GLN A O 1
ATOM 5732 N N . TYR A 1 706 ? -31.722 -15.265 33.491 1.00 91.50 706 TYR A N 1
ATOM 5733 C CA . TYR A 1 706 ? -32.274 -15.362 34.843 1.00 91.50 706 TYR A CA 1
ATOM 5734 C C . TYR A 1 706 ? -33.807 -15.447 34.850 1.00 91.50 706 TYR A C 1
ATOM 5736 O O . TYR A 1 706 ? -34.371 -16.236 35.597 1.00 91.50 706 TYR A O 1
ATOM 5744 N N . LEU A 1 707 ? -34.497 -14.674 34.009 1.00 88.81 707 LEU A N 1
ATOM 5745 C CA . LEU A 1 707 ? -35.958 -14.724 33.898 1.00 88.81 707 LEU A CA 1
ATOM 5746 C C . LEU A 1 707 ? -36.452 -16.053 33.304 1.00 88.81 707 LEU A C 1
ATOM 5748 O O . LEU A 1 707 ? -37.582 -16.454 33.567 1.00 88.81 707 LEU A O 1
ATOM 5752 N N . ALA A 1 708 ? -35.620 -16.739 32.514 1.00 89.12 708 ALA A N 1
ATOM 5753 C CA . ALA A 1 708 ? -35.909 -18.082 32.013 1.00 89.12 708 ALA A CA 1
ATOM 5754 C C . ALA A 1 708 ? -35.680 -19.189 33.063 1.00 89.12 708 ALA A C 1
ATOM 5756 O O . ALA A 1 708 ? -36.357 -20.215 33.013 1.00 89.12 708 ALA A O 1
ATOM 5757 N N . ASP A 1 709 ? -34.742 -18.994 33.997 1.00 89.38 709 ASP A N 1
ATOM 5758 C CA . ASP A 1 709 ? -34.454 -19.903 35.113 1.00 89.38 709 ASP A CA 1
ATOM 5759 C C . ASP A 1 709 ? -34.115 -19.107 36.383 1.00 89.38 709 ASP A C 1
ATOM 5761 O O . ASP A 1 709 ? -32.971 -18.693 36.600 1.00 89.38 709 ASP A O 1
ATOM 5765 N N . GLU A 1 710 ? -35.112 -18.926 37.254 1.00 83.00 710 GLU A N 1
ATOM 5766 C CA . GLU A 1 710 ? -34.979 -18.129 38.480 1.00 83.00 710 GLU A CA 1
ATOM 5767 C C . GLU A 1 710 ? -33.961 -18.709 39.485 1.00 83.00 710 GLU A C 1
ATOM 5769 O O . GLU A 1 710 ? -33.534 -18.004 40.403 1.00 83.00 710 GLU A O 1
ATOM 5774 N N . ASN A 1 711 ? -33.502 -19.956 39.302 1.00 84.75 711 ASN A N 1
ATOM 5775 C CA . ASN A 1 711 ? -32.431 -20.541 40.115 1.00 84.75 711 ASN A CA 1
ATOM 5776 C C . ASN A 1 711 ? -31.026 -20.117 39.654 1.00 84.75 711 ASN A C 1
ATOM 5778 O O . ASN A 1 711 ? -30.045 -20.313 40.379 1.00 84.75 711 ASN A O 1
ATOM 5782 N N . ASN A 1 712 ? -30.895 -19.504 38.473 1.00 87.25 712 ASN A N 1
ATOM 5783 C CA . ASN A 1 712 ? -29.624 -19.058 37.913 1.00 87.25 712 ASN A CA 1
ATOM 5784 C C . ASN A 1 712 ? -29.178 -17.711 38.514 1.00 87.25 712 ASN A C 1
ATOM 5786 O O . ASN A 1 712 ? -29.084 -16.675 37.848 1.00 87.25 712 ASN A O 1
ATOM 5790 N N . LEU A 1 713 ? -28.859 -17.733 39.811 1.00 88.19 713 LEU A N 1
ATOM 5791 C CA . LEU A 1 713 ? -28.391 -16.562 40.560 1.00 88.19 713 LEU A CA 1
ATOM 5792 C C . LEU A 1 713 ? -27.094 -15.964 39.992 1.00 88.19 713 LEU A C 1
ATOM 5794 O O . LEU A 1 713 ? -26.846 -14.769 40.158 1.00 88.19 713 LEU A O 1
ATOM 5798 N N . VAL A 1 714 ? -26.282 -16.770 39.299 1.00 86.50 714 VAL A N 1
ATOM 5799 C CA . VAL A 1 714 ? -25.048 -16.314 38.641 1.00 86.50 714 VAL A CA 1
ATOM 5800 C C . VAL A 1 714 ? -25.369 -15.299 37.546 1.00 86.50 714 VAL A C 1
ATOM 5802 O O . VAL A 1 714 ? -24.746 -14.239 37.498 1.00 86.50 714 VAL A O 1
ATOM 5805 N N . SER A 1 715 ? -26.371 -15.578 36.710 1.00 87.12 715 SER A N 1
ATOM 5806 C CA . SER A 1 715 ? -26.778 -14.672 35.628 1.00 87.12 715 SER A CA 1
ATOM 5807 C C . SER A 1 715 ? -27.375 -13.379 36.178 1.00 87.12 715 SER A C 1
ATOM 5809 O O . SER A 1 715 ? -26.997 -12.294 35.739 1.00 87.12 715 SER A O 1
ATOM 5811 N N . LYS A 1 716 ? -28.199 -13.465 37.232 1.00 89.75 716 LYS A N 1
ATOM 5812 C CA . LYS A 1 716 ? -28.709 -12.276 37.933 1.00 89.75 716 LYS A CA 1
ATOM 5813 C C . LYS A 1 716 ? -27.574 -11.392 38.461 1.00 89.75 716 LYS A C 1
ATOM 5815 O O . LYS A 1 716 ? -27.555 -10.187 38.217 1.00 89.75 716 LYS A O 1
ATOM 5820 N N . ALA A 1 717 ? -26.593 -11.992 39.139 1.00 88.00 717 ALA A N 1
ATOM 5821 C CA . ALA A 1 717 ? -25.434 -11.271 39.662 1.00 88.00 717 ALA A CA 1
ATOM 5822 C C . ALA A 1 717 ? -24.586 -10.637 38.543 1.00 88.00 717 ALA A C 1
ATOM 5824 O O . ALA A 1 717 ? -24.111 -9.509 38.700 1.00 88.00 717 ALA A O 1
ATOM 5825 N N . LYS A 1 718 ? -24.423 -11.321 37.400 1.00 86.00 718 LYS A N 1
ATOM 5826 C CA . LYS A 1 718 ? -23.753 -10.764 36.215 1.00 86.00 718 LYS A CA 1
ATOM 5827 C C . LYS A 1 718 ? -24.505 -9.555 35.657 1.00 86.00 718 LYS A C 1
ATOM 5829 O O . LYS A 1 718 ? -23.878 -8.519 35.444 1.00 86.00 718 LYS A O 1
ATOM 5834 N N . ALA A 1 719 ? -25.827 -9.641 35.493 1.00 90.00 719 ALA A N 1
ATOM 5835 C CA . ALA A 1 719 ? -26.641 -8.516 35.030 1.00 90.00 719 ALA A CA 1
ATOM 5836 C C . ALA A 1 719 ? -26.470 -7.290 35.945 1.00 90.00 719 ALA A C 1
ATOM 5838 O O . ALA A 1 719 ? -26.111 -6.214 35.472 1.00 90.00 719 ALA A O 1
ATOM 5839 N N . GLU A 1 720 ? -26.614 -7.460 37.262 1.00 91.12 720 GLU A N 1
ATOM 5840 C CA . GLU A 1 720 ? -26.425 -6.384 38.248 1.00 91.12 720 GLU A CA 1
ATOM 5841 C C . GLU A 1 720 ? -25.010 -5.777 38.214 1.00 91.12 720 GLU A C 1
ATOM 5843 O O . GLU A 1 720 ? -24.842 -4.558 38.316 1.00 91.12 720 GLU A O 1
ATOM 5848 N N . LYS A 1 721 ? -23.978 -6.615 38.040 1.00 86.12 721 LYS A N 1
ATOM 5849 C CA . LYS A 1 721 ? -22.584 -6.170 37.904 1.00 86.12 721 LYS A CA 1
ATOM 5850 C C . LYS A 1 721 ? -22.403 -5.285 36.667 1.00 86.12 721 LYS A C 1
ATOM 5852 O O . LYS A 1 721 ? -21.810 -4.211 36.786 1.00 86.12 721 LYS A O 1
ATOM 5857 N N . TYR A 1 722 ? -22.917 -5.699 35.506 1.00 85.62 722 TYR A N 1
ATOM 5858 C CA . TYR A 1 722 ? -22.817 -4.914 34.270 1.00 85.62 722 TYR A CA 1
ATOM 5859 C C . TYR A 1 722 ? -23.627 -3.618 34.336 1.00 85.62 722 TYR A C 1
ATOM 5861 O O . TYR A 1 722 ? -23.124 -2.584 33.899 1.00 85.62 722 TYR A O 1
ATOM 5869 N N . VAL A 1 723 ? -24.809 -3.628 34.965 1.00 91.19 723 VAL A N 1
ATOM 5870 C CA . VAL A 1 723 ? -25.592 -2.408 35.231 1.00 91.19 723 VAL A CA 1
ATOM 5871 C C . VAL A 1 723 ? -24.744 -1.370 35.963 1.00 91.19 723 VAL A C 1
ATOM 5873 O O . VAL A 1 723 ? -24.649 -0.227 35.522 1.00 91.19 723 VAL A O 1
ATOM 5876 N N . LYS A 1 724 ? -24.067 -1.771 37.045 1.00 87.88 724 LYS A N 1
ATOM 5877 C CA . LYS A 1 724 ? -23.216 -0.859 37.818 1.00 87.88 724 LYS A CA 1
ATOM 5878 C C . LYS A 1 724 ? -22.021 -0.348 37.007 1.00 87.88 724 LYS A C 1
ATOM 5880 O O . LYS A 1 724 ? -21.677 0.827 37.101 1.00 87.88 724 LYS A O 1
ATOM 5885 N N . ILE A 1 725 ? -21.395 -1.214 36.203 1.00 82.81 725 ILE A N 1
ATOM 5886 C CA . ILE A 1 725 ? -20.283 -0.832 35.318 1.00 82.81 725 ILE A CA 1
ATOM 5887 C C . ILE A 1 725 ? -20.735 0.243 34.323 1.00 82.81 725 ILE A C 1
ATOM 5889 O O . ILE A 1 725 ? -20.080 1.279 34.225 1.00 82.81 725 ILE A O 1
ATOM 5893 N N . ILE A 1 726 ? -21.859 0.023 33.637 1.00 85.88 726 ILE A N 1
ATOM 5894 C CA . ILE A 1 726 ? -22.399 0.945 32.630 1.00 85.88 726 ILE A CA 1
ATOM 5895 C C . ILE A 1 726 ? -22.767 2.285 33.271 1.00 85.88 726 ILE A C 1
ATOM 5897 O O . ILE A 1 726 ? -22.313 3.326 32.798 1.00 85.88 726 ILE A O 1
ATOM 5901 N N . SER A 1 727 ? -23.517 2.273 34.378 1.00 89.38 727 SER A N 1
ATOM 5902 C CA . SER A 1 727 ? -23.917 3.501 35.076 1.00 89.38 727 SER A CA 1
ATOM 5903 C C . SER A 1 727 ? -22.711 4.318 35.523 1.00 89.38 727 SER A C 1
ATOM 5905 O O . SER A 1 727 ? -22.647 5.520 35.272 1.00 89.38 727 SER A O 1
ATOM 5907 N N . LYS A 1 728 ? -21.714 3.662 36.127 1.00 84.62 728 LYS A N 1
ATOM 5908 C CA . LYS A 1 728 ? -20.493 4.326 36.584 1.00 84.62 728 LYS A CA 1
ATOM 5909 C C . LYS A 1 728 ? -19.705 4.937 35.427 1.00 84.62 728 LYS A C 1
ATOM 5911 O O . LYS A 1 728 ? -19.156 6.026 35.580 1.00 84.62 728 LYS A O 1
ATOM 5916 N N . THR A 1 729 ? -19.636 4.237 34.296 1.00 80.56 729 THR A N 1
ATOM 5917 C CA . THR A 1 729 ? -18.937 4.690 33.089 1.00 80.56 729 THR A CA 1
ATOM 5918 C C . THR A 1 729 ? -19.642 5.882 32.434 1.00 80.56 729 THR A C 1
ATOM 5920 O O . THR A 1 729 ? -18.965 6.820 32.040 1.00 80.56 729 THR A O 1
ATOM 5923 N N . ILE A 1 730 ? -20.978 5.913 32.389 1.00 83.81 730 ILE A N 1
ATOM 5924 C CA . ILE A 1 730 ? -21.740 7.043 31.822 1.00 83.81 730 ILE A CA 1
ATOM 5925 C C . ILE A 1 730 ? -21.663 8.290 32.712 1.00 83.81 730 ILE A C 1
ATOM 5927 O O . ILE A 1 730 ? -21.494 9.401 32.211 1.00 83.81 730 ILE A O 1
ATOM 5931 N N . ILE A 1 731 ? -21.793 8.122 34.030 1.00 84.06 731 ILE A N 1
ATOM 5932 C CA . ILE A 1 731 ? -21.830 9.250 34.969 1.00 84.06 731 ILE A CA 1
ATOM 5933 C C . ILE A 1 731 ? -20.451 9.901 35.140 1.00 84.06 731 ILE A C 1
ATOM 5935 O O . ILE A 1 731 ? -20.370 11.128 35.200 1.00 84.06 731 ILE A O 1
ATOM 5939 N N . ASN A 1 732 ? -19.379 9.102 35.152 1.00 74.12 732 ASN A N 1
ATOM 5940 C CA . ASN A 1 732 ? -18.009 9.581 35.370 1.00 74.12 732 ASN A CA 1
ATOM 5941 C C . ASN A 1 732 ? -17.217 9.834 34.076 1.00 74.12 732 ASN A C 1
ATOM 5943 O O . ASN A 1 732 ? -15.996 9.904 34.135 1.00 74.12 732 ASN A O 1
ATOM 5947 N N . ALA A 1 733 ? -17.877 9.977 32.922 1.00 61.06 733 ALA A N 1
ATOM 5948 C CA . ALA A 1 733 ? -17.235 10.155 31.610 1.00 61.06 733 ALA A CA 1
ATOM 5949 C C . ALA A 1 733 ? -16.525 11.522 31.410 1.00 61.06 733 ALA A C 1
ATOM 5951 O O . ALA A 1 733 ? -16.284 11.957 30.282 1.00 61.06 733 ALA A O 1
ATOM 5952 N N . SER A 1 734 ? -16.324 12.305 32.473 1.00 54.03 734 SER A N 1
ATOM 5953 C CA . SER A 1 734 ? -15.717 13.638 32.410 1.00 54.03 734 SER A CA 1
ATOM 5954 C C . SER A 1 734 ? -14.957 13.908 33.702 1.00 54.03 734 SER A C 1
ATOM 5956 O O . SER A 1 734 ? -15.574 14.174 34.730 1.00 54.03 734 SER A O 1
ATOM 5958 N N . GLY A 1 735 ? -13.628 13.843 33.660 1.00 51.28 735 GLY A N 1
ATOM 5959 C CA . GLY A 1 735 ? -12.707 14.114 34.772 1.00 51.28 735 GLY A CA 1
ATOM 5960 C C . GLY A 1 735 ? -12.718 15.537 35.367 1.00 51.28 735 GLY A C 1
ATOM 5961 O O . GLY A 1 735 ? -11.654 16.102 35.600 1.00 51.28 735 GLY A O 1
ATOM 5962 N N . GLU A 1 736 ? -13.882 16.139 35.621 1.00 51.44 736 GLU A N 1
ATOM 5963 C CA . GLU A 1 736 ? -14.011 17.412 36.342 1.00 51.44 736 GLU A CA 1
ATOM 5964 C C . GLU A 1 736 ? -13.805 17.236 37.858 1.00 51.44 736 GLU A C 1
ATOM 5966 O O . GLU A 1 736 ? -14.121 16.196 38.425 1.00 51.44 736 GLU A O 1
ATOM 5971 N N . ASN A 1 737 ? -13.291 18.267 38.541 1.00 46.50 737 ASN A N 1
ATOM 5972 C CA . ASN A 1 737 ? -12.979 18.238 39.977 1.00 46.50 737 ASN A CA 1
ATOM 5973 C C . ASN A 1 737 ? -14.198 17.865 40.854 1.00 46.50 737 ASN A C 1
ATOM 5975 O O . ASN A 1 737 ? -15.078 18.681 41.125 1.00 46.50 737 ASN A O 1
ATOM 5979 N N . TYR A 1 738 ? -14.184 16.626 41.355 1.00 55.00 738 TYR A N 1
ATOM 5980 C CA . TYR A 1 738 ? -15.282 15.924 42.037 1.00 55.00 738 TYR A CA 1
ATOM 5981 C C . TYR A 1 738 ? -15.636 16.420 43.454 1.00 55.00 738 TYR A C 1
ATOM 5983 O O . TYR A 1 738 ? -16.699 16.081 43.976 1.00 55.00 738 TYR A O 1
ATOM 5991 N N . GLY A 1 739 ? -14.780 17.221 44.096 1.00 56.50 739 GLY A N 1
ATOM 5992 C CA . GLY A 1 739 ? -14.789 17.383 45.558 1.00 56.50 739 GLY A CA 1
ATOM 5993 C C . GLY A 1 739 ? -16.064 17.965 46.189 1.00 56.50 739 GLY A C 1
ATOM 5994 O O . GLY A 1 739 ? -16.382 17.609 47.318 1.00 56.50 739 GLY A O 1
ATOM 5995 N N . GLN A 1 740 ? -16.811 18.833 45.494 1.00 54.75 740 GLN A N 1
ATOM 5996 C CA . GLN A 1 740 ? -18.028 19.459 46.051 1.00 54.75 740 GLN A CA 1
ATOM 5997 C C . GLN A 1 740 ? -19.345 18.809 45.590 1.00 54.75 740 GLN A C 1
ATOM 5999 O O . GLN A 1 740 ? -20.370 19.008 46.235 1.00 54.75 740 GLN A O 1
ATOM 6004 N N . ASN A 1 741 ? -19.326 17.993 44.528 1.00 71.25 741 ASN A N 1
ATOM 6005 C CA . ASN A 1 741 ? -20.534 17.421 43.911 1.00 71.25 741 ASN A CA 1
ATOM 6006 C C . ASN A 1 741 ? -20.616 15.886 44.005 1.00 71.25 741 ASN A C 1
ATOM 6008 O O . ASN A 1 741 ? -21.542 15.296 43.449 1.00 71.25 741 ASN A O 1
ATOM 6012 N N . GLN A 1 742 ? -19.686 15.229 44.708 1.00 79.25 742 GLN A N 1
ATOM 6013 C CA . GLN A 1 742 ? -19.572 13.765 44.768 1.00 79.25 742 GLN A CA 1
ATOM 6014 C C . GLN A 1 742 ? -20.877 13.059 45.178 1.00 79.25 742 GLN A C 1
ATOM 6016 O O . GLN A 1 742 ? -21.257 12.075 44.553 1.00 79.25 742 GLN A O 1
ATOM 6021 N N . PHE A 1 743 ? -21.623 13.617 46.140 1.00 83.69 743 PHE A N 1
ATOM 6022 C CA . PHE A 1 743 ? -22.934 13.087 46.537 1.00 83.69 743 PHE A CA 1
ATOM 6023 C C . PHE A 1 743 ? -23.920 12.988 45.360 1.00 83.69 743 PHE A C 1
ATOM 6025 O O . PHE A 1 743 ? -24.606 11.978 45.215 1.00 83.69 743 PHE A O 1
ATOM 6032 N N . PHE A 1 744 ? -23.991 14.014 44.503 1.00 84.69 744 PHE A N 1
ATOM 6033 C CA . PHE A 1 744 ? -24.909 14.026 43.360 1.00 84.69 744 PHE A CA 1
ATOM 6034 C C . PHE A 1 744 ? -24.503 13.014 42.290 1.00 84.69 744 PHE A C 1
ATOM 6036 O O . PHE A 1 744 ? -25.377 12.415 41.670 1.00 84.69 744 PHE A O 1
ATOM 6043 N N . TYR A 1 745 ? -23.200 12.802 42.095 1.00 85.88 745 TYR A N 1
ATOM 6044 C CA . TYR A 1 745 ? -22.678 11.799 41.169 1.00 85.88 745 TYR A CA 1
ATOM 6045 C C . TYR A 1 745 ? -22.942 10.372 41.664 1.00 85.88 745 TYR A C 1
ATOM 6047 O O . TYR A 1 745 ? -23.462 9.558 40.903 1.00 85.88 745 TYR A O 1
ATOM 6055 N N . ASP A 1 746 ? -22.690 10.089 42.944 1.00 84.94 746 ASP A N 1
ATOM 6056 C CA . ASP A 1 746 ? -22.971 8.779 43.545 1.00 84.94 746 ASP A CA 1
ATOM 6057 C C . ASP A 1 746 ? -24.481 8.473 43.532 1.00 84.94 746 ASP A C 1
ATOM 6059 O O . ASP A 1 746 ? -24.910 7.369 43.182 1.00 84.94 746 ASP A O 1
ATOM 6063 N N . ALA A 1 747 ? -25.317 9.472 43.842 1.00 89.31 747 ALA A N 1
ATOM 6064 C CA . ALA A 1 747 ? -26.770 9.349 43.749 1.00 89.31 747 ALA A CA 1
ATOM 6065 C C . ALA A 1 747 ? -27.249 9.159 42.296 1.00 89.31 747 ALA A C 1
ATOM 6067 O O . ALA A 1 747 ? -28.178 8.383 42.061 1.00 89.31 747 ALA A O 1
ATOM 6068 N N . ALA A 1 748 ? -26.615 9.820 41.321 1.00 90.94 748 ALA A N 1
ATOM 6069 C CA . ALA A 1 748 ? -26.919 9.666 39.898 1.00 90.94 748 ALA A CA 1
ATOM 6070 C C . ALA A 1 748 ? -26.522 8.278 39.368 1.00 90.94 748 ALA A C 1
ATOM 6072 O O . ALA A 1 748 ? -27.300 7.673 38.631 1.00 90.94 748 ALA A O 1
ATOM 6073 N N . GLU A 1 749 ? -25.369 7.735 39.784 1.00 90.88 749 GLU A N 1
ATOM 6074 C CA . GLU A 1 749 ? -24.947 6.357 39.478 1.00 90.88 749 GLU A CA 1
ATOM 6075 C C . GLU A 1 749 ? -25.975 5.345 40.003 1.00 90.88 749 GLU A C 1
ATOM 6077 O O . GLU A 1 749 ? -26.405 4.447 39.270 1.00 90.88 749 GLU A O 1
ATOM 6082 N N . GLY A 1 750 ? -26.393 5.502 41.263 1.00 92.19 750 GLY A N 1
ATOM 6083 C CA . GLY A 1 750 ? -27.388 4.640 41.899 1.00 92.19 750 GLY A CA 1
ATOM 6084 C C . GLY A 1 750 ? -28.758 4.711 41.222 1.00 92.19 750 GLY A C 1
ATOM 6085 O O . GLY A 1 750 ? -29.373 3.678 40.936 1.00 92.19 750 GLY A O 1
ATOM 6086 N N . LEU A 1 751 ? -29.219 5.922 40.893 1.00 92.62 751 LEU A N 1
ATOM 6087 C CA . LEU A 1 751 ? -30.477 6.138 40.180 1.00 92.62 751 LEU A CA 1
ATOM 6088 C C . LEU A 1 751 ? -30.445 5.501 38.789 1.00 92.62 751 LEU A C 1
ATOM 6090 O O . LEU A 1 751 ? -31.340 4.724 38.458 1.00 92.62 751 LEU A O 1
ATOM 6094 N N . LEU A 1 752 ? -29.404 5.777 37.999 1.00 93.56 752 LEU A N 1
ATOM 6095 C CA . LEU A 1 752 ? -29.256 5.231 36.650 1.00 93.56 752 LEU A CA 1
ATOM 6096 C C . LEU A 1 752 ? -29.207 3.697 36.673 1.00 93.56 752 LEU A C 1
ATOM 6098 O O . LEU A 1 752 ? -29.907 3.048 35.897 1.00 93.56 752 LEU A O 1
ATOM 6102 N N . SER A 1 753 ? -28.476 3.117 37.632 1.00 94.38 753 SER A N 1
ATOM 6103 C CA . SER A 1 753 ? -28.419 1.663 37.838 1.00 94.38 753 SER A CA 1
ATOM 6104 C C . SER A 1 753 ? -29.798 1.070 38.117 1.00 94.38 753 SER A C 1
ATOM 6106 O O . SER A 1 753 ? -30.159 0.028 37.576 1.00 94.38 753 SER A O 1
ATOM 6108 N N . SER A 1 754 ? -30.596 1.760 38.927 1.00 93.88 754 SER A N 1
ATOM 6109 C CA . SER A 1 754 ? -31.946 1.320 39.278 1.00 93.88 754 SER A CA 1
ATOM 6110 C C . SER A 1 754 ? -32.869 1.325 38.063 1.00 93.88 754 SER A C 1
ATOM 6112 O O . SER A 1 754 ? -33.577 0.352 37.830 1.00 93.88 754 SER A O 1
ATOM 6114 N N . VAL A 1 755 ? -32.829 2.388 37.255 1.00 93.88 755 VAL A N 1
ATOM 6115 C CA . VAL A 1 755 ? -33.663 2.509 36.051 1.00 93.88 755 VAL A CA 1
ATOM 6116 C C . VAL A 1 755 ? -33.280 1.467 34.997 1.00 93.88 755 VAL A C 1
ATOM 6118 O O . VAL A 1 755 ? -34.166 0.813 34.447 1.00 93.88 755 VAL A O 1
ATOM 6121 N N . ILE A 1 756 ? -31.981 1.261 34.744 1.00 94.88 756 ILE A N 1
ATOM 6122 C CA . ILE A 1 756 ? -31.507 0.232 33.805 1.00 94.88 756 ILE A CA 1
ATOM 6123 C C . ILE A 1 756 ? -31.961 -1.160 34.261 1.00 94.88 756 ILE A C 1
ATOM 6125 O O . ILE A 1 756 ? -32.462 -1.932 33.445 1.00 94.88 756 ILE A O 1
ATOM 6129 N N . LEU A 1 757 ? -31.826 -1.473 35.556 1.00 94.00 757 LEU A N 1
ATOM 6130 C CA . LEU A 1 757 ? -32.238 -2.765 36.105 1.00 94.00 757 LEU A CA 1
ATOM 6131 C C . LEU A 1 757 ? -33.747 -2.999 35.945 1.00 94.00 757 LEU A C 1
ATOM 6133 O O . LEU A 1 757 ? -34.152 -4.085 35.539 1.00 94.00 757 LEU A O 1
ATOM 6137 N N . LEU A 1 758 ? -34.572 -1.979 36.208 1.00 93.19 758 LEU A N 1
ATOM 6138 C CA . LEU A 1 758 ? -36.024 -2.074 36.034 1.00 93.19 758 LEU A CA 1
ATOM 6139 C C . LEU A 1 758 ? -36.424 -2.290 34.574 1.00 93.19 758 LEU A C 1
ATOM 6141 O O . LEU A 1 758 ? -37.281 -3.125 34.293 1.00 93.19 758 LEU A O 1
ATOM 6145 N N . ILE A 1 759 ? -35.789 -1.577 33.642 1.00 93.50 759 ILE A N 1
ATOM 6146 C CA . ILE A 1 759 ? -36.011 -1.789 32.209 1.00 93.50 759 ILE A CA 1
ATOM 6147 C C . ILE A 1 759 ? -35.633 -3.225 31.823 1.00 93.50 759 ILE A C 1
ATOM 6149 O O . ILE A 1 759 ? -36.403 -3.891 31.137 1.00 93.50 759 ILE A O 1
ATOM 6153 N N . ALA A 1 760 ? -34.481 -3.721 32.280 1.00 92.31 760 ALA A N 1
ATOM 6154 C CA . ALA A 1 760 ? -34.016 -5.062 31.942 1.00 92.31 760 ALA A CA 1
ATOM 6155 C C . ALA A 1 760 ? -34.938 -6.173 32.474 1.00 92.31 760 ALA A C 1
ATOM 6157 O O . ALA A 1 760 ? -35.172 -7.152 31.770 1.00 92.31 760 ALA A O 1
ATOM 6158 N N . GLU A 1 761 ? -35.453 -6.022 33.698 1.00 91.75 761 GLU A N 1
ATOM 6159 C CA . GLU A 1 761 ? -36.221 -7.061 34.392 1.00 91.75 761 GLU A CA 1
ATOM 6160 C C . GLU A 1 761 ? -37.723 -7.066 34.054 1.00 91.75 761 GLU A C 1
ATOM 6162 O O . GLU A 1 761 ? -38.338 -8.132 34.037 1.00 91.75 761 GLU A O 1
ATOM 6167 N N . TYR A 1 762 ? -38.330 -5.901 33.800 1.00 90.94 762 TYR A N 1
ATOM 6168 C CA . TYR A 1 762 ? -39.793 -5.769 33.695 1.00 90.94 762 TYR A CA 1
ATOM 6169 C C . TYR A 1 762 ? -40.296 -5.391 32.299 1.00 90.94 762 TYR A C 1
ATOM 6171 O O . TYR A 1 762 ? -41.508 -5.351 32.091 1.00 90.94 762 TYR A O 1
ATOM 6179 N N . LEU A 1 763 ? -39.418 -5.115 31.331 1.00 88.69 763 LEU A N 1
ATOM 6180 C CA . LEU A 1 763 ? -39.818 -4.809 29.953 1.00 88.69 763 LEU A CA 1
ATOM 6181 C C . LEU A 1 763 ? -39.252 -5.849 28.982 1.00 88.69 763 LEU A C 1
ATOM 6183 O O . LEU A 1 763 ? -38.151 -5.663 28.467 1.00 88.69 763 LEU A O 1
ATOM 6187 N N . PRO A 1 764 ? -39.978 -6.947 28.706 1.00 78.88 764 PRO A N 1
ATOM 6188 C CA . PRO A 1 764 ? -39.529 -7.922 27.722 1.00 78.88 764 PRO A CA 1
ATOM 6189 C C . PRO A 1 764 ? -39.481 -7.308 26.308 1.00 78.88 764 PRO A C 1
ATOM 6191 O O . PRO A 1 764 ? -40.188 -6.331 26.031 1.00 78.88 764 PRO A O 1
ATOM 6194 N N . PRO A 1 765 ? -38.702 -7.897 25.378 1.00 80.94 765 PRO A N 1
ATOM 6195 C CA . PRO A 1 765 ? -38.739 -7.513 23.970 1.00 80.94 765 PRO A CA 1
ATOM 6196 C C . PRO A 1 765 ? -40.171 -7.545 23.425 1.00 80.94 765 PRO A C 1
ATOM 6198 O O . PRO A 1 765 ? -40.907 -8.509 23.640 1.00 80.94 765 PRO A O 1
ATOM 6201 N N . THR A 1 766 ? -40.561 -6.492 22.711 1.00 76.31 766 THR A N 1
ATOM 6202 C CA . THR A 1 766 ? -41.912 -6.335 22.155 1.00 76.31 766 THR A CA 1
ATOM 6203 C C . THR A 1 766 ? -41.964 -6.897 20.735 1.00 76.31 766 THR A C 1
ATOM 6205 O O . THR A 1 766 ? -40.972 -6.847 20.016 1.00 76.31 766 THR A O 1
ATOM 6208 N N . GLU A 1 767 ? -43.106 -7.420 20.288 1.00 75.38 767 GLU A N 1
ATOM 6209 C CA . GLU A 1 767 ? -43.283 -7.811 18.884 1.00 75.38 767 GLU A CA 1
ATOM 6210 C C . GLU A 1 767 ? -43.871 -6.665 18.053 1.00 75.38 767 GLU A C 1
ATOM 6212 O O . GLU A 1 767 ? -44.926 -6.121 18.371 1.00 75.38 767 GLU A O 1
ATOM 6217 N N . VAL A 1 768 ? -43.188 -6.313 16.962 1.00 73.25 768 VAL A N 1
ATOM 6218 C CA . VAL A 1 768 ? -43.654 -5.350 15.956 1.00 73.25 768 VAL A CA 1
ATOM 6219 C C . VAL A 1 768 ? -43.567 -6.025 14.591 1.00 73.25 768 VAL A C 1
ATOM 6221 O O . VAL A 1 768 ? -42.519 -6.556 14.227 1.00 73.25 768 VAL A O 1
ATOM 6224 N N . ASP A 1 769 ? -44.674 -6.049 13.846 1.00 74.25 769 ASP A N 1
ATOM 6225 C CA . ASP A 1 769 ? -44.777 -6.690 12.523 1.00 74.25 769 ASP A CA 1
ATOM 6226 C C . ASP A 1 769 ? -44.295 -8.162 12.502 1.00 74.25 769 ASP A C 1
ATOM 6228 O O . ASP A 1 769 ? -43.662 -8.621 11.550 1.00 74.25 769 ASP A O 1
ATOM 6232 N N . GLY A 1 770 ? -44.561 -8.909 13.584 1.00 69.25 770 GLY A N 1
ATOM 6233 C CA . GLY A 1 770 ? -44.162 -10.316 13.735 1.00 69.25 770 GLY A CA 1
ATOM 6234 C C . GLY A 1 770 ? -42.670 -10.540 14.013 1.00 69.25 770 GLY A C 1
ATOM 6235 O O . GLY A 1 770 ? -42.197 -11.673 13.936 1.00 69.25 770 GLY A O 1
ATOM 6236 N N . LYS A 1 771 ? -41.908 -9.482 14.323 1.00 73.50 771 LYS A N 1
ATOM 6237 C CA . LYS A 1 771 ? -40.500 -9.561 14.737 1.00 73.50 771 LYS A CA 1
ATOM 6238 C C . LYS A 1 771 ? -40.343 -9.073 16.171 1.00 73.50 771 LYS A C 1
ATOM 6240 O O . LYS A 1 771 ? -40.869 -8.021 16.525 1.00 73.50 771 LYS A O 1
ATOM 6245 N N . LYS A 1 772 ? -39.567 -9.801 16.978 1.00 77.88 772 LYS A N 1
ATOM 6246 C CA . LYS A 1 772 ? -39.137 -9.327 18.299 1.00 77.88 772 LYS A CA 1
ATOM 6247 C C . LYS A 1 772 ? -38.189 -8.139 18.131 1.00 77.88 772 LYS A C 1
ATOM 6249 O O . LYS A 1 772 ? -37.180 -8.246 17.438 1.00 77.88 772 LYS A O 1
ATOM 6254 N N . VAL A 1 773 ? -38.522 -7.025 18.767 1.00 81.69 773 VAL A N 1
ATOM 6255 C CA . VAL A 1 773 ? -37.743 -5.789 18.815 1.00 81.69 773 VAL A CA 1
ATOM 6256 C C . VAL A 1 773 ? -37.490 -5.456 20.279 1.00 81.69 773 VAL A C 1
ATOM 6258 O O . VAL A 1 773 ? -38.412 -5.422 21.093 1.00 81.69 773 VAL A O 1
ATOM 6261 N N . ASP A 1 774 ? -36.226 -5.238 20.625 1.00 86.12 774 ASP A N 1
ATOM 6262 C CA . ASP A 1 774 ? -35.848 -4.902 21.991 1.00 86.12 774 ASP A CA 1
ATOM 6263 C C . ASP A 1 774 ? -36.017 -3.394 22.228 1.00 86.12 774 ASP A C 1
ATOM 6265 O O . ASP A 1 774 ? -35.485 -2.582 21.473 1.00 86.12 774 ASP A O 1
ATOM 6269 N N . CYS A 1 775 ? -36.755 -3.020 23.274 1.00 89.88 775 CYS A N 1
ATOM 6270 C CA . CYS A 1 775 ? -36.892 -1.633 23.719 1.00 89.88 775 CYS A CA 1
ATOM 6271 C C . CYS A 1 775 ? -35.930 -1.287 24.866 1.00 89.88 775 CYS A C 1
ATOM 6273 O O . CYS A 1 775 ? -35.927 -0.159 25.359 1.00 89.88 775 CYS A O 1
ATOM 6275 N N . ARG A 1 776 ? -35.117 -2.242 25.331 1.00 92.19 776 ARG A N 1
ATOM 6276 C CA . ARG A 1 776 ? -34.177 -2.082 26.446 1.00 92.19 776 ARG A CA 1
ATOM 6277 C C . ARG A 1 776 ? -32.827 -1.581 25.936 1.00 92.19 776 ARG A C 1
ATOM 6279 O O . ARG A 1 776 ? -31.874 -2.342 25.761 1.00 92.19 776 ARG A O 1
ATOM 6286 N N . HIS A 1 777 ? -32.745 -0.284 25.680 1.00 92.44 777 HIS A N 1
ATOM 6287 C CA . HIS A 1 777 ? -31.530 0.392 25.217 1.00 92.44 777 HIS A CA 1
ATOM 6288 C C . HIS A 1 777 ? -31.349 1.749 25.908 1.00 92.44 777 HIS A C 1
ATOM 6290 O O . HIS A 1 777 ? -32.258 2.253 26.569 1.00 92.44 777 HIS A O 1
ATOM 6296 N N . ILE A 1 778 ? -30.179 2.373 25.745 1.00 90.62 778 ILE A N 1
ATOM 6297 C CA . ILE A 1 778 ? -29.822 3.584 26.502 1.00 90.62 778 ILE A CA 1
ATOM 6298 C C . ILE A 1 778 ? -30.766 4.774 26.245 1.00 90.62 778 ILE A C 1
ATOM 6300 O O . ILE A 1 778 ? -31.068 5.538 27.157 1.00 90.62 778 ILE A O 1
ATOM 6304 N N . ILE A 1 779 ? -31.322 4.887 25.037 1.00 91.44 779 ILE A N 1
ATOM 6305 C CA . ILE A 1 779 ? -32.301 5.940 24.711 1.00 91.44 779 ILE A CA 1
ATOM 6306 C C . ILE A 1 779 ? -33.639 5.733 25.441 1.00 91.44 779 ILE A C 1
ATOM 6308 O O . ILE A 1 779 ? -34.272 6.692 25.873 1.00 91.44 779 ILE A O 1
ATOM 6312 N N . SER A 1 780 ? -34.047 4.482 25.665 1.00 92.69 780 SER A N 1
ATOM 6313 C CA . SER A 1 780 ? -35.216 4.167 26.492 1.00 92.69 780 SER A CA 1
ATOM 6314 C C . SER A 1 780 ? -34.992 4.521 27.956 1.00 92.69 780 SER A C 1
ATOM 6316 O O . SER A 1 780 ? -35.915 4.992 28.616 1.00 92.69 780 SER A O 1
ATOM 6318 N N . VAL A 1 781 ? -33.762 4.357 28.453 1.00 92.94 781 VAL A N 1
ATOM 6319 C CA . VAL A 1 781 ? -33.372 4.820 29.791 1.00 92.94 781 VAL A CA 1
ATOM 6320 C C . VAL A 1 781 ? -33.503 6.339 29.877 1.00 92.94 781 VAL A C 1
ATOM 6322 O O . VAL A 1 781 ? -34.128 6.827 30.811 1.00 92.94 781 VAL A O 1
ATOM 6325 N N . PHE A 1 782 ? -32.988 7.083 28.889 1.00 92.06 782 PHE A N 1
ATOM 6326 C CA . PHE A 1 782 ? -33.147 8.541 28.833 1.00 92.06 782 PHE A CA 1
ATOM 6327 C C . PHE A 1 782 ? -34.620 8.956 28.893 1.00 92.06 782 PHE A C 1
ATOM 6329 O O . PHE A 1 782 ? -35.001 9.736 29.766 1.00 92.06 782 PHE A O 1
ATOM 6336 N N . LYS A 1 783 ? -35.450 8.400 27.999 1.00 90.31 783 LYS A N 1
ATOM 6337 C CA . LYS A 1 783 ? -36.881 8.715 27.925 1.00 90.31 783 LYS A CA 1
ATOM 6338 C C . LYS A 1 783 ? -37.577 8.426 29.256 1.00 90.31 783 LYS A C 1
ATOM 6340 O O . LYS A 1 783 ? -38.317 9.264 29.759 1.00 90.31 783 LYS A O 1
ATOM 6345 N N . LEU A 1 784 ? -37.284 7.280 29.873 1.00 90.88 784 LEU A N 1
ATOM 6346 C CA . LEU A 1 784 ? -37.879 6.916 31.153 1.00 90.88 784 LEU A CA 1
ATOM 6347 C C . LEU A 1 784 ? -37.428 7.853 32.284 1.00 90.88 784 LEU A C 1
ATOM 6349 O O . LEU A 1 784 ? -38.256 8.283 33.080 1.00 90.88 784 LEU A O 1
ATOM 6353 N N . VAL A 1 785 ? -36.145 8.223 32.349 1.00 90.50 785 VAL A N 1
ATOM 6354 C CA . VAL A 1 785 ? -35.642 9.215 33.320 1.00 90.50 785 VAL A CA 1
ATOM 6355 C C . VAL A 1 785 ? -36.329 10.572 33.118 1.00 90.50 785 VAL A C 1
ATOM 6357 O O . VAL A 1 785 ? -36.688 11.224 34.099 1.00 90.50 785 VAL A O 1
ATOM 6360 N N . GLN A 1 786 ? -36.571 10.980 31.870 1.00 89.06 786 GLN A N 1
ATOM 6361 C CA . GLN A 1 786 ? -37.293 12.210 31.542 1.00 89.06 786 GLN A CA 1
ATOM 6362 C C . GLN A 1 786 ? -38.757 12.152 32.009 1.00 89.06 786 GLN A C 1
ATOM 6364 O O . GLN A 1 786 ? -39.231 13.083 32.663 1.00 89.06 786 GLN A O 1
ATOM 6369 N N . ASP A 1 787 ? -39.454 11.042 31.758 1.00 88.06 787 ASP A N 1
ATOM 6370 C CA . ASP A 1 787 ? -40.829 10.824 32.225 1.00 88.06 787 ASP A CA 1
ATOM 6371 C C . ASP A 1 787 ? -40.916 10.806 33.763 1.00 88.06 787 ASP A C 1
ATOM 6373 O O . ASP A 1 787 ? -41.908 11.246 34.353 1.00 88.06 787 ASP A O 1
ATOM 6377 N N . LEU A 1 788 ? -39.867 10.326 34.435 1.00 85.44 788 LEU A N 1
ATOM 6378 C CA . LEU A 1 788 ? -39.747 10.289 35.895 1.00 85.44 788 LEU A CA 1
ATOM 6379 C C . LEU A 1 788 ? -39.387 11.644 36.525 1.00 85.44 788 LEU A C 1
ATOM 6381 O O . LEU A 1 788 ? -39.632 11.831 37.718 1.00 85.44 788 LEU A O 1
ATOM 6385 N N . LEU A 1 789 ? -38.848 12.591 35.751 1.00 83.75 789 LEU A N 1
ATOM 6386 C CA . LEU A 1 789 ? -38.628 13.974 36.187 1.00 83.75 789 LEU A CA 1
ATOM 6387 C C . LEU A 1 789 ? -39.931 14.793 36.193 1.00 83.75 789 LEU A C 1
ATOM 6389 O O . LEU A 1 789 ? -40.002 15.834 36.846 1.00 83.75 789 LEU A O 1
ATOM 6393 N N . SER A 1 790 ? -40.966 14.343 35.474 1.00 82.75 790 SER A N 1
ATOM 6394 C CA . SER A 1 790 ? -42.238 15.066 35.392 1.00 82.75 790 SER A CA 1
ATOM 6395 C C . SER A 1 790 ? -42.886 15.272 36.776 1.00 82.75 790 SER A C 1
ATOM 6397 O O . SER A 1 790 ? -42.761 14.410 37.655 1.00 82.75 790 SER A O 1
ATOM 6399 N N . PRO A 1 791 ? -43.602 16.396 36.998 1.00 77.62 791 PRO A N 1
ATOM 6400 C CA . PRO A 1 791 ? -44.268 16.653 38.268 1.00 77.62 791 PRO A CA 1
ATOM 6401 C C . PRO A 1 791 ? -45.215 15.515 38.657 1.00 77.62 791 PRO A C 1
ATOM 6403 O O . PRO A 1 791 ? -45.985 14.988 37.847 1.00 77.62 791 PRO A O 1
ATOM 6406 N N . SER A 1 792 ? -45.170 15.137 39.928 1.00 79.38 792 SER A N 1
ATOM 6407 C CA . SER A 1 792 ? -46.081 14.149 40.490 1.00 79.38 792 SER A CA 1
ATOM 6408 C C . SER A 1 792 ? -47.444 14.758 40.800 1.00 79.38 792 SER A C 1
ATOM 6410 O O . SER A 1 792 ? -47.549 15.912 41.212 1.00 79.38 792 SER A O 1
ATOM 6412 N N . LYS A 1 793 ? -48.506 13.956 40.654 1.00 79.62 793 LYS A N 1
ATOM 6413 C CA . LYS A 1 793 ? -49.852 14.318 41.135 1.00 79.62 793 LYS A CA 1
ATOM 6414 C C . LYS A 1 793 ? -49.978 14.181 42.660 1.00 79.62 793 LYS A C 1
ATOM 6416 O O . LYS A 1 793 ? -50.932 14.694 43.238 1.00 79.62 793 LYS A O 1
ATOM 6421 N N . VAL A 1 794 ? -49.034 13.493 43.309 1.00 79.06 794 VAL A N 1
ATOM 6422 C CA . VAL A 1 794 ? -48.993 13.273 44.760 1.00 79.06 794 VAL A CA 1
ATOM 6423 C C . VAL A 1 794 ? -48.050 14.291 45.395 1.00 79.06 794 VAL A C 1
ATOM 6425 O O . VAL A 1 794 ? -46.863 14.335 45.077 1.00 79.06 794 VAL A O 1
ATOM 6428 N N . LYS A 1 795 ? -48.577 15.113 46.308 1.00 74.12 795 LYS A N 1
ATOM 6429 C CA . LYS A 1 795 ? -47.826 16.197 46.956 1.00 74.12 795 LYS A CA 1
ATOM 6430 C C . LYS A 1 795 ? -46.637 15.644 47.757 1.00 74.12 795 LYS A C 1
ATOM 6432 O O . LYS A 1 795 ? -46.832 14.819 48.644 1.00 74.12 795 LYS A O 1
ATOM 6437 N N . GLY A 1 796 ? -45.431 16.139 47.471 1.00 74.75 796 GLY A N 1
ATOM 6438 C CA . GLY A 1 796 ? -44.205 15.819 48.214 1.00 74.75 796 GLY A CA 1
ATOM 6439 C C . GLY A 1 796 ? -43.543 14.482 47.863 1.00 74.75 796 GLY A C 1
ATOM 6440 O O . GLY A 1 796 ? -42.613 14.084 48.559 1.00 74.75 796 GLY A O 1
ATOM 6441 N N . LYS A 1 797 ? -43.999 13.788 46.811 1.00 77.88 797 LYS A N 1
ATOM 6442 C CA . LYS A 1 797 ? -43.333 12.593 46.272 1.00 77.88 797 LYS A CA 1
ATOM 6443 C C . LYS A 1 797 ? -43.041 12.772 44.794 1.00 77.88 797 LYS A C 1
ATOM 6445 O O . LYS A 1 797 ? -43.945 13.134 44.051 1.00 77.88 797 LYS A O 1
ATOM 6450 N N . SER A 1 798 ? -41.837 12.437 44.347 1.00 83.88 798 SER A N 1
ATOM 6451 C CA . SER A 1 798 ? -41.518 12.390 42.916 1.00 83.88 798 SER A CA 1
ATOM 6452 C C . SER A 1 798 ? -42.153 11.173 42.228 1.00 83.88 798 SER A C 1
ATOM 6454 O O . SER A 1 798 ? -42.486 10.175 42.872 1.00 83.88 798 SER A O 1
ATOM 6456 N N . GLN A 1 799 ? -42.271 11.209 40.897 1.00 84.31 799 GLN A N 1
ATOM 6457 C CA . GLN A 1 799 ? -42.719 10.049 40.110 1.00 84.31 799 GLN A CA 1
ATOM 6458 C C . GLN A 1 799 ? -41.791 8.836 40.293 1.00 84.31 799 GLN A C 1
ATOM 6460 O O . GLN A 1 799 ? -42.251 7.697 40.304 1.00 84.31 799 GLN A O 1
ATOM 6465 N N . PHE A 1 800 ? -40.492 9.074 40.485 1.00 86.38 800 PHE A N 1
ATOM 6466 C CA . PHE A 1 800 ? -39.515 8.029 40.784 1.00 86.38 800 PHE A CA 1
ATOM 6467 C C . PHE A 1 800 ? -39.755 7.367 42.145 1.00 86.38 800 PHE A C 1
ATOM 6469 O O . PHE A 1 800 ? -39.728 6.142 42.235 1.00 86.38 800 PHE A O 1
ATOM 6476 N N . GLN A 1 801 ? -40.052 8.150 43.188 1.00 86.12 801 GLN A N 1
ATOM 6477 C CA . GLN A 1 801 ? -40.414 7.605 44.501 1.00 86.12 801 GLN A CA 1
ATOM 6478 C C . GLN A 1 801 ? -41.699 6.777 44.423 1.00 86.12 801 GLN A C 1
ATOM 6480 O O . GLN A 1 801 ? -41.741 5.676 44.962 1.00 86.12 801 GLN A O 1
ATOM 6485 N N . LEU A 1 802 ? -42.712 7.258 43.694 1.00 86.81 802 LEU A N 1
ATOM 6486 C CA . LEU A 1 802 ? -43.959 6.515 43.483 1.00 86.81 802 LEU A CA 1
ATOM 6487 C C . LEU A 1 802 ? -43.741 5.183 42.754 1.00 86.81 802 LEU A C 1
ATOM 6489 O O . LEU A 1 802 ? -44.361 4.185 43.114 1.00 86.81 802 LEU A O 1
ATOM 6493 N N . LEU A 1 803 ? -42.858 5.151 41.751 1.00 87.75 803 LEU A N 1
ATOM 6494 C CA . LEU A 1 803 ? -42.506 3.913 41.055 1.00 87.75 803 LEU A CA 1
ATOM 6495 C C . LEU A 1 803 ? -41.775 2.938 41.990 1.00 87.75 803 LEU A C 1
ATOM 6497 O O . LEU A 1 803 ? -42.089 1.751 42.008 1.00 87.75 803 LEU A O 1
ATOM 6501 N N . MET A 1 804 ? -40.829 3.437 42.791 1.00 88.94 804 MET A N 1
ATOM 6502 C CA . MET A 1 804 ? -40.063 2.614 43.732 1.00 88.94 804 MET A CA 1
ATOM 6503 C C . MET A 1 804 ? -40.918 2.068 44.877 1.00 88.94 804 MET A C 1
ATOM 6505 O O . MET A 1 804 ? -40.664 0.954 45.329 1.00 88.94 804 MET A O 1
ATOM 6509 N N . ASP A 1 805 ? -41.950 2.795 45.311 1.00 87.00 805 ASP A N 1
ATOM 6510 C CA . ASP A 1 805 ? -42.892 2.348 46.345 1.00 87.00 805 ASP A CA 1
ATOM 6511 C C . ASP A 1 805 ? -43.709 1.113 45.933 1.00 87.00 805 ASP A C 1
ATOM 6513 O O . ASP A 1 805 ? -44.146 0.369 46.806 1.00 87.00 805 ASP A O 1
ATOM 6517 N N . LYS A 1 806 ? -43.858 0.852 44.627 1.00 88.06 806 LYS A N 1
ATOM 6518 C CA . LYS A 1 806 ? -44.538 -0.343 44.092 1.00 88.06 806 LYS A CA 1
ATOM 6519 C C . LYS A 1 806 ? -43.669 -1.604 44.096 1.00 88.06 806 LYS A C 1
ATOM 6521 O O . LYS A 1 806 ? -44.178 -2.687 43.825 1.00 88.06 806 LYS A O 1
ATOM 6526 N N . LEU A 1 807 ? -42.366 -1.476 44.356 1.00 89.19 807 LEU A N 1
ATOM 6527 C CA . LEU A 1 807 ? -41.442 -2.608 44.430 1.00 89.19 807 LEU A CA 1
ATOM 6528 C C . LEU A 1 807 ? -41.326 -3.128 45.871 1.00 89.19 807 LEU A C 1
ATOM 6530 O O . LEU A 1 807 ? -41.347 -2.316 46.804 1.00 89.19 807 LEU A O 1
ATOM 6534 N N . PRO A 1 808 ? -41.086 -4.438 46.066 1.00 87.19 808 PRO A N 1
ATOM 6535 C CA . PRO A 1 808 ? -40.744 -5.001 47.372 1.00 87.19 808 PRO A CA 1
ATOM 6536 C C . PRO A 1 808 ? -39.575 -4.266 48.046 1.00 87.19 808 PRO A C 1
ATOM 6538 O O . PRO A 1 808 ? -38.655 -3.786 47.376 1.00 87.19 808 PRO A O 1
ATOM 6541 N N . SER A 1 809 ? -39.584 -4.173 49.379 1.00 83.00 809 SER A N 1
ATOM 6542 C CA . SER A 1 809 ? -38.554 -3.453 50.152 1.00 83.00 809 SER A CA 1
ATOM 6543 C C . SER A 1 809 ? -37.147 -4.050 50.016 1.00 83.00 809 SER A C 1
ATOM 6545 O O . SER A 1 809 ? -36.149 -3.347 50.184 1.00 83.00 809 SER A O 1
ATOM 6547 N N . ASP A 1 810 ? -37.058 -5.340 49.703 1.00 87.12 810 ASP A N 1
ATOM 6548 C CA . ASP A 1 810 ? -35.826 -6.096 49.474 1.00 87.12 810 ASP A CA 1
ATOM 6549 C C . ASP A 1 810 ? -35.358 -6.081 48.005 1.00 87.12 810 ASP A C 1
ATOM 6551 O O . ASP A 1 810 ? -34.310 -6.635 47.669 1.00 87.12 810 ASP A O 1
ATOM 6555 N N . HIS A 1 811 ? -36.089 -5.406 47.111 1.00 90.25 811 HIS A N 1
ATOM 6556 C CA . HIS A 1 811 ? -35.703 -5.303 45.710 1.00 90.25 811 HIS A CA 1
ATOM 6557 C C . HIS A 1 811 ? -34.462 -4.410 45.534 1.00 90.25 811 HIS A C 1
ATOM 6559 O O . HIS A 1 811 ? -34.468 -3.224 45.876 1.00 90.25 811 HIS A O 1
ATOM 6565 N N . LYS A 1 812 ? -33.408 -4.935 44.896 1.00 88.62 812 LYS A N 1
ATOM 6566 C CA . LYS A 1 812 ? -32.108 -4.246 44.747 1.00 88.62 812 LYS A CA 1
ATOM 6567 C C . LYS A 1 812 ? -32.166 -2.896 44.031 1.00 88.62 812 LYS A C 1
ATOM 6569 O O . LYS A 1 812 ? -31.351 -2.030 44.331 1.00 88.62 812 LYS A O 1
ATOM 6574 N N . ALA A 1 813 ? -33.134 -2.672 43.138 1.00 89.75 813 ALA A N 1
ATOM 6575 C CA . ALA A 1 813 ? -33.352 -1.347 42.542 1.00 89.75 813 ALA A CA 1
ATOM 6576 C C . ALA A 1 813 ? -33.629 -0.261 43.607 1.00 89.75 813 ALA A C 1
ATOM 6578 O O . ALA A 1 813 ? -33.128 0.851 43.485 1.00 89.75 813 ALA A O 1
ATOM 6579 N N . ARG A 1 814 ? -34.341 -0.582 44.701 1.00 89.19 814 ARG A N 1
ATOM 6580 C CA . ARG A 1 814 ? -34.532 0.360 45.819 1.00 89.19 814 ARG A CA 1
ATOM 6581 C C . ARG A 1 814 ? -33.219 0.621 46.555 1.00 89.19 814 ARG A C 1
ATOM 6583 O O . ARG A 1 814 ? -32.971 1.742 46.988 1.00 89.19 814 ARG A O 1
ATOM 6590 N N . TRP A 1 815 ? -32.369 -0.398 46.676 1.00 88.06 815 TRP A N 1
ATOM 6591 C CA . TRP A 1 815 ? -31.082 -0.294 47.367 1.00 88.06 815 TRP A CA 1
ATOM 6592 C C . TRP A 1 815 ? -30.076 0.545 46.576 1.00 88.06 815 TRP A C 1
ATOM 6594 O O . TRP A 1 815 ? -29.437 1.422 47.151 1.00 88.06 815 TRP A O 1
ATOM 6604 N N . PHE A 1 816 ? -29.980 0.342 45.257 1.00 87.44 816 PHE A N 1
ATOM 6605 C CA . PHE A 1 816 ? -29.146 1.176 44.384 1.00 87.44 816 PHE A CA 1
ATOM 6606 C C . PHE A 1 816 ? -29.592 2.641 44.406 1.00 87.44 816 PHE A C 1
ATOM 6608 O O . PHE A 1 816 ? -28.754 3.535 44.488 1.00 87.44 816 PHE A O 1
ATOM 6615 N N . ALA A 1 817 ? -30.901 2.896 44.410 1.00 86.88 817 ALA A N 1
ATOM 6616 C CA . ALA A 1 817 ? -31.457 4.241 44.488 1.00 86.88 817 ALA A CA 1
ATOM 6617 C C . ALA A 1 817 ? -31.471 4.848 45.903 1.00 86.88 817 ALA A C 1
ATOM 6619 O O . ALA A 1 817 ? -31.963 5.964 46.058 1.00 86.88 817 ALA A O 1
ATOM 6620 N N . GLY A 1 818 ? -30.967 4.166 46.938 1.00 85.62 818 GLY A N 1
ATOM 6621 C CA . GLY A 1 818 ? -31.173 4.558 48.339 1.00 85.62 818 GLY A CA 1
ATOM 6622 C C . GLY A 1 818 ? -30.742 5.994 48.669 1.00 85.62 818 GLY A C 1
ATOM 6623 O O . GLY A 1 818 ? -31.474 6.720 49.340 1.00 85.62 818 GLY A O 1
ATOM 6624 N N . ALA A 1 819 ? -29.595 6.441 48.144 1.00 82.75 819 ALA A N 1
ATOM 6625 C CA . ALA A 1 819 ? -29.115 7.816 48.327 1.00 82.75 819 ALA A CA 1
ATOM 6626 C C . ALA A 1 819 ? -30.037 8.855 47.664 1.00 82.75 819 ALA A C 1
ATOM 6628 O O . ALA A 1 819 ? -30.289 9.916 48.233 1.00 82.75 819 ALA A O 1
ATOM 6629 N N . ALA A 1 820 ? -30.584 8.532 46.488 1.00 82.00 820 ALA A N 1
ATOM 6630 C CA . ALA A 1 820 ? -31.531 9.391 45.790 1.00 82.00 820 ALA A CA 1
ATOM 6631 C C . ALA A 1 820 ? -32.901 9.396 46.490 1.00 82.00 820 ALA A C 1
ATOM 6633 O O . ALA A 1 820 ? -33.463 10.465 46.710 1.00 82.00 820 ALA A O 1
ATOM 6634 N N . LEU A 1 821 ? -33.428 8.235 46.895 1.00 82.31 821 LEU A N 1
ATOM 6635 C CA . LEU A 1 821 ? -34.767 8.087 47.487 1.00 82.31 821 LEU A CA 1
ATOM 6636 C C . LEU A 1 821 ? -34.952 8.853 48.799 1.00 82.31 821 LEU A C 1
ATOM 6638 O O . LEU A 1 821 ? -36.043 9.365 49.043 1.00 82.31 821 LEU A O 1
ATOM 6642 N N . ASN A 1 822 ? -33.887 8.962 49.593 1.00 79.81 822 ASN A N 1
ATOM 6643 C CA . ASN A 1 822 ? -33.879 9.671 50.874 1.00 79.81 822 ASN A CA 1
ATOM 6644 C C . ASN A 1 822 ? -33.592 11.179 50.746 1.00 79.81 822 ASN A C 1
ATOM 6646 O O . ASN A 1 822 ? -33.510 11.878 51.755 1.00 79.81 822 ASN A O 1
ATOM 6650 N N . SER A 1 823 ? -33.407 11.691 49.525 1.00 80.19 823 SER A N 1
ATOM 6651 C CA . SER A 1 823 ? -33.139 13.109 49.276 1.00 80.19 823 SER A CA 1
ATOM 6652 C C . SER A 1 823 ? -34.431 13.926 49.133 1.00 80.19 823 SER A C 1
ATOM 6654 O O . SER A 1 823 ? -35.477 13.410 48.735 1.00 80.19 823 SER A O 1
ATOM 6656 N N . ALA A 1 824 ? -34.368 15.219 49.465 1.00 77.50 824 ALA A N 1
ATOM 6657 C CA . ALA A 1 824 ? -35.490 16.139 49.273 1.00 77.50 824 ALA A CA 1
ATOM 6658 C C . ALA A 1 824 ? -35.841 16.290 47.779 1.00 77.50 824 ALA A C 1
ATOM 6660 O O . ALA A 1 824 ? -34.973 16.155 46.919 1.00 77.50 824 ALA A O 1
ATOM 6661 N N . GLU A 1 825 ? -37.088 16.649 47.464 1.00 75.81 825 GLU A N 1
ATOM 6662 C CA . GLU A 1 825 ? -37.606 16.729 46.084 1.00 75.81 825 GLU A CA 1
ATOM 6663 C C . GLU A 1 825 ? -36.721 17.575 45.145 1.00 75.81 825 GLU A C 1
ATOM 6665 O O . GLU A 1 825 ? -36.407 17.152 44.033 1.00 75.81 825 GLU A O 1
ATOM 6670 N N . GLN A 1 826 ? -36.228 18.725 45.620 1.00 78.81 826 GLN A N 1
ATOM 6671 C CA . GLN A 1 826 ? -35.304 19.576 44.858 1.00 78.81 826 GLN A CA 1
ATOM 6672 C C . GLN A 1 826 ? -33.939 18.912 44.616 1.00 78.81 826 GLN A C 1
ATOM 6674 O O . GLN A 1 826 ? -33.386 19.023 43.525 1.00 78.81 826 GLN A O 1
ATOM 6679 N N . ALA A 1 827 ? -33.399 18.200 45.608 1.00 82.12 827 ALA A N 1
ATOM 6680 C CA . ALA A 1 827 ? -32.133 17.485 45.463 1.00 82.12 827 ALA A CA 1
ATOM 6681 C C . ALA A 1 827 ? -32.271 16.308 44.484 1.00 82.12 827 ALA A C 1
ATOM 6683 O O . ALA A 1 827 ? -31.388 16.093 43.656 1.00 82.12 827 ALA A O 1
ATOM 6684 N N . MET A 1 828 ? -33.405 15.604 44.512 1.00 83.12 828 MET A N 1
ATOM 6685 C CA . MET A 1 828 ? -33.714 14.533 43.566 1.00 83.12 828 MET A CA 1
ATOM 6686 C C . MET A 1 828 ? -33.841 15.045 42.127 1.00 83.12 828 MET A C 1
ATOM 6688 O O . MET A 1 828 ? -33.322 14.412 41.206 1.00 83.12 828 MET A O 1
ATOM 6692 N N . ALA A 1 829 ? -34.474 16.205 41.926 1.00 82.88 829 ALA A N 1
ATOM 6693 C CA . ALA A 1 829 ? -34.533 16.852 40.617 1.00 82.88 829 ALA A CA 1
ATOM 6694 C C . ALA A 1 829 ? -33.128 17.191 40.088 1.00 82.88 829 ALA A C 1
ATOM 6696 O O . ALA A 1 829 ? -32.845 16.959 38.912 1.00 82.88 829 ALA A O 1
ATOM 6697 N N . SER A 1 830 ? -32.219 17.656 40.955 1.00 86.88 830 SER A N 1
ATOM 6698 C CA . SER A 1 830 ? -30.813 17.881 40.592 1.00 86.88 830 SER A CA 1
ATOM 6699 C C . SER A 1 830 ? -30.094 16.587 40.197 1.00 86.88 830 SER A C 1
ATOM 6701 O O . SER A 1 830 ? -29.391 16.576 39.192 1.00 86.88 830 SER A O 1
ATOM 6703 N N . VAL A 1 831 ? -30.303 15.480 40.923 1.00 87.44 831 VAL A N 1
ATOM 6704 C CA . VAL A 1 831 ? -29.728 14.164 40.574 1.00 87.44 831 VAL A CA 1
ATOM 6705 C C . VAL A 1 831 ? -30.216 13.687 39.201 1.00 87.44 831 VAL A C 1
ATOM 6707 O O . VAL A 1 831 ? -29.409 13.293 38.361 1.00 87.44 831 VAL A O 1
ATOM 6710 N N . LEU A 1 832 ? -31.526 13.757 38.943 1.00 84.88 832 LEU A N 1
ATOM 6711 C CA . LEU A 1 832 ? -32.117 13.391 37.651 1.00 84.88 832 LEU A CA 1
ATOM 6712 C C . LEU A 1 832 ? -31.601 14.283 36.511 1.00 84.88 832 LEU A C 1
ATOM 6714 O O . LEU A 1 832 ? -31.292 13.781 35.432 1.00 84.88 832 LEU A O 1
ATOM 6718 N N . SER A 1 833 ? -31.449 15.588 36.758 1.00 86.12 833 SER A N 1
ATOM 6719 C CA . SER A 1 833 ? -30.869 16.535 35.797 1.00 86.12 833 SER A CA 1
ATOM 6720 C C . SER A 1 833 ? -29.420 16.179 35.442 1.00 86.12 833 SER A C 1
ATOM 6722 O O . SER A 1 833 ? -29.051 16.192 34.267 1.00 86.12 833 SER A O 1
ATOM 6724 N N . THR A 1 834 ? -28.617 15.758 36.428 1.00 87.75 834 THR A N 1
ATOM 6725 C CA . THR A 1 834 ? -27.254 15.255 36.197 1.00 87.75 834 THR A CA 1
ATOM 6726 C C . THR A 1 834 ? -27.255 14.036 35.272 1.00 87.75 834 THR A C 1
ATOM 6728 O O . THR A 1 834 ? -26.469 13.993 34.327 1.00 87.75 834 THR A O 1
ATOM 6731 N N . VAL A 1 835 ? -28.162 13.073 35.481 1.00 88.69 835 VAL A N 1
ATOM 6732 C CA . VAL A 1 835 ? -28.295 11.893 34.604 1.00 88.69 835 VAL A CA 1
ATOM 6733 C C . VAL A 1 835 ? -28.696 12.301 33.181 1.00 88.69 835 VAL A C 1
ATOM 6735 O O . VAL A 1 835 ? -28.053 11.879 32.221 1.00 88.69 835 VAL A O 1
ATOM 6738 N N . LEU A 1 836 ? -29.717 13.153 33.027 1.00 87.44 836 LEU A N 1
ATOM 6739 C CA . LEU A 1 836 ? -30.196 13.598 31.711 1.00 87.44 836 LEU A CA 1
ATOM 6740 C C . LEU A 1 836 ? -29.133 14.381 30.938 1.00 87.44 836 LEU A C 1
ATOM 6742 O O . LEU A 1 836 ? -28.979 14.165 29.741 1.00 87.44 836 LEU A O 1
ATOM 6746 N N . SER A 1 837 ? -28.363 15.238 31.612 1.00 85.12 837 SER A N 1
ATOM 6747 C CA . SER A 1 837 ? -27.263 15.984 30.990 1.00 85.12 837 SER A CA 1
ATOM 6748 C C . SER A 1 837 ? -26.229 15.050 30.349 1.00 85.12 837 SER A C 1
ATOM 6750 O O . SER A 1 837 ? -25.797 15.284 29.221 1.00 85.12 837 SER A O 1
ATOM 6752 N N . ARG A 1 838 ? -25.892 13.936 31.019 1.00 84.25 838 ARG A N 1
ATOM 6753 C CA . ARG A 1 838 ? -24.967 12.921 30.484 1.00 84.25 838 ARG A CA 1
ATOM 6754 C C . ARG A 1 838 ? -25.584 12.106 29.350 1.00 84.25 838 ARG A C 1
ATOM 6756 O O . ARG A 1 838 ? -24.900 11.796 28.379 1.00 84.25 838 ARG A O 1
ATOM 6763 N N . LEU A 1 839 ? -26.869 11.775 29.454 1.00 86.00 839 LEU A N 1
ATOM 6764 C CA . LEU A 1 839 ? -27.571 10.973 28.453 1.00 86.00 839 LEU A CA 1
ATOM 6765 C C . LEU A 1 839 ? -27.988 11.764 27.198 1.00 86.00 839 LEU A C 1
ATOM 6767 O O . LEU A 1 839 ? -28.143 11.168 26.134 1.00 86.00 839 LEU A O 1
ATOM 6771 N N . ASN A 1 840 ? -28.117 13.093 27.287 1.00 82.81 840 ASN A N 1
ATOM 6772 C CA . ASN A 1 840 ? -28.454 13.966 26.154 1.00 82.81 840 ASN A CA 1
ATOM 6773 C C . ASN A 1 840 ? -27.506 13.785 24.967 1.00 82.81 840 ASN A C 1
ATOM 6775 O O . ASN A 1 840 ? -27.907 13.935 23.816 1.00 82.81 840 ASN A O 1
ATOM 6779 N N . ALA A 1 841 ? -26.254 13.433 25.247 1.00 73.88 841 ALA A N 1
ATOM 6780 C CA . ALA A 1 841 ? -25.232 13.265 24.234 1.00 73.88 841 ALA A CA 1
ATOM 6781 C C . ALA A 1 841 ? -25.497 12.066 23.288 1.00 73.88 841 ALA A C 1
ATOM 6783 O O . ALA A 1 841 ? -24.889 11.985 22.225 1.00 73.88 841 ALA A O 1
ATOM 6784 N N . PHE A 1 842 ? -26.432 11.165 23.629 1.00 78.50 842 PHE A N 1
ATOM 6785 C CA . PHE A 1 842 ? -26.826 10.021 22.794 1.00 78.50 842 PHE A CA 1
ATOM 6786 C C . PHE A 1 842 ? -28.069 10.272 21.919 1.00 78.50 842 PHE A C 1
ATOM 6788 O O . PHE A 1 842 ? -28.429 9.397 21.136 1.00 78.50 842 PHE A O 1
ATOM 6795 N N . LEU A 1 843 ? -28.735 11.430 22.032 1.00 77.88 843 LEU A N 1
ATOM 6796 C CA . LEU A 1 843 ? -30.059 11.697 21.432 1.00 77.88 843 LEU A CA 1
ATOM 6797 C C . LEU A 1 843 ? -30.051 12.116 19.954 1.00 77.88 843 LEU A C 1
ATOM 6799 O O . LEU A 1 843 ? -31.002 12.724 19.464 1.00 77.88 843 LEU A O 1
ATOM 6803 N N . ASP A 1 844 ? -28.992 11.795 19.226 1.00 81.81 844 ASP A N 1
ATOM 6804 C CA . ASP A 1 844 ? -28.932 12.006 17.781 1.00 81.81 844 ASP A CA 1
ATOM 6805 C C . ASP A 1 844 ? -29.680 10.868 17.057 1.00 81.81 844 ASP A C 1
ATOM 6807 O O . ASP A 1 844 ? -29.403 9.689 17.289 1.00 81.81 844 ASP A O 1
ATOM 6811 N N . SER A 1 845 ? -30.609 11.207 16.153 1.00 82.31 845 SER A N 1
ATOM 6812 C CA . SER A 1 845 ? -31.374 10.237 15.354 1.00 82.31 845 SER A CA 1
ATOM 6813 C C . SER A 1 845 ? -30.491 9.290 14.531 1.00 82.31 845 SER A C 1
ATOM 6815 O O . SER A 1 845 ? -30.880 8.147 14.280 1.00 82.31 845 SER A O 1
ATOM 6817 N N . GLU A 1 846 ? -29.300 9.726 14.111 1.00 82.50 846 GLU A N 1
ATOM 6818 C CA . GLU A 1 846 ? -28.325 8.847 13.461 1.00 82.50 846 GLU A CA 1
ATOM 6819 C C . GLU A 1 846 ? -27.710 7.860 14.462 1.00 82.50 846 GLU A C 1
ATOM 6821 O O . GLU A 1 846 ? -27.531 6.682 14.148 1.00 82.50 846 GLU A O 1
ATOM 6826 N N . MET A 1 847 ? -27.434 8.308 15.689 1.00 84.56 847 MET A N 1
ATOM 6827 C CA . MET A 1 847 ? -26.838 7.481 16.740 1.00 84.56 847 MET A CA 1
ATOM 6828 C C . MET A 1 847 ? -27.791 6.423 17.286 1.00 84.56 847 MET A C 1
ATOM 6830 O O . MET A 1 847 ? -27.343 5.332 17.650 1.00 84.56 847 MET A O 1
ATOM 6834 N N . GLU A 1 848 ? -29.099 6.681 17.273 1.00 87.50 848 GLU A N 1
ATOM 6835 C CA . GLU A 1 848 ? -30.106 5.668 17.602 1.00 87.50 848 GLU A CA 1
ATOM 6836 C C . GLU A 1 848 ? -29.973 4.416 16.717 1.00 87.50 848 GLU A C 1
ATOM 6838 O O . GLU A 1 848 ? -30.200 3.296 17.178 1.00 87.50 848 GLU A O 1
ATOM 6843 N N . GLN A 1 849 ? -29.526 4.574 15.462 1.00 85.62 849 GLN A N 1
ATOM 6844 C CA . GLN A 1 849 ? -29.283 3.448 14.554 1.00 85.62 849 GLN A CA 1
ATOM 6845 C C . GLN A 1 849 ? -28.142 2.537 15.031 1.00 85.62 849 GLN A C 1
ATOM 6847 O O . GLN A 1 849 ? -28.096 1.361 14.667 1.00 85.62 849 GLN A O 1
ATOM 6852 N N . ILE A 1 850 ? -27.250 3.028 15.884 1.00 88.19 850 ILE A N 1
ATOM 6853 C CA . ILE A 1 850 ? -26.202 2.219 16.504 1.00 88.19 850 ILE A CA 1
ATOM 6854 C C . ILE A 1 850 ? -26.680 1.708 17.864 1.00 88.19 850 ILE A C 1
ATOM 6856 O O . ILE A 1 850 ? -26.652 0.506 18.113 1.00 88.19 850 ILE A O 1
ATOM 6860 N N . LEU A 1 851 ? -27.144 2.602 18.735 1.00 88.81 851 LEU A N 1
ATOM 6861 C CA . LEU A 1 851 ? -27.309 2.328 20.167 1.00 88.81 851 LEU A CA 1
ATOM 6862 C C . LEU A 1 851 ? -28.586 1.556 20.531 1.00 88.81 851 LEU A C 1
ATOM 6864 O O . LEU A 1 851 ? -28.642 0.951 21.601 1.00 88.81 851 LEU A O 1
ATOM 6868 N N . CYS A 1 852 ? -29.614 1.575 19.679 1.00 88.19 852 CYS A N 1
ATOM 6869 C CA . CYS A 1 852 ? -30.913 0.963 19.985 1.00 88.19 852 CYS A CA 1
ATOM 6870 C C . CYS A 1 852 ? -31.067 -0.472 19.463 1.00 88.19 852 CYS A C 1
ATOM 6872 O O . CYS A 1 852 ? -32.089 -1.107 19.705 1.00 88.19 852 CYS A O 1
ATOM 6874 N N . PHE A 1 853 ? -30.075 -0.991 18.738 1.00 86.81 853 PHE A N 1
ATOM 6875 C CA . PHE A 1 853 ? -30.152 -2.292 18.076 1.00 86.81 853 PHE A CA 1
ATOM 6876 C C . PHE A 1 853 ? -29.128 -3.273 18.638 1.00 86.81 853 PHE A C 1
ATOM 6878 O O . PHE A 1 853 ? -28.134 -2.875 19.238 1.00 86.81 853 PHE A O 1
ATOM 6885 N N . GLU A 1 854 ? -29.380 -4.565 18.424 1.00 81.75 854 GLU A N 1
ATOM 6886 C CA . GLU A 1 854 ? -28.571 -5.656 18.965 1.00 81.75 854 GLU A CA 1
ATOM 6887 C C . GLU A 1 854 ? -27.068 -5.468 18.713 1.00 81.75 854 GLU A C 1
ATOM 6889 O O . GLU A 1 854 ? -26.635 -5.076 17.623 1.00 81.75 854 GLU A O 1
ATOM 6894 N N . THR A 1 855 ? -26.278 -5.748 19.749 1.00 84.50 855 THR A N 1
ATOM 6895 C CA . THR A 1 855 ? -24.835 -5.544 19.736 1.00 84.50 855 THR A CA 1
ATOM 6896 C C . THR A 1 855 ? -24.148 -6.584 18.870 1.00 84.50 855 THR A C 1
ATOM 6898 O O . THR A 1 855 ? -24.256 -7.790 19.093 1.00 84.50 855 THR A O 1
ATOM 6901 N N . ALA A 1 856 ? -23.380 -6.123 17.888 1.00 82.12 856 ALA A N 1
ATOM 6902 C CA . ALA A 1 856 ? -22.667 -7.032 17.003 1.00 82.12 856 ALA A CA 1
ATOM 6903 C C . ALA A 1 856 ? -21.443 -7.691 17.657 1.00 82.12 856 ALA A C 1
ATOM 6905 O O . ALA A 1 856 ? -21.025 -8.756 17.193 1.00 82.12 856 ALA A O 1
ATOM 6906 N N . ILE A 1 857 ? -20.904 -7.111 18.738 1.00 76.06 857 ILE A N 1
ATOM 6907 C CA . ILE A 1 857 ? -19.800 -7.680 19.521 1.00 76.06 857 ILE A CA 1
ATOM 6908 C C . ILE A 1 857 ? -20.153 -7.801 20.998 1.00 76.06 857 ILE A C 1
ATOM 6910 O O . ILE A 1 857 ? -20.220 -6.829 21.736 1.00 76.06 857 ILE A O 1
ATOM 6914 N N . ASP A 1 858 ? -20.289 -9.045 21.418 1.00 82.38 858 ASP A N 1
ATOM 6915 C CA . ASP A 1 858 ? -20.367 -9.474 22.807 1.00 82.38 858 ASP A CA 1
ATOM 6916 C C . ASP A 1 858 ? -18.935 -9.652 23.339 1.00 82.38 858 ASP A C 1
ATOM 6918 O O . ASP A 1 858 ? -18.131 -10.328 22.689 1.00 82.38 858 ASP A O 1
ATOM 6922 N N . ALA A 1 859 ? -18.599 -9.045 24.483 1.00 86.06 859 ALA A N 1
ATOM 6923 C CA . ALA A 1 859 ? -17.256 -9.106 25.063 1.00 86.06 859 ALA A CA 1
ATOM 6924 C C . ALA A 1 859 ? -16.802 -10.540 25.389 1.00 86.06 859 ALA A C 1
ATOM 6926 O O . ALA A 1 859 ? -15.632 -10.870 25.195 1.00 86.06 859 ALA A O 1
ATOM 6927 N N . GLU A 1 860 ? -17.708 -11.424 25.816 1.00 84.38 860 GLU A N 1
ATOM 6928 C CA . GLU A 1 860 ? -17.370 -12.824 26.076 1.00 84.38 860 GLU A CA 1
ATOM 6929 C C . GLU A 1 860 ? -17.009 -13.545 24.785 1.00 84.38 860 GLU A C 1
ATOM 6931 O O . GLU A 1 860 ? -15.999 -14.252 24.728 1.00 84.38 860 GLU A O 1
ATOM 6936 N N . LYS A 1 861 ? -17.784 -13.322 23.720 1.00 88.25 861 LYS A N 1
ATOM 6937 C CA . LYS A 1 861 ? -17.471 -13.875 22.395 1.00 88.25 861 LYS A CA 1
ATOM 6938 C C . LYS A 1 861 ? -16.193 -13.259 21.837 1.00 88.25 861 LYS A C 1
ATOM 6940 O O . LYS A 1 861 ? -15.351 -13.979 21.318 1.00 88.25 861 LYS A O 1
ATOM 6945 N N . PHE A 1 862 ? -15.984 -11.958 22.014 1.00 92.19 862 PHE A N 1
ATOM 6946 C CA . PHE A 1 862 ? -14.775 -11.264 21.575 1.00 92.19 862 PHE A CA 1
ATOM 6947 C C . PHE A 1 862 ? -13.505 -11.836 22.220 1.00 92.19 862 PHE A C 1
ATOM 6949 O O . PHE A 1 862 ? -12.491 -12.010 21.545 1.00 92.19 862 PHE A O 1
ATOM 6956 N N . CYS A 1 863 ? -13.567 -12.179 23.507 1.00 91.69 863 CYS A N 1
ATOM 6957 C CA . CYS A 1 863 ? -12.452 -12.746 24.263 1.00 91.69 863 CYS A CA 1
ATOM 6958 C C . CYS A 1 863 ? -12.211 -14.246 24.035 1.00 91.69 863 CYS A C 1
ATOM 6960 O O . CYS A 1 863 ? -11.110 -14.722 24.317 1.00 91.69 863 CYS A O 1
ATOM 6962 N N . ASN A 1 864 ? -13.213 -15.002 23.578 1.00 88.06 864 ASN A N 1
ATOM 6963 C CA . ASN A 1 864 ? -13.128 -16.464 23.458 1.00 88.06 864 ASN A CA 1
ATOM 6964 C C . ASN A 1 864 ? -13.156 -16.975 22.006 1.00 88.06 864 ASN A C 1
ATOM 6966 O O . ASN A 1 864 ? -12.658 -18.067 21.740 1.00 88.06 864 ASN A O 1
ATOM 6970 N N . GLU A 1 865 ? -13.689 -16.198 21.063 1.00 90.50 865 GLU A N 1
ATOM 6971 C CA . GLU A 1 865 ? -13.818 -16.535 19.642 1.00 90.50 865 GLU A CA 1
ATOM 6972 C C . GLU A 1 865 ? -13.040 -15.546 18.764 1.00 90.50 865 GLU A C 1
ATOM 6974 O O . GLU A 1 865 ? -12.862 -14.382 19.123 1.00 90.50 865 GLU A O 1
ATOM 6979 N N . LYS A 1 866 ? -12.625 -15.988 17.569 1.00 92.25 866 LYS A N 1
ATOM 6980 C CA . LYS A 1 866 ? -11.901 -15.168 16.583 1.00 92.25 866 LYS A CA 1
ATOM 6981 C C . LYS A 1 866 ? -12.744 -13.975 16.128 1.00 92.25 866 LYS A C 1
ATOM 6983 O O . LYS A 1 866 ? -13.618 -14.115 15.269 1.00 92.25 866 LYS A O 1
ATOM 6988 N N . SER A 1 867 ? -12.456 -12.803 16.683 1.00 95.06 867 SER A N 1
ATOM 6989 C CA . SER A 1 867 ? -13.286 -11.612 16.498 1.00 95.06 867 SER A CA 1
ATOM 6990 C C . SER A 1 867 ? -12.470 -10.398 16.060 1.00 95.06 867 SER A C 1
ATOM 6992 O O . SER A 1 867 ? -11.346 -10.191 16.516 1.00 95.06 867 SER A O 1
ATOM 6994 N N . ALA A 1 868 ? -13.038 -9.590 15.165 1.00 95.69 868 ALA A N 1
ATOM 6995 C CA . ALA A 1 868 ? -12.433 -8.361 14.662 1.00 95.69 868 ALA A CA 1
ATOM 6996 C C . ALA A 1 868 ? -13.422 -7.195 14.785 1.00 95.69 868 ALA A C 1
ATOM 6998 O O . ALA A 1 868 ? -14.472 -7.198 14.138 1.00 95.69 868 ALA A O 1
ATOM 6999 N N . LEU A 1 869 ? -13.067 -6.202 15.599 1.00 95.00 869 LEU A N 1
ATOM 7000 C CA . LEU A 1 869 ? -13.822 -4.968 15.795 1.00 95.00 869 LEU A CA 1
ATOM 7001 C C . LEU A 1 869 ? -13.124 -3.809 15.086 1.00 95.00 869 LEU A C 1
ATOM 7003 O O . LEU A 1 869 ? -11.972 -3.496 15.384 1.00 95.00 869 LEU A O 1
ATOM 7007 N N . PHE A 1 870 ? -13.833 -3.137 14.191 1.00 94.56 870 PHE A N 1
ATOM 7008 C CA . PHE A 1 870 ? -13.365 -1.901 13.573 1.00 94.56 870 PHE A CA 1
ATOM 7009 C C . PHE A 1 870 ? -14.198 -0.726 14.084 1.00 94.56 870 PHE A C 1
ATOM 7011 O O . PHE A 1 870 ? -15.420 -0.749 13.959 1.00 94.56 870 PHE A O 1
ATOM 7018 N N . ILE A 1 871 ? -13.547 0.293 14.645 1.00 91.50 871 ILE A N 1
ATOM 7019 C CA . ILE A 1 871 ? -14.203 1.531 15.086 1.00 91.50 871 ILE A CA 1
ATOM 7020 C C . ILE A 1 871 ? -13.801 2.646 14.128 1.00 91.50 871 ILE A C 1
ATOM 7022 O O . ILE A 1 871 ? -12.647 3.080 14.131 1.00 91.50 871 ILE A O 1
ATOM 7026 N N . VAL A 1 872 ? -14.750 3.097 13.307 1.00 90.38 872 VAL A N 1
ATOM 7027 C CA . VAL A 1 872 ? -14.536 4.180 12.344 1.00 90.38 872 VAL A CA 1
ATOM 7028 C C . VAL A 1 872 ? -14.904 5.505 12.983 1.00 90.38 872 VAL A C 1
ATOM 7030 O O . VAL A 1 872 ? -15.987 5.668 13.547 1.00 90.38 872 VAL A O 1
ATOM 7033 N N . LEU A 1 873 ? -13.979 6.451 12.889 1.00 85.56 873 LEU A N 1
ATOM 7034 C CA . LEU A 1 873 ? -14.032 7.712 13.613 1.00 8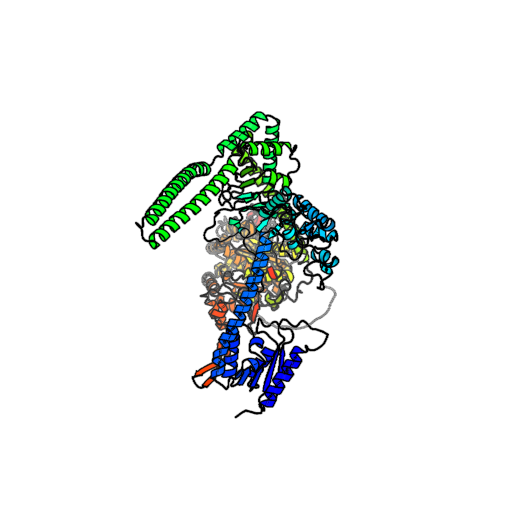5.56 873 LEU A CA 1
ATOM 7035 C C . LEU A 1 873 ? -14.350 8.876 12.665 1.00 85.56 873 LEU A C 1
ATOM 7037 O O . LEU A 1 873 ? -13.783 8.938 11.571 1.00 85.56 873 LEU A O 1
ATOM 7041 N N . PRO A 1 874 ? -15.227 9.818 13.053 1.00 79.44 874 PRO A N 1
ATOM 7042 C CA . PRO A 1 874 ? -15.554 10.968 12.221 1.00 79.44 874 PRO A CA 1
ATOM 7043 C C . PRO A 1 874 ? -14.473 12.050 12.340 1.00 79.44 874 PRO A C 1
ATOM 7045 O O . PRO A 1 874 ? -14.455 12.803 13.303 1.00 79.44 874 PRO A O 1
ATOM 7048 N N . GLU A 1 875 ? -13.574 12.188 11.363 1.00 74.12 875 GLU A N 1
ATOM 7049 C CA . GLU A 1 875 ? -12.533 13.242 11.385 1.00 74.12 875 GLU A CA 1
ATOM 7050 C C . GLU A 1 875 ? -13.106 14.676 11.463 1.00 74.12 875 GLU A C 1
ATOM 7052 O O . GLU A 1 875 ? -12.440 15.580 11.963 1.00 74.12 875 GLU A O 1
ATOM 7057 N N . GLU A 1 876 ? -14.338 14.884 10.989 1.00 73.06 876 GLU A N 1
ATOM 7058 C CA . GLU A 1 876 ? -14.966 16.208 10.867 1.00 73.06 876 GLU A CA 1
ATOM 7059 C C . GLU A 1 876 ? -15.808 16.619 12.088 1.00 73.06 876 GLU A C 1
ATOM 7061 O O . GLU A 1 876 ? -16.039 17.810 12.289 1.00 73.06 876 GLU A O 1
ATOM 7066 N N . ASP A 1 877 ? -16.245 15.665 12.918 1.00 73.81 877 ASP A N 1
ATOM 7067 C CA . ASP A 1 877 ? -17.170 15.919 14.028 1.00 73.81 877 ASP A CA 1
ATOM 7068 C C . ASP A 1 877 ? -16.621 15.404 15.362 1.00 73.81 877 ASP A C 1
ATOM 7070 O O . ASP A 1 877 ? -16.790 14.242 15.743 1.00 73.81 877 ASP A O 1
ATOM 7074 N N . LEU A 1 878 ? -15.979 16.311 16.103 1.00 70.44 878 LEU A N 1
ATOM 7075 C CA . LEU A 1 878 ? -15.392 16.017 17.408 1.00 70.44 878 LEU A CA 1
ATOM 7076 C C . LEU A 1 878 ? -16.435 15.691 18.492 1.00 70.44 878 LEU A C 1
ATOM 7078 O O . LEU A 1 878 ? -16.085 15.084 19.506 1.00 70.44 878 LEU A O 1
ATOM 7082 N N . THR A 1 879 ? -17.711 16.036 18.290 1.00 70.38 879 THR A N 1
ATOM 7083 C CA . THR A 1 879 ? -18.758 15.826 19.301 1.00 70.38 879 THR A CA 1
ATOM 7084 C C . THR A 1 879 ? -19.109 14.354 19.482 1.00 70.38 879 THR A C 1
ATOM 7086 O O . THR A 1 879 ? -19.536 13.966 20.561 1.00 70.38 879 THR A O 1
ATOM 7089 N N . LYS A 1 880 ? -18.850 13.499 18.484 1.00 75.88 880 LYS A N 1
ATOM 7090 C CA . LYS A 1 880 ? -19.164 12.062 18.542 1.00 75.88 880 LYS A CA 1
ATOM 7091 C C . LYS A 1 880 ? -18.077 11.212 19.223 1.00 75.88 880 LYS A C 1
ATOM 7093 O O . LYS A 1 880 ? -18.293 10.032 19.495 1.00 75.88 880 LYS A O 1
ATOM 7098 N N . TYR A 1 881 ? -16.915 11.784 19.551 1.00 74.44 881 TYR A N 1
ATOM 7099 C CA . TYR A 1 881 ? -15.763 11.020 20.060 1.00 74.44 881 TYR A CA 1
ATOM 7100 C C . TYR A 1 881 ? -15.884 10.565 21.512 1.00 74.44 881 TYR A C 1
ATOM 7102 O O . TYR A 1 881 ? -15.335 9.515 21.853 1.00 74.44 881 TYR A O 1
ATOM 7110 N N . PHE A 1 882 ? -16.604 11.296 22.371 1.00 74.94 882 PHE A N 1
ATOM 7111 C CA . PHE A 1 882 ? -16.803 10.848 23.756 1.00 74.94 882 PHE A CA 1
ATOM 7112 C C . PHE A 1 882 ? -17.504 9.474 23.787 1.00 74.94 882 PHE A C 1
ATOM 7114 O O . PHE A 1 882 ? -17.195 8.650 24.645 1.00 74.94 882 PHE A O 1
ATOM 7121 N N . MET A 1 883 ? -18.370 9.181 22.803 1.00 77.69 883 MET A N 1
ATOM 7122 C CA . MET A 1 883 ? -19.031 7.879 22.664 1.00 77.69 883 MET A CA 1
ATOM 7123 C C . MET A 1 883 ? -18.031 6.760 22.390 1.00 77.69 883 MET A C 1
ATOM 7125 O O . MET A 1 883 ? -18.183 5.664 22.916 1.00 77.69 883 MET A O 1
ATOM 7129 N N . VAL A 1 884 ? -16.976 7.028 21.620 1.00 80.00 884 VAL A N 1
ATOM 7130 C CA . VAL A 1 884 ? -15.913 6.044 21.374 1.00 80.00 884 VAL A CA 1
ATOM 7131 C C . VAL A 1 884 ? -15.162 5.741 22.655 1.00 80.00 884 VAL A C 1
ATOM 7133 O O . VAL A 1 884 ? -14.943 4.574 22.973 1.00 80.00 884 VAL A O 1
ATOM 7136 N N . SER A 1 885 ? -14.781 6.788 23.393 1.00 78.50 885 SER A N 1
ATOM 7137 C CA . SER A 1 885 ? -14.114 6.636 24.687 1.00 78.50 885 SER A CA 1
ATOM 7138 C C . SER A 1 885 ? -14.966 5.769 25.612 1.00 78.50 885 SER A C 1
ATOM 7140 O O . SER A 1 885 ? -14.476 4.789 26.166 1.00 78.50 885 SER A O 1
ATOM 7142 N N . LEU A 1 886 ? -16.266 6.055 25.683 1.00 79.56 886 LEU A N 1
ATOM 7143 C CA . LEU A 1 886 ? -17.229 5.297 26.471 1.00 79.56 886 LEU A CA 1
ATOM 7144 C C . LEU A 1 886 ? -17.346 3.830 26.025 1.00 79.56 886 LEU A C 1
ATOM 7146 O O . LEU A 1 886 ? -17.290 2.935 26.864 1.00 79.56 886 LEU A O 1
ATOM 7150 N N . MET A 1 887 ? -17.463 3.567 24.718 1.00 82.69 887 MET A N 1
ATOM 7151 C CA . MET A 1 887 ? -17.553 2.211 24.161 1.00 82.69 887 MET A CA 1
ATOM 7152 C C . MET A 1 887 ? -16.280 1.399 24.430 1.00 82.69 887 MET A C 1
ATOM 7154 O O . MET A 1 887 ? -16.364 0.237 24.821 1.00 82.69 887 MET A O 1
ATOM 7158 N N . ILE A 1 888 ? -15.098 2.005 24.266 1.00 84.69 888 ILE A N 1
ATOM 7159 C CA . ILE A 1 888 ? -13.810 1.355 24.549 1.00 84.69 888 ILE A CA 1
ATOM 7160 C C . ILE A 1 888 ? -13.665 1.091 26.049 1.00 84.69 888 ILE A C 1
ATOM 7162 O O . ILE A 1 888 ? -13.252 -0.001 26.432 1.00 84.69 888 ILE A O 1
ATOM 7166 N N . GLN A 1 889 ? -14.017 2.054 26.904 1.00 81.19 889 GLN A N 1
ATOM 7167 C CA . GLN A 1 889 ? -13.987 1.879 28.356 1.00 81.19 889 GLN A CA 1
ATOM 7168 C C . GLN A 1 889 ? -14.945 0.782 28.820 1.00 81.19 889 GLN A C 1
ATOM 7170 O O . GLN A 1 889 ? -14.571 -0.026 29.672 1.00 81.19 889 GLN A O 1
ATOM 7175 N N . GLN A 1 890 ? -16.167 0.755 28.282 1.00 81.56 890 GLN A N 1
ATOM 7176 C CA . GLN A 1 890 ? -17.142 -0.291 28.567 1.00 81.56 890 GLN A CA 1
ATOM 7177 C C . GLN A 1 890 ? -16.568 -1.649 28.165 1.00 81.56 890 GLN A C 1
ATOM 7179 O O . GLN A 1 890 ? -16.393 -2.505 29.031 1.00 81.56 890 GLN A O 1
ATOM 7184 N N . LEU A 1 891 ? -16.175 -1.809 26.898 1.00 86.56 891 LEU A N 1
ATOM 7185 C CA . LEU A 1 891 ? -15.608 -3.056 26.391 1.00 86.56 891 LEU A CA 1
ATOM 7186 C C . LEU A 1 891 ? -14.392 -3.498 27.214 1.00 86.56 891 LEU A C 1
ATOM 7188 O O . LEU A 1 891 ? -14.289 -4.661 27.582 1.00 86.56 891 LEU A O 1
ATOM 7192 N N . TYR A 1 892 ? -13.490 -2.580 27.566 1.00 87.25 892 TYR A N 1
ATOM 7193 C CA . TYR A 1 892 ? -12.345 -2.876 28.424 1.00 87.25 892 TYR A CA 1
ATOM 7194 C C . TYR A 1 892 ? -12.770 -3.422 29.792 1.00 87.25 892 TYR A C 1
ATOM 7196 O O . TYR A 1 892 ? -12.269 -4.463 30.210 1.00 87.25 892 TYR A O 1
ATOM 7204 N N . ARG A 1 893 ? -13.705 -2.760 30.489 1.00 82.19 893 ARG A N 1
ATOM 7205 C CA . ARG A 1 893 ? -14.194 -3.224 31.800 1.00 82.19 893 ARG A CA 1
ATOM 7206 C C . ARG A 1 893 ? -14.860 -4.596 31.705 1.00 82.19 893 ARG A C 1
ATOM 7208 O O . ARG A 1 893 ? -14.696 -5.410 32.612 1.00 82.19 893 ARG A O 1
ATOM 7215 N N . GLU A 1 894 ? -15.570 -4.864 30.614 1.00 84.62 894 GLU A N 1
ATOM 7216 C CA . GLU A 1 894 ? -16.163 -6.173 30.341 1.00 84.62 894 GLU A CA 1
ATOM 7217 C C . GLU A 1 894 ? -15.082 -7.235 30.081 1.00 84.62 894 GLU A C 1
ATOM 7219 O O . GLU A 1 894 ? -15.127 -8.304 30.686 1.00 84.62 894 GLU A O 1
ATOM 7224 N N . ILE A 1 895 ? -14.048 -6.921 29.291 1.00 88.88 895 ILE A N 1
ATOM 7225 C CA . ILE A 1 895 ? -12.881 -7.791 29.067 1.00 88.88 895 ILE A CA 1
ATOM 7226 C C . ILE A 1 895 ? -12.177 -8.124 30.392 1.00 88.88 895 ILE A C 1
ATOM 7228 O O . ILE A 1 895 ? -11.808 -9.278 30.613 1.00 88.88 895 ILE A O 1
ATOM 7232 N N . LEU A 1 896 ? -11.999 -7.146 31.291 1.00 85.94 896 LEU A N 1
ATOM 7233 C CA . LEU A 1 896 ? -11.421 -7.392 32.618 1.00 85.94 896 LEU A CA 1
ATOM 7234 C C . LEU A 1 896 ? -12.252 -8.405 33.408 1.00 85.94 896 LEU A C 1
ATOM 7236 O O . LEU A 1 896 ? -11.688 -9.332 33.983 1.00 85.94 896 LEU A O 1
ATOM 7240 N N . ALA A 1 897 ? -13.580 -8.257 33.400 1.00 83.25 897 ALA A N 1
ATOM 7241 C CA . ALA A 1 897 ? -14.472 -9.194 34.072 1.00 83.25 897 ALA A CA 1
ATOM 7242 C C . ALA A 1 897 ? -14.330 -10.616 33.505 1.00 83.25 897 ALA A C 1
ATOM 7244 O O . ALA A 1 897 ? -14.225 -11.564 34.280 1.00 83.25 897 ALA A O 1
ATOM 7245 N N . VAL A 1 898 ? -14.240 -10.759 32.178 1.00 87.12 898 VAL A N 1
ATOM 7246 C CA . VAL A 1 898 ? -14.009 -12.056 31.517 1.00 87.12 898 VAL A CA 1
ATOM 7247 C C . VAL A 1 898 ? -12.632 -12.633 31.864 1.00 87.12 898 VAL A C 1
ATOM 7249 O O . VAL A 1 898 ? -12.489 -13.844 32.028 1.00 87.12 898 VAL A O 1
ATOM 7252 N N . ALA A 1 899 ? -11.600 -11.797 31.990 1.00 90.06 899 ALA A N 1
ATOM 7253 C CA . ALA A 1 899 ? -10.273 -12.241 32.408 1.00 90.06 899 ALA A CA 1
ATOM 7254 C C . ALA A 1 899 ? -10.280 -12.748 33.856 1.00 90.06 899 ALA A C 1
ATOM 7256 O O . ALA A 1 899 ? -9.745 -13.823 34.124 1.00 90.06 899 ALA A O 1
ATOM 7257 N N . ASP A 1 900 ? -10.910 -12.012 34.773 1.00 87.06 900 ASP A N 1
ATOM 7258 C CA . ASP A 1 900 ? -11.009 -12.380 36.188 1.00 87.06 900 ASP A CA 1
ATOM 7259 C C . ASP A 1 900 ? -11.779 -13.708 36.361 1.00 87.06 900 ASP A C 1
ATOM 7261 O O . ASP A 1 900 ? -11.352 -14.575 37.123 1.00 87.06 900 ASP A O 1
ATOM 7265 N N . GLU A 1 901 ? -12.841 -13.929 35.576 1.00 84.44 901 GLU A N 1
ATOM 7266 C CA . GLU A 1 901 ? -13.582 -15.203 35.527 1.00 84.44 901 GLU A CA 1
ATOM 7267 C C . GLU A 1 901 ? -12.735 -16.377 35.005 1.00 84.44 901 GLU A C 1
ATOM 7269 O O . GLU A 1 901 ? -12.934 -17.522 35.408 1.00 84.44 901 GLU A O 1
ATOM 7274 N N . ASN A 1 902 ? -11.742 -16.102 34.156 1.00 87.00 902 ASN A N 1
ATOM 7275 C CA . ASN A 1 902 ? -10.794 -17.088 33.634 1.00 87.00 902 ASN A CA 1
ATOM 7276 C C . ASN A 1 902 ? -9.524 -17.233 34.502 1.00 87.00 902 ASN A C 1
ATOM 7278 O O . ASN A 1 902 ? -8.498 -17.723 34.028 1.00 87.00 902 ASN A O 1
ATOM 7282 N N . GLY A 1 903 ? -9.564 -16.819 35.774 1.00 86.31 903 GLY A N 1
ATOM 7283 C CA . GLY A 1 903 ? -8.421 -16.920 36.689 1.00 86.31 903 GLY A CA 1
ATOM 7284 C C . GLY A 1 903 ? -7.381 -15.809 36.509 1.00 86.31 903 GLY A C 1
ATOM 7285 O O . GLY A 1 903 ? -6.208 -16.001 36.825 1.00 86.31 903 GLY A O 1
ATOM 7286 N N . GLY A 1 904 ? -7.800 -14.654 35.985 1.00 88.44 904 GLY A N 1
ATOM 7287 C CA . GLY A 1 904 ? -6.991 -13.442 35.833 1.00 88.44 904 GLY A CA 1
ATOM 7288 C C . GLY A 1 904 ? -6.348 -13.249 34.455 1.00 88.44 904 GLY A C 1
ATOM 7289 O O . GLY A 1 904 ? -5.671 -12.244 34.248 1.00 88.44 904 GLY A O 1
ATOM 7290 N N . LYS A 1 905 ? -6.544 -14.169 33.498 1.00 91.56 905 LYS A N 1
ATOM 7291 C CA . LYS A 1 905 ? -6.002 -14.075 32.129 1.00 91.56 905 LYS A CA 1
ATOM 7292 C C . LYS A 1 905 ? -7.017 -14.508 31.077 1.00 91.56 905 LYS A C 1
ATOM 7294 O O . LYS A 1 905 ? -7.760 -15.461 31.281 1.00 91.56 905 LYS A O 1
ATOM 7299 N N . LEU A 1 906 ? -7.003 -13.853 29.918 1.00 92.62 906 LEU A N 1
ATOM 7300 C CA . LEU A 1 906 ? -7.836 -14.242 28.779 1.00 92.62 906 LEU A CA 1
ATOM 7301 C C . LEU A 1 906 ? -7.306 -15.513 28.099 1.00 92.62 906 LEU A C 1
ATOM 7303 O O . LEU A 1 906 ? -6.097 -15.673 27.903 1.00 92.62 906 LEU A O 1
ATOM 7307 N N . LYS A 1 907 ? -8.225 -16.394 27.681 1.00 88.12 907 LYS A N 1
ATOM 7308 C CA . LYS A 1 907 ? -7.894 -17.611 26.921 1.00 88.12 907 LYS A CA 1
ATOM 7309 C C . LYS A 1 907 ? -7.303 -17.273 25.553 1.00 88.12 907 LYS A C 1
ATOM 7311 O O . LYS A 1 907 ? -6.235 -17.778 25.216 1.00 88.12 907 LYS A O 1
ATOM 7316 N N . ASN A 1 908 ? -7.961 -16.396 24.793 1.00 91.50 908 ASN A N 1
ATOM 7317 C CA . ASN A 1 908 ? -7.430 -15.852 23.546 1.00 91.50 908 ASN A CA 1
ATOM 7318 C C . ASN A 1 908 ? -6.779 -14.488 23.801 1.00 91.50 908 ASN A C 1
ATOM 7320 O O . ASN A 1 908 ? -7.338 -13.672 24.535 1.00 91.50 908 ASN A O 1
ATOM 7324 N N . ARG A 1 909 ? -5.614 -14.219 23.198 1.00 93.38 909 ARG A N 1
ATOM 7325 C CA . ARG A 1 909 ? -5.004 -12.887 23.286 1.00 93.38 909 ARG A CA 1
ATOM 7326 C C . ARG A 1 909 ? -5.867 -11.866 22.543 1.00 93.38 909 ARG A C 1
ATOM 7328 O O . ARG A 1 909 ? -6.345 -12.130 21.437 1.00 93.38 909 ARG A O 1
ATOM 7335 N N . VAL A 1 910 ? -6.014 -10.689 23.148 1.00 95.56 910 VAL A N 1
ATOM 7336 C CA . VAL A 1 910 ? -6.727 -9.551 22.563 1.00 95.56 910 VAL A CA 1
ATOM 7337 C C . VAL A 1 910 ? -5.739 -8.432 22.230 1.00 95.56 910 VAL A C 1
ATOM 7339 O O . VAL A 1 910 ? -4.919 -8.058 23.068 1.00 95.56 910 VAL A O 1
ATOM 7342 N N . MET A 1 911 ? -5.829 -7.887 21.016 1.00 96.06 911 MET A N 1
ATOM 7343 C CA . MET A 1 911 ? -4.955 -6.822 20.511 1.00 96.06 911 MET A CA 1
ATOM 7344 C C . MET A 1 911 ? -5.749 -5.545 20.223 1.00 96.06 911 MET A C 1
ATOM 7346 O O . MET A 1 911 ? -6.701 -5.572 19.447 1.00 96.06 911 MET A O 1
ATOM 7350 N N . PHE A 1 912 ? -5.355 -4.412 20.800 1.00 95.19 912 PHE A N 1
ATOM 7351 C CA . PHE A 1 912 ? -5.939 -3.101 20.493 1.00 95.19 912 PHE A CA 1
ATOM 7352 C C . PHE A 1 912 ? -4.958 -2.293 19.637 1.00 95.19 912 PHE A C 1
ATOM 7354 O O . PHE A 1 912 ? -3.978 -1.748 20.142 1.00 95.19 912 PHE A O 1
ATOM 7361 N N . TYR A 1 913 ? -5.219 -2.225 18.331 1.00 95.56 913 TYR A N 1
ATOM 7362 C CA . TYR A 1 913 ? -4.447 -1.440 17.370 1.00 95.56 913 TYR A CA 1
ATOM 7363 C C . TYR A 1 913 ? -5.024 -0.030 17.246 1.00 95.56 913 TYR A C 1
ATOM 7365 O O . TYR A 1 913 ? -5.957 0.214 16.475 1.00 95.56 913 TYR A O 1
ATOM 7373 N N . CYS A 1 914 ? -4.449 0.905 17.995 1.00 91.75 914 CYS A N 1
ATOM 7374 C CA . CYS A 1 914 ? -4.901 2.289 18.014 1.00 91.75 914 CYS A CA 1
ATOM 7375 C C . CYS A 1 914 ? -4.199 3.082 16.900 1.00 91.75 914 CYS A C 1
ATOM 7377 O O . CYS A 1 914 ? -3.197 3.761 17.161 1.00 91.75 914 CYS A O 1
ATOM 7379 N N . ASP A 1 915 ? -4.682 2.953 15.655 1.00 89.94 915 ASP A N 1
ATOM 7380 C CA . ASP A 1 915 ? -4.177 3.756 14.537 1.00 89.94 915 ASP A CA 1
ATOM 7381 C C . ASP A 1 915 ? -4.471 5.238 14.783 1.00 89.94 915 ASP A C 1
ATOM 7383 O O . ASP A 1 915 ? -5.569 5.616 15.193 1.00 89.94 915 ASP A O 1
ATOM 7387 N N . GLU A 1 916 ? -3.448 6.057 14.563 1.00 81.44 916 GLU A N 1
ATOM 7388 C CA . GLU A 1 916 ? -3.461 7.507 14.766 1.00 81.44 916 GLU A CA 1
ATOM 7389 C C . GLU A 1 916 ? -3.926 7.978 16.165 1.00 81.44 916 GLU A C 1
ATOM 7391 O O . GLU A 1 916 ? -4.485 9.069 16.284 1.00 81.44 916 GLU A O 1
ATOM 7396 N N . LEU A 1 917 ? -3.612 7.235 17.242 1.00 86.31 917 LEU A N 1
ATOM 7397 C CA . LEU A 1 917 ? -3.996 7.572 18.631 1.00 86.31 917 LEU A CA 1
ATOM 7398 C C . LEU A 1 917 ? -3.679 9.029 19.025 1.00 86.31 917 LEU A C 1
ATOM 7400 O O . LEU A 1 917 ? -4.469 9.675 19.701 1.00 86.31 917 LEU A O 1
ATOM 7404 N N . GLY A 1 918 ? -2.550 9.576 18.561 1.00 76.44 918 GLY A N 1
ATOM 7405 C CA . GLY A 1 918 ? -2.149 10.964 18.839 1.00 76.44 918 GLY A CA 1
ATOM 7406 C C . GLY A 1 918 ? -3.022 12.040 18.173 1.00 76.44 918 GLY A C 1
ATOM 7407 O O . GLY A 1 918 ? -2.871 13.225 18.455 1.00 76.44 918 GLY A O 1
ATOM 7408 N N . THR A 1 919 ? -3.924 11.660 17.269 1.00 72.94 919 THR A N 1
ATOM 7409 C CA . THR A 1 919 ? -4.929 12.562 16.679 1.00 72.94 919 THR A CA 1
ATOM 7410 C C . THR A 1 919 ? -6.318 12.362 17.272 1.00 72.94 919 THR A C 1
ATOM 7412 O O . THR A 1 919 ? -7.186 13.207 17.072 1.00 72.94 919 THR A O 1
ATOM 7415 N N . LEU A 1 920 ? -6.514 11.284 18.034 1.00 73.88 920 LEU A N 1
ATOM 7416 C CA . LEU A 1 920 ? -7.770 11.014 18.715 1.00 73.88 920 LEU A CA 1
ATOM 7417 C C . LEU A 1 920 ? -7.874 11.900 19.959 1.00 73.88 920 LEU A C 1
ATOM 7419 O O . LEU A 1 920 ? -6.884 12.023 20.687 1.00 73.88 920 LEU A O 1
ATOM 7423 N N . PRO A 1 921 ? -9.048 12.491 20.246 1.00 68.88 921 PRO A N 1
ATOM 7424 C CA . PRO A 1 921 ? -9.336 13.046 21.561 1.00 68.88 921 PRO A CA 1
ATOM 7425 C C . PRO A 1 921 ? -8.984 12.041 22.659 1.00 68.88 921 PRO A C 1
ATOM 7427 O O . PRO A 1 921 ? -9.092 10.828 22.455 1.00 68.88 921 PRO A O 1
ATOM 7430 N N . ALA A 1 922 ? -8.546 12.549 23.809 1.00 74.56 922 ALA A N 1
ATOM 7431 C CA . ALA A 1 922 ? -8.073 11.709 24.896 1.00 74.56 922 ALA A CA 1
ATOM 7432 C C . ALA A 1 922 ? -9.140 10.684 25.296 1.00 74.56 922 ALA A C 1
ATOM 7434 O O . ALA A 1 922 ? -10.232 11.036 25.737 1.00 74.56 922 ALA A O 1
ATOM 7435 N N . ILE A 1 923 ? -8.806 9.405 25.135 1.00 75.88 923 ILE A N 1
ATOM 7436 C CA . ILE A 1 923 ? -9.591 8.315 25.711 1.00 75.88 923 ILE A CA 1
ATOM 7437 C C . ILE A 1 923 ? -9.387 8.387 27.221 1.00 75.88 923 ILE A C 1
ATOM 7439 O O . ILE A 1 923 ? -8.283 8.171 27.724 1.00 75.88 923 ILE A O 1
ATOM 7443 N N . GLU A 1 924 ? -10.438 8.725 27.948 1.00 71.25 924 GLU A N 1
ATOM 7444 C CA . GLU A 1 924 ? -10.347 8.909 29.388 1.00 71.25 924 GLU A CA 1
ATOM 7445 C C . GLU A 1 924 ? -9.946 7.591 30.073 1.00 71.25 924 GLU A C 1
ATOM 7447 O O . GLU A 1 924 ? -10.370 6.502 29.676 1.00 71.25 924 GLU A O 1
ATOM 7452 N N . SER A 1 925 ? -9.098 7.686 31.102 1.00 73.56 925 SER A N 1
ATOM 7453 C CA . SER A 1 925 ? -8.513 6.539 31.815 1.00 73.56 925 SER A CA 1
ATOM 7454 C C . SER A 1 925 ? -7.639 5.603 30.965 1.00 73.56 925 SER A C 1
ATOM 7456 O O . SER A 1 925 ? -7.314 4.507 31.423 1.00 73.56 925 SER A O 1
ATOM 7458 N N . LEU A 1 926 ? -7.214 5.999 29.757 1.00 83.19 926 LEU A N 1
ATOM 7459 C CA . LEU A 1 926 ? -6.353 5.152 28.922 1.00 83.19 926 LEU A CA 1
ATOM 7460 C C . LEU A 1 926 ? -5.041 4.770 29.632 1.00 83.19 926 LEU A C 1
ATOM 7462 O O . LEU A 1 926 ? -4.602 3.632 29.531 1.00 83.19 926 LEU A O 1
ATOM 7466 N N . GLU A 1 927 ? -4.460 5.669 30.419 1.00 85.31 927 GLU A N 1
ATOM 7467 C CA . GLU A 1 927 ? -3.265 5.417 31.245 1.00 85.31 927 GLU A CA 1
ATOM 7468 C C . GLU A 1 927 ? -3.434 4.220 32.201 1.00 85.31 927 GLU A C 1
ATOM 7470 O O . GLU A 1 927 ? -2.547 3.367 32.334 1.00 85.31 927 GLU A O 1
ATOM 7475 N N . LEU A 1 928 ? -4.613 4.107 32.822 1.00 80.81 928 LEU A N 1
ATOM 7476 C CA . LEU A 1 928 ? -4.970 2.989 33.698 1.00 80.81 928 LEU A CA 1
ATOM 7477 C C . LEU A 1 928 ? -5.163 1.696 32.898 1.00 80.81 928 LEU A C 1
ATOM 7479 O O . LEU A 1 928 ? -4.778 0.621 33.362 1.00 80.81 928 LEU A O 1
ATOM 7483 N N . ILE A 1 929 ? -5.726 1.797 31.688 1.00 87.56 929 ILE A N 1
ATOM 7484 C CA . ILE A 1 929 ? -5.871 0.662 30.764 1.00 87.56 929 ILE A CA 1
ATOM 7485 C C . ILE A 1 929 ? -4.492 0.102 30.404 1.00 87.56 929 ILE A C 1
ATOM 7487 O O . ILE A 1 929 ? -4.281 -1.106 30.514 1.00 87.56 929 ILE A O 1
ATOM 7491 N N . PHE A 1 930 ? -3.533 0.955 30.038 1.00 90.00 930 PHE A N 1
ATOM 7492 C CA . PHE A 1 930 ? -2.157 0.532 29.746 1.00 90.00 930 PHE A CA 1
ATOM 7493 C C . PHE A 1 930 ? -1.498 -0.138 30.955 1.00 90.00 930 PHE A C 1
ATOM 7495 O O . PHE A 1 930 ? -0.885 -1.188 30.821 1.00 90.00 930 PHE A O 1
ATOM 7502 N N . SER A 1 931 ? -1.689 0.402 32.155 1.00 87.25 931 SER A N 1
ATOM 7503 C CA . SER A 1 931 ? -1.054 -0.155 33.354 1.00 87.25 931 SER A CA 1
ATOM 7504 C C . SER A 1 931 ? -1.605 -1.536 33.756 1.00 87.25 931 SER A C 1
ATOM 7506 O O . SER A 1 931 ? -0.870 -2.376 34.275 1.00 87.25 931 SER A O 1
ATOM 7508 N N . ALA A 1 932 ? -2.897 -1.804 33.526 1.00 86.81 932 ALA A N 1
ATOM 7509 C CA . ALA A 1 932 ? -3.569 -3.006 34.038 1.00 86.81 932 ALA A CA 1
ATOM 7510 C C . ALA A 1 932 ? -3.870 -4.097 32.990 1.00 86.81 932 ALA A C 1
ATOM 7512 O O . ALA A 1 932 ? -4.159 -5.239 33.371 1.00 86.81 932 ALA A O 1
ATOM 7513 N N . SER A 1 933 ? -3.814 -3.785 31.692 1.00 90.38 933 SER A N 1
ATOM 7514 C CA . SER A 1 933 ? -4.198 -4.710 30.611 1.00 90.38 933 SER A CA 1
ATOM 7515 C C . SER A 1 933 ? -3.186 -5.835 30.374 1.00 90.38 933 SER A C 1
ATOM 7517 O O . SER A 1 933 ? -3.584 -6.982 30.148 1.00 90.38 933 SER A O 1
ATOM 7519 N N . ARG A 1 934 ? -1.886 -5.541 30.511 1.00 87.06 934 ARG A N 1
ATOM 7520 C CA . ARG A 1 934 ? -0.781 -6.477 30.248 1.00 87.06 934 ARG A CA 1
ATOM 7521 C C . ARG A 1 934 ? -0.949 -7.832 30.940 1.00 87.06 934 ARG A C 1
ATOM 7523 O O . ARG A 1 934 ? -0.874 -8.880 30.304 1.00 87.06 934 ARG A O 1
ATOM 7530 N N . SER A 1 935 ? -1.215 -7.817 32.247 1.00 88.81 935 SER A N 1
ATOM 7531 C CA . SER A 1 935 ? -1.328 -9.031 33.070 1.00 88.81 935 SER A CA 1
ATOM 7532 C C . SER A 1 935 ? -2.481 -9.947 32.654 1.00 88.81 935 SER A C 1
ATOM 7534 O O . SER A 1 935 ? -2.451 -11.131 32.982 1.00 88.81 935 SER A O 1
ATOM 7536 N N . ARG A 1 936 ? -3.449 -9.420 31.892 1.00 91.62 936 ARG A N 1
ATOM 7537 C CA . ARG A 1 936 ? -4.672 -10.105 31.463 1.00 91.62 936 ARG A CA 1
ATOM 7538 C C . ARG A 1 936 ? -4.613 -10.645 30.040 1.00 91.62 936 ARG A C 1
ATOM 7540 O O . ARG A 1 936 ? -5.622 -11.154 29.561 1.00 91.62 936 ARG A O 1
ATOM 7547 N N . ARG A 1 937 ? -3.450 -10.593 29.376 1.00 92.88 937 ARG A N 1
ATOM 7548 C CA . ARG A 1 937 ? -3.288 -11.010 27.968 1.00 92.88 937 ARG A CA 1
ATOM 7549 C C . ARG A 1 937 ? -4.027 -10.087 26.976 1.00 92.88 937 ARG A C 1
ATOM 7551 O O . ARG A 1 937 ? -4.455 -10.523 25.906 1.00 92.88 937 ARG A O 1
ATOM 7558 N N . LEU A 1 938 ? -4.174 -8.810 27.348 1.00 94.44 938 LEU A N 1
ATOM 7559 C CA . LEU A 1 938 ? -4.663 -7.719 26.501 1.00 94.44 938 LEU A CA 1
ATOM 7560 C C . LEU A 1 938 ? -3.484 -6.793 26.171 1.00 94.44 938 LEU A C 1
ATOM 7562 O O . LEU A 1 938 ? -2.885 -6.217 27.078 1.00 94.44 938 LEU A O 1
ATOM 7566 N N . SER A 1 939 ? -3.156 -6.645 24.888 1.00 94.94 939 SER A N 1
ATOM 7567 C CA . SER A 1 939 ? -2.025 -5.833 24.425 1.00 94.94 939 SER A CA 1
ATOM 7568 C C . SER A 1 939 ? -2.492 -4.584 23.683 1.00 94.94 939 SER A C 1
ATOM 7570 O O . SER A 1 939 ? -3.229 -4.664 22.701 1.00 94.94 939 SER A O 1
ATOM 7572 N N . MET A 1 940 ? -1.997 -3.429 24.122 1.00 94.31 940 MET A N 1
ATOM 7573 C CA . MET A 1 940 ? -2.206 -2.137 23.479 1.00 94.31 940 MET A CA 1
ATOM 7574 C C . MET A 1 940 ? -1.086 -1.844 22.475 1.00 94.31 940 MET A C 1
ATOM 7576 O O . MET A 1 940 ? 0.097 -2.035 22.774 1.00 94.31 940 MET A O 1
ATOM 7580 N N . VAL A 1 941 ? -1.461 -1.354 21.292 1.00 96.00 941 VAL A N 1
ATOM 7581 C CA . VAL A 1 941 ? -0.534 -0.966 20.223 1.00 96.00 941 VAL A CA 1
ATOM 7582 C C . VAL A 1 941 ? -0.820 0.475 19.784 1.00 96.00 941 VAL A C 1
ATOM 7584 O O . VAL A 1 941 ? -1.532 0.688 18.797 1.00 96.00 941 VAL A O 1
ATOM 7587 N N . PRO A 1 942 ? -0.325 1.488 20.523 1.00 94.50 942 PRO A N 1
ATOM 7588 C CA . PRO A 1 942 ? -0.472 2.885 20.130 1.00 94.50 942 PRO A CA 1
ATOM 7589 C C . PRO A 1 942 ? 0.388 3.212 18.902 1.00 94.50 942 PRO A C 1
ATOM 7591 O O . PRO A 1 942 ? 1.609 3.039 18.909 1.00 94.50 942 PRO A O 1
ATOM 7594 N N . ILE A 1 943 ? -0.244 3.729 17.845 1.00 94.19 943 ILE A N 1
ATOM 7595 C CA . ILE A 1 943 ? 0.431 4.162 16.616 1.00 94.19 943 ILE A CA 1
ATOM 7596 C C . ILE A 1 943 ? 0.373 5.692 16.543 1.00 94.19 943 ILE A C 1
ATOM 7598 O O . ILE A 1 943 ? -0.678 6.284 16.297 1.00 94.19 943 ILE A O 1
ATOM 7602 N N . ILE A 1 944 ? 1.516 6.350 16.739 1.00 93.38 944 ILE A N 1
ATOM 7603 C CA . ILE A 1 944 ? 1.614 7.813 16.856 1.00 93.38 944 ILE A CA 1
ATOM 7604 C C . ILE A 1 944 ? 2.599 8.408 15.844 1.00 93.38 944 ILE A C 1
ATOM 7606 O O . ILE A 1 944 ? 3.440 7.712 15.266 1.00 93.38 944 ILE A O 1
ATOM 7610 N N . GLN A 1 945 ? 2.495 9.718 15.591 1.00 91.38 945 GLN A N 1
ATOM 7611 C CA . GLN A 1 945 ? 3.449 10.411 14.715 1.00 91.38 945 GLN A CA 1
ATOM 7612 C C . GLN A 1 945 ? 4.615 11.030 15.486 1.00 91.38 945 GLN A C 1
ATOM 7614 O O . GLN A 1 945 ? 5.742 11.038 14.988 1.00 91.38 945 GLN A O 1
ATOM 7619 N N . SER A 1 946 ? 4.346 11.526 16.693 1.00 91.44 946 SER A N 1
ATOM 7620 C CA . SER A 1 946 ? 5.323 12.133 17.595 1.00 91.44 946 SER A CA 1
ATOM 7621 C C . SER A 1 946 ? 4.844 12.047 19.044 1.00 91.44 946 SER A C 1
ATOM 7623 O O . SER A 1 946 ? 3.640 11.979 19.292 1.00 91.44 946 SER A O 1
ATOM 7625 N N . PHE A 1 947 ? 5.774 12.117 20.000 1.00 91.88 947 PHE A N 1
ATOM 7626 C CA . PHE A 1 947 ? 5.425 12.237 21.423 1.00 91.88 947 PHE A CA 1
ATOM 7627 C C . PHE A 1 947 ? 4.624 13.509 21.714 1.00 91.88 947 PHE A C 1
ATOM 7629 O O . PHE A 1 947 ? 3.663 13.459 22.465 1.00 91.88 947 PHE A O 1
ATOM 7636 N N . GLY A 1 948 ? 4.917 14.617 21.023 1.00 89.81 948 GLY A N 1
ATOM 7637 C CA . GLY A 1 948 ? 4.177 15.869 21.210 1.00 89.81 948 GLY A CA 1
ATOM 7638 C C . GLY A 1 948 ? 2.681 15.775 20.873 1.00 89.81 948 GLY A C 1
ATOM 7639 O O . GLY A 1 948 ? 1.886 16.515 21.439 1.00 89.81 948 GLY A O 1
ATOM 7640 N N . GLN A 1 949 ? 2.267 14.863 19.982 1.00 87.38 949 GLN A N 1
ATOM 7641 C CA . GLN A 1 949 ? 0.838 14.595 19.761 1.00 87.38 949 GLN A CA 1
ATOM 7642 C C . GLN A 1 949 ? 0.200 13.878 20.954 1.00 87.38 949 GLN A C 1
ATOM 7644 O O . GLN A 1 949 ? -0.927 14.190 21.323 1.00 87.38 949 GLN A O 1
ATOM 7649 N N . LEU A 1 950 ? 0.925 12.935 21.555 1.00 89.44 950 LEU A N 1
ATOM 7650 C CA . LEU A 1 950 ? 0.457 12.202 22.725 1.00 89.44 950 LEU A CA 1
ATOM 7651 C C . LEU A 1 950 ? 0.373 13.131 23.946 1.00 89.44 950 LEU A C 1
ATOM 7653 O O . LEU A 1 950 ? -0.675 13.195 24.580 1.00 89.44 950 LEU A O 1
ATOM 7657 N N . GLU A 1 951 ? 1.416 13.931 24.192 1.00 90.81 951 GLU A N 1
ATOM 7658 C CA . GLU A 1 951 ? 1.456 14.943 25.259 1.00 90.81 951 GLU A CA 1
ATOM 7659 C C . GLU A 1 951 ? 0.355 15.997 25.114 1.00 90.81 951 GLU A C 1
ATOM 7661 O O . GLU A 1 951 ? -0.220 16.432 26.108 1.00 90.81 951 GLU A O 1
ATOM 7666 N N . LYS A 1 952 ? 0.022 16.400 23.880 1.00 88.31 952 LYS A N 1
ATOM 7667 C CA . LYS A 1 952 ? -1.072 17.348 23.632 1.00 88.31 952 LYS A CA 1
ATOM 7668 C C . LYS A 1 952 ? -2.417 16.814 24.131 1.00 88.31 952 LYS A C 1
ATOM 7670 O O . LYS A 1 952 ? -3.223 17.602 24.618 1.00 88.31 952 LYS A O 1
ATOM 7675 N N . ASN A 1 953 ? -2.667 15.515 23.979 1.00 84.38 953 ASN A N 1
ATOM 7676 C CA . ASN A 1 953 ? -3.974 14.931 24.276 1.00 84.38 953 ASN A CA 1
ATOM 7677 C C . ASN A 1 953 ? -4.052 14.414 25.718 1.00 84.38 953 ASN A C 1
ATOM 7679 O O . ASN A 1 953 ? -5.053 14.650 26.381 1.00 84.38 953 ASN A O 1
ATOM 7683 N N . TYR A 1 954 ? -3.005 13.750 26.212 1.00 86.25 954 TYR A N 1
ATOM 7684 C CA . TYR A 1 954 ? -2.986 13.094 27.530 1.00 86.25 954 TYR A CA 1
ATOM 7685 C C . TYR A 1 954 ? -2.219 13.884 28.598 1.00 86.25 954 TYR A C 1
ATOM 7687 O O . TYR A 1 954 ? -2.053 13.429 29.725 1.00 86.25 954 TYR A O 1
ATOM 7695 N N . GLY A 1 955 ? -1.720 15.073 28.258 1.00 88.69 955 GLY A N 1
ATOM 7696 C CA . GLY A 1 955 ? -0.796 15.799 29.117 1.00 88.69 955 GLY A CA 1
ATOM 7697 C C . GLY A 1 955 ? 0.563 15.105 29.215 1.00 88.69 955 GLY A C 1
ATOM 7698 O O . GLY A 1 955 ? 0.805 14.033 28.653 1.00 88.69 955 GLY A O 1
ATOM 7699 N N . LYS A 1 956 ? 1.488 15.745 29.931 1.00 89.62 956 LYS A N 1
ATOM 7700 C CA . LYS A 1 956 ? 2.852 15.234 30.086 1.00 89.62 956 LYS A CA 1
ATOM 7701 C C . LYS A 1 956 ? 2.888 13.949 30.919 1.00 89.62 956 LYS A C 1
ATOM 7703 O O . LYS A 1 956 ? 3.439 12.956 30.463 1.00 89.62 956 LYS A O 1
ATOM 7708 N N . GLU A 1 957 ? 2.258 13.969 32.094 1.00 88.50 957 GLU A N 1
ATOM 7709 C CA . GLU A 1 957 ? 2.213 12.822 33.014 1.00 88.50 957 GLU A CA 1
ATOM 7710 C C . GLU A 1 957 ? 1.546 11.607 32.356 1.00 88.50 957 GLU A C 1
ATOM 7712 O O . GLU A 1 957 ? 2.108 10.514 32.356 1.00 88.50 957 GLU A O 1
ATOM 7717 N N . GLY A 1 958 ? 0.400 11.807 31.699 1.00 88.38 958 GLY A N 1
ATOM 7718 C CA . GLY A 1 958 ? -0.301 10.730 31.008 1.00 88.38 958 GLY A CA 1
ATOM 7719 C C . GLY A 1 958 ? 0.471 10.156 29.823 1.00 88.38 958 GLY A C 1
ATOM 7720 O O . GLY A 1 958 ? 0.532 8.939 29.636 1.00 88.38 958 GLY A O 1
ATOM 7721 N N . SER A 1 959 ? 1.130 11.019 29.044 1.00 91.00 959 SER A N 1
ATOM 7722 C CA . SER A 1 959 ? 2.017 10.581 27.964 1.00 91.00 959 SER A CA 1
ATOM 7723 C C . SER A 1 959 ? 3.193 9.752 28.490 1.00 91.00 959 SER A C 1
ATOM 7725 O O . SER A 1 959 ? 3.500 8.716 27.902 1.00 91.00 959 SER A O 1
ATOM 7727 N N . GLU A 1 960 ? 3.833 10.163 29.590 1.00 91.19 960 GLU A N 1
ATOM 7728 C CA . GLU A 1 960 ? 4.917 9.403 30.232 1.00 91.19 960 GLU A CA 1
ATOM 7729 C C . GLU A 1 960 ? 4.428 8.021 30.694 1.00 91.19 960 GLU A C 1
ATOM 7731 O O . GLU A 1 960 ? 5.038 7.016 30.338 1.00 91.19 960 GLU A O 1
ATOM 7736 N N . ILE A 1 961 ? 3.264 7.936 31.352 1.00 91.25 961 ILE A N 1
ATOM 7737 C CA . ILE A 1 961 ? 2.674 6.655 31.781 1.00 91.25 961 ILE A CA 1
ATOM 7738 C C . ILE A 1 961 ? 2.421 5.723 30.586 1.00 91.25 961 ILE A C 1
ATOM 7740 O O . ILE A 1 961 ? 2.720 4.528 30.652 1.00 91.25 961 ILE A O 1
ATOM 7744 N N . ILE A 1 962 ? 1.866 6.239 29.485 1.00 92.56 962 ILE A N 1
ATOM 7745 C CA . ILE A 1 962 ? 1.597 5.435 28.282 1.00 92.56 962 ILE A CA 1
ATOM 7746 C C . ILE A 1 962 ? 2.907 4.937 27.655 1.00 92.56 962 ILE A C 1
ATOM 7748 O O . ILE A 1 962 ? 2.990 3.770 27.260 1.00 92.56 962 ILE A O 1
ATOM 7752 N N . VAL A 1 963 ? 3.923 5.801 27.561 1.00 92.94 963 VAL A N 1
ATOM 7753 C CA . VAL A 1 963 ? 5.236 5.456 26.997 1.00 92.94 963 VAL A CA 1
ATOM 7754 C C . VAL A 1 963 ? 5.954 4.418 27.854 1.00 92.94 963 VAL A C 1
ATOM 7756 O O . VAL A 1 963 ? 6.391 3.404 27.315 1.00 92.94 963 VAL A O 1
ATOM 7759 N N . ASP A 1 964 ? 6.000 4.603 29.170 1.00 90.88 964 ASP A N 1
ATOM 7760 C CA . ASP A 1 964 ? 6.707 3.711 30.095 1.00 90.88 964 ASP A CA 1
ATOM 7761 C C . ASP A 1 964 ? 6.069 2.315 30.180 1.00 90.88 964 ASP A C 1
ATOM 7763 O O . ASP A 1 964 ? 6.754 1.313 30.407 1.00 90.88 964 ASP A O 1
ATOM 7767 N N . ASN A 1 965 ? 4.757 2.217 29.944 1.00 93.75 965 ASN A N 1
ATOM 7768 C CA . ASN A 1 965 ? 4.062 0.934 29.872 1.00 93.75 965 ASN A CA 1
ATOM 7769 C C . ASN A 1 965 ? 4.278 0.189 28.540 1.00 93.75 965 ASN A C 1
ATOM 7771 O O . ASN A 1 965 ? 3.960 -1.001 28.465 1.00 93.75 965 ASN A O 1
ATOM 7775 N N . CYS A 1 966 ? 4.829 0.835 27.506 1.00 94.69 966 CYS A N 1
ATOM 7776 C CA . CYS A 1 966 ? 5.180 0.198 26.234 1.00 94.69 966 CYS A CA 1
ATOM 7777 C C . CYS A 1 966 ? 6.592 -0.391 26.286 1.00 94.69 966 CYS A C 1
ATOM 7779 O O . CYS A 1 966 ? 7.581 0.314 26.096 1.00 94.69 966 CYS A O 1
ATOM 7781 N N . GLN A 1 967 ? 6.695 -1.706 26.510 1.00 94.50 967 GLN A N 1
ATOM 7782 C CA . GLN A 1 967 ? 8.000 -2.375 26.570 1.00 94.50 967 GLN A CA 1
ATOM 7783 C C . GLN A 1 967 ? 8.679 -2.448 25.205 1.00 94.50 967 GLN A C 1
ATOM 7785 O O . GLN A 1 967 ? 9.908 -2.396 25.143 1.00 94.50 967 GLN A O 1
ATOM 7790 N N . ASP A 1 968 ? 7.889 -2.539 24.133 1.00 96.06 968 ASP A N 1
ATOM 7791 C CA . ASP A 1 968 ? 8.383 -2.431 22.768 1.00 96.06 968 ASP A CA 1
ATOM 7792 C C . ASP A 1 968 ? 8.137 -1.027 22.225 1.00 96.06 968 ASP A C 1
ATOM 7794 O O . ASP A 1 968 ? 7.026 -0.502 22.269 1.00 96.06 968 ASP A O 1
ATOM 7798 N N . THR A 1 969 ? 9.165 -0.430 21.635 1.00 96.50 969 THR A N 1
ATOM 7799 C CA . THR A 1 969 ? 9.052 0.810 20.868 1.00 96.50 969 THR A CA 1
ATOM 7800 C C . THR A 1 969 ? 9.691 0.614 19.502 1.00 96.50 969 THR A C 1
ATOM 7802 O O . THR A 1 969 ? 10.903 0.424 19.384 1.00 96.50 969 THR A O 1
ATOM 7805 N N . ILE A 1 970 ? 8.879 0.681 18.452 1.00 95.88 970 ILE A N 1
ATOM 7806 C CA . ILE A 1 970 ? 9.311 0.638 17.058 1.00 95.88 970 ILE A CA 1
ATOM 7807 C C . ILE A 1 970 ? 9.238 2.039 16.480 1.00 95.88 970 ILE A C 1
ATOM 7809 O O . ILE A 1 970 ? 8.209 2.707 16.573 1.00 95.88 970 ILE A O 1
ATOM 7813 N N . PHE A 1 971 ? 10.308 2.490 15.834 1.00 94.88 971 PHE A N 1
ATOM 7814 C CA . PHE A 1 971 ? 10.325 3.830 15.276 1.00 94.88 971 PHE A CA 1
ATOM 7815 C C . PHE A 1 971 ? 11.199 3.999 14.040 1.00 94.88 971 PHE A C 1
ATOM 7817 O O . PHE A 1 971 ? 12.177 3.284 13.820 1.00 94.88 971 PHE A O 1
ATOM 7824 N N . GLY A 1 972 ? 10.826 4.954 13.189 1.00 91.31 972 GLY A N 1
ATOM 7825 C CA . GLY A 1 972 ? 11.567 5.265 11.970 1.00 91.31 972 GLY A CA 1
ATOM 7826 C C . GLY A 1 972 ? 10.859 6.274 11.072 1.00 91.31 972 GLY A C 1
ATOM 7827 O O . GLY A 1 972 ? 9.644 6.447 11.142 1.00 91.31 972 GLY A O 1
ATOM 7828 N N . GLY A 1 973 ? 11.642 6.930 10.211 1.00 85.00 973 GLY A N 1
ATOM 7829 C CA . GLY A 1 973 ? 11.180 7.945 9.262 1.00 85.00 973 GLY A CA 1
ATOM 7830 C C . GLY A 1 973 ? 10.518 9.137 9.946 1.00 85.00 973 GLY A C 1
ATOM 7831 O O . GLY A 1 973 ? 9.293 9.236 10.032 1.00 85.00 973 GLY A O 1
ATOM 7832 N N . PHE A 1 974 ? 11.357 10.056 10.412 1.00 90.12 974 PHE A N 1
ATOM 7833 C CA . PHE A 1 974 ? 10.946 11.276 11.096 1.00 90.12 974 PHE A CA 1
ATOM 7834 C C . PHE A 1 974 ? 10.932 12.484 10.159 1.00 90.12 974 PHE A C 1
ATOM 7836 O O . PHE A 1 974 ? 11.626 12.514 9.144 1.00 90.12 974 PHE A O 1
ATOM 7843 N N . ALA A 1 975 ? 10.163 13.511 10.525 1.00 85.81 975 ALA A N 1
ATOM 7844 C CA . ALA A 1 975 ? 10.243 14.808 9.862 1.00 85.81 975 ALA A CA 1
ATOM 7845 C C . ALA A 1 975 ? 11.624 15.466 10.107 1.00 85.81 975 ALA A C 1
ATOM 7847 O O . ALA A 1 975 ? 12.228 15.217 11.155 1.00 85.81 975 ALA A O 1
ATOM 7848 N N . PRO A 1 976 ? 12.111 16.347 9.207 1.00 84.50 976 PRO A N 1
ATOM 7849 C CA . PRO A 1 976 ? 13.428 16.988 9.343 1.00 84.50 976 PRO A CA 1
ATOM 7850 C C . PRO A 1 976 ? 13.654 17.694 10.692 1.00 84.50 976 PRO A C 1
ATOM 7852 O O . PRO A 1 976 ? 14.732 17.597 11.278 1.00 84.50 976 PRO A O 1
ATOM 7855 N N . ASN A 1 977 ? 12.606 18.322 11.229 1.00 85.88 977 ASN A N 1
ATOM 7856 C CA . ASN A 1 977 ? 12.647 19.078 12.487 1.00 85.88 977 ASN A CA 1
ATOM 7857 C C . ASN A 1 977 ? 12.030 18.297 13.664 1.00 85.88 977 ASN A C 1
ATOM 7859 O O . ASN A 1 977 ? 11.514 18.887 14.607 1.00 85.88 977 ASN A O 1
ATOM 7863 N N . SER A 1 978 ? 12.000 16.964 13.587 1.00 88.19 978 SER A N 1
ATOM 7864 C CA . SER A 1 978 ? 11.381 16.123 14.615 1.00 88.19 978 SER A CA 1
ATOM 7865 C C . SER A 1 978 ? 12.174 16.135 15.925 1.00 88.19 978 SER A C 1
ATOM 7867 O O . SER A 1 978 ? 13.241 15.527 15.999 1.00 88.19 978 SER A O 1
ATOM 7869 N N . GLN A 1 979 ? 11.600 16.726 16.977 1.00 91.00 979 GLN A N 1
ATOM 7870 C CA . GLN A 1 979 ? 12.110 16.619 18.353 1.00 91.00 979 GLN A CA 1
ATOM 7871 C C . GLN A 1 979 ? 12.035 15.181 18.884 1.00 91.00 979 GLN A C 1
ATOM 7873 O O . GLN A 1 979 ? 12.908 14.734 19.621 1.00 91.00 979 GLN A O 1
ATOM 7878 N N . THR A 1 980 ? 11.044 14.399 18.443 1.00 93.06 980 THR A N 1
ATOM 7879 C CA . THR A 1 980 ? 10.932 12.977 18.799 1.00 93.06 980 THR A CA 1
ATOM 7880 C C . THR A 1 980 ? 12.170 12.177 18.375 1.00 93.06 980 THR A C 1
ATOM 7882 O O . THR A 1 980 ? 12.561 11.250 19.077 1.00 93.06 980 THR A O 1
ATOM 7885 N N . ALA A 1 981 ? 12.840 12.559 17.279 1.00 93.69 981 ALA A N 1
ATOM 7886 C CA . ALA A 1 981 ? 14.090 11.914 16.872 1.00 93.69 981 ALA A CA 1
ATOM 7887 C C . ALA A 1 981 ? 15.248 12.213 17.842 1.00 93.69 981 ALA A C 1
ATOM 7889 O O . ALA A 1 981 ? 16.113 11.364 18.032 1.00 93.69 981 ALA A O 1
ATOM 7890 N N . GLU A 1 982 ? 15.269 13.390 18.472 1.00 93.69 982 GLU A N 1
ATOM 7891 C CA . GLU A 1 982 ? 16.280 13.752 19.473 1.00 93.69 982 GLU A CA 1
ATOM 7892 C C . GLU A 1 982 ? 16.081 12.963 20.766 1.00 93.69 982 GLU A C 1
ATOM 7894 O O . GLU A 1 982 ? 17.029 12.360 21.272 1.00 93.69 982 GLU A O 1
ATOM 7899 N N . VAL A 1 983 ? 14.832 12.888 21.240 1.00 94.06 983 VAL A N 1
ATOM 7900 C CA . VAL A 1 983 ? 14.459 12.088 22.417 1.00 94.06 983 VAL A CA 1
ATOM 7901 C C . VAL A 1 983 ? 14.831 10.619 22.208 1.00 94.06 983 VAL A C 1
ATOM 7903 O O . VAL A 1 983 ? 15.504 10.030 23.051 1.00 94.06 983 VAL A O 1
ATOM 7906 N N . LEU A 1 984 ? 14.478 10.038 21.057 1.00 95.06 984 LEU A N 1
ATOM 7907 C CA . LEU A 1 984 ? 14.779 8.636 20.751 1.00 95.06 984 LEU A CA 1
ATOM 7908 C C . LEU A 1 984 ? 16.274 8.382 20.515 1.00 95.06 984 LEU A C 1
ATOM 7910 O O . LEU A 1 984 ? 16.779 7.340 20.918 1.00 95.06 984 LEU A O 1
ATOM 7914 N N . SER A 1 985 ? 17.011 9.326 19.921 1.00 95.00 985 SER A N 1
ATOM 7915 C CA . SER A 1 985 ? 18.475 9.228 19.794 1.00 95.00 985 SER A CA 1
ATOM 7916 C C . SER A 1 985 ? 19.153 9.167 21.164 1.00 95.00 985 SER A C 1
ATOM 7918 O O . SER A 1 985 ? 20.052 8.351 21.366 1.00 95.00 985 SER A O 1
ATOM 7920 N N . LYS A 1 986 ? 18.682 9.969 22.127 1.00 93.50 986 LYS A N 1
ATOM 7921 C CA . LYS A 1 986 ? 19.152 9.915 23.515 1.00 93.50 986 LYS A CA 1
ATOM 7922 C C . LYS A 1 986 ? 18.747 8.607 24.201 1.00 93.50 986 LYS A C 1
ATOM 7924 O O . LYS A 1 986 ? 19.578 8.011 24.879 1.00 93.50 986 LYS A O 1
ATOM 7929 N N . ALA A 1 987 ? 17.513 8.142 23.992 1.00 91.69 987 ALA A N 1
ATOM 7930 C CA . ALA A 1 987 ? 17.000 6.896 24.568 1.00 91.69 987 ALA A CA 1
ATOM 7931 C C . ALA A 1 987 ? 17.725 5.639 24.049 1.00 91.69 987 ALA A C 1
ATOM 7933 O O . ALA A 1 987 ? 17.882 4.673 24.790 1.00 91.69 987 ALA A O 1
ATOM 7934 N N . LEU A 1 988 ? 18.222 5.658 22.805 1.00 93.81 988 LEU A N 1
ATOM 7935 C CA . LEU A 1 988 ? 19.074 4.593 22.264 1.00 93.81 988 LEU A CA 1
ATOM 7936 C C . LEU A 1 988 ? 20.411 4.464 23.003 1.00 93.81 988 LEU A C 1
ATOM 7938 O O . LEU A 1 988 ? 21.017 3.394 22.984 1.00 93.81 988 LEU A O 1
ATOM 7942 N N . GLY A 1 989 ? 20.877 5.541 23.632 1.00 91.62 989 GLY A N 1
ATOM 7943 C CA . GLY A 1 989 ? 22.160 5.590 24.314 1.00 91.62 989 GLY A CA 1
ATOM 7944 C C . GLY A 1 989 ? 23.357 5.706 23.368 1.00 91.62 989 GLY A C 1
ATOM 7945 O O . GLY A 1 989 ? 23.255 5.992 22.166 1.00 91.62 989 GLY A O 1
ATOM 7946 N N . SER A 1 990 ? 24.536 5.510 23.942 1.00 93.25 990 SER A N 1
ATOM 7947 C CA . SER A 1 990 ? 25.828 5.687 23.290 1.00 93.25 990 SER A CA 1
ATOM 7948 C C . SER A 1 990 ? 26.682 4.425 23.377 1.00 93.25 990 SER A C 1
ATOM 7950 O O . SER A 1 990 ? 26.432 3.507 24.156 1.00 93.25 990 SER A O 1
ATOM 7952 N N . ARG A 1 991 ? 27.701 4.364 22.522 1.00 92.62 991 ARG A N 1
ATOM 7953 C CA . ARG A 1 991 ? 28.761 3.361 22.559 1.00 92.62 991 ARG A CA 1
ATOM 7954 C C . ARG A 1 991 ? 30.115 4.046 22.508 1.00 92.62 991 ARG A C 1
ATOM 7956 O O . ARG A 1 991 ? 30.278 5.085 21.867 1.00 92.62 991 ARG A O 1
ATOM 7963 N N . THR A 1 992 ? 31.111 3.422 23.114 1.00 92.31 992 THR A N 1
ATOM 7964 C CA . THR A 1 992 ? 32.499 3.851 22.956 1.00 92.31 992 THR A CA 1
ATOM 7965 C C . THR A 1 992 ? 33.024 3.376 21.602 1.00 92.31 992 THR A C 1
ATOM 7967 O O . THR A 1 992 ? 32.949 2.192 21.275 1.00 92.31 992 THR A O 1
ATOM 7970 N N . VAL A 1 993 ? 33.542 4.300 20.796 1.00 90.38 993 VAL A N 1
ATOM 7971 C CA . VAL A 1 993 ? 34.187 4.023 19.510 1.00 90.38 993 VAL A CA 1
ATOM 7972 C C . VAL A 1 993 ? 35.643 4.472 19.554 1.00 90.38 993 VAL A C 1
ATOM 7974 O O . VAL A 1 993 ? 35.969 5.523 20.100 1.00 90.38 993 VAL A O 1
ATOM 7977 N N . MET A 1 994 ? 36.528 3.679 18.957 1.00 88.81 994 MET A N 1
ATOM 7978 C CA . MET A 1 994 ? 37.916 4.080 18.749 1.00 88.81 994 MET A CA 1
ATOM 7979 C C . MET A 1 994 ? 37.985 4.980 17.515 1.00 88.81 994 MET A C 1
ATOM 7981 O O . MET A 1 994 ? 37.605 4.565 16.419 1.00 88.81 994 MET A O 1
ATOM 7985 N N . SER A 1 995 ? 38.456 6.209 17.691 1.00 85.19 995 SER A N 1
ATOM 7986 C CA . SER A 1 995 ? 38.662 7.170 16.613 1.00 85.19 995 SER A CA 1
ATOM 7987 C C . SER A 1 995 ? 40.149 7.359 16.356 1.00 85.19 995 SER A C 1
ATOM 7989 O O . SER A 1 995 ? 40.916 7.584 17.290 1.00 85.19 995 SER A O 1
ATOM 7991 N N . GLY A 1 996 ? 40.549 7.285 15.088 1.00 82.88 996 GLY A N 1
ATOM 7992 C CA . GLY A 1 996 ? 41.908 7.581 14.649 1.00 82.88 996 GLY A CA 1
ATOM 7993 C C . GLY A 1 996 ? 41.986 8.933 13.952 1.00 82.88 996 GLY A C 1
ATOM 7994 O O . GLY A 1 996 ? 41.194 9.197 13.050 1.00 82.88 996 GLY A O 1
ATOM 7995 N N . SER A 1 997 ? 42.943 9.775 14.337 1.00 78.00 997 SER A N 1
ATOM 7996 C CA . SER A 1 997 ? 43.331 10.958 13.566 1.00 78.00 997 SER A CA 1
ATOM 7997 C C . SER A 1 997 ? 44.652 10.680 12.859 1.00 78.00 997 SER A C 1
ATOM 7999 O O . SER A 1 997 ? 45.609 10.221 13.483 1.00 78.00 997 SER A O 1
ATOM 8001 N N . VAL A 1 998 ? 44.701 10.935 11.550 1.00 79.44 998 VAL A N 1
ATOM 8002 C CA . VAL A 1 998 ? 45.920 10.806 10.742 1.00 79.44 998 VAL A CA 1
ATOM 8003 C C . VAL A 1 998 ? 46.333 12.197 10.290 1.00 79.44 998 VAL A C 1
ATOM 8005 O O . VAL A 1 998 ? 45.675 12.805 9.447 1.00 79.44 998 VAL A O 1
ATOM 8008 N N . SER A 1 999 ? 47.438 12.694 10.835 1.00 71.69 999 SER A N 1
ATOM 8009 C CA . SER A 1 999 ? 48.046 13.949 10.402 1.00 71.69 999 SER A CA 1
ATOM 8010 C C . SER A 1 999 ? 49.199 13.642 9.452 1.00 71.69 999 SER A C 1
ATOM 8012 O O . SER A 1 999 ? 50.146 12.947 9.820 1.00 71.69 999 SER A O 1
ATOM 8014 N N . ARG A 1 1000 ? 49.122 14.127 8.207 1.00 68.00 1000 ARG A N 1
ATOM 8015 C CA . ARG A 1 1000 ? 50.206 14.005 7.218 1.00 68.00 1000 ARG A CA 1
ATOM 8016 C C . ARG A 1 1000 ? 51.004 15.304 7.154 1.00 68.00 1000 ARG A C 1
ATOM 8018 O O . ARG A 1 1000 ? 50.585 16.255 6.499 1.00 68.00 1000 ARG A O 1
ATOM 8025 N N . GLY A 1 1001 ? 52.160 15.323 7.817 1.00 69.44 1001 GLY A N 1
ATOM 8026 C CA . GLY A 1 1001 ? 53.185 16.344 7.607 1.00 69.44 1001 GLY A CA 1
ATOM 8027 C C . GLY A 1 1001 ? 54.035 16.048 6.366 1.00 69.44 1001 GLY A C 1
ATOM 8028 O O . GLY A 1 1001 ? 53.997 14.943 5.829 1.00 69.44 1001 GLY A O 1
ATOM 8029 N N . LYS A 1 1002 ? 54.837 17.028 5.919 1.00 64.56 1002 LYS A N 1
ATOM 8030 C CA . LYS A 1 1002 ? 55.720 16.893 4.741 1.00 64.56 1002 LYS A CA 1
ATOM 8031 C C . LYS A 1 1002 ? 56.736 15.743 4.853 1.00 64.56 1002 LYS A C 1
ATOM 8033 O O . LYS A 1 1002 ? 57.130 15.238 3.812 1.00 64.56 1002 LYS A O 1
ATOM 8038 N N . ASN A 1 1003 ? 57.108 15.328 6.071 1.00 54.62 1003 ASN A N 1
ATOM 8039 C CA . ASN A 1 1003 ? 58.152 14.323 6.309 1.00 54.62 1003 ASN A CA 1
ATOM 8040 C C . ASN A 1 1003 ? 57.769 13.171 7.262 1.00 54.62 1003 ASN A C 1
ATOM 8042 O O . ASN A 1 1003 ? 58.612 12.309 7.466 1.00 54.62 1003 ASN A O 1
ATOM 8046 N N . ASP A 1 1004 ? 56.551 13.109 7.823 1.00 51.72 1004 ASP A N 1
ATOM 8047 C CA . ASP A 1 1004 ? 56.114 11.923 8.588 1.00 51.72 1004 ASP A CA 1
ATOM 8048 C C . ASP A 1 1004 ? 54.582 11.894 8.808 1.00 51.72 1004 ASP A C 1
ATOM 8050 O O . ASP A 1 1004 ? 53.997 12.920 9.185 1.00 51.72 1004 ASP A O 1
ATOM 8054 N N . PRO A 1 1005 ? 53.888 10.764 8.569 1.00 68.19 1005 PRO A N 1
ATOM 8055 C CA . PRO A 1 1005 ? 52.491 10.592 8.954 1.00 68.19 1005 PRO A CA 1
ATOM 8056 C C . PRO A 1 1005 ? 52.372 10.177 10.431 1.00 68.19 1005 PRO A C 1
ATOM 8058 O O . PRO A 1 1005 ? 52.734 9.065 10.802 1.00 68.19 1005 PRO A O 1
ATOM 8061 N N . SER A 1 1006 ? 51.792 11.043 11.267 1.00 72.44 1006 SER A N 1
ATOM 8062 C CA . SER A 1 1006 ? 51.464 10.730 12.666 1.00 72.44 1006 SER A CA 1
ATOM 8063 C C . SER A 1 1006 ? 50.035 10.193 12.779 1.00 72.44 1006 SER A C 1
ATOM 8065 O O . SER A 1 1006 ? 49.112 10.737 12.162 1.00 72.44 1006 SER A O 1
ATOM 8067 N N . GLN A 1 1007 ? 49.850 9.123 13.557 1.00 79.19 1007 GLN A N 1
ATOM 8068 C CA . GLN A 1 1007 ? 48.544 8.534 13.862 1.00 79.19 1007 GLN A CA 1
ATOM 8069 C C . GLN A 1 1007 ? 48.290 8.596 15.370 1.00 79.19 1007 GLN A C 1
ATOM 8071 O O . GLN A 1 1007 ? 49.099 8.099 16.151 1.00 79.19 1007 GLN A O 1
ATOM 8076 N N . SER A 1 1008 ? 47.158 9.169 15.781 1.00 79.50 1008 SER A N 1
ATOM 8077 C CA . SER A 1 1008 ? 46.681 9.120 17.166 1.00 79.50 1008 SER A CA 1
ATOM 8078 C C . SER A 1 1008 ? 45.363 8.357 17.246 1.00 79.50 1008 SER A C 1
ATOM 8080 O O . SER A 1 1008 ? 44.470 8.563 16.426 1.00 79.50 1008 SER A O 1
ATOM 8082 N N . LEU A 1 1009 ? 45.245 7.457 18.224 1.00 86.94 1009 LEU A N 1
ATOM 8083 C CA . LEU A 1 1009 ? 44.027 6.698 18.510 1.00 86.94 1009 LEU A CA 1
ATOM 8084 C C . LEU A 1 1009 ? 43.456 7.174 19.847 1.00 86.94 1009 LEU A C 1
ATOM 8086 O O . LEU A 1 1009 ? 44.165 7.191 20.850 1.00 86.94 1009 LEU A O 1
ATOM 8090 N N . GLN A 1 1010 ? 42.179 7.546 19.867 1.00 88.31 1010 GLN A N 1
ATOM 8091 C CA . GLN A 1 1010 ? 41.471 7.973 21.071 1.00 88.31 1010 GLN A CA 1
ATOM 8092 C C . GLN A 1 1010 ? 40.121 7.262 21.169 1.00 88.31 1010 GLN A C 1
ATOM 8094 O O . GLN A 1 1010 ? 39.391 7.142 20.185 1.00 88.31 1010 GLN A O 1
ATOM 8099 N N . MET A 1 1011 ? 39.773 6.804 22.371 1.00 90.25 1011 MET A N 1
ATOM 8100 C CA . MET A 1 1011 ? 38.431 6.305 22.668 1.00 90.25 1011 MET A CA 1
ATOM 8101 C C . MET A 1 1011 ? 37.490 7.495 22.857 1.00 90.25 1011 MET A C 1
ATOM 8103 O O . MET A 1 1011 ? 37.774 8.384 23.658 1.00 90.25 1011 MET A O 1
ATOM 8107 N N . MET A 1 1012 ? 36.382 7.522 22.120 1.00 91.12 1012 MET A N 1
ATOM 8108 C CA . MET A 1 1012 ? 35.369 8.574 22.205 1.00 91.12 1012 MET A CA 1
ATOM 8109 C C . MET A 1 1012 ? 33.976 7.972 22.355 1.00 91.12 1012 MET A C 1
ATOM 8111 O O . MET A 1 1012 ? 33.675 6.913 21.806 1.00 91.12 1012 MET A O 1
ATOM 8115 N N . GLU A 1 1013 ? 33.106 8.658 23.085 1.00 91.88 1013 GLU A N 1
ATOM 8116 C CA . GLU A 1 1013 ? 31.690 8.315 23.162 1.00 91.88 1013 GLU A CA 1
ATOM 8117 C C . GLU A 1 1013 ? 30.964 8.780 21.890 1.00 91.88 1013 GLU A C 1
ATOM 8119 O O . GLU A 1 1013 ? 31.134 9.912 21.438 1.00 91.88 1013 GLU A O 1
ATOM 8124 N N . ARG A 1 1014 ? 30.147 7.905 21.296 1.00 91.69 1014 ARG A N 1
ATOM 8125 C CA . ARG A 1 1014 ? 29.291 8.231 20.150 1.00 91.69 1014 ARG A CA 1
ATOM 8126 C C . ARG A 1 1014 ? 27.901 7.651 20.372 1.00 91.69 1014 ARG A C 1
ATOM 8128 O O . ARG A 1 1014 ? 27.774 6.471 20.690 1.00 91.69 1014 ARG A O 1
ATOM 8135 N N . THR A 1 1015 ? 26.859 8.443 20.139 1.00 93.88 1015 THR A N 1
ATOM 8136 C CA . THR A 1 1015 ? 25.473 7.949 20.114 1.00 93.88 1015 THR A CA 1
ATOM 8137 C C . THR A 1 1015 ? 25.321 6.786 19.129 1.00 93.88 1015 THR A C 1
ATOM 8139 O O . THR A 1 1015 ? 25.962 6.767 18.074 1.00 93.88 1015 THR A O 1
ATOM 8142 N N . LEU A 1 1016 ? 24.496 5.787 19.468 1.00 93.69 1016 LEU A N 1
ATOM 8143 C CA . LEU A 1 1016 ? 24.291 4.628 18.586 1.00 93.69 1016 LEU A CA 1
ATOM 8144 C C . LEU A 1 1016 ? 23.764 5.051 17.213 1.00 93.69 1016 LEU A C 1
ATOM 8146 O O . LEU A 1 1016 ? 24.236 4.544 16.194 1.00 93.69 1016 LEU A O 1
ATOM 8150 N N . MET A 1 1017 ? 22.819 5.993 17.208 1.00 94.31 1017 MET A N 1
ATOM 8151 C CA . MET A 1 1017 ? 22.367 6.708 16.021 1.00 94.31 1017 MET A CA 1
ATOM 8152 C C . MET A 1 1017 ? 22.133 8.174 16.372 1.00 94.31 1017 MET A C 1
ATOM 8154 O O . MET A 1 1017 ? 21.456 8.469 17.359 1.00 94.31 1017 MET A O 1
ATOM 8158 N N . THR A 1 1018 ? 22.663 9.095 15.569 1.00 93.56 1018 THR A N 1
ATOM 8159 C CA . THR A 1 1018 ? 22.379 10.529 15.725 1.00 93.56 1018 THR A CA 1
ATOM 8160 C C . THR A 1 1018 ? 20.930 10.846 15.322 1.00 93.56 1018 THR A C 1
ATOM 8162 O O . THR A 1 1018 ? 20.321 10.083 14.561 1.00 93.56 1018 THR A O 1
ATOM 8165 N N . PRO A 1 1019 ? 20.350 11.980 15.762 1.00 93.38 1019 PRO A N 1
ATOM 8166 C CA . PRO A 1 1019 ? 19.013 12.383 15.321 1.00 93.38 1019 PRO A CA 1
ATOM 8167 C C . PRO A 1 1019 ? 18.906 12.480 13.792 1.00 93.38 1019 PRO A C 1
ATOM 8169 O O . PRO A 1 1019 ? 17.886 12.101 13.220 1.00 93.38 1019 PRO A O 1
ATOM 8172 N N . ASP A 1 1020 ? 19.967 12.918 13.113 1.00 91.88 1020 ASP A N 1
ATOM 8173 C CA . ASP A 1 1020 ? 20.008 13.015 11.650 1.00 91.88 1020 ASP A CA 1
ATOM 8174 C C . ASP A 1 1020 ? 20.093 11.644 10.967 1.00 91.88 1020 ASP A C 1
ATOM 8176 O O . ASP A 1 1020 ? 19.440 11.417 9.943 1.00 91.88 1020 ASP A O 1
ATOM 8180 N N . GLU A 1 1021 ? 20.820 10.688 11.554 1.00 92.31 1021 GLU A N 1
ATOM 8181 C CA . GLU A 1 1021 ? 20.818 9.292 11.103 1.00 92.31 1021 GLU A CA 1
ATOM 8182 C C . GLU A 1 1021 ? 19.423 8.664 11.266 1.00 92.31 1021 GLU A C 1
ATOM 8184 O O . GLU A 1 1021 ? 18.977 7.956 10.366 1.00 92.31 1021 GLU A O 1
ATOM 8189 N N . LEU A 1 1022 ? 18.696 8.968 12.352 1.00 92.00 1022 LEU A N 1
ATOM 8190 C CA . LEU A 1 1022 ? 17.308 8.526 12.554 1.00 92.00 1022 LEU A CA 1
ATOM 8191 C C . LEU A 1 1022 ? 16.332 9.157 11.546 1.00 92.00 1022 LEU A C 1
ATOM 8193 O O . LEU A 1 1022 ? 15.460 8.469 11.005 1.00 92.00 1022 LEU A O 1
ATOM 8197 N N . LYS A 1 1023 ? 16.474 10.457 11.261 1.00 90.38 1023 LYS A N 1
ATOM 8198 C CA . LYS A 1 1023 ? 15.650 11.182 10.272 1.00 90.38 1023 LYS A CA 1
ATOM 8199 C C . LYS A 1 1023 ? 15.884 10.684 8.843 1.00 90.38 1023 LYS A C 1
ATOM 8201 O O . LYS A 1 1023 ? 14.956 10.678 8.039 1.00 90.38 1023 LYS A O 1
ATOM 8206 N N . SER A 1 1024 ? 17.099 10.235 8.532 1.00 88.75 1024 SER A N 1
ATOM 8207 C CA . SER A 1 1024 ? 17.491 9.741 7.205 1.00 88.75 1024 SER A CA 1
ATOM 8208 C C . SER A 1 1024 ? 17.304 8.229 7.007 1.00 88.75 1024 SER A C 1
ATOM 8210 O O . SER A 1 1024 ? 17.675 7.698 5.955 1.00 88.75 1024 SER A O 1
ATOM 8212 N N . ILE A 1 1025 ? 16.688 7.520 7.967 1.00 88.94 1025 ILE A N 1
ATOM 8213 C CA . ILE A 1 1025 ? 16.385 6.089 7.823 1.00 88.94 1025 ILE A CA 1
ATOM 8214 C C . ILE A 1 1025 ? 15.502 5.854 6.577 1.00 88.94 1025 ILE A C 1
ATOM 8216 O O . ILE A 1 1025 ? 14.426 6.447 6.455 1.00 88.94 1025 ILE A O 1
ATOM 8220 N N . PRO A 1 1026 ? 15.901 4.952 5.657 1.00 86.56 1026 PRO A N 1
ATOM 8221 C CA . PRO A 1 1026 ? 15.094 4.617 4.487 1.00 86.56 1026 PRO A CA 1
ATOM 8222 C C . PRO A 1 1026 ? 13.737 4.007 4.859 1.00 86.56 1026 PRO A C 1
ATOM 8224 O O . PRO A 1 1026 ? 13.644 3.208 5.792 1.00 86.56 1026 PRO A O 1
ATOM 8227 N N . LYS A 1 1027 ? 12.694 4.285 4.063 1.00 83.44 1027 LYS A N 1
ATOM 8228 C CA . LYS A 1 1027 ? 11.360 3.681 4.250 1.00 83.44 1027 LYS A CA 1
ATOM 8229 C C . LYS A 1 1027 ? 11.433 2.148 4.324 1.00 83.44 1027 LYS A C 1
ATOM 8231 O O . LYS A 1 1027 ? 12.163 1.513 3.561 1.00 83.44 1027 LYS A O 1
ATOM 8236 N N . GLY A 1 1028 ? 10.658 1.559 5.235 1.00 83.44 1028 GLY A N 1
ATOM 8237 C CA . GLY A 1 1028 ? 10.668 0.116 5.511 1.00 83.44 1028 GLY A CA 1
ATOM 8238 C C . GLY A 1 1028 ? 11.817 -0.351 6.417 1.00 83.44 1028 GLY A C 1
ATOM 8239 O O . GLY A 1 1028 ? 11.860 -1.521 6.789 1.00 83.44 1028 GLY A O 1
ATOM 8240 N N . SER A 1 1029 ? 12.753 0.528 6.784 1.00 91.12 1029 SER A N 1
ATOM 8241 C CA . SER A 1 1029 ? 13.729 0.270 7.848 1.00 91.12 1029 SER A CA 1
ATOM 8242 C C . SER A 1 1029 ? 13.274 0.972 9.121 1.00 91.12 1029 SER A C 1
ATOM 8244 O O . SER A 1 1029 ? 12.860 2.126 9.065 1.00 91.12 1029 SER A O 1
ATOM 8246 N N . PHE A 1 1030 ? 13.363 0.283 10.250 1.00 93.88 1030 PHE A N 1
ATOM 8247 C CA . PHE A 1 1030 ? 12.948 0.797 11.552 1.00 93.88 1030 PHE A CA 1
ATOM 8248 C C . PHE A 1 1030 ? 13.972 0.397 12.613 1.00 93.88 1030 PHE A C 1
ATOM 8250 O O . PHE A 1 1030 ? 14.842 -0.444 12.372 1.00 93.88 1030 PHE A O 1
ATOM 8257 N N . VAL A 1 1031 ? 13.877 1.012 13.779 1.00 95.62 1031 VAL A N 1
ATOM 8258 C CA . VAL A 1 1031 ? 14.597 0.615 14.985 1.00 95.62 1031 VAL A CA 1
ATOM 8259 C C . VAL A 1 1031 ? 13.573 0.086 15.976 1.00 95.62 1031 VAL A C 1
ATOM 8261 O O . VAL A 1 1031 ? 12.476 0.628 16.067 1.00 95.62 1031 VAL A O 1
ATOM 8264 N N . VAL A 1 1032 ? 13.922 -0.989 16.668 1.00 95.88 1032 VAL A N 1
ATOM 8265 C CA . VAL A 1 1032 ? 13.126 -1.597 17.731 1.00 95.88 1032 VAL A CA 1
ATOM 8266 C C . VAL A 1 1032 ? 13.928 -1.489 19.013 1.00 95.88 1032 VAL A C 1
ATOM 8268 O O . VAL A 1 1032 ? 15.097 -1.881 19.053 1.00 95.88 1032 VAL A O 1
ATOM 8271 N N . MET A 1 1033 ? 13.296 -0.967 20.051 1.00 95.62 1033 MET A N 1
ATOM 8272 C CA . MET A 1 1033 ? 13.772 -1.021 21.423 1.00 95.62 1033 MET A CA 1
ATOM 8273 C C . MET A 1 1033 ? 12.829 -1.918 22.210 1.00 95.62 1033 MET A C 1
ATOM 8275 O O . MET A 1 1033 ? 11.626 -1.689 22.168 1.00 95.62 1033 MET A O 1
ATOM 8279 N N . LYS A 1 1034 ? 13.383 -2.902 22.919 1.00 94.00 1034 LYS A N 1
ATOM 8280 C CA . LYS A 1 1034 ? 12.651 -3.725 23.882 1.00 94.00 1034 LYS A CA 1
ATOM 8281 C C . LYS A 1 1034 ? 13.296 -3.585 25.256 1.00 94.00 1034 LYS A C 1
ATOM 8283 O O . LYS A 1 1034 ? 14.522 -3.696 25.370 1.00 94.00 1034 LYS A O 1
ATOM 8288 N N . THR A 1 1035 ? 12.499 -3.346 26.297 1.00 91.06 1035 THR A N 1
ATOM 8289 C CA . THR A 1 1035 ? 12.989 -3.222 27.680 1.00 91.06 1035 THR A CA 1
ATOM 8290 C C . THR A 1 1035 ? 13.880 -4.406 28.069 1.00 91.06 1035 THR A C 1
ATOM 8292 O O . THR A 1 1035 ? 13.542 -5.561 27.825 1.00 91.06 1035 THR A O 1
ATOM 8295 N N . GLY A 1 1036 ? 15.030 -4.123 28.689 1.00 89.94 1036 GLY A N 1
ATOM 8296 C CA . GLY A 1 1036 ? 15.981 -5.153 29.124 1.00 89.94 1036 GLY A CA 1
ATOM 8297 C C . GLY A 1 1036 ? 16.833 -5.762 28.003 1.00 89.94 1036 GLY A C 1
ATOM 8298 O O . GLY A 1 1036 ? 17.589 -6.694 28.263 1.00 89.94 1036 GLY A O 1
ATOM 8299 N N . THR A 1 1037 ? 16.751 -5.243 26.773 1.00 91.19 1037 THR A N 1
ATOM 8300 C CA . THR A 1 1037 ? 17.531 -5.732 25.625 1.00 91.19 1037 THR A CA 1
ATOM 8301 C C . THR A 1 1037 ? 18.233 -4.596 24.882 1.00 91.19 1037 THR A C 1
ATOM 8303 O O . THR A 1 1037 ? 17.897 -3.421 25.035 1.00 91.19 1037 THR A O 1
ATOM 8306 N N . HIS A 1 1038 ? 19.230 -4.939 24.063 1.00 91.31 1038 HIS A N 1
ATOM 8307 C CA . HIS A 1 1038 ? 19.872 -3.959 23.192 1.00 91.31 1038 HIS A CA 1
ATOM 8308 C C . HIS A 1 1038 ? 18.968 -3.603 22.000 1.00 91.31 1038 HIS A C 1
ATOM 8310 O O . HIS A 1 1038 ? 18.363 -4.504 21.413 1.00 91.31 1038 HIS A O 1
ATOM 8316 N N . PRO A 1 1039 ? 18.917 -2.322 21.582 1.00 93.94 1039 PRO A N 1
ATOM 8317 C CA . PRO A 1 1039 ? 18.150 -1.917 20.411 1.00 93.94 1039 PRO A CA 1
ATOM 8318 C C . PRO A 1 1039 ? 18.592 -2.666 19.150 1.00 93.94 1039 PRO A C 1
ATOM 8320 O O . PRO A 1 1039 ? 19.790 -2.844 18.914 1.00 93.94 1039 PRO A O 1
ATOM 8323 N N . MET A 1 1040 ? 17.638 -3.036 18.292 1.00 93.75 1040 MET A N 1
ATOM 8324 C CA . MET A 1 1040 ? 17.934 -3.632 16.989 1.00 93.75 1040 MET A CA 1
ATOM 8325 C C . MET A 1 1040 ? 17.424 -2.773 15.840 1.00 93.75 1040 MET A C 1
ATOM 8327 O O . MET A 1 1040 ? 16.321 -2.228 15.868 1.00 93.75 1040 MET A O 1
ATOM 8331 N N . ARG A 1 1041 ? 18.202 -2.715 14.759 1.00 93.12 1041 ARG A N 1
ATOM 8332 C CA . ARG A 1 1041 ? 17.700 -2.220 13.478 1.00 93.12 1041 ARG A CA 1
ATOM 8333 C C . ARG A 1 1041 ? 16.965 -3.350 12.770 1.00 93.12 1041 ARG A C 1
ATOM 8335 O O . ARG A 1 1041 ? 17.549 -4.391 12.486 1.00 93.12 1041 ARG A O 1
ATOM 8342 N N . THR A 1 1042 ? 15.708 -3.111 12.433 1.00 93.38 1042 THR A N 1
ATOM 8343 C CA . THR A 1 1042 ? 14.831 -4.081 11.784 1.00 93.38 1042 THR A CA 1
ATOM 8344 C C . THR A 1 1042 ? 14.399 -3.610 10.401 1.00 93.38 1042 THR A C 1
ATOM 8346 O O . THR A 1 1042 ? 14.475 -2.427 10.049 1.00 93.38 1042 THR A O 1
ATOM 8349 N N . LYS A 1 1043 ? 13.898 -4.551 9.604 1.00 92.69 1043 LYS A N 1
ATOM 8350 C CA . LYS A 1 1043 ? 13.215 -4.260 8.350 1.00 92.69 1043 LYS A CA 1
ATOM 8351 C C . LYS A 1 1043 ? 11.774 -4.718 8.461 1.00 92.69 1043 LYS A C 1
ATOM 8353 O O . LYS A 1 1043 ? 11.514 -5.905 8.626 1.00 92.69 1043 LYS A O 1
ATOM 8358 N N . LEU A 1 1044 ? 10.845 -3.788 8.300 1.00 92.44 1044 LEU A N 1
ATOM 8359 C CA . LEU A 1 1044 ? 9.439 -4.101 8.095 1.00 92.44 1044 LEU A CA 1
ATOM 8360 C C . LEU A 1 1044 ? 9.172 -4.010 6.598 1.00 92.44 1044 LEU A C 1
ATOM 8362 O O . LEU A 1 1044 ? 9.414 -2.982 5.964 1.00 92.44 1044 LEU A O 1
ATOM 8366 N N . ARG A 1 1045 ? 8.761 -5.126 5.997 1.00 91.75 1045 ARG A N 1
ATOM 8367 C CA . ARG A 1 1045 ? 8.476 -5.199 4.561 1.00 91.75 1045 ARG A CA 1
ATOM 8368 C C . ARG A 1 1045 ? 7.078 -4.682 4.260 1.00 91.75 1045 ARG A C 1
ATOM 8370 O O . ARG A 1 1045 ? 6.177 -4.782 5.086 1.00 91.75 1045 ARG A O 1
ATOM 8377 N N . LEU A 1 1046 ? 6.906 -4.135 3.059 1.00 92.50 1046 LEU A N 1
ATOM 8378 C CA . LEU A 1 1046 ? 5.607 -3.663 2.588 1.00 92.50 1046 LEU A CA 1
ATOM 8379 C C . LEU A 1 1046 ? 4.622 -4.832 2.618 1.00 92.50 1046 LEU A C 1
ATOM 8381 O O . LEU A 1 1046 ? 5.003 -5.906 2.162 1.00 92.50 1046 LEU A O 1
ATOM 8385 N N . PHE A 1 1047 ? 3.376 -4.640 3.062 1.00 90.88 1047 PHE A N 1
ATOM 8386 C CA . PHE A 1 1047 ? 2.351 -5.701 3.110 1.00 90.88 1047 PHE A CA 1
ATOM 8387 C C . PHE A 1 1047 ? 2.273 -6.537 1.812 1.00 90.88 1047 PHE A C 1
ATOM 8389 O O . PHE A 1 1047 ? 2.089 -7.751 1.846 1.00 90.88 1047 PHE A O 1
ATOM 8396 N N . LEU A 1 1048 ? 2.534 -5.926 0.648 1.00 88.94 1048 LEU A N 1
ATOM 8397 C CA . LEU A 1 1048 ? 2.575 -6.637 -0.629 1.00 88.94 1048 LEU A CA 1
ATOM 8398 C C . LEU A 1 1048 ? 3.669 -7.720 -0.724 1.00 88.94 1048 LEU A C 1
ATOM 8400 O O . LEU A 1 1048 ? 3.485 -8.706 -1.442 1.00 88.94 1048 LEU A O 1
ATOM 8404 N N . ASP A 1 1049 ? 4.801 -7.542 -0.050 1.00 88.56 1049 ASP A N 1
ATOM 8405 C CA . ASP A 1 1049 ? 5.903 -8.508 -0.004 1.00 88.56 1049 ASP A CA 1
ATOM 8406 C C . ASP A 1 1049 ? 5.595 -9.697 0.916 1.00 88.56 1049 ASP A C 1
ATOM 8408 O O . ASP A 1 1049 ? 6.156 -10.773 0.706 1.00 88.56 1049 ASP A O 1
ATOM 8412 N N . TRP A 1 1050 ? 4.681 -9.514 1.876 1.00 85.50 1050 TRP A N 1
ATOM 8413 C CA . TRP A 1 1050 ? 4.094 -10.580 2.699 1.00 85.50 1050 TRP A CA 1
ATOM 8414 C C . TRP A 1 1050 ? 3.065 -11.415 1.924 1.00 85.50 1050 TRP A C 1
ATOM 8416 O O . TRP A 1 1050 ? 2.497 -12.359 2.454 1.00 85.50 1050 TRP A O 1
ATOM 8426 N N . GLY A 1 1051 ? 2.790 -11.063 0.663 1.00 80.56 1051 GLY A N 1
ATOM 8427 C CA . GLY A 1 1051 ? 1.734 -11.690 -0.129 1.00 80.56 1051 GLY A CA 1
ATOM 8428 C C . GLY A 1 1051 ? 0.331 -11.169 0.189 1.00 80.56 1051 GLY A C 1
ATOM 8429 O O . GLY A 1 1051 ? -0.613 -11.580 -0.481 1.00 80.56 1051 GLY A O 1
ATOM 8430 N N . ILE A 1 1052 ? 0.194 -10.217 1.120 1.00 86.19 1052 ILE A N 1
ATOM 8431 C CA . ILE A 1 1052 ? -1.091 -9.610 1.474 1.00 86.19 1052 ILE A CA 1
ATOM 8432 C C . ILE A 1 1052 ? -1.607 -8.832 0.268 1.00 86.19 1052 ILE A C 1
ATOM 8434 O O . ILE A 1 1052 ? -0.901 -8.036 -0.362 1.00 86.19 1052 ILE A O 1
ATOM 8438 N N . ARG A 1 1053 ? -2.854 -9.100 -0.086 1.00 84.69 1053 ARG A N 1
ATOM 8439 C CA . ARG A 1 1053 ? -3.550 -8.495 -1.209 1.00 84.69 1053 ARG A CA 1
ATOM 8440 C C . ARG A 1 1053 ? -5.003 -8.269 -0.815 1.00 84.69 1053 ARG A C 1
ATOM 8442 O O . ARG A 1 1053 ? -5.644 -9.188 -0.306 1.00 84.69 1053 ARG A O 1
ATOM 8449 N N . PHE A 1 1054 ? -5.506 -7.063 -1.058 1.00 86.38 1054 PHE A N 1
ATOM 8450 C CA . PHE A 1 1054 ? -6.904 -6.726 -0.797 1.00 86.38 1054 PHE A CA 1
ATOM 8451 C C . PHE A 1 1054 ? -7.795 -7.277 -1.914 1.00 86.38 1054 PHE A C 1
ATOM 8453 O O . PHE A 1 1054 ? -7.383 -7.306 -3.079 1.00 86.38 1054 PHE A O 1
ATOM 8460 N N . GLY A 1 1055 ? -8.961 -7.794 -1.525 1.00 74.25 1055 GLY A N 1
ATOM 8461 C CA . GLY A 1 1055 ? -10.003 -8.290 -2.423 1.00 74.25 1055 GLY A CA 1
ATOM 8462 C C . GLY A 1 1055 ? -11.074 -7.227 -2.667 1.00 74.25 1055 GLY A C 1
ATOM 8463 O O . GLY A 1 1055 ? -10.755 -6.048 -2.784 1.00 74.25 1055 GLY A O 1
ATOM 8464 N N . GLU A 1 1056 ? -12.339 -7.649 -2.729 1.00 79.06 1056 GLU A N 1
ATOM 8465 C CA . GLU A 1 1056 ? -13.462 -6.703 -2.667 1.00 79.06 1056 GLU A CA 1
ATOM 8466 C C . GLU A 1 1056 ? -13.469 -5.986 -1.311 1.00 79.06 1056 GLU A C 1
ATOM 8468 O O . GLU A 1 1056 ? -13.248 -6.651 -0.291 1.00 79.06 1056 GLU A O 1
ATOM 8473 N N . PRO A 1 1057 ? -13.752 -4.673 -1.285 1.00 87.31 1057 PRO A N 1
ATOM 8474 C CA . PRO A 1 1057 ? -13.948 -3.950 -0.042 1.00 87.31 1057 PRO A CA 1
ATOM 8475 C C . PRO A 1 1057 ? -15.042 -4.595 0.813 1.00 87.31 1057 PRO A C 1
ATOM 8477 O O . PRO A 1 1057 ? -16.098 -4.972 0.303 1.00 87.31 1057 PRO A O 1
ATOM 8480 N N . TYR A 1 1058 ? -14.809 -4.696 2.118 1.00 90.25 1058 TYR A N 1
ATOM 8481 C CA . TYR A 1 1058 ? -15.861 -5.009 3.072 1.00 90.25 1058 TYR A CA 1
ATOM 8482 C C . TYR A 1 1058 ? -16.857 -3.854 3.116 1.00 90.25 1058 TYR A C 1
ATOM 8484 O O . TYR A 1 1058 ? -16.472 -2.695 3.280 1.00 90.25 1058 TYR A O 1
ATOM 8492 N N . THR A 1 1059 ? -18.135 -4.179 2.983 1.00 88.12 1059 THR A N 1
ATOM 8493 C CA . THR A 1 1059 ? -19.233 -3.219 3.056 1.00 88.12 1059 THR A CA 1
ATOM 8494 C C . THR A 1 1059 ? -20.220 -3.685 4.108 1.00 88.12 1059 THR A C 1
ATOM 8496 O O . THR A 1 1059 ? -20.639 -4.843 4.083 1.00 88.12 1059 THR A O 1
ATOM 8499 N N . VAL A 1 1060 ? -20.611 -2.777 4.995 1.00 86.88 1060 VAL A N 1
ATOM 8500 C CA . VAL A 1 1060 ? -21.768 -2.962 5.870 1.00 86.88 1060 VAL A CA 1
ATOM 8501 C C . VAL A 1 1060 ? -23.000 -2.519 5.088 1.00 86.88 1060 VAL A C 1
ATOM 8503 O O . VAL A 1 1060 ? -22.969 -1.485 4.413 1.00 86.88 1060 VAL A O 1
ATOM 8506 N N . GLU A 1 1061 ? -24.061 -3.320 5.125 1.00 84.44 1061 GLU A N 1
ATOM 8507 C CA . GLU A 1 1061 ? -25.329 -2.946 4.501 1.00 84.44 1061 GLU A CA 1
ATOM 8508 C C . GLU A 1 1061 ? -25.891 -1.686 5.162 1.00 84.44 1061 GLU A C 1
ATOM 8510 O O . GLU A 1 1061 ? -25.820 -1.516 6.379 1.00 84.44 1061 GLU A O 1
ATOM 8515 N N . GLU A 1 1062 ? -26.449 -0.793 4.351 1.00 83.75 1062 GLU A N 1
ATOM 8516 C CA . GLU A 1 1062 ? -27.096 0.409 4.856 1.00 83.75 1062 GLU A CA 1
ATOM 8517 C C . GLU A 1 1062 ? -28.436 0.040 5.493 1.00 83.75 1062 GLU A C 1
ATOM 8519 O O . GLU A 1 1062 ? -29.356 -0.425 4.823 1.00 83.75 1062 GLU A O 1
ATOM 8524 N N . LYS A 1 1063 ? -28.537 0.248 6.805 1.00 80.06 1063 LYS A N 1
ATOM 8525 C CA . LYS A 1 1063 ? -29.714 -0.056 7.624 1.00 80.06 1063 LYS A CA 1
ATOM 8526 C C . LYS A 1 1063 ? -30.471 1.234 7.957 1.00 80.06 1063 LYS A C 1
ATOM 8528 O O . LYS A 1 1063 ? -30.809 1.474 9.117 1.00 80.06 1063 LYS A O 1
ATOM 8533 N N . ALA A 1 1064 ? -30.683 2.089 6.955 1.00 64.00 1064 ALA A N 1
ATOM 8534 C CA . ALA A 1 1064 ? -31.415 3.342 7.118 1.00 64.00 1064 ALA A CA 1
ATOM 8535 C C . ALA A 1 1064 ? -32.889 3.075 7.487 1.00 64.00 1064 ALA A C 1
ATOM 8537 O O . ALA A 1 1064 ? -33.489 2.112 7.012 1.00 64.00 1064 ALA A O 1
ATOM 8538 N N . HIS A 1 1065 ? -33.475 3.942 8.318 1.00 68.19 1065 HIS A N 1
ATOM 8539 C CA . HIS A 1 1065 ? -34.895 3.913 8.703 1.00 68.19 1065 HIS A CA 1
ATOM 8540 C C . HIS A 1 1065 ? -35.371 2.690 9.506 1.00 68.19 1065 HIS A C 1
ATOM 8542 O O . HIS A 1 1065 ? -36.564 2.376 9.487 1.00 68.19 1065 HIS A O 1
ATOM 8548 N N . ARG A 1 1066 ? -34.498 2.004 10.258 1.00 81.12 1066 ARG A N 1
ATOM 8549 C CA . ARG A 1 1066 ? -35.005 1.020 11.226 1.00 81.12 1066 ARG A CA 1
ATOM 8550 C C . ARG A 1 1066 ? -35.824 1.748 12.291 1.00 81.12 1066 ARG A C 1
ATOM 8552 O O . ARG A 1 1066 ? -35.329 2.673 12.935 1.00 81.12 1066 ARG A O 1
ATOM 8559 N N . LYS A 1 1067 ? -37.077 1.322 12.461 1.00 83.31 1067 LYS A N 1
ATOM 8560 C CA . LYS A 1 1067 ? -37.989 1.864 13.471 1.00 83.31 1067 LYS A CA 1
ATOM 8561 C C . LYS A 1 1067 ? -37.481 1.490 14.863 1.00 83.31 1067 LYS A C 1
ATOM 8563 O O . LYS A 1 1067 ? -37.347 0.308 15.169 1.00 83.31 1067 LYS A O 1
ATOM 8568 N N . VAL A 1 1068 ? -37.206 2.500 15.682 1.00 86.88 1068 VAL A N 1
ATOM 8569 C CA . VAL A 1 1068 ? -36.816 2.340 17.087 1.00 86.88 1068 VAL A CA 1
ATOM 8570 C C . VAL A 1 1068 ? -38.081 2.213 17.936 1.00 86.88 1068 VAL A C 1
ATOM 8572 O O . VAL A 1 1068 ? -39.064 2.923 17.708 1.00 86.88 1068 VAL A O 1
ATOM 8575 N N . VAL A 1 1069 ? -38.076 1.284 18.892 1.00 88.12 1069 VAL A N 1
ATOM 8576 C CA . VAL A 1 1069 ? -39.174 1.071 19.842 1.00 88.12 1069 VAL A CA 1
ATOM 8577 C C . VAL A 1 1069 ? -38.673 1.456 21.222 1.00 88.12 1069 VAL A C 1
ATOM 8579 O O . VAL A 1 1069 ? -37.736 0.854 21.724 1.00 88.12 1069 VAL A O 1
ATOM 8582 N N . TYR A 1 1070 ? -39.302 2.449 21.839 1.00 89.50 1070 TYR A N 1
ATOM 8583 C CA . TYR A 1 1070 ? -38.869 2.969 23.133 1.00 89.50 1070 TYR A CA 1
ATOM 8584 C C . TYR A 1 1070 ? -39.639 2.321 24.281 1.00 89.50 1070 TYR A C 1
ATOM 8586 O O . TYR A 1 1070 ? -40.826 2.026 24.140 1.00 89.50 1070 TYR A O 1
ATOM 8594 N N . ALA A 1 1071 ? -38.991 2.191 25.438 1.00 88.25 1071 ALA A N 1
ATOM 8595 C CA . ALA A 1 1071 ? -39.671 1.839 26.677 1.00 88.25 1071 ALA A CA 1
ATOM 8596 C C . ALA A 1 1071 ? -40.767 2.865 27.006 1.00 88.25 1071 ALA A C 1
ATOM 8598 O O . ALA A 1 1071 ? -40.645 4.067 26.728 1.00 88.25 1071 ALA A O 1
ATOM 8599 N N . ASP A 1 1072 ? -41.841 2.374 27.609 1.00 88.44 1072 ASP A N 1
ATOM 8600 C CA . ASP A 1 1072 ? -42.967 3.178 28.061 1.00 88.44 1072 ASP A CA 1
ATOM 8601 C C . ASP A 1 1072 ? -43.135 3.043 29.576 1.00 88.44 1072 ASP A C 1
ATOM 8603 O O . ASP A 1 1072 ? -43.104 1.939 30.126 1.00 88.44 1072 ASP A O 1
ATOM 8607 N N . LYS A 1 1073 ? -43.306 4.184 30.250 1.00 88.75 1073 LYS A N 1
ATOM 8608 C CA . LYS A 1 1073 ? -43.435 4.241 31.707 1.00 88.75 1073 LYS A CA 1
ATOM 8609 C C . LYS A 1 1073 ? -44.671 3.490 32.203 1.00 88.75 1073 LYS A C 1
ATOM 8611 O O . LYS A 1 1073 ? -44.568 2.777 33.197 1.00 88.75 1073 LYS A O 1
ATOM 8616 N N . ASN A 1 1074 ? -45.818 3.647 31.539 1.00 88.50 1074 ASN A N 1
ATOM 8617 C CA . ASN A 1 1074 ? -47.065 3.022 31.991 1.00 88.50 1074 ASN A CA 1
ATOM 8618 C C . ASN A 1 1074 ? -46.959 1.500 31.874 1.00 88.50 1074 ASN A C 1
ATOM 8620 O O . ASN A 1 1074 ? -47.274 0.788 32.819 1.00 88.50 1074 ASN A O 1
ATOM 8624 N N . THR A 1 1075 ? -46.400 1.017 30.763 1.00 88.38 1075 THR A N 1
ATOM 8625 C CA . THR A 1 1075 ? -46.137 -0.414 30.546 1.00 88.38 1075 THR A CA 1
ATOM 8626 C C . THR A 1 1075 ? -45.204 -0.990 31.618 1.00 88.38 1075 THR A C 1
ATOM 8628 O O . THR A 1 1075 ? -45.446 -2.078 32.141 1.00 88.38 1075 THR A O 1
ATOM 8631 N N . LEU A 1 1076 ? -44.146 -0.256 31.990 1.00 90.44 1076 LEU A N 1
ATOM 8632 C CA . LEU A 1 1076 ? -43.245 -0.658 33.075 1.00 90.44 1076 LEU A CA 1
ATOM 8633 C C . LEU A 1 1076 ? -43.985 -0.754 34.417 1.00 90.44 1076 LEU A C 1
ATOM 8635 O O . LEU A 1 1076 ? -43.834 -1.738 35.140 1.00 90.44 1076 LEU A O 1
ATOM 8639 N N . GLU A 1 1077 ? -44.778 0.264 34.751 1.00 89.38 1077 GLU A N 1
ATOM 8640 C CA . GLU A 1 1077 ? -45.548 0.326 35.994 1.00 89.38 1077 GLU A CA 1
ATOM 8641 C C . GLU A 1 1077 ? -46.574 -0.814 36.083 1.00 89.38 1077 GLU A C 1
ATOM 8643 O O . GLU A 1 1077 ? -46.671 -1.475 37.118 1.00 89.38 1077 GLU A O 1
ATOM 8648 N N . GLU A 1 1078 ? -47.281 -1.099 34.987 1.00 88.44 1078 GLU A N 1
ATOM 8649 C CA . GLU A 1 1078 ? -48.217 -2.221 34.870 1.00 88.44 1078 GLU A CA 1
ATOM 8650 C C . GLU A 1 1078 ? -47.524 -3.572 35.071 1.00 88.44 1078 GLU A C 1
ATOM 8652 O O . GLU A 1 1078 ? -48.036 -4.417 35.807 1.00 88.44 1078 GLU A O 1
ATOM 8657 N N . ASN A 1 1079 ? -46.345 -3.780 34.475 1.00 89.44 1079 ASN A N 1
ATOM 8658 C CA . ASN A 1 1079 ? -45.596 -5.030 34.624 1.00 89.44 1079 ASN A CA 1
ATOM 8659 C C . ASN A 1 1079 ? -45.056 -5.226 36.048 1.00 89.44 1079 ASN A C 1
ATOM 8661 O O . ASN A 1 1079 ? -45.086 -6.348 36.557 1.00 89.44 1079 ASN A O 1
ATOM 8665 N N . ILE A 1 1080 ? -44.611 -4.157 36.719 1.00 89.12 1080 ILE A N 1
ATOM 8666 C CA . ILE A 1 1080 ? -44.202 -4.207 38.134 1.00 89.12 1080 ILE A CA 1
ATOM 8667 C C . ILE A 1 1080 ? -45.389 -4.606 39.015 1.00 89.12 1080 ILE A C 1
ATOM 8669 O O . ILE A 1 1080 ? -45.278 -5.533 39.820 1.00 89.12 1080 ILE A O 1
ATOM 8673 N N . VAL A 1 1081 ? -46.537 -3.947 38.831 1.00 87.25 1081 VAL A N 1
ATOM 8674 C CA . VAL A 1 1081 ? -47.771 -4.246 39.573 1.00 87.25 1081 VAL A CA 1
ATOM 8675 C C . VAL A 1 1081 ? -48.229 -5.676 39.295 1.00 87.25 1081 VAL A C 1
ATOM 8677 O O . VAL A 1 1081 ? -48.539 -6.405 40.230 1.00 87.25 1081 VAL A O 1
ATOM 8680 N N . ARG A 1 1082 ? -48.211 -6.131 38.039 1.00 86.06 1082 ARG A N 1
ATOM 8681 C CA . ARG A 1 1082 ? -48.594 -7.504 37.682 1.00 86.06 1082 ARG A CA 1
ATOM 8682 C C . ARG A 1 1082 ? -47.685 -8.550 38.336 1.00 86.06 1082 ARG A C 1
ATOM 8684 O O . ARG A 1 1082 ? -48.192 -9.588 38.749 1.00 86.06 1082 ARG A O 1
ATOM 8691 N N . LYS A 1 1083 ? -46.374 -8.294 38.434 1.00 83.19 1083 LYS A N 1
ATOM 8692 C CA . LYS A 1 1083 ? -45.407 -9.232 39.033 1.00 83.19 1083 LYS A CA 1
ATOM 8693 C C . LYS A 1 1083 ? -45.543 -9.324 40.559 1.00 83.19 1083 LYS A C 1
ATOM 8695 O O . LYS A 1 1083 ? -45.386 -10.413 41.095 1.00 83.19 1083 LYS A O 1
ATOM 8700 N N . HIS A 1 1084 ? -45.845 -8.214 41.245 1.00 78.62 1084 HIS A N 1
ATOM 8701 C CA . HIS A 1 1084 ? -45.767 -8.133 42.718 1.00 78.62 1084 HIS A CA 1
ATOM 8702 C C . HIS A 1 1084 ? -47.094 -7.900 43.451 1.00 78.62 1084 HIS A C 1
ATOM 8704 O O . HIS A 1 1084 ? -47.188 -8.228 44.628 1.00 78.62 1084 HIS A O 1
ATOM 8710 N N . MET A 1 1085 ? -48.131 -7.365 42.799 1.00 63.16 1085 MET A N 1
ATOM 8711 C CA . MET A 1 1085 ? -49.466 -7.163 43.397 1.00 63.16 1085 MET A CA 1
ATOM 8712 C C . MET A 1 1085 ? -50.462 -8.281 43.054 1.00 63.16 1085 MET A C 1
ATOM 8714 O O . MET A 1 1085 ? -51.648 -8.163 43.358 1.00 63.16 1085 MET A O 1
ATOM 8718 N N . ALA A 1 1086 ? -50.007 -9.403 42.494 1.00 42.72 1086 ALA A N 1
ATOM 8719 C CA . ALA A 1 1086 ? -50.790 -10.637 42.427 1.00 42.72 1086 ALA A CA 1
ATOM 8720 C C . ALA A 1 1086 ? -50.768 -11.378 43.783 1.00 42.72 1086 ALA A C 1
ATOM 8722 O O . ALA A 1 1086 ? -50.324 -12.515 43.855 1.00 42.72 1086 ALA A O 1
ATOM 8723 N N . CYS A 1 1087 ? -51.180 -10.698 44.860 1.00 36.78 1087 CYS A N 1
ATOM 8724 C CA . CYS A 1 1087 ? -51.512 -11.273 46.173 1.00 36.78 1087 CYS A CA 1
ATOM 8725 C C . CYS A 1 1087 ? -52.151 -10.200 47.079 1.00 36.78 1087 CYS A C 1
ATOM 8727 O O . CYS A 1 1087 ? -51.664 -9.899 48.164 1.00 36.78 1087 CYS A O 1
ATOM 8729 N N . ILE A 1 1088 ? -53.258 -9.601 46.638 1.00 37.78 1088 ILE A N 1
ATOM 8730 C CA . ILE A 1 1088 ? -54.259 -9.080 47.576 1.00 37.78 1088 ILE A CA 1
ATOM 8731 C C . ILE A 1 1088 ? -55.448 -10.019 47.422 1.00 37.78 1088 ILE A C 1
ATOM 8733 O O . ILE A 1 1088 ? -56.223 -9.898 46.475 1.00 37.78 1088 ILE A O 1
ATOM 8737 N N . MET A 1 1089 ? -55.531 -11.019 48.301 1.00 36.34 1089 MET A N 1
ATOM 8738 C CA . MET A 1 1089 ? -56.784 -11.738 48.493 1.00 36.34 1089 MET A CA 1
ATOM 8739 C C . MET A 1 1089 ? -57.778 -10.731 49.059 1.00 36.34 1089 MET A C 1
ATOM 8741 O O . MET A 1 1089 ? -57.619 -10.266 50.186 1.00 36.34 1089 MET A O 1
ATOM 8745 N N . VAL A 1 1090 ? -58.761 -10.361 48.248 1.00 41.59 1090 VAL A N 1
ATOM 8746 C CA . VAL A 1 1090 ? -59.982 -9.735 48.741 1.00 41.59 1090 VAL A CA 1
ATOM 8747 C C . VAL A 1 1090 ? -60.851 -10.885 49.231 1.00 41.59 1090 VAL A C 1
ATOM 8749 O O . VAL A 1 1090 ? -61.116 -11.817 48.473 1.00 41.59 1090 VAL A O 1
ATOM 8752 N N . ASP A 1 1091 ? -61.229 -10.855 50.503 1.00 39.19 1091 ASP A N 1
ATOM 8753 C CA . ASP A 1 1091 ? -62.253 -11.749 51.032 1.00 39.19 1091 ASP A CA 1
ATOM 8754 C C . ASP A 1 1091 ? -63.580 -11.403 50.329 1.00 39.19 1091 ASP A C 1
ATOM 8756 O O . ASP A 1 1091 ? -64.089 -10.283 50.468 1.00 39.19 1091 ASP A O 1
ATOM 8760 N N . GLU A 1 1092 ? -64.085 -12.326 49.500 1.00 40.78 1092 GLU A N 1
ATOM 8761 C CA . GLU A 1 1092 ? -65.273 -12.119 48.656 1.00 40.78 1092 GLU A CA 1
ATOM 8762 C C . GLU A 1 1092 ? -66.552 -11.854 49.471 1.00 40.78 1092 GLU A C 1
ATOM 8764 O O . GLU A 1 1092 ? -67.503 -11.299 48.919 1.00 40.78 1092 GLU A O 1
ATOM 8769 N N . ASP A 1 1093 ? -66.567 -12.156 50.776 1.00 43.16 1093 ASP A N 1
ATOM 8770 C CA . ASP A 1 1093 ? -67.736 -11.954 51.636 1.00 43.16 1093 ASP A CA 1
ATOM 8771 C C . ASP A 1 1093 ? -67.727 -10.607 52.385 1.00 43.16 1093 ASP A C 1
ATOM 8773 O O . ASP A 1 1093 ? -68.778 -10.171 52.863 1.00 43.16 1093 ASP A O 1
ATOM 8777 N N . THR A 1 1094 ? -66.587 -9.906 52.487 1.00 55.06 1094 THR A N 1
ATOM 8778 C CA . THR A 1 1094 ? -66.489 -8.680 53.318 1.00 55.06 1094 THR A CA 1
ATOM 8779 C C . THR A 1 1094 ? -65.848 -7.463 52.650 1.00 55.06 1094 THR A C 1
ATOM 8781 O O . THR A 1 1094 ? -66.103 -6.341 53.087 1.00 55.06 1094 THR A O 1
ATOM 8784 N N . GLY A 1 1095 ? -65.083 -7.627 51.567 1.00 44.16 1095 GLY A N 1
ATOM 8785 C CA . GLY A 1 1095 ? -64.568 -6.504 50.771 1.00 44.16 1095 GLY A CA 1
ATOM 8786 C C . GLY A 1 1095 ? -63.518 -5.605 51.448 1.00 44.16 1095 GLY A C 1
ATOM 8787 O O . GLY A 1 1095 ? -63.199 -4.550 50.898 1.00 44.16 1095 GLY A O 1
ATOM 8788 N N . GLU A 1 1096 ? -62.956 -5.988 52.600 1.00 34.75 1096 GLU A N 1
ATOM 8789 C CA . GLU A 1 1096 ? -61.880 -5.235 53.265 1.00 34.75 1096 GLU A CA 1
ATOM 8790 C C . GLU A 1 1096 ? -60.473 -5.758 52.914 1.00 34.75 1096 GLU A C 1
ATOM 8792 O O . GLU A 1 1096 ? -60.246 -6.953 52.723 1.00 34.75 1096 GLU A O 1
ATOM 8797 N N . ILE A 1 1097 ? -59.509 -4.831 52.827 1.00 40.56 1097 ILE A N 1
ATOM 8798 C CA . ILE A 1 1097 ? -58.090 -5.100 52.547 1.00 40.56 1097 ILE A CA 1
ATOM 8799 C C . ILE A 1 1097 ? -57.370 -5.380 53.874 1.00 40.56 1097 ILE A C 1
ATOM 8801 O O . ILE A 1 1097 ? -57.334 -4.518 54.749 1.00 40.56 1097 ILE A O 1
ATOM 8805 N N . LEU A 1 1098 ? -56.753 -6.555 54.020 1.00 37.50 1098 LEU A N 1
ATOM 8806 C CA . LEU A 1 1098 ? -55.932 -6.896 55.188 1.00 37.50 1098 LEU A CA 1
ATOM 8807 C C . LEU A 1 1098 ? -54.542 -6.232 55.096 1.00 37.50 1098 LEU A C 1
ATOM 8809 O O . LEU A 1 1098 ? -53.727 -6.598 54.249 1.00 37.50 1098 LEU A O 1
ATOM 8813 N N . GLU A 1 1099 ? -54.251 -5.268 55.976 1.00 34.19 1099 GLU A N 1
ATOM 8814 C CA . GLU A 1 1099 ? -52.913 -4.670 56.129 1.00 34.19 1099 GLU A CA 1
ATOM 8815 C C . GLU A 1 1099 ? -51.961 -5.578 56.931 1.00 34.19 1099 GLU A C 1
ATOM 8817 O O . GLU A 1 1099 ? -52.309 -6.084 57.999 1.00 34.19 1099 GLU A O 1
ATOM 8822 N N . SER A 1 1100 ? -50.710 -5.727 56.472 1.00 28.59 1100 SER A N 1
ATOM 8823 C CA . SER A 1 1100 ? -49.633 -6.347 57.257 1.00 28.59 1100 SER A CA 1
ATOM 8824 C C . SER A 1 1100 ? -48.858 -5.296 58.061 1.00 28.59 1100 SER A C 1
ATOM 8826 O O . SER A 1 1100 ? -48.288 -4.359 57.502 1.00 28.59 1100 SER A O 1
ATOM 8828 N N . THR A 1 1101 ? -48.800 -5.489 59.377 1.00 30.09 1101 THR A N 1
ATOM 8829 C CA . THR A 1 1101 ? -48.168 -4.627 60.387 1.00 30.09 1101 THR A CA 1
ATOM 8830 C C . THR A 1 1101 ? -46.677 -4.345 60.145 1.00 30.09 1101 THR A C 1
ATOM 8832 O O . THR A 1 1101 ? -45.868 -5.271 60.080 1.00 30.09 1101 THR A O 1
ATOM 8835 N N . ALA A 1 1102 ? -46.296 -3.064 60.114 1.00 30.36 1102 ALA A N 1
ATOM 8836 C CA . ALA A 1 1102 ? -44.908 -2.601 60.106 1.00 30.36 1102 ALA A CA 1
ATOM 8837 C C . ALA A 1 1102 ? -44.309 -2.586 61.528 1.00 30.36 1102 ALA A C 1
ATOM 8839 O O . ALA A 1 1102 ? -44.822 -1.911 62.419 1.00 30.36 1102 ALA A O 1
ATOM 8840 N N . GLY A 1 1103 ? -43.200 -3.303 61.736 1.00 28.50 1103 GLY A N 1
ATOM 8841 C CA . GLY A 1 1103 ? -42.408 -3.261 62.968 1.00 28.50 1103 GLY A CA 1
ATOM 8842 C C . GLY A 1 1103 ? -41.174 -2.371 62.812 1.00 28.50 1103 GLY A C 1
ATOM 8843 O O . GLY A 1 1103 ? -40.218 -2.738 62.136 1.00 28.50 1103 GLY A O 1
ATOM 8844 N N . THR A 1 1104 ? -41.178 -1.206 63.455 1.00 35.81 1104 THR A N 1
ATOM 8845 C CA . THR A 1 1104 ? -39.996 -0.356 63.654 1.00 35.81 1104 THR A CA 1
ATOM 8846 C C . THR A 1 1104 ? -39.136 -0.900 64.797 1.00 35.81 1104 THR A C 1
ATOM 8848 O O . THR A 1 1104 ? -39.620 -1.005 65.922 1.00 35.81 1104 THR A O 1
ATOM 8851 N N . GLY A 1 1105 ? -37.856 -1.187 64.543 1.00 28.20 1105 GLY A N 1
ATOM 8852 C CA . GLY A 1 1105 ? -36.900 -1.571 65.586 1.00 28.20 1105 GLY A CA 1
ATOM 8853 C C . GLY A 1 1105 ? -35.444 -1.445 65.137 1.00 28.20 1105 GLY A C 1
ATOM 8854 O O . GLY A 1 1105 ? -34.906 -2.328 64.481 1.00 28.20 1105 GLY A O 1
ATOM 8855 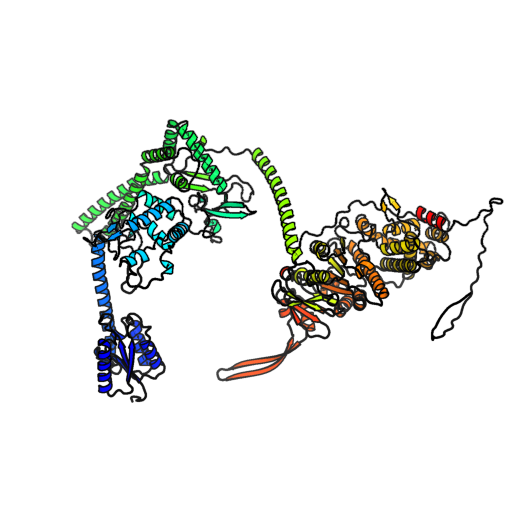N N . THR A 1 1106 ? -34.801 -0.338 65.505 1.00 37.00 1106 THR A N 1
ATOM 8856 C CA . THR A 1 1106 ? -33.342 -0.135 65.491 1.00 37.00 1106 THR A CA 1
ATOM 8857 C C . THR A 1 1106 ? -32.643 -1.074 66.471 1.00 37.00 1106 THR A C 1
ATOM 8859 O O . THR A 1 1106 ? -33.028 -1.083 67.637 1.00 37.00 1106 THR A O 1
ATOM 8862 N N . LEU A 1 1107 ? -31.566 -1.759 66.060 1.00 27.64 1107 LEU A N 1
ATOM 8863 C CA . LEU A 1 1107 ? -30.605 -2.391 66.977 1.00 27.64 1107 LEU A CA 1
ATOM 8864 C C . LEU A 1 1107 ? -29.195 -2.462 66.362 1.00 27.64 1107 LEU A C 1
ATOM 8866 O O . LEU A 1 1107 ? -28.978 -3.035 65.299 1.00 27.64 1107 LEU A O 1
ATOM 8870 N N . HIS A 1 1108 ? -28.249 -1.847 67.073 1.00 27.33 1108 HIS A N 1
ATOM 8871 C CA . HIS A 1 1108 ? -26.801 -1.951 66.898 1.00 27.33 1108 HIS A CA 1
ATOM 8872 C C . HIS A 1 1108 ? -26.303 -3.403 67.015 1.00 27.33 1108 HIS A C 1
ATOM 8874 O O . HIS A 1 1108 ? -26.841 -4.186 67.795 1.00 27.33 1108 HIS A O 1
ATOM 8880 N N . THR A 1 1109 ? -25.191 -3.729 66.349 1.00 28.42 1109 THR A N 1
ATOM 8881 C CA . THR A 1 1109 ? -24.401 -4.941 66.636 1.00 28.42 1109 THR A CA 1
ATOM 8882 C C . THR A 1 1109 ? -22.905 -4.595 66.652 1.00 28.42 1109 THR A C 1
ATOM 8884 O O . THR A 1 1109 ? -22.448 -3.927 65.722 1.00 28.42 1109 THR A O 1
ATOM 8887 N N . PRO A 1 1110 ? -22.132 -4.991 67.684 1.00 31.89 1110 PRO A N 1
ATOM 8888 C CA . PRO A 1 1110 ? -20.685 -4.817 67.717 1.00 31.89 1110 PRO A CA 1
ATOM 8889 C C . PRO A 1 1110 ? -19.934 -6.015 67.106 1.00 31.89 1110 PRO A C 1
ATOM 8891 O O . PRO A 1 1110 ? -20.466 -7.110 66.946 1.00 31.89 1110 PRO A O 1
ATOM 8894 N N . VAL A 1 1111 ? -18.675 -5.740 66.768 1.00 31.12 1111 VAL A N 1
ATOM 8895 C CA . VAL A 1 1111 ? -17.670 -6.566 66.081 1.00 31.12 1111 VAL A CA 1
ATOM 8896 C C . VAL A 1 1111 ? -17.216 -7.780 66.907 1.00 31.12 1111 VAL A C 1
ATOM 8898 O O . VAL A 1 1111 ? -17.003 -7.650 68.110 1.00 31.12 1111 VAL A O 1
ATOM 8901 N N . ALA A 1 1112 ? -16.952 -8.913 66.242 1.00 27.83 1112 ALA A N 1
ATOM 8902 C CA . ALA A 1 1112 ? -16.059 -9.966 66.740 1.00 27.83 1112 ALA A CA 1
ATOM 8903 C C . ALA A 1 1112 ? -15.350 -10.703 65.582 1.00 27.83 1112 ALA A C 1
ATOM 8905 O O . ALA A 1 1112 ? -15.987 -11.161 64.635 1.00 27.83 1112 ALA A O 1
ATOM 8906 N N . GLU A 1 1113 ? -14.022 -10.796 65.679 1.00 27.69 1113 GLU A N 1
ATOM 8907 C CA . GLU A 1 1113 ? -13.114 -11.590 64.839 1.00 27.69 1113 GLU A CA 1
ATOM 8908 C C . GLU A 1 1113 ? -13.212 -13.098 65.149 1.00 27.69 1113 GLU A C 1
ATOM 8910 O O . GLU A 1 1113 ? -13.467 -13.476 66.292 1.00 27.69 1113 GLU A O 1
ATOM 8915 N N . SER A 1 1114 ? -12.909 -13.972 64.176 1.00 28.08 1114 SER A N 1
ATOM 8916 C CA . SER A 1 1114 ? -11.899 -15.047 64.337 1.00 28.08 1114 SER A CA 1
ATOM 8917 C C . SER A 1 1114 ? -11.744 -15.957 63.101 1.00 28.08 1114 SER A C 1
ATOM 8919 O O . SER A 1 1114 ? -12.681 -16.561 62.590 1.00 28.08 1114 SER A O 1
ATOM 8921 N N . THR A 1 1115 ? -10.490 -15.990 62.652 1.00 29.31 1115 THR A N 1
ATOM 8922 C CA . THR A 1 1115 ? -9.645 -17.037 62.044 1.00 29.31 1115 THR A CA 1
ATOM 8923 C C . THR A 1 1115 ? -10.178 -18.425 61.638 1.00 29.31 1115 THR A C 1
ATOM 8925 O O . THR A 1 1115 ? -10.825 -19.142 62.394 1.00 29.31 1115 THR A O 1
ATOM 8928 N N . GLU A 1 1116 ? -9.682 -18.830 60.462 1.00 29.36 1116 GLU A N 1
ATOM 8929 C CA . GLU A 1 1116 ? -9.590 -20.156 59.832 1.00 29.36 1116 GLU A CA 1
ATOM 8930 C C . GLU A 1 1116 ? -9.101 -21.308 60.744 1.00 29.36 1116 GLU A C 1
ATOM 8932 O O . GLU A 1 1116 ? -8.149 -21.129 61.500 1.00 29.36 1116 GLU A O 1
ATOM 8937 N N . ASN A 1 1117 ? -9.612 -22.540 60.566 1.00 30.81 1117 ASN A N 1
ATOM 8938 C CA . ASN A 1 1117 ? -8.982 -23.576 59.715 1.00 30.81 1117 ASN A CA 1
ATOM 8939 C C . ASN A 1 1117 ? -9.587 -24.998 59.865 1.00 30.81 1117 ASN A C 1
ATOM 8941 O O . ASN A 1 1117 ? -9.896 -25.456 60.958 1.00 30.81 1117 ASN A O 1
ATOM 8945 N N . ALA A 1 1118 ? -9.562 -25.717 58.730 1.00 29.11 1118 ALA A N 1
ATOM 8946 C CA . ALA A 1 1118 ? -9.274 -27.155 58.555 1.00 29.11 1118 ALA A CA 1
ATOM 8947 C C . ALA A 1 1118 ? -10.365 -28.275 58.614 1.00 29.11 1118 ALA A C 1
ATOM 8949 O O . ALA A 1 1118 ? -10.735 -28.784 59.662 1.00 29.11 1118 ALA A O 1
ATOM 8950 N N . VAL A 1 1119 ? -10.622 -28.817 57.400 1.00 28.27 1119 VAL A N 1
ATOM 8951 C CA . VAL A 1 1119 ? -10.515 -30.245 56.966 1.00 28.27 1119 VAL A CA 1
ATOM 8952 C C . VAL A 1 1119 ? -11.743 -31.199 57.019 1.00 28.27 1119 VAL A C 1
ATOM 8954 O O . VAL A 1 1119 ? -12.137 -31.691 58.062 1.00 28.27 1119 VAL A O 1
ATOM 8957 N N . ARG A 1 1120 ? -12.229 -31.540 55.796 1.00 27.25 1120 ARG A N 1
ATOM 8958 C CA . ARG A 1 1120 ? -12.633 -32.856 55.185 1.00 27.25 1120 ARG A CA 1
ATOM 8959 C C . ARG A 1 1120 ? -13.108 -33.992 56.132 1.00 27.25 1120 ARG A C 1
ATOM 8961 O O . ARG A 1 1120 ? -12.403 -34.320 57.066 1.00 27.25 1120 ARG A O 1
ATOM 8968 N N . ARG A 1 1121 ? -14.121 -34.836 55.851 1.00 25.84 1121 ARG A N 1
ATOM 8969 C CA . ARG A 1 1121 ? -14.586 -35.474 54.590 1.00 25.84 1121 ARG A CA 1
ATOM 8970 C C . ARG A 1 1121 ? -15.837 -36.355 54.879 1.00 25.84 1121 ARG A C 1
ATOM 8972 O O . ARG A 1 1121 ? -15.859 -36.999 55.917 1.00 25.84 1121 ARG A O 1
ATOM 8979 N N . ARG A 1 1122 ? -16.704 -36.528 53.858 1.00 26.75 1122 ARG A N 1
ATOM 8980 C CA . ARG A 1 1122 ? -17.578 -37.702 53.536 1.00 26.75 1122 ARG A CA 1
ATOM 8981 C C . ARG A 1 1122 ? -18.742 -38.049 54.495 1.00 26.75 1122 ARG A C 1
ATOM 8983 O O . ARG A 1 1122 ? -18.513 -38.501 55.600 1.00 26.75 1122 ARG A O 1
ATOM 8990 N N . THR A 1 1123 ? -20.004 -37.758 54.155 1.00 30.45 1123 THR A N 1
ATOM 8991 C CA . THR A 1 1123 ? -20.992 -38.410 53.237 1.00 30.45 1123 THR A CA 1
ATOM 8992 C C . THR A 1 1123 ? -22.074 -39.222 53.972 1.00 30.45 1123 THR A C 1
ATOM 8994 O O . THR A 1 1123 ? -21.771 -40.274 54.514 1.00 30.45 1123 THR A O 1
ATOM 8997 N N . VAL A 1 1124 ? -23.328 -38.768 53.785 1.00 30.27 1124 VAL A N 1
ATOM 8998 C CA . VAL A 1 1124 ? -24.558 -39.544 53.485 1.00 30.27 1124 VAL A CA 1
ATOM 8999 C C . VAL A 1 1124 ? -25.233 -40.325 54.633 1.00 30.27 1124 VAL A C 1
ATOM 9001 O O . VAL A 1 1124 ? -24.829 -41.440 54.931 1.00 30.27 1124 VAL A O 1
ATOM 9004 N N . LEU A 1 1125 ? -26.327 -39.778 55.200 1.00 29.73 1125 LEU A N 1
ATOM 9005 C CA . LEU A 1 1125 ? -27.743 -40.217 55.052 1.00 29.73 1125 LEU A CA 1
ATOM 9006 C C . LEU A 1 1125 ? -28.657 -39.627 56.157 1.00 29.73 1125 LEU A C 1
ATOM 9008 O O . LEU A 1 1125 ? -28.387 -39.805 57.337 1.00 29.73 1125 LEU A O 1
ATOM 9012 N N . LYS A 1 1126 ? -29.783 -39.037 55.716 1.00 31.89 1126 LYS A N 1
ATOM 9013 C CA . LYS A 1 1126 ? -31.047 -38.706 56.421 1.00 31.89 1126 LYS A CA 1
ATOM 9014 C C . LYS A 1 1126 ? -31.011 -37.811 57.679 1.00 31.89 1126 LYS A C 1
ATOM 9016 O O . LYS A 1 1126 ? -30.937 -38.316 58.793 1.00 31.89 1126 LYS A O 1
ATOM 9021 N N . THR A 1 1127 ? -31.288 -36.522 57.460 1.00 35.47 1127 THR A N 1
ATOM 9022 C CA . THR A 1 1127 ? -32.566 -35.846 57.805 1.00 35.47 1127 THR A CA 1
ATOM 9023 C C . THR A 1 1127 ? -32.822 -34.752 56.787 1.00 35.47 1127 THR A C 1
ATOM 9025 O O . THR A 1 1127 ? -31.819 -34.110 56.399 1.00 35.47 1127 THR A O 1
#

Foldseek 3Di:
DDPLQAAEEEEFEDDPPDPDDDPDDDPRRVVFVVVFVVVCVVVVRDRYDYQYFYPDDQADQPTDSNVVVLVCLLVLRHAEYEYQAPVSRHLDLVVSVVSVVSCVVSNHWYYHDNQRDTPVDPVSPVCVNVVSVVVVVVLVVVVVVVVVVLVVCVLVQFASDPADDFQWHQDPVHNRDIAGPPVRLVLLVVLLVCVLVVDDLVSNQVVQLVVQPFDSVLVQLVVCHDPCVPPDDDPVCGRRDDSVSSVVSLLDPVLQQKHKPDQWDDDSSDPDTHGDDPVPIDIDHNNYDHSDHPVSSVLSVVCVVLADPDDPDPDDDDQLCRSFEAAPQQRAHWHWDWDCPPNDTWIKTWGPQVVVPDDPDGSDDATQMDTSVVVVVLVLVLLVLLLVCCVPPVVVNLVQLLVLLVVPCDPVLVVLVVVLVVLVVVLVVLVVVLVVLVVCVVVVVDDPVVSVVVNVVSVVVNVVSVVVNVVSVVVNVVSVCLVVLSVVLSVLSVVDDDPPDDHSSNCVQFFPHKYWYDFPDGPDPDGDTDMFTATPSRGTRDDPSSDDDDDDPVVVVVVVVVVVVVVVVVVVVCLVVVLVVVCVVVLVVLVLPDFDELQQDFAFQFWDDFQQPIDTDGDSALAAAEEAAAPPLCCCFQGVLVRLVNCLRSLFFEEEEAAPLVCQFFCVCVSCVRSVALEAEAAPQQLLQHAADFLLQLLLVLLVVCVVPVVPVVSVVSNLVSLLLLLLLLLPLDPDDCDPCVLLSQLLSLLLSLLLNLLSNQPAFDDDPNDGFRQNGLVLSLVLLVVQLDDDPDPFDTSSLVLVVLFDPPDVSCVSNVSLNPDGNVSNNSSSVSNNVSSVLQPDPSSCSHHRDHRSDDLLCSLQGRYYYYYHDHPVDLSCQSVVLSVVSSSLVNNQVNLVVVVNAGPHAYEYHYPAVLSGADSPCVLVCLVRVSSHNYYYYHYHHALVSVCVRLNDVSSCSNVVSGQKYKYAAHDPPHPRLVVVLVVLPWDWDWDWDWDDDPPDIDIDIDTDIDGPAHSVSRNPDDRQWIWMGGPPDHIDIHGRDGCVSNVDDGRRTDGRDRNPPDDRDHDDPVSSSVSSCVVRVPDQPQPPVPRDTDDDDDDDDDDDDDDDDDDDDDDDDDDDDDD

Radius of gyration: 52.81 Å; chains: 1; bounding box: 151×86×146 Å

InterPro domains:
  IPR003688 Type IV secretion system protein TraG/VirD4 [PF02534] (617-1047)
  IPR006119 Resolvase, N-terminal catalytic domain [PF00239] (9-158)
  IPR006119 Resolvase, N-terminal catalytic domain [SM00857] (8-159)
  IPR011109 DNA-binding recombinase domain [PF07508] (182-305)
  IPR011109 DNA-binding recombinase domain [PS51737] (165-310)
  IPR025378 Domain of unknown function DUF4368 [PF14287] (476-542)
  IPR025827 Recombinase zinc beta ribbon domain [PF13408] (320-383)
  IPR027417 P-loop containing nucleoside triphosphate hydrolase [G3DSA:3.40.50.300] (841-1047)
  IPR027417 P-loop containing nucleoside triphosphate hydrolase [SSF52540] (596-1044)
  IPR036162 Resolvase-like, N-terminal catalytic domain superfamily [G3DSA:3.40.50.1390] (5-140)
  IPR036162 Resolvase-like, N-terminal catalytic domain superfamily [SSF53041] (8-158)
  IPR038109 DNA-binding recombinase domain superfamily [G3DSA:3.90.1750.20] (143-332)
  IPR050639 Site-specific recombinase resolvase [PTHR30461] (8-517)

Sequence (1127 aa):
MTDYSKITALYSRLSVGDEDRDGGESNSIQNQKIFLENYARGQHLTNIRHYIDDDESGRFFDRSAYSRMMDDVENGKIGVCIMKDLTRWGRDYLQVGNAMEIFRRNNVRFIAVNNGIDSEKPDTLEFAPFINIMSEWYAKDISKKVKTGIKTKGMSGKPIATEAPYGYVKSPDNKDFWIIDEEAAGVVRLIFRLFLDGKNRNQIAVYLTQAQIPTPTFYMKERGRGTCKNRALNEANRYKWNKATLTHILTRQEYCGDVVNFKTTKHFRDKRNHYVDRSQWQITENVHEPIIDRTDFETVQRILENAPVKRPNGDGEIHPLSGLLFCKDCGAKMHIRIDYRNGGKRHVAYCSEYHKGKAKNPKCNSPHIIDADLLMQTIAEVLKKIEDYSISNWAEFEALVKKNLAMQQTDKTKKQQKRIPQITTRLEQIDKVLNKLYEDNALGTIPQDRYEQMSQKYSEEYYALKAELAELQEQLSAFENAGGRAQKFLKLTERYAAFTDLTPAILNEFISRIEVHERDKKRAKQAIQHIGIYFNYIGKFENEVTQLTEPTEQEIRQMREKIEEAQKEKSRAYHRQYSREYRARNLEKRRGQSLPATDEQGIILGSTGAKNKVTALVDTDDVHCMMIGASGVGKTAFFLYPNLEYACASGMSFLTTDTKGDLYRNYGAIARDYYGYRVAVIDLRNPTRSDGNNMLHLVNTYMDQYLADENNLVSKAKAEKYVKIISKTIINASGENYGQNQFFYDAAEGLLSSVILLIAEYLPPTEVDGKKVDCRHIISVFKLVQDLLSPSKVKGKSQFQLLMDKLPSDHKARWFAGAALNSAEQAMASVLSTVLSRLNAFLDSEMEQILCFETAIDAEKFCNEKSALFIVLPEEDLTKYFMVSLMIQQLYREILAVADENGGKLKNRVMFYCDELGTLPAIESLELIFSASRSRRLSMVPIIQSFGQLEKNYGKEGSEIIVDNCQDTIFGGFAPNSQTAEVLSKALGSRTVMSGSVSRGKNDPSQSLQMMERTLMTPDELKSIPKGSFVVMKTGTHPMRTKLRLFLDWGIRFGEPYTVEEKAHRKVVYADKNTLEENIVRKHMACIMVDEDTGEILESTAGTGTLHTPVAESTENAVRRRTVLKT